Protein AF-0000000069417503 (afdb_homodimer)

Nearest PDB structures (foldseek):
  3hym-assembly10_L  TM=6.304E-01  e=9.498E-03  Homo sapiens
  6tka-assembly1_AAA  TM=6.123E-01  e=1.768E-02  Homo sapiens
  5lvv-assembly1_A  TM=6.422E-01  e=7.851E-02  Homo sapiens
  7dhg-assembly1_C  TM=3.874E-01  e=3.574E-02  Homo sapiens
  8dth-assembly1_A  TM=2.994E-01  e=4.218E-02  Arabidopsis thaliana

pLDDT: mean 95.34, std 7.38, range [33.03, 98.88]

Foldseek 3Di:
DPPPQFFQVNCVVLVHHFLDPFRLLSSLLSVLLVLVLLLFADVVQPGNVNSLVVSCVRPVLRLVSVLSVLLVCLLQPPFALQPPPVNLVVLVVSQVSCPDPSHDPLSNLSSVLSNCSSQLNNVVSLVSLLVSCVSVVLPVSSLVSNLSSCQLQLVLLSLQPSLVVSLVVLDPVRPPNLSSLLSNLQSCLLVVNLVSSLVSLVSSCVVQVLRVSSLVSNLSSCVQQQVLVVNLVVCVVRVVSHCNSLSCNLVSLLSNLVSCVLVVNNVVSVVSCVVRQQCVHNNPSNLLSQLLSVLSCVLVVHDDQVSLVSSLVRLVVVLQRLSALSSLLSSLSSCLSNVVVVSSVVSLCNNPVPPHDYHPLSVVCCVLQSVLSSVLSVCVSVVNLVSNLVSCVVCVVVLSSRGHGPSSSVSSVSSNLSSLLSHPDPVSLVVSLVSLVVSCVSHVNGSNSVVSNVSSVVVVVD/DPPPQFFQVNCVVLVHHFLDPFRLLSSLLSVLLVLVLLLFADVVQPGNVNSLVVSCVRPVLRLVSVLLVLLVCLLQPPFALQPPPVNLVVLVVSQVSCPDPSHDPLSNLSSVLSNCSSQLNNVVSLVSLLVSCVSVVLPVSSLVSNLSSCQLQLVLLSLQPSLVVSLVVLDPVRPPNLSSLLSNLQSCLLVVNLVSSLVSLVSSCVVQVLRVSSLQSNLSSCVQQQVLVVNLVVCVVCVVSHCNSLSCNLVSLLSNLVSCVLVVNNVVSVVSCVVRQQCVHNNPSNLLSQLLSVLSCVLVVHDDLPSLVSSLVRLVVVLQRLSALSSLLSSLSSCLSNVVVVSSVVSLCNNPVPPHDYHPLSVVCCVLQSVLSSVLSVCVSVVNLVSNLVSCVVCVVVLSSRGHGPSSSVSSVSSQLSSLLSHPDPVSLVVSLVSLVVSCVSHVNGSNSVVSNVSSVVVVVD

InterPro domains:
  IPR011990 Tetratricopeptide-like helical domain superfamily [G3DSA:1.25.40.10] (57-393)
  IPR011990 Tetratricopeptide-like helical domain superfamily [SSF48452] (108-277)
  IPR033891 Tetratricopeptide repeat protein 38 [PTHR16263] (4-457)
  IPR033891 Tetratricopeptide repeat protein 38 [cd05804] (58-417)

Organism: NCBI:txid2607531

Structure (mmCIF, N/CA/C/O backbone):
data_AF-0000000069417503-model_v1
#
loop_
_entity.id
_entity.type
_entity.pdbx_description
1 polymer 'Tetratricopeptide repeat protein 38'
#
loop_
_atom_site.group_PDB
_atom_site.id
_atom_site.type_symbol
_atom_site.label_atom_id
_atom_site.label_alt_id
_atom_site.label_comp_id
_atom_site.label_asym_id
_atom_site.label_entity_id
_atom_site.label_seq_id
_atom_site.pdbx_PDB_ins_code
_atom_site.Cartn_x
_atom_site.Cartn_y
_atom_site.Cartn_z
_atom_site.occupancy
_atom_site.B_iso_or_equiv
_atom_site.auth_seq_id
_atom_site.auth_comp_id
_atom_site.auth_asym_id
_atom_site.auth_atom_id
_atom_site.pdbx_PDB_model_num
ATOM 1 N N . MET A 1 1 ? 8.656 -19.812 -34.156 1 33.5 1 MET A N 1
ATOM 2 C CA . MET A 1 1 ? 10.102 -19.672 -33.969 1 33.5 1 MET A CA 1
ATOM 3 C C . MET A 1 1 ? 10.641 -20.812 -33.094 1 33.5 1 MET A C 1
ATOM 5 O O . MET A 1 1 ? 10.203 -21.016 -31.984 1 33.5 1 MET A O 1
ATOM 9 N N . TYR A 1 2 ? 10.891 -21.812 -33.75 1 40.75 2 TYR A N 1
ATOM 10 C CA . TYR A 1 2 ? 11.312 -23.094 -33.188 1 40.75 2 TYR A CA 1
ATOM 11 C C . TYR A 1 2 ? 12.453 -22.906 -32.188 1 40.75 2 TYR A C 1
ATOM 13 O O . TYR A 1 2 ? 13.547 -22.5 -32.562 1 40.75 2 TYR A O 1
ATOM 21 N N . TYR A 1 3 ? 12.242 -22.406 -31.047 1 52.81 3 TYR A N 1
ATOM 22 C CA . TYR A 1 3 ? 13.211 -22.25 -29.969 1 52.81 3 TYR A CA 1
ATOM 23 C C . TYR A 1 3 ? 13.969 -23.547 -29.719 1 52.81 3 TYR A C 1
ATOM 25 O O . TYR A 1 3 ? 13.375 -24.641 -29.75 1 52.81 3 TYR A O 1
ATOM 33 N N . GLN A 1 4 ? 15.094 -23.703 -30.328 1 80.81 4 GLN A N 1
ATOM 34 C CA . GLN A 1 4 ? 15.961 -24.766 -29.812 1 80.81 4 GLN A CA 1
ATOM 35 C C . GLN A 1 4 ? 15.992 -24.734 -28.281 1 80.81 4 GLN A C 1
ATOM 37 O O . GLN A 1 4 ? 16.406 -23.734 -27.688 1 80.81 4 GLN A O 1
ATOM 42 N N . TRP A 1 5 ? 15.227 -25.734 -27.672 1 93.69 5 TRP A N 1
ATOM 43 C CA . TRP A 1 5 ? 15.203 -25.844 -26.219 1 93.69 5 TRP A CA 1
ATOM 44 C C . TRP A 1 5 ? 16.609 -26.031 -25.656 1 93.69 5 TRP A C 1
ATOM 46 O O . TRP A 1 5 ? 17.422 -26.75 -26.234 1 93.69 5 TRP A O 1
ATOM 56 N N . ARG A 1 6 ? 16.859 -25.344 -24.578 1 94.38 6 ARG A N 1
ATOM 57 C CA . ARG A 1 6 ? 18.219 -25.203 -24.062 1 94.38 6 ARG A CA 1
ATOM 58 C C . ARG A 1 6 ? 18.703 -26.5 -23.438 1 94.38 6 ARG A C 1
ATOM 60 O O . ARG A 1 6 ? 18.047 -27.047 -22.531 1 94.38 6 ARG A O 1
ATOM 67 N N . ASP A 1 7 ? 19.781 -26.984 -23.969 1 96.44 7 ASP A N 1
ATOM 68 C CA . ASP A 1 7 ? 20.5 -28.062 -23.281 1 96.44 7 ASP A CA 1
ATOM 69 C C . ASP A 1 7 ? 21.438 -27.5 -22.219 1 96.44 7 ASP A C 1
ATOM 71 O O . ASP A 1 7 ? 21.391 -26.312 -21.906 1 96.44 7 ASP A O 1
ATOM 75 N N . LYS A 1 8 ? 22.25 -28.438 -21.625 1 96.75 8 LYS A N 1
ATOM 76 C CA . LYS A 1 8 ? 23.109 -28.016 -20.516 1 96.75 8 LYS A CA 1
ATOM 77 C C . LYS A 1 8 ? 24.031 -26.891 -20.922 1 96.75 8 LYS A C 1
ATOM 79 O O . LYS A 1 8 ? 24.141 -25.875 -20.234 1 96.75 8 LYS A O 1
ATOM 84 N N . GLN A 1 9 ? 24.703 -27.047 -22.031 1 96.12 9 GLN A N 1
ATOM 85 C CA . GLN A 1 9 ? 25.656 -26.047 -22.5 1 96.12 9 GLN A CA 1
ATOM 86 C C . GLN A 1 9 ? 24.953 -24.719 -22.828 1 96.12 9 GLN A C 1
ATOM 88 O O . GLN A 1 9 ? 25.5 -23.641 -22.562 1 96.12 9 GLN A O 1
ATOM 93 N N . ALA A 1 10 ? 23.828 -24.812 -23.422 1 95.19 10 ALA A N 1
ATOM 94 C CA . ALA A 1 10 ? 23.062 -23.609 -23.75 1 95.19 10 ALA A CA 1
ATOM 95 C C . ALA A 1 10 ? 22.672 -22.844 -22.484 1 95.19 10 ALA A C 1
ATOM 97 O O . ALA A 1 10 ? 22.734 -21.609 -22.453 1 95.19 10 ALA A O 1
ATOM 98 N N . TRP A 1 11 ? 22.281 -23.531 -21.422 1 95.62 11 TRP A N 1
ATOM 99 C CA . TRP A 1 11 ? 21.969 -22.891 -20.141 1 95.62 11 TRP A CA 1
ATOM 100 C C . TRP A 1 11 ? 23.203 -22.219 -19.562 1 95.62 11 TRP A C 1
ATOM 102 O O . TRP A 1 11 ? 23.125 -21.078 -19.078 1 95.62 11 TRP A O 1
ATOM 112 N N . LYS A 1 12 ? 24.25 -22.906 -19.625 1 94.88 12 LYS A N 1
ATOM 113 C CA . LYS A 1 12 ? 25.5 -22.344 -19.109 1 94.88 12 LYS A CA 1
ATOM 114 C C . LYS A 1 12 ? 25.859 -21.062 -19.844 1 94.88 12 LYS A C 1
ATOM 116 O O . LYS A 1 12 ? 26.266 -20.062 -19.234 1 94.88 12 LYS A O 1
ATOM 121 N N . THR A 1 13 ? 25.703 -21.047 -21.188 1 92 13 THR A N 1
ATOM 122 C CA . THR A 1 13 ? 25.969 -19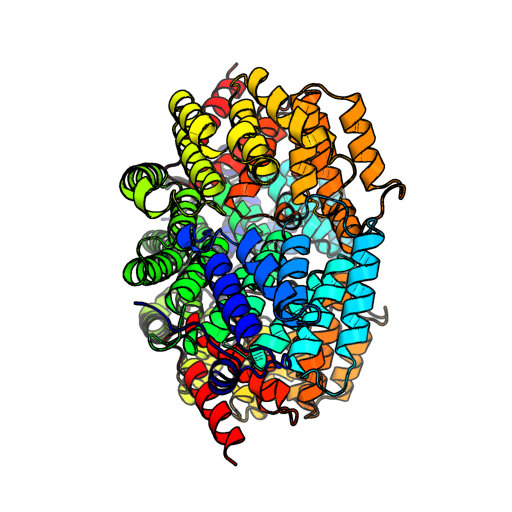.875 -22 1 92 13 THR A CA 1
ATOM 123 C C . THR A 1 13 ? 25.031 -18.734 -21.625 1 92 13 THR A C 1
ATOM 125 O O . THR A 1 13 ? 25.406 -17.562 -21.688 1 92 13 THR A O 1
ATOM 128 N N . PHE A 1 14 ? 23.875 -19.141 -21.234 1 91.06 14 PHE A N 1
ATOM 129 C CA . PHE A 1 14 ? 22.844 -18.188 -20.828 1 91.06 14 PHE A CA 1
ATOM 130 C C . PHE A 1 14 ? 23.141 -17.641 -19.438 1 91.06 14 PHE A C 1
ATOM 132 O O . PHE A 1 14 ? 22.5 -16.672 -19 1 91.06 14 PHE A O 1
ATOM 139 N N . GLY A 1 15 ? 24.141 -18.219 -18.734 1 90.19 15 GLY A N 1
ATOM 140 C CA . GLY A 1 15 ? 24.562 -17.719 -17.422 1 90.19 15 GLY A CA 1
ATOM 141 C C . GLY A 1 15 ? 24.031 -18.547 -16.281 1 90.19 15 GLY A C 1
ATOM 142 O O . GLY A 1 15 ? 24.156 -18.172 -15.109 1 90.19 15 GLY A O 1
ATOM 143 N N . ILE A 1 16 ? 23.391 -19.641 -16.594 1 94.38 16 ILE A N 1
ATOM 144 C CA . ILE A 1 16 ? 22.844 -20.531 -15.578 1 94.38 16 ILE A CA 1
ATOM 145 C C . ILE A 1 16 ? 23.516 -21.906 -15.68 1 94.38 16 ILE A C 1
ATOM 147 O O . ILE A 1 16 ? 23.375 -22.594 -16.688 1 94.38 16 ILE A O 1
ATOM 151 N N . ASP A 1 17 ? 24.203 -22.266 -14.625 1 94.12 17 ASP A N 1
ATOM 152 C CA . ASP A 1 17 ? 24.969 -23.5 -14.609 1 94.12 17 ASP A CA 1
ATOM 153 C C . ASP A 1 17 ? 24.188 -24.625 -13.914 1 94.12 17 ASP A C 1
ATOM 155 O O . ASP A 1 17 ? 24.188 -24.703 -12.688 1 94.12 17 ASP A O 1
ATOM 159 N N . ILE A 1 18 ? 23.625 -25.5 -14.711 1 97.12 18 ILE A N 1
ATOM 160 C CA . ILE A 1 18 ? 22.828 -26.609 -14.188 1 97.12 18 ILE A CA 1
ATOM 161 C C . ILE A 1 18 ? 23.703 -27.828 -13.984 1 97.12 18 ILE A C 1
ATOM 163 O O . ILE A 1 18 ? 24.531 -28.172 -14.844 1 97.12 18 ILE A O 1
ATOM 167 N N . SER A 1 19 ? 23.531 -28.469 -12.891 1 97 19 SER A N 1
ATOM 168 C CA . SER A 1 19 ? 24.453 -29.547 -12.5 1 97 19 SER A CA 1
ATOM 169 C C . SER A 1 19 ? 24.094 -30.859 -13.195 1 97 19 SER A C 1
ATOM 171 O O . SER A 1 19 ? 24.938 -31.75 -13.312 1 97 19 SER A O 1
ATOM 173 N N . SER A 1 20 ? 22.844 -31.047 -13.625 1 96.94 20 SER A N 1
ATOM 174 C CA . SER A 1 20 ? 22.438 -32.281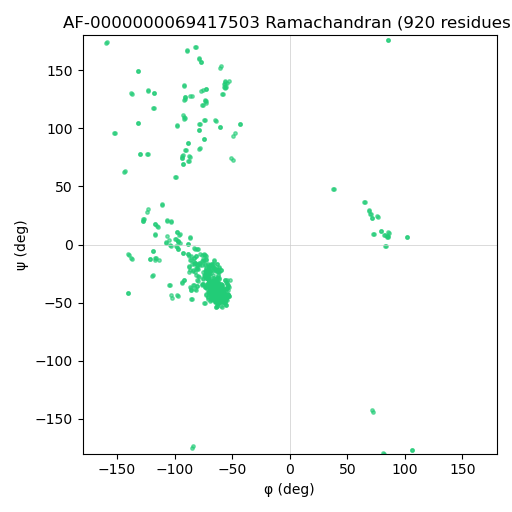 -14.258 1 96.94 20 SER A CA 1
ATOM 175 C C . SER A 1 20 ? 23.297 -32.625 -15.477 1 96.94 20 SER A C 1
ATOM 177 O O . SER A 1 20 ? 23.578 -31.734 -16.281 1 96.94 20 SER A O 1
ATOM 179 N N . PRO A 1 21 ? 23.734 -33.875 -15.625 1 96 21 PRO A N 1
ATOM 180 C CA . PRO A 1 21 ? 24.5 -34.25 -16.812 1 96 21 PRO A CA 1
ATOM 181 C C . PRO A 1 21 ? 23.609 -34.562 -18.016 1 96 21 PRO A C 1
ATOM 183 O O . PRO A 1 21 ? 24.109 -34.812 -19.109 1 96 21 PRO A O 1
ATOM 186 N N . SER A 1 22 ? 22.297 -34.531 -17.812 1 97.94 22 SER A N 1
ATOM 187 C CA . SER A 1 22 ? 21.359 -34.938 -18.859 1 97.94 22 SER A CA 1
ATOM 188 C C . SER A 1 22 ? 20.922 -33.75 -19.688 1 97.94 22 SER A C 1
ATOM 190 O O . SER A 1 22 ? 20.109 -32.938 -19.234 1 97.94 22 SER A O 1
ATOM 192 N N . ASP A 1 23 ? 21.344 -33.719 -20.938 1 97.56 23 ASP A N 1
ATOM 193 C CA . ASP A 1 23 ? 20.891 -32.656 -21.875 1 97.56 23 ASP A CA 1
ATOM 194 C C . ASP A 1 23 ? 19.375 -32.719 -22.047 1 97.56 23 ASP A C 1
ATOM 196 O O . ASP A 1 23 ? 18.734 -31.672 -22.125 1 97.56 23 ASP A O 1
ATOM 200 N N . GLU A 1 24 ? 18.875 -33.938 -22.094 1 97.69 24 GLU A N 1
ATOM 201 C CA . GLU A 1 24 ? 17.438 -34.094 -22.281 1 97.69 24 GLU A CA 1
ATOM 202 C C . GLU A 1 24 ? 16.656 -33.5 -21.109 1 97.69 24 GLU A C 1
ATOM 204 O O . GLU A 1 24 ? 15.656 -32.812 -21.312 1 97.69 24 GLU A O 1
ATOM 209 N N . ALA A 1 25 ? 17.094 -33.75 -19.891 1 98.25 25 ALA A N 1
ATOM 210 C CA . ALA A 1 25 ? 16.438 -33.188 -18.703 1 98.25 25 ALA A CA 1
ATOM 211 C C . ALA A 1 25 ? 16.469 -31.656 -18.75 1 98.25 25 ALA A C 1
ATOM 213 O O . ALA A 1 25 ? 15.477 -31 -18.422 1 98.25 25 ALA A O 1
ATOM 214 N N . CYS A 1 26 ? 17.609 -31.156 -19.203 1 98.12 26 CYS A N 1
ATOM 215 C CA . CYS A 1 26 ? 17.75 -29.703 -19.281 1 98.12 26 CYS A CA 1
ATOM 216 C C . CYS A 1 26 ? 16.781 -29.125 -20.312 1 98.12 26 CYS A C 1
ATOM 218 O O . CYS A 1 26 ? 16.172 -28.078 -20.062 1 98.12 26 CYS A O 1
ATOM 220 N N . LYS A 1 27 ? 16.672 -29.766 -21.438 1 97.56 27 LYS A N 1
ATOM 221 C CA . LYS A 1 27 ? 15.742 -29.297 -22.453 1 97.56 27 LYS A CA 1
ATOM 222 C C . LYS A 1 27 ? 14.305 -29.359 -21.953 1 97.56 27 LYS A C 1
ATOM 224 O O . LYS A 1 27 ? 13.523 -28.422 -22.188 1 97.56 27 LYS A O 1
ATOM 229 N N . LEU A 1 28 ? 13.961 -30.438 -21.297 1 98 28 LEU A N 1
ATOM 230 C CA . LEU A 1 28 ? 12.617 -30.594 -20.766 1 98 28 LEU A CA 1
ATOM 231 C C . LEU A 1 28 ? 12.336 -29.562 -19.672 1 98 28 LEU A C 1
ATOM 233 O O . LEU A 1 28 ? 11.203 -29.078 -19.547 1 98 28 LEU A O 1
ATOM 237 N N . PHE A 1 29 ? 13.352 -29.234 -18.922 1 98.06 29 PHE A N 1
ATOM 238 C CA . PHE A 1 29 ? 13.211 -28.172 -17.938 1 98.06 29 PHE A CA 1
ATOM 239 C C . PHE A 1 29 ? 12.875 -26.844 -18.625 1 98.06 29 PHE A C 1
ATOM 241 O O . PHE A 1 29 ? 11.977 -26.125 -18.188 1 98.06 29 PHE A O 1
ATOM 248 N N . ASP A 1 30 ? 13.578 -26.531 -19.641 1 97.62 30 ASP A N 1
ATOM 249 C CA . ASP A 1 30 ? 13.328 -25.312 -20.422 1 97.62 30 ASP A CA 1
ATOM 250 C C . ASP A 1 30 ? 11.898 -25.297 -20.953 1 97.62 30 ASP A C 1
ATOM 252 O O . ASP A 1 30 ? 11.219 -24.266 -20.891 1 97.62 30 ASP A O 1
ATOM 256 N N . ILE A 1 31 ? 11.445 -26.406 -21.438 1 97.19 31 ILE A N 1
ATOM 257 C CA . ILE A 1 31 ? 10.094 -26.562 -21.953 1 97.19 31 ILE A CA 1
ATOM 258 C C . ILE A 1 31 ? 9.086 -26.297 -20.844 1 97.19 31 ILE A C 1
ATOM 260 O O . ILE A 1 31 ? 8.102 -25.578 -21.031 1 97.19 31 ILE A O 1
ATOM 264 N N . ASN A 1 32 ? 9.32 -26.875 -19.703 1 98 32 ASN A N 1
ATOM 265 C CA . ASN A 1 32 ? 8.422 -26.719 -18.562 1 98 32 ASN A CA 1
ATOM 266 C C . ASN A 1 32 ? 8.336 -25.266 -18.109 1 98 32 ASN A C 1
ATOM 268 O O . ASN A 1 32 ? 7.246 -24.75 -17.875 1 98 32 ASN A O 1
ATOM 272 N N . VAL A 1 33 ? 9.461 -24.609 -18.031 1 97.44 33 VAL A N 1
ATOM 273 C CA . VAL A 1 33 ? 9.492 -23.219 -17.641 1 97.44 33 VAL A CA 1
ATOM 274 C C . VAL A 1 33 ? 8.727 -22.375 -18.656 1 97.44 33 VAL A C 1
ATOM 276 O O . VAL A 1 33 ? 7.961 -21.484 -18.281 1 97.44 33 VAL A O 1
ATOM 279 N N . ASN A 1 34 ? 8.898 -22.656 -19.875 1 96.5 34 ASN A N 1
ATOM 280 C CA . ASN A 1 34 ? 8.195 -21.938 -20.922 1 96.5 34 ASN A CA 1
ATOM 281 C C . ASN A 1 34 ? 6.68 -22.109 -20.812 1 96.5 34 ASN A C 1
ATOM 283 O O . ASN A 1 34 ? 5.926 -21.141 -20.922 1 96.5 34 ASN A O 1
ATOM 287 N N . GLN A 1 35 ? 6.25 -23.391 -20.609 1 97 35 GLN A N 1
ATOM 288 C CA . GLN A 1 35 ? 4.824 -23.641 -20.453 1 97 35 GLN A CA 1
ATOM 289 C C . GLN A 1 35 ? 4.258 -22.875 -19.266 1 97 35 GLN A C 1
ATOM 291 O O . GLN A 1 35 ? 3.164 -22.312 -19.344 1 97 35 GLN A O 1
ATOM 296 N N . LEU A 1 36 ? 5.008 -22.828 -18.203 1 96.94 36 LEU A N 1
ATOM 297 C CA . LEU A 1 36 ? 4.574 -22.125 -17 1 96.94 36 LEU A CA 1
ATOM 298 C C . LEU A 1 36 ? 4.43 -20.625 -17.281 1 96.94 36 LEU A C 1
ATOM 300 O O . LEU A 1 36 ? 3.416 -20.016 -16.922 1 96.94 36 LEU A O 1
ATOM 304 N N . VAL A 1 37 ? 5.426 -20.031 -17.891 1 96.44 37 VAL A N 1
ATOM 305 C CA . VAL A 1 37 ? 5.445 -18.594 -18.125 1 96.44 37 VAL A CA 1
ATOM 306 C C . VAL A 1 37 ? 4.324 -18.219 -19.094 1 96.44 37 VAL A C 1
ATOM 308 O O . VAL A 1 37 ? 3.734 -17.141 -18.984 1 96.44 37 VAL A O 1
ATOM 311 N N . ARG A 1 38 ? 3.945 -19.094 -19.953 1 96.19 38 ARG A N 1
ATOM 312 C CA . ARG A 1 38 ? 2.881 -18.875 -20.922 1 96.19 38 ARG A CA 1
ATOM 313 C C . ARG A 1 38 ? 1.513 -19.156 -20.312 1 96.19 38 ARG A C 1
ATOM 315 O O . ARG A 1 38 ? 0.484 -18.781 -20.875 1 96.19 38 ARG A O 1
ATOM 322 N N . PHE A 1 39 ? 1.505 -19.938 -19.281 1 96.62 39 PHE A N 1
ATOM 323 C CA . PHE A 1 39 ? 0.287 -20.438 -18.656 1 96.62 39 PHE A CA 1
ATOM 324 C C . PHE A 1 39 ? -0.471 -21.359 -19.594 1 96.62 39 PHE A C 1
ATOM 326 O O . PHE A 1 39 ? -1.702 -21.328 -19.656 1 96.62 39 PHE A O 1
ATOM 333 N N . CYS A 1 40 ? 0.313 -22.109 -20.344 1 95.75 40 CYS A N 1
ATOM 334 C CA . CYS A 1 40 ? -0.299 -22.953 -21.359 1 95.75 40 CYS A CA 1
ATOM 335 C C . CYS A 1 40 ? 0.346 -24.344 -21.375 1 95.75 40 CYS A C 1
ATOM 337 O O . CYS A 1 40 ? 1.569 -24.453 -21.453 1 95.75 40 CYS A O 1
ATOM 339 N N . ASN A 1 41 ? -0.525 -25.328 -21.328 1 95.38 41 ASN A N 1
ATOM 340 C CA . ASN A 1 41 ? -0.022 -26.656 -21.672 1 95.38 41 ASN A CA 1
ATOM 341 C C . ASN A 1 41 ? 0.229 -26.797 -23.172 1 95.38 41 ASN A C 1
ATOM 343 O O . ASN A 1 41 ? -0.644 -26.484 -23.984 1 95.38 41 ASN A O 1
ATOM 347 N N . ASP A 1 42 ? 1.435 -27.141 -23.516 1 94.56 42 ASP A N 1
ATOM 348 C CA . ASP A 1 42 ? 1.721 -27.453 -24.906 1 94.56 42 ASP A CA 1
ATOM 349 C C . ASP A 1 42 ? 1.142 -28.797 -25.312 1 94.56 42 ASP A C 1
ATOM 351 O O . ASP A 1 42 ? 1.696 -29.844 -24.969 1 94.56 42 ASP A O 1
ATOM 355 N N . GLU A 1 43 ? 0.15 -28.781 -26.062 1 93.06 43 GLU A N 1
ATOM 356 C CA . GLU A 1 43 ? -0.561 -30 -26.422 1 93.06 43 GLU A CA 1
ATOM 357 C C . GLU A 1 43 ? 0.337 -30.953 -27.203 1 93.06 43 GLU A C 1
ATOM 359 O O . GLU A 1 43 ? 0.279 -32.156 -27.016 1 93.06 43 GLU A O 1
ATOM 364 N N . ALA A 1 44 ? 1.1 -30.344 -28.062 1 93.69 44 ALA A N 1
ATOM 365 C CA . ALA A 1 44 ? 1.976 -31.156 -28.906 1 93.69 44 ALA A CA 1
ATOM 366 C C . ALA A 1 44 ? 2.992 -31.922 -28.062 1 93.69 44 ALA A C 1
ATOM 368 O O . ALA A 1 44 ? 3.471 -32.969 -28.469 1 93.69 44 ALA A O 1
ATOM 369 N N . LEU A 1 45 ? 3.27 -31.469 -26.859 1 95.44 45 LEU A N 1
ATOM 370 C CA . LEU A 1 45 ? 4.281 -32.094 -26 1 95.44 45 LEU A CA 1
ATOM 371 C C . LEU A 1 45 ? 3.627 -32.844 -24.844 1 95.44 45 LEU A C 1
ATOM 373 O O . LEU A 1 45 ? 4.32 -33.344 -23.969 1 95.44 45 LEU A O 1
ATOM 377 N N . GLY A 1 46 ? 2.277 -32.844 -24.812 1 95.56 46 GLY A N 1
ATOM 378 C CA . GLY A 1 46 ? 1.533 -33.562 -23.797 1 95.56 46 GLY A CA 1
ATOM 379 C C . GLY A 1 46 ? 1.344 -32.75 -22.516 1 95.56 46 GLY A C 1
ATOM 380 O O . GLY A 1 46 ? 0.932 -33.281 -21.5 1 95.56 46 GLY A O 1
ATOM 381 N N . GLY A 1 47 ? 1.721 -31.484 -22.516 1 96.44 47 GLY A N 1
ATOM 382 C CA . GLY A 1 47 ? 1.495 -30.609 -21.375 1 96.44 47 GLY A CA 1
ATOM 383 C C . GLY A 1 47 ? 2.525 -30.781 -20.281 1 96.44 47 GLY A C 1
ATOM 384 O O . GLY A 1 47 ? 3.451 -31.594 -20.406 1 96.44 47 GLY A O 1
ATOM 385 N N . LEU A 1 48 ? 2.383 -30.031 -19.219 1 96.06 48 LEU A N 1
ATOM 386 C CA . LEU A 1 48 ? 3.33 -29.969 -18.109 1 96.06 48 LEU A CA 1
ATOM 387 C C . LEU A 1 48 ? 3.471 -31.328 -17.422 1 96.06 48 LEU A C 1
ATOM 389 O O . LEU A 1 48 ? 4.566 -31.703 -17 1 96.06 48 LEU A O 1
ATOM 393 N N . THR A 1 49 ? 2.379 -32.031 -17.281 1 95.62 49 THR A N 1
ATOM 394 C CA . THR A 1 49 ? 2.408 -33.344 -16.594 1 95.62 49 THR A CA 1
ATOM 395 C C . THR A 1 49 ? 3.309 -34.312 -17.344 1 95.62 49 THR A C 1
ATOM 397 O O . THR A 1 49 ? 4.195 -34.938 -16.75 1 95.62 49 THR A O 1
ATOM 400 N N . THR A 1 50 ? 3.15 -34.375 -18.641 1 97.94 50 THR A N 1
ATOM 401 C CA . THR A 1 50 ? 3.916 -35.312 -19.469 1 97.94 50 THR A CA 1
ATOM 402 C C . THR A 1 50 ? 5.383 -34.875 -19.547 1 97.94 50 THR A C 1
ATOM 404 O O . THR A 1 50 ? 6.281 -35.719 -19.375 1 97.94 50 THR A O 1
ATOM 407 N N . THR A 1 51 ? 5.609 -33.656 -19.797 1 98.06 51 THR A N 1
ATOM 408 C CA . THR A 1 51 ? 6.98 -33.188 -19.938 1 98.06 51 THR A CA 1
ATOM 409 C C . THR A 1 51 ? 7.742 -33.281 -18.625 1 98.06 51 THR A C 1
ATOM 411 O O . THR A 1 51 ? 8.945 -33.562 -18.609 1 98.06 51 THR A O 1
ATOM 414 N N . THR A 1 52 ? 7.102 -33.125 -17.484 1 98.06 52 THR A N 1
ATOM 415 C CA . THR A 1 52 ? 7.73 -33.312 -16.172 1 98.06 52 THR A CA 1
ATOM 416 C C . THR A 1 52 ? 8.086 -34.781 -15.938 1 98.06 52 THR A C 1
ATOM 418 O O . THR A 1 52 ? 9.172 -35.094 -15.445 1 98.06 52 THR A O 1
ATOM 421 N N . THR A 1 53 ? 7.156 -35.625 -16.312 1 98.19 53 THR A N 1
ATOM 422 C CA . THR A 1 53 ? 7.426 -37.062 -16.188 1 98.19 53 THR A CA 1
ATOM 423 C C . THR A 1 53 ? 8.656 -37.469 -17 1 98.19 53 THR A C 1
ATOM 425 O O . THR A 1 53 ? 9.547 -38.125 -16.5 1 98.19 53 THR A O 1
ATOM 428 N N . LYS A 1 54 ? 8.695 -37 -18.219 1 98.44 54 LYS A N 1
ATOM 429 C CA . LYS A 1 54 ? 9.82 -37.281 -19.094 1 98.44 54 LYS A CA 1
ATOM 430 C C . LYS A 1 54 ? 11.117 -36.719 -18.547 1 98.44 54 LYS A C 1
ATOM 432 O O . LYS A 1 54 ? 12.188 -37.281 -18.719 1 98.44 54 LYS A O 1
ATOM 437 N N . MET A 1 55 ? 11.031 -35.531 -17.984 1 98.5 55 MET A N 1
ATOM 438 C CA . MET A 1 55 ? 12.188 -34.875 -17.375 1 98.5 55 MET A CA 1
ATOM 439 C C . MET A 1 55 ? 12.805 -35.75 -16.281 1 98.5 55 MET A C 1
ATOM 441 O O . MET A 1 55 ? 14.023 -35.938 -16.25 1 98.5 55 MET A O 1
ATOM 445 N N . PHE A 1 56 ? 11.984 -36.406 -15.445 1 98 56 PHE A N 1
ATOM 446 C CA . PHE A 1 56 ? 12.477 -37.219 -14.344 1 98 56 PHE A CA 1
ATOM 447 C C . PHE A 1 56 ? 12.93 -38.594 -14.852 1 98 56 PHE A C 1
ATOM 449 O O . PHE A 1 56 ? 13.789 -39.219 -14.242 1 98 56 PHE A O 1
ATOM 456 N N . GLU A 1 57 ? 12.344 -39.062 -15.969 1 98.44 57 GLU A N 1
ATOM 457 C CA . GLU A 1 57 ? 12.867 -40.281 -16.609 1 98.44 57 GLU A CA 1
ATOM 458 C C . GLU A 1 57 ? 14.297 -40.031 -17.109 1 98.44 57 GLU A C 1
ATOM 460 O O . GLU A 1 57 ? 15.133 -40.938 -17.031 1 98.44 57 GLU A O 1
ATOM 465 N N . ALA A 1 58 ? 14.523 -38.875 -17.609 1 98.44 58 ALA A N 1
ATOM 466 C CA . ALA A 1 58 ? 15.836 -38.5 -18.156 1 98.44 58 ALA A CA 1
ATOM 467 C C . ALA A 1 58 ? 16.859 -38.344 -17.031 1 98.44 58 ALA A C 1
ATOM 469 O O . ALA A 1 58 ? 18.031 -38.656 -17.188 1 98.44 58 ALA A O 1
ATOM 470 N N . ASP A 1 59 ? 16.438 -37.75 -15.914 1 98.12 59 ASP A N 1
ATOM 471 C CA . ASP A 1 59 ? 17.297 -37.562 -14.742 1 98.12 59 ASP A CA 1
ATOM 472 C C . ASP A 1 59 ? 16.453 -37.531 -13.461 1 98.12 59 ASP A C 1
ATOM 474 O O . ASP A 1 59 ? 16 -36.469 -13.047 1 98.12 59 ASP A O 1
ATOM 478 N N . PRO A 1 60 ? 16.297 -38.594 -12.766 1 97.06 60 PRO A N 1
ATOM 479 C CA . PRO A 1 60 ? 15.461 -38.688 -11.57 1 97.06 60 PRO A CA 1
ATOM 480 C C . PRO A 1 60 ? 15.938 -37.75 -10.453 1 97.06 60 PRO A C 1
ATOM 482 O O . PRO A 1 60 ? 15.141 -37.344 -9.602 1 97.06 60 PRO A O 1
ATOM 485 N N . ASP A 1 61 ? 17.219 -37.375 -10.469 1 96.38 61 ASP A N 1
ATOM 486 C CA . ASP A 1 61 ? 17.781 -36.562 -9.398 1 96.38 61 ASP A CA 1
ATOM 487 C C . ASP A 1 61 ? 18.016 -35.125 -9.867 1 96.38 61 ASP A C 1
ATOM 489 O O . ASP A 1 61 ? 18.844 -34.406 -9.312 1 96.38 61 ASP A O 1
ATOM 493 N N . PHE A 1 62 ? 17.297 -34.781 -10.93 1 97.75 62 PHE A N 1
ATOM 494 C CA . PHE A 1 62 ? 17.422 -33.438 -11.477 1 97.75 62 PHE A CA 1
ATOM 495 C C . PHE A 1 62 ? 16.953 -32.406 -10.477 1 97.75 62 PHE A C 1
ATOM 497 O O . PHE A 1 62 ? 15.742 -32.156 -10.328 1 97.75 62 PHE A O 1
ATOM 504 N N . ILE A 1 63 ? 17.828 -31.656 -9.852 1 97.94 63 ILE A N 1
ATOM 505 C CA . ILE A 1 63 ? 17.547 -30.734 -8.758 1 97.94 63 ILE A CA 1
ATOM 506 C C . ILE A 1 63 ? 16.516 -29.688 -9.195 1 97.94 63 ILE A C 1
ATOM 508 O O . ILE A 1 63 ? 15.492 -29.5 -8.539 1 97.94 63 ILE A O 1
ATOM 512 N N . MET A 1 64 ? 16.719 -29.094 -10.312 1 98.31 64 MET A N 1
ATOM 513 C CA . MET A 1 64 ? 15.844 -28 -10.742 1 98.31 64 MET A CA 1
ATOM 514 C C . MET A 1 64 ? 14.492 -28.531 -11.195 1 98.31 64 MET A C 1
ATOM 516 O O . MET A 1 64 ? 13.508 -27.797 -11.234 1 98.31 64 MET A O 1
ATOM 520 N N . GLY A 1 65 ? 14.508 -29.812 -11.656 1 98.31 65 GLY A N 1
ATOM 521 C CA . GLY A 1 65 ? 13.219 -30.438 -11.891 1 98.31 65 GLY A CA 1
ATOM 522 C C . GLY A 1 65 ? 12.367 -30.531 -10.641 1 98.31 65 GLY A C 1
ATOM 523 O O . GLY A 1 65 ? 11.172 -30.219 -10.664 1 98.31 65 GLY A O 1
ATOM 524 N N . HIS A 1 66 ? 12.984 -30.938 -9.539 1 98.25 66 HIS A N 1
ATOM 525 C CA . HIS A 1 66 ? 12.297 -31.031 -8.266 1 98.25 66 HIS A CA 1
ATOM 526 C C . HIS A 1 66 ? 11.883 -29.641 -7.762 1 98.25 66 HIS A C 1
ATOM 528 O O . HIS A 1 66 ? 10.797 -29.484 -7.207 1 98.25 66 HIS A O 1
ATOM 534 N N . VAL A 1 67 ? 12.766 -28.703 -7.938 1 98.62 67 VAL A N 1
ATOM 535 C CA . VAL A 1 67 ? 12.469 -27.312 -7.562 1 98.62 67 VAL A CA 1
ATOM 536 C C . VAL A 1 67 ? 11.227 -26.844 -8.312 1 98.62 67 VAL A C 1
ATOM 538 O O . VAL A 1 67 ? 10.312 -26.266 -7.707 1 98.62 67 VAL A O 1
ATOM 541 N N . PHE A 1 68 ? 11.188 -27.078 -9.57 1 98.31 68 PHE A N 1
ATOM 542 C CA . PHE A 1 68 ? 10.062 -26.688 -10.406 1 98.31 68 PHE A CA 1
ATOM 543 C C . PHE A 1 68 ? 8.773 -27.328 -9.922 1 98.31 68 PHE A C 1
ATOM 545 O O . PHE A 1 68 ? 7.781 -26.641 -9.672 1 98.31 68 PHE A O 1
ATOM 552 N N . GLN A 1 69 ? 8.797 -28.594 -9.789 1 97.62 69 GLN A N 1
ATOM 553 C CA . GLN A 1 69 ? 7.613 -29.344 -9.406 1 97.62 69 GLN A CA 1
ATOM 554 C C . GLN A 1 69 ? 7.121 -28.938 -8.023 1 97.62 69 GLN A C 1
ATOM 556 O O . GLN A 1 69 ? 5.926 -28.719 -7.824 1 97.62 69 GLN A O 1
ATOM 561 N N . LYS A 1 70 ? 7.988 -28.906 -7.047 1 97.94 70 LYS A N 1
ATOM 562 C CA . LYS A 1 70 ? 7.609 -28.578 -5.672 1 97.94 70 LYS A CA 1
ATOM 563 C C . LYS A 1 70 ? 7.246 -27.109 -5.527 1 97.94 70 LYS A C 1
ATOM 565 O O . LYS A 1 70 ? 6.387 -26.75 -4.723 1 97.94 70 LYS A O 1
ATOM 570 N N . GLY A 1 71 ? 7.941 -26.219 -6.316 1 97.5 71 GLY A N 1
ATOM 571 C CA . GLY A 1 71 ? 7.547 -24.828 -6.344 1 97.5 71 GLY A CA 1
ATOM 572 C C . GLY A 1 71 ? 6.105 -24.625 -6.773 1 97.5 71 GLY A C 1
ATOM 573 O O . GLY A 1 71 ? 5.367 -23.859 -6.148 1 97.5 71 GLY A O 1
ATOM 574 N N . LEU A 1 72 ? 5.676 -25.328 -7.781 1 95.75 72 LEU A N 1
ATOM 575 C CA . LEU A 1 72 ? 4.301 -25.25 -8.258 1 95.75 72 LEU A CA 1
ATOM 576 C C . LEU A 1 72 ? 3.328 -25.797 -7.219 1 95.75 72 LEU A C 1
ATOM 578 O O . LEU A 1 72 ? 2.248 -25.234 -7.016 1 95.75 72 LEU A O 1
ATOM 582 N N . ALA A 1 73 ? 3.732 -26.859 -6.594 1 95.12 73 ALA A N 1
ATOM 583 C CA . ALA A 1 73 ? 2.883 -27.453 -5.562 1 95.12 73 ALA A CA 1
ATOM 584 C C . ALA A 1 73 ? 2.654 -26.469 -4.414 1 95.12 73 ALA A C 1
ATOM 586 O O . ALA A 1 73 ? 1.536 -26.344 -3.906 1 95.12 73 ALA A O 1
ATOM 587 N N . ILE A 1 74 ? 3.676 -25.797 -4.047 1 95.75 74 ILE A N 1
ATOM 588 C CA . ILE A 1 74 ? 3.631 -24.859 -2.93 1 95.75 74 ILE A CA 1
ATOM 589 C C . ILE A 1 74 ? 2.738 -23.672 -3.287 1 95.75 74 ILE A C 1
ATOM 591 O O . ILE A 1 74 ? 1.985 -23.188 -2.443 1 95.75 74 ILE A O 1
ATOM 595 N N . LEU A 1 75 ? 2.762 -23.25 -4.551 1 90.88 75 LEU A N 1
ATOM 596 C CA . LEU A 1 75 ? 2.072 -22.031 -4.934 1 90.88 75 LEU A CA 1
ATOM 597 C C . LEU A 1 75 ? 0.699 -22.344 -5.52 1 90.88 75 LEU A C 1
ATOM 599 O O . LEU A 1 75 ? -0.021 -21.422 -5.938 1 90.88 75 LEU A O 1
ATOM 603 N N . SER A 1 76 ? 0.293 -23.531 -5.566 1 86.88 76 SER A N 1
ATOM 604 C CA . SER A 1 76 ? -1.063 -23.969 -5.879 1 86.88 76 SER A CA 1
ATOM 605 C C . SER A 1 76 ? -1.449 -25.188 -5.059 1 86.88 76 SER A C 1
ATOM 607 O O . SER A 1 76 ? -1.767 -26.25 -5.613 1 86.88 76 SER A O 1
ATOM 609 N N . PRO A 1 77 ? -1.467 -24.969 -3.826 1 79.81 77 PRO A N 1
ATOM 610 C CA . PRO A 1 77 ? -1.686 -26.141 -2.982 1 79.81 77 PRO A CA 1
ATOM 611 C C . PRO A 1 77 ? -3.123 -26.656 -3.041 1 79.81 77 PRO A C 1
ATOM 613 O O . PRO A 1 77 ? -4.066 -25.859 -2.984 1 79.81 77 PRO A O 1
ATOM 616 N N . ASN A 1 78 ? -3.197 -27.922 -3.193 1 85 78 ASN A N 1
ATOM 617 C CA . ASN A 1 78 ? -4.504 -28.562 -3.168 1 85 78 ASN A CA 1
ATOM 618 C C . ASN A 1 78 ? -4.645 -29.5 -1.973 1 85 78 ASN A C 1
ATOM 620 O O . ASN A 1 78 ? -5.477 -30.406 -1.983 1 85 78 ASN A O 1
ATOM 624 N N . GLN A 1 79 ? -3.727 -29.297 -1.043 1 90.19 79 GLN A N 1
ATOM 625 C CA . GLN A 1 79 ? -3.689 -30.047 0.211 1 90.19 79 GLN A CA 1
ATOM 626 C C . GLN A 1 79 ? -2.885 -29.297 1.271 1 90.19 79 GLN A C 1
ATOM 628 O O . GLN A 1 79 ? -2.273 -28.266 0.983 1 90.19 79 GLN A O 1
ATOM 633 N N . ASN A 1 80 ? -2.922 -29.844 2.445 1 94 80 ASN A N 1
ATOM 634 C CA . ASN A 1 80 ? -2.064 -29.328 3.508 1 94 80 ASN A CA 1
ATOM 635 C C . ASN A 1 80 ? -0.63 -29.828 3.363 1 94 80 ASN A C 1
ATOM 637 O O . ASN A 1 80 ? -0.304 -30.938 3.805 1 94 80 ASN A O 1
ATOM 641 N N . LEU A 1 81 ? 0.18 -29.062 2.828 1 95.19 81 LEU A N 1
ATOM 642 C CA . LEU A 1 81 ? 1.551 -29.484 2.541 1 95.19 81 LEU A CA 1
ATOM 643 C C . LEU A 1 81 ? 2.357 -29.609 3.828 1 95.19 81 LEU A C 1
ATOM 645 O O . LEU A 1 81 ? 3.316 -30.391 3.889 1 95.19 81 LEU A O 1
ATOM 649 N N . LEU A 1 82 ? 2.035 -28.844 4.84 1 95.25 82 LEU A N 1
ATOM 650 C CA . LEU A 1 82 ? 2.752 -28.891 6.109 1 95.25 82 LEU A CA 1
ATOM 651 C C . LEU A 1 82 ? 2.535 -30.234 6.805 1 95.25 82 LEU A C 1
ATOM 653 O O . LEU A 1 82 ? 3.459 -30.781 7.418 1 95.25 82 LEU A O 1
ATOM 657 N N . GLY A 1 83 ? 1.36 -30.734 6.691 1 94.19 83 GLY A N 1
ATOM 658 C CA . GLY A 1 83 ? 1.031 -32 7.344 1 94.19 83 GLY A CA 1
ATOM 659 C C . GLY A 1 83 ? 1.238 -33.219 6.449 1 94.19 83 GLY A C 1
ATOM 660 O O . GLY A 1 83 ? 1.106 -34.344 6.898 1 94.19 83 GLY A O 1
ATOM 661 N N . ASN A 1 84 ? 1.523 -33.031 5.238 1 96.19 84 ASN A N 1
ATOM 662 C CA . ASN A 1 84 ? 1.771 -34.125 4.305 1 96.19 84 ASN A CA 1
ATOM 663 C C . ASN A 1 84 ? 3.168 -34.688 4.484 1 96.19 84 ASN A C 1
ATOM 665 O O . ASN A 1 84 ? 4.141 -34.156 3.947 1 96.19 84 ASN A O 1
ATOM 669 N N . THR A 1 85 ? 3.277 -35.781 5.094 1 96.56 85 THR A N 1
ATOM 670 C CA . THR A 1 85 ? 4.547 -36.406 5.477 1 96.56 85 THR A CA 1
ATOM 671 C C . THR A 1 85 ? 5.363 -36.781 4.242 1 96.56 85 THR A C 1
ATOM 673 O O . THR A 1 85 ? 6.582 -36.625 4.227 1 96.56 85 THR A O 1
ATOM 676 N N . SER A 1 86 ? 4.668 -37.281 3.246 1 97.31 86 SER A N 1
ATOM 677 C CA . SER A 1 86 ? 5.367 -37.656 2.025 1 97.31 86 SER A CA 1
ATOM 678 C C . SER A 1 86 ? 6.02 -36.438 1.362 1 97.31 86 SER A C 1
ATOM 680 O O . SER A 1 86 ? 7.188 -36.5 0.973 1 97.31 86 SER A O 1
ATOM 682 N N . PHE A 1 87 ? 5.293 -35.406 1.263 1 97.25 87 PHE A N 1
ATOM 683 C CA . PHE A 1 87 ? 5.82 -34.188 0.672 1 97.25 87 PHE A CA 1
ATOM 684 C C . PHE A 1 87 ? 7 -33.656 1.477 1 97.25 87 PHE A C 1
ATOM 686 O O . PHE A 1 87 ? 8.031 -33.281 0.908 1 97.25 87 PHE A O 1
ATOM 693 N N . GLN A 1 88 ? 6.875 -33.656 2.807 1 97.81 88 GLN A N 1
ATOM 694 C CA . GLN A 1 88 ? 7.934 -33.156 3.682 1 97.81 88 GLN A CA 1
ATOM 695 C C . GLN A 1 88 ? 9.195 -34 3.553 1 97.81 88 GLN A C 1
ATOM 697 O O . GLN A 1 88 ? 10.305 -33.469 3.543 1 97.81 88 GLN A O 1
ATOM 702 N N . GLU A 1 89 ? 8.992 -35.25 3.43 1 98.25 89 GLU A N 1
ATOM 703 C CA . GLU A 1 89 ? 10.133 -36.156 3.262 1 98.25 89 GLU A CA 1
ATOM 704 C C . GLU A 1 89 ? 10.828 -35.938 1.926 1 98.25 89 GLU A C 1
ATOM 706 O O . GLU A 1 89 ? 12.055 -35.969 1.844 1 98.25 89 GLU A O 1
ATOM 711 N N . GLU A 1 90 ? 10.031 -35.719 0.918 1 97.94 90 GLU A N 1
ATOM 712 C CA . GLU A 1 90 ? 10.602 -35.438 -0.395 1 97.94 90 GLU A CA 1
ATOM 713 C C . GLU A 1 90 ? 11.438 -34.156 -0.368 1 97.94 90 GLU A C 1
ATOM 715 O O . GLU A 1 90 ? 12.484 -34.094 -1.014 1 97.94 90 GLU A O 1
ATOM 720 N N . VAL A 1 91 ? 11 -33.156 0.292 1 98.5 91 VAL A N 1
ATOM 721 C CA . VAL A 1 91 ? 11.727 -31.891 0.403 1 98.5 91 VAL A CA 1
ATOM 722 C C . VAL A 1 91 ? 13.023 -32.125 1.178 1 98.5 91 VAL A C 1
ATOM 724 O O . VAL A 1 91 ? 14.07 -31.578 0.812 1 98.5 91 VAL A O 1
ATOM 727 N N . LYS A 1 92 ? 12.961 -32.906 2.25 1 98.19 92 LYS A N 1
ATOM 728 C CA . LYS A 1 92 ? 14.156 -33.25 3.012 1 98.19 92 LYS A CA 1
ATOM 729 C C . LYS A 1 92 ? 15.188 -33.938 2.135 1 98.19 92 LYS A C 1
ATOM 731 O O . LYS A 1 92 ? 16.391 -33.656 2.215 1 98.19 92 LYS A O 1
ATOM 736 N N . GLN A 1 93 ? 14.695 -34.844 1.361 1 98.12 93 GLN A N 1
ATOM 737 C CA . GLN A 1 93 ? 15.57 -35.594 0.452 1 98.12 93 GLN A CA 1
ATOM 738 C C . GLN A 1 93 ? 16.203 -34.625 -0.571 1 98.12 93 GLN A C 1
ATOM 740 O O . GLN A 1 93 ? 17.391 -34.781 -0.895 1 98.12 93 GLN A O 1
ATOM 745 N N . LEU A 1 94 ? 15.391 -33.781 -1.095 1 98.31 94 LEU A N 1
ATOM 746 C CA . LEU A 1 94 ? 15.898 -32.781 -2.033 1 98.31 94 LEU A CA 1
ATOM 747 C C . LEU A 1 94 ? 16.984 -31.938 -1.389 1 98.31 94 LEU A C 1
ATOM 749 O O . LEU A 1 94 ? 18 -31.641 -2.021 1 98.31 94 LEU A O 1
ATOM 753 N N . LYS A 1 95 ? 16.797 -31.516 -0.136 1 98.31 95 LYS A N 1
ATOM 754 C CA . LYS A 1 95 ? 17.797 -30.734 0.601 1 98.31 95 LYS A CA 1
ATOM 755 C C . LYS A 1 95 ? 19.094 -31.516 0.772 1 98.31 95 LYS A C 1
ATOM 757 O O . LYS A 1 95 ? 20.188 -30.953 0.627 1 98.31 95 LYS A O 1
ATOM 762 N N . GLU A 1 96 ? 18.984 -32.781 1.034 1 97.75 96 GLU A N 1
ATOM 763 C CA . GLU A 1 96 ? 20.156 -33.625 1.162 1 97.75 96 GLU A CA 1
ATOM 764 C C . GLU A 1 96 ? 20.891 -33.75 -0.168 1 97.75 96 GLU A C 1
ATOM 766 O O . GLU A 1 96 ? 22.125 -33.656 -0.211 1 97.75 96 GLU A O 1
ATOM 771 N N . LEU A 1 97 ? 20.125 -33.938 -1.186 1 96.69 97 LEU A N 1
ATOM 772 C CA . LEU A 1 97 ? 20.703 -34 -2.523 1 96.69 97 LEU A CA 1
ATOM 773 C C . LEU A 1 97 ? 21.438 -32.719 -2.879 1 96.69 97 LEU A C 1
ATOM 775 O O . LEU A 1 97 ? 22.469 -32.781 -3.57 1 96.69 97 LEU A O 1
ATOM 779 N N . SER A 1 98 ? 20.969 -31.625 -2.428 1 97.06 98 SER A N 1
ATOM 780 C CA . SER A 1 98 ? 21.516 -30.328 -2.789 1 97.06 98 SER A CA 1
ATOM 781 C C . SER A 1 98 ? 22.859 -30.078 -2.109 1 97.06 98 SER A C 1
ATOM 783 O O . SER A 1 98 ? 23.562 -29.125 -2.455 1 97.06 98 SER A O 1
ATOM 785 N N . LYS A 1 99 ? 23.281 -30.906 -1.189 1 96.5 99 LYS A N 1
ATOM 786 C CA . LYS A 1 99 ? 24.547 -30.766 -0.475 1 96.5 99 LYS A CA 1
ATOM 787 C C . LYS A 1 99 ? 25.688 -31.406 -1.244 1 96.5 99 LYS A C 1
ATOM 789 O O . LYS A 1 99 ? 26.859 -31.234 -0.895 1 96.5 99 LYS A O 1
ATOM 794 N N . ALA A 1 100 ? 25.328 -32.094 -2.23 1 94.44 100 ALA A N 1
ATOM 795 C CA . ALA A 1 100 ? 26.359 -32.75 -3.027 1 94.44 100 ALA A CA 1
ATOM 796 C C . ALA A 1 100 ? 27.312 -31.734 -3.646 1 94.44 100 ALA A C 1
ATOM 798 O O . ALA A 1 100 ? 26.891 -30.625 -3.994 1 94.44 100 ALA A O 1
ATOM 799 N N . ALA A 1 101 ? 28.531 -32.094 -3.904 1 90.81 101 ALA A N 1
ATOM 800 C CA . ALA A 1 101 ? 29.578 -31.219 -4.387 1 90.81 101 ALA A CA 1
ATOM 801 C C . ALA A 1 101 ? 29.312 -30.766 -5.82 1 90.81 101 ALA A C 1
ATOM 803 O O . ALA A 1 101 ? 29.766 -29.703 -6.242 1 90.81 101 ALA A O 1
ATOM 804 N N . THR A 1 102 ? 28.562 -31.484 -6.527 1 92.94 102 THR A N 1
ATOM 805 C CA . THR A 1 102 ? 28.312 -31.172 -7.93 1 92.94 102 THR A CA 1
ATOM 806 C C . THR A 1 102 ? 27.219 -30.125 -8.062 1 92.94 102 THR A C 1
ATOM 808 O O . THR A 1 102 ? 27.047 -29.516 -9.125 1 92.94 102 THR A O 1
ATOM 811 N N . VAL A 1 103 ? 26.469 -29.891 -7.012 1 96.56 103 VAL A N 1
ATOM 812 C CA . VAL A 1 103 ? 25.344 -28.969 -7.055 1 96.56 103 VAL A CA 1
ATOM 813 C C . VAL A 1 103 ? 25.859 -27.531 -7.012 1 96.56 103 VAL A C 1
ATOM 815 O O . VAL A 1 103 ? 26.75 -27.203 -6.223 1 96.56 103 VAL A O 1
ATOM 818 N N . THR A 1 104 ? 25.375 -26.703 -7.879 1 97.12 104 THR A N 1
ATOM 819 C CA . THR A 1 104 ? 25.828 -25.312 -7.961 1 97.12 104 THR A CA 1
ATOM 820 C C . THR A 1 104 ? 25.203 -24.484 -6.844 1 97.12 104 THR A C 1
ATOM 822 O O . THR A 1 104 ? 24.141 -24.812 -6.332 1 97.12 104 THR A O 1
ATOM 825 N N . PRO A 1 105 ? 25.828 -23.344 -6.469 1 96.25 105 PRO A N 1
ATOM 826 C CA . PRO A 1 105 ? 25.25 -22.469 -5.465 1 96.25 105 PRO A CA 1
ATOM 827 C C . PRO A 1 105 ? 23.875 -21.953 -5.863 1 96.25 105 PRO A C 1
ATOM 829 O O . PRO A 1 105 ? 22.984 -21.797 -5.008 1 96.25 105 PRO A O 1
ATOM 832 N N . TRP A 1 106 ? 23.703 -21.688 -7.094 1 97.62 106 TRP A N 1
ATOM 833 C CA . TRP A 1 106 ? 22.406 -21.25 -7.625 1 97.62 106 TRP A CA 1
ATOM 834 C C . TRP A 1 106 ? 21.328 -22.281 -7.363 1 97.62 106 TRP A C 1
ATOM 836 O O . TRP A 1 106 ? 20.25 -21.953 -6.855 1 97.62 106 TRP A O 1
ATOM 846 N N . GLU A 1 107 ? 21.594 -23.531 -7.648 1 98.56 107 GLU A N 1
ATOM 847 C CA . GLU A 1 107 ? 20.656 -24.609 -7.402 1 98.56 107 GLU A CA 1
ATOM 848 C C . GLU A 1 107 ? 20.359 -24.75 -5.91 1 98.56 107 GLU A C 1
ATOM 850 O O . GLU A 1 107 ? 19.203 -24.953 -5.516 1 98.56 107 GLU A O 1
ATOM 855 N N . ALA A 1 108 ? 21.375 -24.672 -5.152 1 98.38 108 ALA A N 1
ATOM 856 C CA . ALA A 1 108 ? 21.234 -24.812 -3.709 1 98.38 108 ALA A CA 1
ATOM 857 C C . ALA A 1 108 ? 20.312 -23.75 -3.137 1 98.38 108 ALA A C 1
ATOM 859 O O . ALA A 1 108 ? 19.516 -24.016 -2.24 1 98.38 108 ALA A O 1
ATOM 860 N N . LEU A 1 109 ? 20.391 -22.531 -3.609 1 98.38 109 LEU A N 1
ATOM 861 C CA . LEU A 1 109 ? 19.516 -21.453 -3.166 1 98.38 109 LEU A CA 1
ATOM 862 C C . LEU A 1 109 ? 18.062 -21.734 -3.514 1 98.38 109 LEU A C 1
ATOM 864 O O . LEU A 1 109 ? 17.172 -21.484 -2.709 1 98.38 109 LEU A O 1
ATOM 868 N N . HIS A 1 110 ? 17.844 -22.234 -4.707 1 98.75 110 HIS A N 1
ATOM 869 C CA . HIS A 1 110 ? 16.484 -22.625 -5.078 1 98.75 110 HIS A CA 1
ATOM 870 C C . HIS A 1 110 ? 15.922 -23.656 -4.121 1 98.75 110 HIS A C 1
ATOM 872 O O . HIS A 1 110 ? 14.75 -23.594 -3.736 1 98.75 110 HIS A O 1
ATOM 878 N N . VAL A 1 111 ? 16.75 -24.641 -3.814 1 98.81 111 VAL A N 1
ATOM 879 C CA . VAL A 1 111 ? 16.312 -25.688 -2.889 1 98.81 111 VAL A CA 1
ATOM 880 C C . VAL A 1 111 ? 16 -25.062 -1.53 1 98.81 111 VAL A C 1
ATOM 882 O O . VAL A 1 111 ? 15.008 -25.422 -0.893 1 98.81 111 VAL A O 1
ATOM 885 N N . ASP A 1 112 ? 16.797 -24.094 -1.066 1 98.81 112 ASP A N 1
ATOM 886 C CA . ASP A 1 112 ? 16.547 -23.391 0.188 1 98.81 112 ASP A CA 1
ATOM 887 C C . ASP A 1 112 ? 15.188 -22.688 0.152 1 98.81 112 ASP A C 1
ATOM 889 O O . ASP A 1 112 ? 14.453 -22.703 1.141 1 98.81 112 ASP A O 1
ATOM 893 N N . ALA A 1 113 ? 14.875 -22.031 -0.974 1 98.75 113 ALA A N 1
ATOM 894 C CA . ALA A 1 113 ? 13.594 -21.359 -1.119 1 98.75 113 ALA A CA 1
ATOM 895 C C . ALA A 1 113 ? 12.43 -22.344 -1.023 1 98.75 113 ALA A C 1
ATOM 897 O O . ALA A 1 113 ? 11.422 -22.062 -0.368 1 98.75 113 ALA A O 1
ATOM 898 N N . ILE A 1 114 ? 12.602 -23.516 -1.66 1 98.69 114 ILE A N 1
ATOM 899 C CA . ILE A 1 114 ? 11.57 -24.531 -1.628 1 98.69 114 ILE A CA 1
ATOM 900 C C . ILE A 1 114 ? 11.375 -25.031 -0.197 1 98.69 114 ILE A C 1
ATOM 902 O O . ILE A 1 114 ? 10.25 -25.25 0.247 1 98.69 114 ILE A O 1
ATOM 906 N N . GLU A 1 115 ? 12.484 -25.203 0.47 1 98.62 115 GLU A N 1
ATOM 907 C CA . GLU A 1 115 ? 12.406 -25.641 1.863 1 98.62 115 GLU A CA 1
ATOM 908 C C . GLU A 1 115 ? 11.625 -24.641 2.707 1 98.62 115 GLU A C 1
ATOM 910 O O . GLU A 1 115 ? 10.789 -25.031 3.523 1 98.62 115 GLU A O 1
ATOM 915 N N . CYS A 1 116 ? 11.852 -23.344 2.502 1 98.12 116 CYS A N 1
ATOM 916 C CA . CYS A 1 116 ? 11.094 -22.312 3.188 1 98.12 116 CYS A CA 1
ATOM 917 C C . CYS A 1 116 ? 9.602 -22.422 2.867 1 98.12 116 CYS A C 1
ATOM 919 O O . CYS A 1 116 ? 8.773 -22.453 3.773 1 98.12 116 CYS A O 1
ATOM 921 N N . GLY A 1 117 ? 9.305 -22.547 1.598 1 97.56 117 GLY A N 1
ATOM 922 C CA . GLY A 1 117 ? 7.922 -22.641 1.162 1 97.56 117 GLY A CA 1
ATOM 923 C C . GLY A 1 117 ? 7.199 -23.859 1.71 1 97.56 117 GLY A C 1
ATOM 924 O O . GLY A 1 117 ? 6.016 -23.781 2.049 1 97.56 117 GLY A O 1
ATOM 925 N N . ALA A 1 118 ? 7.93 -24.938 1.766 1 97.44 118 ALA A N 1
ATOM 926 C CA . ALA A 1 118 ? 7.348 -26.188 2.254 1 97.44 118 ALA A CA 1
ATOM 927 C C . ALA A 1 118 ? 6.941 -26.062 3.719 1 97.44 118 ALA A C 1
ATOM 929 O O . ALA A 1 118 ? 6.031 -26.766 4.176 1 97.44 118 ALA A O 1
ATOM 930 N N . LYS A 1 119 ? 7.543 -25.141 4.418 1 95.62 119 LYS A N 1
ATOM 931 C CA . LYS A 1 119 ? 7.238 -24.891 5.824 1 95.62 119 LYS A CA 1
ATOM 932 C C . LYS A 1 119 ? 6.23 -23.766 5.984 1 95.62 119 LYS A C 1
ATOM 934 O O . LYS A 1 119 ? 5.945 -23.328 7.105 1 95.62 119 LYS A O 1
ATOM 939 N N . GLY A 1 120 ? 5.781 -23.234 4.883 1 95.25 120 GLY A N 1
ATOM 940 C CA . GLY A 1 120 ? 4.824 -22.141 4.922 1 95.25 120 GLY A CA 1
ATOM 941 C C . GLY A 1 120 ? 5.477 -20.781 5.066 1 95.25 120 GLY A C 1
ATOM 942 O O . GLY A 1 120 ? 4.793 -19.781 5.258 1 95.25 120 GLY A O 1
ATOM 943 N N . ASP A 1 121 ? 6.762 -20.75 4.996 1 96.62 121 ASP A N 1
ATOM 944 C CA . ASP A 1 121 ? 7.504 -19.5 5.098 1 96.62 121 ASP A CA 1
ATOM 945 C C . ASP A 1 121 ? 7.762 -18.906 3.719 1 96.62 121 ASP A C 1
ATOM 947 O O . ASP A 1 121 ? 8.906 -18.859 3.26 1 96.62 121 ASP A O 1
ATOM 951 N N . LEU A 1 122 ? 6.742 -18.297 3.125 1 96.69 122 LEU A N 1
ATOM 952 C CA . LEU A 1 122 ? 6.875 -17.703 1.798 1 96.69 122 LEU A CA 1
ATOM 953 C C . LEU A 1 122 ? 7.691 -16.422 1.854 1 96.69 122 LEU A C 1
ATOM 955 O O . LEU A 1 122 ? 8.328 -16.047 0.871 1 96.69 122 LEU A O 1
ATOM 959 N N . LEU A 1 123 ? 7.68 -15.719 2.996 1 96.06 123 LEU A N 1
ATOM 960 C CA . LEU A 1 123 ? 8.516 -14.531 3.135 1 96.06 123 LEU A CA 1
ATOM 961 C C . LEU A 1 123 ? 9.992 -14.891 2.988 1 96.06 123 LEU A C 1
ATOM 963 O O . LEU A 1 123 ? 10.734 -14.219 2.268 1 96.06 123 LEU A O 1
ATOM 967 N N . GLY A 1 124 ? 10.344 -15.969 3.697 1 97.44 124 GLY A N 1
ATOM 968 C CA . GLY A 1 124 ? 11.711 -16.438 3.564 1 97.44 124 GLY A CA 1
ATOM 969 C C . GLY A 1 124 ? 12.062 -16.859 2.15 1 97.44 124 GLY A C 1
ATOM 970 O O . GLY A 1 124 ? 13.148 -16.562 1.662 1 97.44 124 GLY A O 1
ATOM 971 N N . ALA A 1 125 ? 11.141 -17.562 1.48 1 98.38 125 ALA A N 1
ATOM 972 C CA . ALA A 1 125 ? 11.359 -17.969 0.098 1 98.38 125 ALA A CA 1
ATOM 973 C C . ALA A 1 125 ? 11.57 -16.766 -0.811 1 98.38 125 ALA A C 1
ATOM 975 O O . ALA A 1 125 ? 12.477 -16.766 -1.65 1 98.38 125 ALA A O 1
ATOM 976 N N . CYS A 1 126 ? 10.781 -15.727 -0.626 1 97.88 126 CYS A N 1
ATOM 977 C CA . CYS A 1 126 ? 10.875 -14.523 -1.442 1 97.88 126 CYS A CA 1
ATOM 978 C C . CYS A 1 126 ? 12.227 -13.836 -1.26 1 97.88 126 CYS A C 1
ATOM 980 O O . CYS A 1 126 ? 12.797 -13.328 -2.221 1 97.88 126 CYS A O 1
ATOM 982 N N . LYS A 1 127 ? 12.695 -13.82 -0.043 1 97.38 127 LYS A N 1
ATOM 983 C CA . LYS A 1 127 ? 14.016 -13.25 0.211 1 97.38 127 LYS A CA 1
ATOM 984 C C . LYS A 1 127 ? 15.094 -13.984 -0.579 1 97.38 127 LYS A C 1
ATOM 986 O O . LYS A 1 127 ? 15.977 -13.352 -1.167 1 97.38 127 LYS A O 1
ATOM 991 N N . ILE A 1 128 ? 15.008 -15.273 -0.598 1 98.5 128 ILE A N 1
ATOM 992 C CA . ILE A 1 128 ? 16 -16.078 -1.294 1 98.5 128 ILE A CA 1
ATOM 993 C C . ILE A 1 128 ? 15.875 -15.875 -2.801 1 98.5 128 ILE A C 1
ATOM 995 O O . ILE A 1 128 ? 16.875 -15.734 -3.504 1 98.5 128 ILE A O 1
ATOM 999 N N . TRP A 1 129 ? 14.664 -15.836 -3.305 1 98.62 129 TRP A N 1
ATOM 1000 C CA . TRP A 1 129 ? 14.469 -15.609 -4.734 1 98.62 129 TRP A CA 1
ATOM 1001 C C . TRP A 1 129 ? 14.992 -14.234 -5.137 1 98.62 129 TRP A C 1
ATOM 1003 O O . TRP A 1 129 ? 15.508 -14.055 -6.246 1 98.62 129 TRP A O 1
ATOM 1013 N N . GLN A 1 130 ? 14.859 -13.258 -4.254 1 97.94 130 GLN A N 1
ATOM 1014 C CA . GLN A 1 130 ? 15.477 -11.969 -4.531 1 97.94 130 GLN A CA 1
ATOM 1015 C C . GLN A 1 130 ? 16.984 -12.094 -4.641 1 97.94 130 GLN A C 1
ATOM 1017 O O . GLN A 1 130 ? 17.609 -11.539 -5.555 1 97.94 130 GLN A O 1
ATOM 1022 N N . ASP A 1 131 ? 17.562 -12.82 -3.715 1 98.06 131 ASP A N 1
ATOM 1023 C CA . ASP A 1 131 ? 19 -13.031 -3.766 1 98.06 131 ASP A CA 1
ATOM 1024 C C . ASP A 1 131 ? 19.422 -13.703 -5.078 1 98.06 131 ASP A C 1
ATOM 1026 O O . ASP A 1 131 ? 20.438 -13.352 -5.664 1 98.06 131 ASP A O 1
ATOM 1030 N N . ILE A 1 132 ? 18.625 -14.633 -5.488 1 98.56 132 ILE A N 1
ATOM 1031 C CA . ILE A 1 132 ? 18.891 -15.32 -6.75 1 98.56 132 ILE A CA 1
ATOM 1032 C C . ILE A 1 132 ? 18.828 -14.312 -7.902 1 98.56 132 ILE A C 1
ATOM 1034 O O . ILE A 1 132 ? 19.734 -14.281 -8.75 1 98.56 132 ILE A O 1
ATOM 1038 N N . LEU A 1 133 ? 17.859 -13.461 -7.914 1 98.56 133 LEU A N 1
ATOM 1039 C CA . LEU A 1 133 ? 17.641 -12.531 -9.016 1 98.56 133 LEU A CA 1
ATOM 1040 C C . LEU A 1 133 ? 18.719 -11.445 -9.039 1 98.56 133 LEU A C 1
ATOM 1042 O O . LEU A 1 133 ? 19.062 -10.93 -10.102 1 98.56 133 LEU A O 1
ATOM 1046 N N . VAL A 1 134 ? 19.219 -11.141 -7.855 1 98.12 134 VAL A N 1
ATOM 1047 C CA . VAL A 1 134 ? 20.328 -10.195 -7.777 1 98.12 134 VAL A CA 1
ATOM 1048 C C . VAL A 1 134 ? 21.531 -10.766 -8.508 1 98.12 134 VAL A C 1
ATOM 1050 O O . VAL A 1 134 ? 22.219 -10.047 -9.25 1 98.12 134 VAL A O 1
ATOM 1053 N N . GLU A 1 135 ? 21.781 -12.062 -8.359 1 97.5 135 GLU A N 1
ATOM 1054 C CA . GLU A 1 135 ? 22.938 -12.727 -8.953 1 97.5 135 GLU A CA 1
ATOM 1055 C C . GLU A 1 135 ? 22.641 -13.164 -10.383 1 97.5 135 GLU A C 1
ATOM 1057 O O . GLU A 1 135 ? 23.531 -13.172 -11.234 1 97.5 135 GLU A O 1
ATOM 1062 N N . THR A 1 136 ? 21.406 -13.609 -10.625 1 97.62 136 THR A N 1
ATOM 1063 C CA . THR A 1 136 ? 20.984 -14.172 -11.898 1 97.62 136 THR A CA 1
ATOM 1064 C C . THR A 1 136 ? 19.688 -13.516 -12.375 1 97.62 136 THR A C 1
ATOM 1066 O O . THR A 1 136 ? 18.625 -14.141 -12.359 1 97.62 136 THR A O 1
ATOM 1069 N N . PRO A 1 137 ? 19.781 -12.305 -12.914 1 97.5 137 PRO A N 1
ATOM 1070 C CA . PRO A 1 137 ? 18.594 -11.531 -13.273 1 97.5 137 PRO A CA 1
ATOM 1071 C C . PRO A 1 137 ? 17.75 -12.203 -14.352 1 97.5 137 PRO A C 1
ATOM 1073 O O . PRO A 1 137 ? 16.562 -11.867 -14.516 1 97.5 137 PRO A O 1
ATOM 1076 N N . LEU A 1 138 ? 18.297 -13.172 -15.078 1 97.31 138 LEU A N 1
ATOM 1077 C CA . LEU A 1 138 ? 17.578 -13.805 -16.172 1 97.31 138 LEU A CA 1
ATOM 1078 C C . LEU A 1 138 ? 16.906 -15.102 -15.719 1 97.31 138 LEU A C 1
ATOM 1080 O O . LEU A 1 138 ? 16.438 -15.883 -16.531 1 97.31 138 LEU A O 1
ATOM 1084 N N . ASP A 1 139 ? 16.906 -15.383 -14.43 1 97.88 139 ASP A N 1
ATOM 1085 C CA . ASP A 1 139 ? 16.203 -16.531 -13.875 1 97.88 139 ASP A CA 1
ATOM 1086 C C . ASP A 1 139 ? 14.695 -16.312 -13.844 1 97.88 139 ASP A C 1
ATOM 1088 O O . ASP A 1 139 ? 14.148 -15.883 -12.828 1 97.88 139 ASP A O 1
ATOM 1092 N N . ILE A 1 140 ? 14.031 -16.688 -14.867 1 97.75 140 ILE A N 1
ATOM 1093 C CA . ILE A 1 140 ? 12.609 -16.375 -15.023 1 97.75 140 ILE A CA 1
ATOM 1094 C C . ILE A 1 140 ? 11.789 -17.234 -14.062 1 97.75 140 ILE A C 1
ATOM 1096 O O . ILE A 1 140 ? 10.695 -16.844 -13.648 1 97.75 140 ILE A O 1
ATOM 1100 N N . LEU A 1 141 ? 12.289 -18.438 -13.695 1 98.25 141 LEU A N 1
ATOM 1101 C CA . LEU A 1 141 ? 11.57 -19.266 -12.727 1 98.25 141 LEU A CA 1
ATOM 1102 C C . LEU A 1 141 ? 11.508 -18.578 -11.367 1 98.25 141 LEU A C 1
ATOM 1104 O O . LEU A 1 141 ? 10.438 -18.484 -10.766 1 98.25 141 LEU A O 1
ATOM 1108 N N . ALA A 1 142 ? 12.688 -18.078 -10.875 1 98.56 142 ALA A N 1
ATOM 1109 C CA . ALA A 1 142 ? 12.711 -17.344 -9.617 1 98.56 142 ALA A CA 1
ATOM 1110 C C . ALA A 1 142 ? 11.781 -16.125 -9.664 1 98.56 142 ALA A C 1
ATOM 1112 O O . ALA A 1 142 ? 11.07 -15.844 -8.703 1 98.56 142 ALA A O 1
ATOM 1113 N N . LEU A 1 143 ? 11.789 -15.438 -10.789 1 98.56 143 LEU A N 1
ATOM 1114 C CA . LEU A 1 143 ? 10.953 -14.258 -10.969 1 98.56 143 LEU A CA 1
ATOM 1115 C C . LEU A 1 143 ? 9.477 -14.617 -10.867 1 98.56 143 LEU A C 1
ATOM 1117 O O . LEU A 1 143 ? 8.719 -13.969 -10.141 1 98.56 143 LEU A O 1
ATOM 1121 N N . LYS A 1 144 ? 9.086 -15.664 -11.523 1 98.06 144 LYS A N 1
ATOM 1122 C CA . LYS A 1 144 ? 7.691 -16.094 -11.555 1 98.06 144 LYS A CA 1
ATOM 1123 C C . LYS A 1 144 ? 7.238 -16.594 -10.188 1 98.06 144 LYS A C 1
ATOM 1125 O O . LYS A 1 144 ? 6.16 -16.234 -9.711 1 98.06 144 LYS A O 1
ATOM 1130 N N . LEU A 1 145 ? 8.047 -17.438 -9.562 1 98.06 145 LEU A N 1
ATOM 1131 C CA . LEU A 1 145 ? 7.699 -17.969 -8.25 1 98.06 145 LEU A CA 1
ATOM 1132 C C . LEU A 1 145 ? 7.605 -16.859 -7.215 1 98.06 145 LEU A C 1
ATOM 1134 O O . LEU A 1 145 ? 6.703 -16.859 -6.375 1 98.06 145 LEU A O 1
ATOM 1138 N N . SER A 1 146 ? 8.516 -15.914 -7.32 1 98.12 146 SER A N 1
ATOM 1139 C CA . SER A 1 146 ? 8.508 -14.773 -6.414 1 98.12 146 SER A CA 1
ATOM 1140 C C . SER A 1 146 ? 7.227 -13.961 -6.566 1 98.12 146 SER A C 1
ATOM 1142 O O . SER A 1 146 ? 6.602 -13.586 -5.57 1 98.12 146 SER A O 1
ATOM 1144 N N . GLN A 1 147 ? 6.828 -13.664 -7.77 1 97.62 147 GLN A N 1
ATOM 1145 C CA . GLN A 1 147 ? 5.621 -12.875 -7.984 1 97.62 147 GLN A CA 1
ATOM 1146 C C . GLN A 1 147 ? 4.383 -13.609 -7.484 1 97.62 147 GLN A C 1
ATOM 1148 O O . GLN A 1 147 ? 3.516 -13.016 -6.844 1 97.62 147 GLN A O 1
ATOM 1153 N N . PHE A 1 148 ? 4.312 -14.953 -7.664 1 96.69 148 PHE A N 1
ATOM 1154 C CA . PHE A 1 148 ? 3.188 -15.734 -7.168 1 96.69 148 PHE A CA 1
ATOM 1155 C C . PHE A 1 148 ? 3.143 -15.711 -5.645 1 96.69 148 PHE A C 1
ATOM 1157 O O . PHE A 1 148 ? 2.074 -15.547 -5.055 1 96.69 148 PHE A O 1
ATOM 1164 N N . ALA A 1 149 ? 4.312 -15.883 -5.102 1 97.44 149 ALA A N 1
ATOM 1165 C CA . ALA A 1 149 ? 4.375 -15.883 -3.643 1 97.44 149 ALA A CA 1
ATOM 1166 C C . ALA A 1 149 ? 3.895 -14.547 -3.078 1 97.44 149 ALA A C 1
ATOM 1168 O O . ALA A 1 149 ? 3.121 -14.516 -2.117 1 97.44 149 ALA A O 1
ATOM 1169 N N . ASN A 1 150 ? 4.332 -13.477 -3.686 1 97.44 150 ASN A N 1
ATOM 1170 C CA . ASN A 1 150 ? 3.932 -12.156 -3.215 1 97.44 150 ASN A CA 1
ATOM 1171 C C . ASN A 1 150 ? 2.436 -11.922 -3.404 1 97.44 150 ASN A C 1
ATOM 1173 O O . ASN A 1 150 ? 1.809 -11.219 -2.607 1 97.44 150 ASN A O 1
ATOM 1177 N N . TYR A 1 151 ? 1.846 -12.492 -4.438 1 97 151 TYR A N 1
ATOM 1178 C CA . TYR A 1 151 ? 0.401 -12.469 -4.637 1 97 151 TYR A CA 1
ATOM 1179 C C . TYR A 1 151 ? -0.323 -13.117 -3.465 1 97 151 TYR A C 1
ATOM 1181 O O . TYR A 1 151 ? -1.271 -12.547 -2.918 1 97 151 TYR A O 1
ATOM 1189 N N . TYR A 1 152 ? 0.162 -14.219 -2.998 1 94.88 152 TYR A N 1
ATOM 1190 C CA . TYR A 1 152 ? -0.478 -14.945 -1.909 1 94.88 152 TYR A CA 1
ATOM 1191 C C . TYR A 1 152 ? -0.265 -14.234 -0.578 1 94.88 152 TYR A C 1
ATOM 1193 O O . TYR A 1 152 ? -1.098 -14.336 0.327 1 94.88 152 TYR A O 1
ATOM 1201 N N . LEU A 1 153 ? 0.822 -13.5 -0.537 1 95.25 153 LEU A N 1
ATOM 1202 C CA . LEU A 1 153 ? 1.158 -12.797 0.695 1 95.25 153 LEU A CA 1
ATOM 1203 C C . LEU A 1 153 ? 0.459 -11.438 0.756 1 95.25 153 LEU A C 1
ATOM 1205 O O . LEU A 1 153 ? 0.423 -10.805 1.811 1 95.25 153 LEU A O 1
ATOM 1209 N N . GLY A 1 154 ? -0.067 -11.023 -0.322 1 94.81 154 GLY A N 1
ATOM 1210 C CA . GLY A 1 154 ? -0.675 -9.703 -0.39 1 94.81 154 GLY A CA 1
ATOM 1211 C C . GLY A 1 154 ? 0.34 -8.578 -0.362 1 94.81 154 GLY A C 1
ATOM 1212 O O . GLY A 1 154 ? 0.043 -7.48 0.114 1 94.81 154 GLY A O 1
ATOM 1213 N N . LYS A 1 155 ? 1.559 -8.836 -0.74 1 95.88 155 LYS A N 1
ATOM 1214 C CA . LYS A 1 155 ? 2.615 -7.832 -0.755 1 95.88 155 LYS A CA 1
ATOM 1215 C C . LYS A 1 155 ? 2.641 -7.082 -2.084 1 95.88 155 LYS A C 1
ATOM 1217 O O . LYS A 1 155 ? 3.488 -7.352 -2.938 1 95.88 155 LYS A O 1
ATOM 1222 N N . THR A 1 156 ? 1.866 -6.055 -2.17 1 94.81 156 THR A N 1
ATOM 1223 C CA . THR A 1 156 ? 1.55 -5.375 -3.422 1 94.81 156 THR A CA 1
ATOM 1224 C C . THR A 1 156 ? 2.793 -4.715 -4.008 1 94.81 156 THR A C 1
ATOM 1226 O O . THR A 1 156 ? 3.127 -4.934 -5.176 1 94.81 156 THR A O 1
ATOM 1229 N N . PRO A 1 157 ? 3.631 -3.969 -3.219 1 94.88 157 PRO A N 1
ATOM 1230 C CA . PRO A 1 157 ? 4.832 -3.371 -3.809 1 94.88 157 PRO A CA 1
ATOM 1231 C C . PRO A 1 157 ? 5.801 -4.418 -4.359 1 94.88 157 PRO A C 1
ATOM 1233 O O . PRO A 1 157 ? 6.457 -4.18 -5.375 1 94.88 157 PRO A O 1
ATOM 1236 N N . GLN A 1 158 ? 5.777 -5.57 -3.744 1 96.94 158 GLN A N 1
ATOM 1237 C CA . GLN A 1 158 ? 6.723 -6.621 -4.102 1 96.94 158 GLN A CA 1
ATOM 1238 C C . GLN A 1 158 ? 6.262 -7.375 -5.344 1 96.94 158 GLN A C 1
ATOM 1240 O O . GLN A 1 158 ? 7.027 -8.148 -5.926 1 96.94 158 GLN A O 1
ATOM 1245 N N . LEU A 1 159 ? 5.023 -7.117 -5.766 1 97.75 159 LEU A N 1
ATOM 1246 C CA . LEU A 1 159 ? 4.59 -7.648 -7.051 1 97.75 159 LEU A CA 1
ATOM 1247 C C . LEU A 1 159 ? 5.301 -6.938 -8.195 1 97.75 159 LEU A C 1
ATOM 1249 O O . LEU A 1 159 ? 5.395 -7.477 -9.305 1 97.75 159 LEU A O 1
ATOM 1253 N N . LEU A 1 160 ? 5.777 -5.785 -7.883 1 97.81 160 LEU A N 1
ATOM 1254 C CA . LEU A 1 160 ? 6.383 -4.922 -8.891 1 97.81 160 LEU A CA 1
ATOM 1255 C C . LEU A 1 160 ? 7.902 -4.934 -8.773 1 97.81 160 LEU A C 1
ATOM 1257 O O . LEU A 1 160 ? 8.609 -5 -9.781 1 97.81 160 LEU A O 1
ATOM 1261 N N . HIS A 1 161 ? 8.422 -5.031 -7.625 1 96.88 161 HIS A N 1
ATOM 1262 C CA . HIS A 1 161 ? 9.82 -4.766 -7.281 1 96.88 161 HIS A CA 1
ATOM 1263 C C . HIS A 1 161 ? 10.758 -5.738 -7.98 1 96.88 161 HIS A C 1
ATOM 1265 O O . HIS A 1 161 ? 11.656 -5.32 -8.711 1 96.88 161 HIS A O 1
ATOM 1271 N N . PRO A 1 162 ? 10.562 -7.047 -7.863 1 98.19 162 PRO A N 1
ATOM 1272 C CA . PRO A 1 162 ? 11.508 -7.945 -8.531 1 98.19 162 PRO A CA 1
ATOM 1273 C C . PRO A 1 162 ? 11.492 -7.801 -10.047 1 98.19 162 PRO A C 1
ATOM 1275 O O . PRO A 1 162 ? 12.547 -7.844 -10.688 1 98.19 162 PRO A O 1
ATOM 1278 N N . VAL A 1 163 ? 10.359 -7.574 -10.609 1 98.62 163 VAL A N 1
ATOM 1279 C CA . VAL A 1 163 ? 10.234 -7.492 -12.062 1 98.62 163 VAL A CA 1
ATOM 1280 C C . VAL A 1 163 ? 10.891 -6.207 -12.57 1 98.62 163 VAL A C 1
ATOM 1282 O O . VAL A 1 163 ? 11.664 -6.234 -13.523 1 98.62 163 VAL A O 1
ATOM 1285 N N . GLY A 1 164 ? 10.594 -5.102 -11.875 1 98.12 164 GLY A N 1
ATOM 1286 C CA . GLY A 1 164 ? 11.203 -3.836 -12.258 1 98.12 164 GLY A CA 1
ATOM 1287 C C . GLY A 1 164 ? 12.719 -3.842 -12.133 1 98.12 164 GLY A C 1
ATOM 1288 O O . GLY A 1 164 ? 13.406 -3.154 -12.891 1 98.12 164 GLY A O 1
ATOM 1289 N N . SER A 1 165 ? 13.234 -4.656 -11.266 1 98.44 165 SER A N 1
ATOM 1290 C CA . SER A 1 165 ? 14.664 -4.676 -10.961 1 98.44 165 SER A CA 1
ATOM 1291 C C . SER A 1 165 ? 15.445 -5.473 -12.008 1 98.44 165 SER A C 1
ATOM 1293 O O . SER A 1 165 ? 16.656 -5.305 -12.141 1 98.44 165 SER A O 1
ATOM 1295 N N . VAL A 1 166 ? 14.727 -6.352 -12.758 1 98.5 166 VAL A N 1
ATOM 1296 C CA . VAL A 1 166 ? 15.484 -7.195 -13.68 1 98.5 166 VAL A CA 1
ATOM 1297 C C . VAL A 1 166 ? 15.039 -6.926 -15.117 1 98.5 166 VAL A C 1
ATOM 1299 O O . VAL A 1 166 ? 15.641 -7.438 -16.062 1 98.5 166 VAL A O 1
ATOM 1302 N N . LEU A 1 167 ? 14.023 -6.109 -15.336 1 98.25 167 LEU A N 1
ATOM 1303 C CA . LEU A 1 167 ? 13.398 -5.898 -16.641 1 98.25 167 LEU A CA 1
ATOM 1304 C C . LEU A 1 167 ? 14.438 -5.496 -17.688 1 98.25 167 LEU A C 1
ATOM 1306 O O . LEU A 1 167 ? 14.391 -5.957 -18.828 1 98.25 167 LEU A O 1
ATOM 1310 N N . CYS A 1 168 ? 15.414 -4.707 -17.312 1 96.81 168 CYS A N 1
ATOM 1311 C CA . CYS A 1 168 ? 16.391 -4.148 -18.25 1 96.81 168 CYS A CA 1
ATOM 1312 C C . CYS A 1 168 ? 17.266 -5.246 -18.844 1 96.81 168 CYS A C 1
ATOM 1314 O O . CYS A 1 168 ? 17.859 -5.062 -19.906 1 96.81 168 CYS A O 1
ATOM 1316 N N . HIS A 1 169 ? 17.359 -6.406 -18.25 1 97.44 169 HIS A N 1
ATOM 1317 C CA . HIS A 1 169 ? 18.172 -7.52 -18.734 1 97.44 169 HIS A CA 1
ATOM 1318 C C . HIS A 1 169 ? 17.406 -8.336 -19.781 1 97.44 169 HIS A C 1
ATOM 1320 O O . HIS A 1 169 ? 18 -9.141 -20.5 1 97.44 169 HIS A O 1
ATOM 1326 N N . TRP A 1 170 ? 16.188 -8.156 -19.812 1 97.25 170 TRP A N 1
ATOM 1327 C CA . TRP A 1 170 ? 15.336 -8.945 -20.703 1 97.25 170 TRP A CA 1
ATOM 1328 C C . TRP A 1 170 ? 15.102 -8.227 -22.031 1 97.25 170 TRP A C 1
ATOM 1330 O O . TRP A 1 170 ? 13.984 -7.789 -22.312 1 97.25 170 TRP A O 1
ATOM 1340 N N . THR A 1 171 ? 16.125 -8.242 -22.844 1 96.44 171 THR A N 1
ATOM 1341 C CA . THR A 1 171 ? 16.125 -7.617 -24.156 1 96.44 171 THR A CA 1
ATOM 1342 C C . THR A 1 171 ? 15.453 -8.523 -25.188 1 96.44 171 THR A C 1
ATOM 1344 O O . THR A 1 171 ? 15.203 -9.703 -24.922 1 96.44 171 THR A O 1
ATOM 1347 N N . PRO A 1 172 ? 15.188 -8.047 -26.391 1 95.5 172 PRO A N 1
ATOM 1348 C CA . PRO A 1 172 ? 14.5 -8.836 -27.422 1 95.5 172 PRO A CA 1
ATOM 1349 C C . PRO A 1 172 ? 15.273 -10.094 -27.812 1 95.5 172 PRO A C 1
ATOM 1351 O O . PRO A 1 172 ? 14.688 -11.047 -28.328 1 95.5 172 PRO A O 1
ATOM 1354 N N . SER A 1 173 ? 16.547 -10.141 -27.547 1 94 173 SER A N 1
ATOM 1355 C CA . SER A 1 173 ? 17.344 -11.305 -27.906 1 94 173 SER A CA 1
ATOM 1356 C C . SER A 1 173 ? 17.219 -12.398 -26.844 1 94 173 SER A C 1
ATOM 1358 O O . SER A 1 173 ? 17.625 -13.539 -27.078 1 94 173 SER A O 1
ATOM 1360 N N . VAL A 1 174 ? 16.656 -12.094 -25.719 1 94.75 174 VAL A N 1
ATOM 1361 C CA . VAL A 1 174 ? 16.516 -13.062 -24.641 1 94.75 174 VAL A CA 1
ATOM 1362 C C . VAL A 1 174 ? 15.18 -13.781 -24.766 1 94.75 174 VAL A C 1
ATOM 1364 O O . VAL A 1 174 ? 14.125 -13.148 -24.797 1 94.75 174 VAL A O 1
ATOM 1367 N N . PRO A 1 175 ? 15.211 -15.125 -24.828 1 92.56 175 PRO A N 1
ATOM 1368 C CA . PRO A 1 175 ? 13.953 -15.875 -24.906 1 92.56 175 PRO A CA 1
ATOM 1369 C C . PRO A 1 175 ? 12.992 -15.539 -23.766 1 92.56 175 PRO A C 1
ATOM 1371 O O . PRO A 1 175 ? 13.414 -15.375 -22.625 1 92.56 175 PRO A O 1
ATOM 1374 N N . ASN A 1 176 ? 11.711 -15.344 -24.062 1 94.06 176 ASN A N 1
ATOM 1375 C CA . ASN A 1 176 ? 10.625 -15.109 -23.109 1 94.06 176 ASN A CA 1
ATOM 1376 C C . ASN A 1 176 ? 10.602 -13.664 -22.625 1 94.06 176 ASN A C 1
ATOM 1378 O O . ASN A 1 176 ? 9.867 -13.328 -21.703 1 94.06 176 ASN A O 1
ATOM 1382 N N . HIS A 1 177 ? 11.367 -12.781 -23.266 1 96.25 177 HIS A N 1
ATOM 1383 C CA . HIS A 1 177 ? 11.43 -11.398 -22.828 1 96.25 177 HIS A CA 1
ATOM 1384 C C . HIS A 1 177 ? 10.047 -10.75 -22.859 1 96.25 177 HIS A C 1
ATOM 1386 O O . HIS A 1 177 ? 9.719 -9.922 -22 1 96.25 177 HIS A O 1
ATOM 1392 N N . GLY A 1 178 ? 9.188 -11.109 -23.812 1 97.25 178 GLY A N 1
ATOM 1393 C CA . GLY A 1 178 ? 7.84 -10.562 -23.891 1 97.25 178 GLY A CA 1
ATOM 1394 C C . GLY A 1 178 ? 7.004 -10.852 -22.656 1 97.25 178 GLY A C 1
ATOM 1395 O O . GLY A 1 178 ? 6.25 -9.992 -22.203 1 97.25 178 GLY A O 1
ATOM 1396 N N . TYR A 1 179 ? 7.184 -11.992 -22.062 1 97.94 179 TYR A N 1
ATOM 1397 C CA . TYR A 1 179 ? 6.383 -12.414 -20.922 1 97.94 179 TYR A CA 1
ATOM 1398 C C . TYR A 1 179 ? 6.801 -11.664 -19.656 1 97.94 179 TYR A C 1
ATOM 1400 O O . TYR A 1 179 ? 6.031 -11.57 -18.703 1 97.94 179 TYR A O 1
ATOM 1408 N N . VAL A 1 180 ? 8.023 -11.156 -19.609 1 98.5 180 VAL A N 1
ATOM 1409 C CA . VAL A 1 180 ? 8.445 -10.352 -18.469 1 98.5 180 VAL A CA 1
ATOM 1410 C C . VAL A 1 180 ? 7.723 -9.008 -18.484 1 98.5 180 VAL A C 1
ATOM 1412 O O . VAL A 1 180 ? 7.398 -8.453 -17.422 1 98.5 180 VAL A O 1
ATOM 1415 N N . HIS A 1 181 ? 7.348 -8.539 -19.688 1 98.56 181 HIS A N 1
ATOM 1416 C CA . HIS A 1 181 ? 6.551 -7.328 -19.797 1 98.56 181 HIS A CA 1
ATOM 1417 C C . HIS A 1 181 ? 5.156 -7.527 -19.219 1 98.56 181 HIS A C 1
ATOM 1419 O O . HIS A 1 181 ? 4.598 -6.617 -18.609 1 98.56 181 HIS A O 1
ATOM 1425 N N . SER A 1 182 ? 4.602 -8.656 -19.438 1 98.62 182 SER A N 1
ATOM 1426 C CA . SER A 1 182 ? 3.283 -8.906 -18.859 1 98.62 182 SER A CA 1
ATOM 1427 C C . SER A 1 182 ? 3.35 -9.031 -17.344 1 98.62 182 SER A C 1
ATOM 1429 O O . SER A 1 182 ? 2.42 -8.633 -16.641 1 98.62 182 SER A O 1
ATOM 1431 N N . MET A 1 183 ? 4.484 -9.625 -16.812 1 98.69 183 MET A N 1
ATOM 1432 C CA . MET A 1 183 ? 4.691 -9.633 -15.375 1 98.69 183 MET A CA 1
ATOM 1433 C C . MET A 1 183 ? 4.789 -8.219 -14.82 1 98.69 183 MET A C 1
ATOM 1435 O O . MET A 1 183 ? 4.227 -7.914 -13.773 1 98.69 183 MET A O 1
ATOM 1439 N N . MET A 1 184 ? 5.477 -7.344 -15.523 1 98.75 184 MET A N 1
ATOM 1440 C CA . MET A 1 184 ? 5.574 -5.934 -15.156 1 98.75 184 MET A CA 1
ATOM 1441 C C . MET A 1 184 ? 4.199 -5.27 -15.164 1 98.75 184 MET A C 1
ATOM 1443 O O . MET A 1 184 ? 3.865 -4.52 -14.242 1 98.75 184 MET A O 1
ATOM 1447 N N . ALA A 1 185 ? 3.412 -5.57 -16.172 1 98.81 185 ALA A N 1
ATOM 1448 C CA . ALA A 1 185 ? 2.074 -4.996 -16.297 1 98.81 185 ALA A CA 1
ATOM 1449 C C . ALA A 1 185 ? 1.221 -5.312 -15.078 1 98.81 185 ALA A C 1
ATOM 1451 O O . ALA A 1 185 ? 0.567 -4.426 -14.523 1 98.81 185 ALA A O 1
ATOM 1452 N N . PHE A 1 186 ? 1.25 -6.559 -14.656 1 98.81 186 PHE A N 1
ATOM 1453 C CA . PHE A 1 186 ? 0.451 -6.961 -13.508 1 98.81 186 PHE A CA 1
ATOM 1454 C C . PHE A 1 186 ? 0.928 -6.254 -12.242 1 98.81 186 PHE A C 1
ATOM 1456 O O . PHE A 1 186 ? 0.116 -5.773 -11.445 1 98.81 186 PHE A O 1
ATOM 1463 N N . GLY A 1 187 ? 2.271 -6.219 -12.047 1 98.44 187 GLY A N 1
ATOM 1464 C CA . GLY A 1 187 ? 2.812 -5.492 -10.906 1 98.44 187 GLY A CA 1
ATOM 1465 C C . GLY A 1 187 ? 2.389 -4.035 -10.875 1 98.44 187 GLY A C 1
ATOM 1466 O O . GLY A 1 187 ? 1.989 -3.525 -9.82 1 98.44 187 GLY A O 1
ATOM 1467 N N . LEU A 1 188 ? 2.457 -3.385 -12.023 1 98.19 188 LEU A N 1
ATOM 1468 C CA . LEU A 1 188 ? 2.088 -1.979 -12.141 1 98.19 188 LEU A CA 1
ATOM 1469 C C . LEU A 1 188 ? 0.607 -1.779 -11.836 1 98.19 188 LEU A C 1
ATOM 1471 O O . LEU A 1 188 ? 0.242 -0.89 -11.062 1 98.19 188 LEU A O 1
ATOM 1475 N N . GLU A 1 189 ? -0.183 -2.625 -12.398 1 98.25 189 GLU A N 1
ATOM 1476 C CA . GLU A 1 189 ? -1.628 -2.518 -12.219 1 98.25 189 GLU A CA 1
ATOM 1477 C C . GLU A 1 189 ? -2.008 -2.666 -10.742 1 98.25 189 GLU A C 1
ATOM 1479 O O . GLU A 1 189 ? -2.812 -1.891 -10.227 1 98.25 189 GLU A O 1
ATOM 1484 N N . GLU A 1 190 ? -1.429 -3.65 -10.031 1 98.19 190 GLU A N 1
ATOM 1485 C CA . GLU A 1 190 ? -1.734 -3.883 -8.617 1 98.19 190 GLU A CA 1
ATOM 1486 C C . GLU A 1 190 ? -1.277 -2.713 -7.754 1 98.19 190 GLU A C 1
ATOM 1488 O O . GLU A 1 190 ? -1.76 -2.537 -6.637 1 98.19 190 GLU A O 1
ATOM 1493 N N . ASN A 1 191 ? -0.338 -1.889 -8.289 1 97.12 191 ASN A N 1
ATOM 1494 C CA . ASN A 1 191 ? 0.153 -0.708 -7.586 1 97.12 191 ASN A CA 1
ATOM 1495 C C . ASN A 1 191 ? -0.457 0.573 -8.148 1 97.12 191 ASN A C 1
ATOM 1497 O O . ASN A 1 191 ? 0.137 1.646 -8.039 1 97.12 191 ASN A O 1
ATOM 1501 N N . ASN A 1 192 ? -1.544 0.471 -8.828 1 96.56 192 ASN A N 1
ATOM 1502 C CA . ASN A 1 192 ? -2.404 1.562 -9.273 1 96.56 192 ASN A CA 1
ATOM 1503 C C . ASN A 1 192 ? -1.766 2.35 -10.414 1 96.56 192 ASN A C 1
ATOM 1505 O O . ASN A 1 192 ? -2.234 3.434 -10.766 1 96.56 192 ASN A O 1
ATOM 1509 N N . MET A 1 193 ? -0.696 1.893 -10.961 1 96.31 193 MET A N 1
ATOM 1510 C CA . MET A 1 193 ? -0.072 2.551 -12.102 1 96.31 193 MET A CA 1
ATOM 1511 C C . MET A 1 193 ? -0.658 2.037 -13.414 1 96.31 193 MET A C 1
ATOM 1513 O O . MET A 1 193 ? 0.03 1.365 -14.18 1 96.31 193 MET A O 1
ATOM 1517 N N . TYR A 1 194 ? -1.839 2.385 -13.711 1 96.69 194 TYR A N 1
ATOM 1518 C CA . TYR A 1 194 ? -2.689 1.756 -14.719 1 96.69 194 TYR A CA 1
ATOM 1519 C C . TYR A 1 194 ? -2.213 2.092 -16.125 1 96.69 194 TYR A C 1
ATOM 1521 O O . TYR A 1 194 ? -2.152 1.215 -16.984 1 96.69 194 TYR A O 1
ATOM 1529 N N . GLU A 1 195 ? -1.857 3.322 -16.344 1 95.12 195 GLU A N 1
ATOM 1530 C CA . GLU A 1 195 ? -1.405 3.709 -17.688 1 95.12 195 GLU A CA 1
ATOM 1531 C C . GLU A 1 195 ? -0.14 2.951 -18.078 1 95.12 195 GLU A C 1
ATOM 1533 O O . GLU A 1 195 ? -0.044 2.43 -19.188 1 95.12 195 GLU A O 1
ATOM 1538 N N . GLU A 1 196 ? 0.783 2.908 -17.188 1 96.44 196 GLU A N 1
ATOM 1539 C CA . GLU A 1 196 ? 2.025 2.184 -17.438 1 96.44 196 GLU A CA 1
ATOM 1540 C C . GLU A 1 196 ? 1.771 0.687 -17.578 1 96.44 196 GLU A C 1
ATOM 1542 O O . GLU A 1 196 ? 2.439 0.011 -18.375 1 96.44 196 GLU A O 1
ATOM 1547 N N . ALA A 1 197 ? 0.842 0.162 -16.812 1 98.19 197 ALA A N 1
ATOM 1548 C CA . ALA A 1 197 ? 0.49 -1.253 -16.891 1 98.19 197 ALA A CA 1
ATOM 1549 C C . ALA A 1 197 ? -0.012 -1.62 -18.281 1 98.19 197 ALA A C 1
ATOM 1551 O O . ALA A 1 197 ? 0.396 -2.637 -18.844 1 98.19 197 ALA A O 1
ATOM 1552 N N . VAL A 1 198 ? -0.876 -0.76 -18.828 1 98.25 198 VAL A N 1
ATOM 1553 C CA . VAL A 1 198 ? -1.425 -1.02 -20.156 1 98.25 198 VAL A CA 1
ATOM 1554 C C . VAL A 1 198 ? -0.308 -0.966 -21.203 1 98.25 198 VAL A C 1
ATOM 1556 O O . VAL A 1 198 ? -0.255 -1.801 -22.109 1 98.25 198 VAL A O 1
ATOM 1559 N N . LYS A 1 199 ? 0.608 -0.028 -21.062 1 97.88 199 LYS A N 1
ATOM 1560 C CA . LYS A 1 199 ? 1.732 0.072 -22 1 97.88 199 LYS A CA 1
ATOM 1561 C C . LYS A 1 199 ? 2.574 -1.201 -21.984 1 97.88 199 LYS A C 1
ATOM 1563 O O . LYS A 1 199 ? 2.939 -1.725 -23.031 1 97.88 199 LYS A O 1
ATOM 1568 N N . GLU A 1 200 ? 2.873 -1.694 -20.797 1 98.44 200 GLU A N 1
ATOM 1569 C CA . GLU A 1 200 ? 3.658 -2.918 -20.672 1 98.44 200 GLU A CA 1
ATOM 1570 C C . GLU A 1 200 ? 2.896 -4.125 -21.219 1 98.44 200 GLU A C 1
ATOM 1572 O O . GLU A 1 200 ? 3.484 -5 -21.844 1 98.44 200 GLU A O 1
ATOM 1577 N N . ALA A 1 201 ? 1.608 -4.211 -20.922 1 98.75 201 ALA A N 1
ATOM 1578 C CA . ALA A 1 201 ? 0.793 -5.301 -21.453 1 98.75 201 ALA A CA 1
ATOM 1579 C C . ALA A 1 201 ? 0.764 -5.273 -22.984 1 98.75 201 ALA A C 1
ATOM 1581 O O . ALA A 1 201 ? 0.883 -6.312 -23.625 1 98.75 201 ALA A O 1
ATOM 1582 N N . ASP A 1 202 ? 0.624 -4.078 -23.547 1 98.69 202 ASP A N 1
ATOM 1583 C CA . ASP A 1 202 ? 0.599 -3.934 -25 1 98.69 202 ASP A CA 1
ATOM 1584 C C . ASP A 1 202 ? 1.931 -4.355 -25.609 1 98.69 202 ASP A C 1
ATOM 1586 O O . ASP A 1 202 ? 1.959 -4.957 -26.688 1 98.69 202 ASP A O 1
ATOM 1590 N N . GLN A 1 203 ? 3.014 -4.008 -24.969 1 98.19 203 GLN A N 1
ATOM 1591 C CA . GLN A 1 203 ? 4.324 -4.449 -25.438 1 98.19 203 GLN A CA 1
ATOM 1592 C C . GLN A 1 203 ? 4.41 -5.973 -25.469 1 98.19 203 GLN A C 1
ATOM 1594 O O . GLN A 1 203 ? 4.906 -6.555 -26.422 1 98.19 203 GLN A O 1
ATOM 1599 N N . SER A 1 204 ? 3.975 -6.605 -24.422 1 98.5 204 SER A N 1
ATOM 1600 C CA . SER A 1 204 ? 3.961 -8.062 -24.359 1 98.5 204 SER A CA 1
ATOM 1601 C C . SER A 1 204 ? 3.119 -8.648 -25.484 1 98.5 204 SER A C 1
ATOM 1603 O O . SER A 1 204 ? 3.561 -9.562 -26.188 1 98.5 204 SER A O 1
ATOM 1605 N N . LEU A 1 205 ? 1.939 -8.102 -25.734 1 98.38 205 LEU A N 1
ATOM 1606 C CA . LEU A 1 205 ? 0.992 -8.625 -26.719 1 98.38 205 LEU A CA 1
ATOM 1607 C C . LEU A 1 205 ? 1.493 -8.375 -28.141 1 98.38 205 LEU A C 1
ATOM 1609 O O . LEU A 1 205 ? 1.176 -9.141 -29.062 1 98.38 205 LEU A O 1
ATOM 1613 N N . ALA A 1 206 ? 2.254 -7.312 -28.281 1 98.19 206 ALA A N 1
ATOM 1614 C CA . ALA A 1 206 ? 2.865 -7.055 -29.594 1 98.19 206 ALA A CA 1
ATOM 1615 C C . ALA A 1 206 ? 3.881 -8.141 -29.938 1 98.19 206 ALA A C 1
ATOM 1617 O O . ALA A 1 206 ? 4.066 -8.469 -31.109 1 98.19 206 ALA A O 1
ATOM 1618 N N . ILE A 1 207 ? 4.52 -8.688 -28.938 1 97.44 207 ILE A N 1
ATOM 1619 C CA . ILE A 1 207 ? 5.512 -9.742 -29.125 1 97.44 207 ILE A CA 1
ATOM 1620 C C . ILE A 1 207 ? 4.816 -11.102 -29.188 1 97.44 207 ILE A C 1
ATOM 1622 O O . ILE A 1 207 ? 5.133 -11.922 -30.062 1 97.44 207 ILE A O 1
ATOM 1626 N N . ASN A 1 208 ? 3.92 -11.344 -28.281 1 95.69 208 ASN A N 1
ATOM 1627 C CA . ASN A 1 208 ? 3.137 -12.57 -28.203 1 95.69 208 ASN A CA 1
ATOM 1628 C C . ASN A 1 208 ? 1.649 -12.273 -28.016 1 95.69 208 ASN A C 1
ATOM 1630 O O . ASN A 1 208 ? 1.169 -12.156 -26.891 1 95.69 208 ASN A O 1
ATOM 1634 N N . LYS A 1 209 ? 0.917 -12.422 -29.016 1 95.69 209 LYS A N 1
ATOM 1635 C CA . LYS A 1 209 ? -0.495 -12.055 -29.031 1 95.69 209 LYS A CA 1
ATOM 1636 C C . LYS A 1 209 ? -1.305 -12.93 -28.078 1 95.69 209 LYS A C 1
ATOM 1638 O O . LYS A 1 209 ? -2.346 -12.508 -27.578 1 95.69 209 LYS A O 1
ATOM 1643 N N . ILE A 1 210 ? -0.837 -14.047 -27.75 1 95.69 210 ILE A N 1
ATOM 1644 C CA . ILE A 1 210 ? -1.622 -15 -26.969 1 95.69 210 ILE A CA 1
ATOM 1645 C C . ILE A 1 210 ? -1.221 -14.93 -25.5 1 95.69 210 ILE A C 1
ATOM 1647 O O . ILE A 1 210 ? -1.603 -15.789 -24.703 1 95.69 210 ILE A O 1
ATOM 1651 N N . ASP A 1 211 ? -0.34 -13.984 -25.156 1 97.81 211 ASP A N 1
ATOM 1652 C CA . ASP A 1 211 ? 0.068 -13.852 -23.766 1 97.81 211 ASP A CA 1
ATOM 1653 C C . ASP A 1 211 ? -1.131 -13.547 -22.875 1 97.81 211 ASP A C 1
ATOM 1655 O O . ASP A 1 211 ? -1.529 -12.383 -22.734 1 97.81 211 ASP A O 1
ATOM 1659 N N . ILE A 1 212 ? -1.625 -14.531 -22.203 1 98.5 212 ILE A N 1
ATOM 1660 C CA . ILE A 1 212 ? -2.852 -14.438 -21.422 1 98.5 212 ILE A CA 1
ATOM 1661 C C . ILE A 1 212 ? -2.613 -13.562 -20.188 1 98.5 212 ILE A C 1
ATOM 1663 O O . ILE A 1 212 ? -3.529 -12.883 -19.719 1 98.5 212 ILE A O 1
ATOM 1667 N N . TRP A 1 213 ? -1.399 -13.547 -19.641 1 98.62 213 TRP A N 1
ATOM 1668 C CA . TRP A 1 213 ? -1.104 -12.75 -18.453 1 98.62 213 TRP A CA 1
ATOM 1669 C C . TRP A 1 213 ? -1.185 -11.258 -18.766 1 98.62 213 TRP A C 1
ATOM 1671 O O . TRP A 1 213 ? -1.597 -10.461 -17.922 1 98.62 213 TRP A O 1
ATOM 1681 N N . ALA A 1 214 ? -0.798 -10.875 -19.984 1 98.62 214 ALA A N 1
ATOM 1682 C CA . ALA A 1 214 ? -0.945 -9.5 -20.422 1 98.62 214 ALA A CA 1
ATOM 1683 C C . ALA A 1 214 ? -2.418 -9.117 -20.562 1 98.62 214 ALA A C 1
ATOM 1685 O O . ALA A 1 214 ? -2.844 -8.062 -20.094 1 98.62 214 ALA A O 1
ATOM 1686 N N . SER A 1 215 ? -3.191 -9.984 -21.203 1 98.62 215 SER A N 1
ATOM 1687 C CA . SER A 1 215 ? -4.629 -9.758 -21.328 1 98.62 215 SER A CA 1
ATOM 1688 C C . SER A 1 215 ? -5.289 -9.656 -19.953 1 98.62 215 SER A C 1
ATOM 1690 O O . SER A 1 215 ? -6.137 -8.789 -19.734 1 98.62 215 SER A O 1
ATOM 1692 N N . HIS A 1 216 ? -4.883 -10.555 -19.125 1 98.62 216 HIS A N 1
ATOM 1693 C CA . HIS A 1 216 ? -5.359 -10.555 -17.734 1 98.62 216 HIS A CA 1
ATOM 1694 C C . HIS A 1 216 ? -5.055 -9.234 -17.047 1 98.62 216 HIS A C 1
ATOM 1696 O O . HIS A 1 216 ? -5.93 -8.648 -16.406 1 98.62 216 HIS A O 1
ATOM 1702 N N . ALA A 1 217 ? -3.84 -8.703 -17.156 1 98.62 217 ALA A N 1
ATOM 1703 C CA . ALA A 1 217 ? -3.439 -7.441 -16.531 1 98.62 217 ALA A CA 1
ATOM 1704 C C . ALA A 1 217 ? -4.273 -6.277 -17.062 1 98.62 217 ALA A C 1
ATOM 1706 O O . ALA A 1 217 ? -4.691 -5.41 -16.297 1 98.62 217 ALA A O 1
ATOM 1707 N N . LYS A 1 218 ? -4.535 -6.262 -18.359 1 98.44 218 LYS A N 1
ATOM 1708 C CA . LYS A 1 218 ? -5.402 -5.234 -18.922 1 98.44 218 LYS A CA 1
ATOM 1709 C C . LYS A 1 218 ? -6.809 -5.316 -18.344 1 98.44 218 LYS A C 1
ATOM 1711 O O . LYS A 1 218 ? -7.418 -4.293 -18.031 1 98.44 218 LYS A O 1
ATOM 1716 N N . GLY A 1 219 ? -7.309 -6.52 -18.25 1 98.19 219 GLY A N 1
ATOM 1717 C CA . GLY A 1 219 ? -8.602 -6.707 -17.609 1 98.19 219 GLY A CA 1
ATOM 1718 C C . GLY A 1 219 ? -8.664 -6.113 -16.219 1 98.19 219 GLY A C 1
ATOM 1719 O O . GLY A 1 219 ? -9.648 -5.457 -15.859 1 98.19 219 GLY A O 1
ATOM 1720 N N . HIS A 1 220 ? -7.605 -6.312 -15.422 1 98.38 220 HIS A N 1
ATOM 1721 C CA . HIS A 1 220 ? -7.523 -5.738 -14.078 1 98.38 220 HIS A CA 1
ATOM 1722 C C . HIS A 1 220 ? -7.602 -4.215 -14.133 1 98.38 220 HIS A C 1
ATOM 1724 O O . HIS A 1 220 ? -8.297 -3.6 -13.32 1 98.38 220 HIS A O 1
ATOM 1730 N N . VAL A 1 221 ? -6.828 -3.609 -15.062 1 97.69 221 VAL A N 1
ATOM 1731 C CA . VAL A 1 221 ? -6.793 -2.156 -15.18 1 97.69 221 VAL A CA 1
ATOM 1732 C C . VAL A 1 221 ? -8.211 -1.62 -15.391 1 97.69 221 VAL A C 1
ATOM 1734 O O . VAL A 1 221 ? -8.641 -0.71 -14.68 1 97.69 221 VAL A O 1
ATOM 1737 N N . TRP A 1 222 ? -8.938 -2.191 -16.297 1 97.06 222 TRP A N 1
ATOM 1738 C CA . TRP A 1 222 ? -10.273 -1.705 -16.625 1 97.06 222 TRP A CA 1
ATOM 1739 C C . TRP A 1 222 ? -11.242 -1.947 -15.461 1 97.06 222 TRP A C 1
ATOM 1741 O O . TRP A 1 222 ? -12.133 -1.134 -15.203 1 97.06 222 TRP A O 1
ATOM 1751 N N . GLU A 1 223 ? -11.055 -3.02 -14.797 1 95.81 223 GLU A N 1
ATOM 1752 C CA . GLU A 1 223 ? -11.867 -3.295 -13.617 1 95.81 223 GLU A CA 1
ATOM 1753 C C . GLU A 1 223 ? -11.656 -2.238 -12.531 1 95.81 223 GLU A C 1
ATOM 1755 O O . GLU A 1 223 ? -12.617 -1.707 -11.977 1 95.81 223 GLU A O 1
ATOM 1760 N N . MET A 1 224 ? -10.398 -1.903 -12.242 1 95.25 224 MET A N 1
ATOM 1761 C CA . MET A 1 224 ? -10.07 -0.982 -11.156 1 95.25 224 MET A CA 1
ATOM 1762 C C . MET A 1 224 ? -10.484 0.442 -11.508 1 95.25 224 MET A C 1
ATOM 1764 O O . MET A 1 224 ? -10.844 1.224 -10.625 1 95.25 224 MET A O 1
ATOM 1768 N N . GLN A 1 225 ? -10.578 0.721 -12.766 1 93.56 225 GLN A N 1
ATOM 1769 C CA . GLN A 1 225 ? -10.922 2.074 -13.188 1 93.56 225 GLN A CA 1
ATOM 1770 C C . GLN A 1 225 ? -12.414 2.195 -13.492 1 93.56 225 GLN A C 1
ATOM 1772 O O . GLN A 1 225 ? -12.891 3.268 -13.867 1 93.56 225 GLN A O 1
ATOM 1777 N N . GLY A 1 226 ? -13.133 1.097 -13.406 1 93.62 226 GLY A N 1
ATOM 1778 C CA . GLY A 1 226 ? -14.562 1.105 -13.68 1 93.62 226 GLY A CA 1
ATOM 1779 C C . GLY A 1 226 ? -14.891 1.169 -15.156 1 93.62 226 GLY A C 1
ATOM 1780 O O . GLY A 1 226 ? -15.93 1.7 -15.547 1 93.62 226 GLY A O 1
ATOM 1781 N N . GLU A 1 227 ? -14.008 0.751 -15.977 1 94.38 227 GLU A N 1
ATOM 1782 C CA . GLU A 1 227 ? -14.211 0.743 -17.422 1 94.38 227 GLU A CA 1
ATOM 1783 C C . GLU A 1 227 ? -14.625 -0.641 -17.906 1 94.38 227 GLU A C 1
ATOM 1785 O O . GLU A 1 227 ? -13.992 -1.198 -18.812 1 94.38 227 GLU A O 1
ATOM 1790 N N . PHE A 1 228 ? -15.672 -1.182 -17.438 1 94.56 228 PHE A N 1
ATOM 1791 C CA . PHE A 1 228 ? -16.109 -2.562 -17.609 1 94.56 228 PHE A CA 1
ATOM 1792 C C . PHE A 1 228 ? -16.531 -2.811 -19.062 1 94.56 228 PHE A C 1
ATOM 1794 O O . PHE A 1 228 ? -16.328 -3.9 -19.594 1 94.56 228 PHE A O 1
ATOM 1801 N N . GLU A 1 229 ? -17.109 -1.771 -19.75 1 95.44 229 GLU A N 1
ATOM 1802 C CA . GLU A 1 229 ? -17.531 -1.945 -21.125 1 95.44 229 GLU A CA 1
ATOM 1803 C C . GLU A 1 229 ? -16.328 -2.213 -22.047 1 95.44 229 GLU A C 1
ATOM 1805 O O . GLU A 1 229 ? -16.406 -3.051 -22.938 1 95.44 229 GLU A O 1
ATOM 1810 N N . LYS A 1 230 ? -15.258 -1.482 -21.766 1 95.5 230 LYS A N 1
ATOM 1811 C CA . LYS A 1 230 ? -14.023 -1.726 -22.5 1 95.5 230 LYS A CA 1
ATOM 1812 C C . LYS A 1 230 ? -13.523 -3.152 -22.281 1 95.5 230 LYS A C 1
ATOM 1814 O O . LYS A 1 230 ? -13.062 -3.801 -23.219 1 95.5 230 LYS A O 1
ATOM 1819 N N . GLY A 1 231 ? -13.625 -3.621 -21.016 1 96.56 231 GLY A N 1
ATOM 1820 C CA . GLY A 1 231 ? -13.203 -4.973 -20.688 1 96.56 231 GLY A CA 1
ATOM 1821 C C . GLY A 1 231 ? -14.039 -6.039 -21.375 1 96.56 231 GLY A C 1
ATOM 1822 O O . GLY A 1 231 ? -13.492 -7 -21.922 1 96.56 231 GLY A O 1
ATOM 1823 N N . ILE A 1 232 ? -15.328 -5.863 -21.375 1 97.5 232 ILE A N 1
ATOM 1824 C CA . ILE A 1 232 ? -16.234 -6.809 -22 1 97.5 232 ILE A CA 1
ATOM 1825 C C . ILE A 1 232 ? -15.945 -6.883 -23.5 1 97.5 232 ILE A C 1
ATOM 1827 O O . ILE A 1 232 ? -15.805 -7.973 -24.062 1 97.5 232 ILE A O 1
ATOM 1831 N N . ASP A 1 233 ? -15.812 -5.719 -24.141 1 97.81 233 ASP A N 1
ATOM 1832 C CA . ASP A 1 233 ? -15.523 -5.66 -25.562 1 97.81 233 ASP A CA 1
ATOM 1833 C C . ASP A 1 233 ? -14.195 -6.352 -25.875 1 97.81 233 ASP A C 1
ATOM 1835 O O . ASP A 1 233 ? -14.109 -7.121 -26.844 1 97.81 233 ASP A O 1
ATOM 1839 N N . TYR A 1 234 ? -13.227 -6.125 -25.109 1 98 234 TYR A N 1
ATOM 1840 C CA . TYR A 1 234 ? -11.898 -6.688 -25.312 1 98 234 TYR A CA 1
ATOM 1841 C C . TYR A 1 234 ? -11.922 -8.203 -25.203 1 98 234 TYR A C 1
ATOM 1843 O O . TYR A 1 234 ? -11.398 -8.906 -26.078 1 98 234 TYR A O 1
ATOM 1851 N N . PHE A 1 235 ? -12.469 -8.734 -24.109 1 97.69 235 PHE A N 1
ATOM 1852 C CA . PHE A 1 235 ? -12.461 -10.18 -23.891 1 97.69 235 PHE A CA 1
ATOM 1853 C C . PHE A 1 235 ? -13.305 -10.891 -24.938 1 97.69 235 PHE A C 1
ATOM 1855 O O . PHE A 1 235 ? -12.977 -12 -25.359 1 97.69 235 PHE A O 1
ATOM 1862 N N . ASP A 1 236 ? -14.367 -10.203 -25.328 1 97.12 236 ASP A N 1
ATOM 1863 C CA . ASP A 1 236 ? -15.195 -10.758 -26.391 1 97.12 236 ASP A CA 1
ATOM 1864 C C . ASP A 1 236 ? -14.414 -10.875 -27.703 1 97.12 236 ASP A C 1
ATOM 1866 O O . ASP A 1 236 ? -14.469 -11.906 -28.375 1 97.12 236 ASP A O 1
ATOM 1870 N N . LYS A 1 237 ? -13.648 -9.922 -28.047 1 97.69 237 LYS A N 1
ATOM 1871 C CA . LYS A 1 237 ? -12.938 -9.852 -29.312 1 97.69 237 LYS A CA 1
ATOM 1872 C C . LYS A 1 237 ? -11.672 -10.711 -29.297 1 97.69 237 LYS A C 1
ATOM 1874 O O . LYS A 1 237 ? -11.172 -11.117 -30.344 1 97.69 237 LYS A O 1
ATOM 1879 N N . THR A 1 238 ? -11.18 -11.008 -28.094 1 97.69 238 THR A N 1
ATOM 1880 C CA . THR A 1 238 ? -9.859 -11.609 -28.031 1 97.69 238 THR A CA 1
ATOM 1881 C C . THR A 1 238 ? -9.93 -13.008 -27.422 1 97.69 238 THR A C 1
ATOM 1883 O O . THR A 1 238 ? -8.898 -13.617 -27.125 1 97.69 238 THR A O 1
ATOM 1886 N N . GLU A 1 239 ? -11.102 -13.578 -27.203 1 97.38 239 GLU A N 1
ATOM 1887 C CA . GLU A 1 239 ? -11.25 -14.859 -26.516 1 97.38 239 GLU A CA 1
ATOM 1888 C C . GLU A 1 239 ? -10.398 -15.938 -27.156 1 97.38 239 GLU A C 1
ATOM 1890 O O . GLU A 1 239 ? -9.789 -16.75 -26.469 1 97.38 239 GLU A O 1
ATOM 1895 N N . LYS A 1 240 ? -10.234 -15.938 -28.453 1 96.38 240 LYS A N 1
ATOM 1896 C CA . LYS A 1 240 ? -9.492 -16.969 -29.172 1 96.38 240 LYS A CA 1
ATOM 1897 C C . LYS A 1 240 ? -7.988 -16.828 -28.938 1 96.38 240 LYS A C 1
ATOM 1899 O O . LYS A 1 240 ? -7.234 -17.781 -29.156 1 96.38 240 LYS A O 1
ATOM 1904 N N . ASP A 1 241 ? -7.613 -15.695 -28.547 1 96.31 241 ASP A N 1
ATOM 1905 C CA . ASP A 1 241 ? -6.191 -15.438 -28.359 1 96.31 241 ASP A CA 1
ATOM 1906 C C . ASP A 1 241 ? -5.707 -16.016 -27.031 1 96.31 241 ASP A C 1
ATOM 1908 O O . ASP A 1 241 ? -4.547 -16.422 -26.906 1 96.31 241 ASP A O 1
ATOM 1912 N N . TRP A 1 242 ? -6.559 -16.047 -26.031 1 95.88 242 TRP A N 1
ATOM 1913 C CA . TRP A 1 242 ? -6.039 -16.391 -24.719 1 95.88 242 TRP A CA 1
ATOM 1914 C C . TRP A 1 242 ? -6.742 -17.625 -24.156 1 95.88 242 TRP A C 1
ATOM 1916 O O . TRP A 1 242 ? -6.266 -18.234 -23.203 1 95.88 242 TRP A O 1
ATOM 1926 N N . SER A 1 243 ? -7.867 -18.109 -24.719 1 94.88 243 SER A N 1
ATOM 1927 C CA . SER A 1 243 ? -8.688 -19.156 -24.125 1 94.88 243 SER A CA 1
ATOM 1928 C C . SER A 1 243 ? -7.98 -20.516 -24.172 1 94.88 243 SER A C 1
ATOM 1930 O O . SER A 1 243 ? -8.336 -21.422 -23.422 1 94.88 243 SER A O 1
ATOM 1932 N N . SER A 1 244 ? -6.969 -20.609 -25.016 1 92.44 244 SER A N 1
ATOM 1933 C CA . SER A 1 244 ? -6.219 -21.859 -25.109 1 92.44 244 SER A CA 1
ATOM 1934 C C . SER A 1 244 ? -5.199 -21.984 -23.969 1 92.44 244 SER A C 1
ATOM 1936 O O . SER A 1 244 ? -4.648 -23.062 -23.75 1 92.44 244 SER A O 1
ATOM 1938 N N . CYS A 1 245 ? -4.875 -20.922 -23.328 1 95.38 245 CYS A N 1
ATOM 1939 C CA . CYS A 1 245 ? -3.973 -20.953 -22.188 1 95.38 245 CYS A CA 1
ATOM 1940 C C . CYS A 1 245 ? -4.691 -21.438 -20.922 1 95.38 245 CYS A C 1
ATOM 1942 O O . CYS A 1 245 ? -5.023 -20.641 -20.047 1 95.38 245 CYS A O 1
ATOM 1944 N N . ASP A 1 246 ? -4.781 -22.719 -20.797 1 92.88 246 ASP A N 1
ATOM 1945 C CA . ASP A 1 246 ? -5.727 -23.391 -19.922 1 92.88 246 ASP A CA 1
ATOM 1946 C C . ASP A 1 246 ? -5.32 -23.25 -18.453 1 92.88 246 ASP A C 1
ATOM 1948 O O . ASP A 1 246 ? -6.137 -23.469 -17.562 1 92.88 246 ASP A O 1
ATOM 1952 N N . MET A 1 247 ? -4.082 -22.906 -18.172 1 93.31 247 MET A N 1
ATOM 1953 C CA . MET A 1 247 ? -3.643 -22.781 -16.797 1 93.31 247 MET A CA 1
ATOM 1954 C C . MET A 1 247 ? -4.195 -21.516 -16.156 1 93.31 247 MET A C 1
ATOM 1956 O O . MET A 1 247 ? -4.16 -21.359 -14.93 1 93.31 247 MET A O 1
ATOM 1960 N N . LEU A 1 248 ? -4.762 -20.562 -17 1 95.75 248 LEU A N 1
ATOM 1961 C CA . LEU A 1 248 ? -5.215 -19.297 -16.438 1 95.75 248 LEU A CA 1
ATOM 1962 C C . LEU A 1 248 ? -6.535 -18.859 -17.078 1 95.75 248 LEU A C 1
ATOM 1964 O O . LEU A 1 248 ? -7.188 -17.938 -16.594 1 95.75 248 LEU A O 1
ATOM 1968 N N . ALA A 1 249 ? -7.008 -19.516 -18.094 1 96.5 249 ALA A N 1
ATOM 1969 C CA . ALA A 1 249 ? -8.188 -19.109 -18.859 1 96.5 249 ALA A CA 1
ATOM 1970 C C . ALA A 1 249 ? -9.406 -19 -17.938 1 96.5 249 ALA A C 1
ATOM 1972 O O . ALA A 1 249 ? -10.18 -18.031 -18.047 1 96.5 249 ALA A O 1
ATOM 1973 N N . TYR A 1 250 ? -9.633 -19.922 -17.047 1 96.06 250 TYR A N 1
ATOM 1974 C CA . TYR A 1 250 ? -10.773 -19.891 -16.141 1 96.06 250 TYR A CA 1
ATOM 1975 C C . TYR A 1 250 ? -10.805 -18.578 -15.359 1 96.06 250 TYR A C 1
ATOM 1977 O O . TYR A 1 250 ? -11.883 -18.031 -15.102 1 96.06 250 TYR A O 1
ATOM 1985 N N . HIS A 1 251 ? -9.664 -18.078 -14.945 1 97.19 251 HIS A N 1
ATOM 1986 C CA . HIS A 1 251 ? -9.578 -16.859 -14.156 1 97.19 251 HIS A CA 1
ATOM 1987 C C . HIS A 1 251 ? -9.875 -15.625 -15.016 1 97.19 251 HIS A C 1
ATOM 1989 O O . HIS A 1 251 ? -10.461 -14.656 -14.531 1 97.19 251 HIS A O 1
ATOM 1995 N N . VAL A 1 252 ? -9.438 -15.648 -16.281 1 97.88 252 VAL A N 1
ATOM 1996 C CA . VAL A 1 252 ? -9.789 -14.562 -17.188 1 97.88 252 VAL A CA 1
ATOM 1997 C C . VAL A 1 252 ? -11.297 -14.57 -17.453 1 97.88 252 VAL A C 1
ATOM 1999 O O . VAL A 1 252 ? -11.93 -13.516 -17.484 1 97.88 252 VAL A O 1
ATOM 2002 N N . TYR A 1 253 ? -11.875 -15.766 -17.625 1 97.81 253 TYR A N 1
ATOM 2003 C CA . TYR A 1 253 ? -13.328 -15.883 -17.703 1 97.81 253 TYR A CA 1
ATOM 2004 C C . TYR A 1 253 ? -13.984 -15.297 -16.453 1 97.81 253 TYR A C 1
ATOM 2006 O O . TYR A 1 253 ? -15.047 -14.672 -16.547 1 97.81 253 TYR A O 1
ATOM 2014 N N . TRP A 1 254 ? -13.359 -15.492 -15.305 1 98.19 254 TRP A N 1
ATOM 2015 C CA . TRP A 1 254 ? -13.898 -14.938 -14.07 1 98.19 254 TRP A CA 1
ATOM 2016 C C . TRP A 1 254 ? -13.977 -13.414 -14.148 1 98.19 254 TRP A C 1
ATOM 2018 O O . TRP A 1 254 ? -15.016 -12.82 -13.852 1 98.19 254 TRP A O 1
ATOM 2028 N N . HIS A 1 255 ? -12.906 -12.734 -14.562 1 98.25 255 HIS A N 1
ATOM 2029 C CA . HIS A 1 255 ? -12.93 -11.289 -14.727 1 98.25 255 HIS A CA 1
ATOM 2030 C C . HIS A 1 255 ? -14.031 -10.859 -15.688 1 98.25 255 HIS A C 1
ATOM 2032 O O . HIS A 1 255 ? -14.758 -9.898 -15.414 1 98.25 255 HIS A O 1
ATOM 2038 N N . TRP A 1 256 ? -14.109 -11.594 -16.766 1 98.44 256 TRP A N 1
ATOM 2039 C CA . TRP A 1 256 ? -15.117 -11.312 -17.781 1 98.44 256 TRP A CA 1
ATOM 2040 C C . TRP A 1 256 ? -16.531 -11.43 -17.203 1 98.44 256 TRP A C 1
ATOM 2042 O O . TRP A 1 256 ? -17.359 -10.555 -17.422 1 98.44 256 TRP A O 1
ATOM 2052 N N . ALA A 1 257 ? -16.781 -12.469 -16.484 1 98.25 257 ALA A N 1
ATOM 2053 C CA . ALA A 1 257 ? -18.078 -12.68 -15.859 1 98.25 257 ALA A CA 1
ATOM 2054 C C . ALA A 1 257 ? -18.375 -11.586 -14.844 1 98.25 257 ALA A C 1
ATOM 2056 O O . ALA A 1 257 ? -19.516 -11.109 -14.758 1 98.25 257 ALA A O 1
ATOM 2057 N N . VAL A 1 258 ? -17.406 -11.164 -14.031 1 98 258 VAL A N 1
ATOM 2058 C CA . VAL A 1 258 ? -17.562 -10.133 -13.008 1 98 258 VAL A CA 1
ATOM 2059 C C . VAL A 1 258 ? -17.938 -8.812 -13.656 1 98 258 VAL A C 1
ATOM 2061 O O . VAL A 1 258 ? -18.734 -8.039 -13.102 1 98 258 VAL A O 1
ATOM 2064 N N . TYR A 1 259 ? -17.406 -8.523 -14.906 1 98.06 259 TYR A N 1
ATOM 2065 C CA . TYR A 1 259 ? -17.797 -7.328 -15.641 1 98.06 259 TYR A CA 1
ATOM 2066 C C . TYR A 1 259 ? -19.297 -7.32 -15.898 1 98.06 259 TYR A C 1
ATOM 2068 O O . TYR A 1 259 ? -19.938 -6.27 -15.828 1 98.06 259 TYR A O 1
ATOM 2076 N N . HIS A 1 260 ? -19.812 -8.445 -16.203 1 98.12 260 HIS A N 1
ATOM 2077 C CA . HIS A 1 260 ? -21.234 -8.523 -16.484 1 98.12 260 HIS A CA 1
ATOM 2078 C C . HIS A 1 260 ? -22.062 -8.352 -15.211 1 98.12 260 HIS A C 1
ATOM 2080 O O . HIS A 1 260 ? -23.156 -7.801 -15.25 1 98.12 260 HIS A O 1
ATOM 2086 N N . ILE A 1 261 ? -21.562 -8.828 -14.07 1 97.94 261 ILE A N 1
ATOM 2087 C CA . ILE A 1 261 ? -22.203 -8.516 -12.805 1 97.94 261 ILE A CA 1
ATOM 2088 C C . ILE A 1 261 ? -22.25 -7.004 -12.602 1 97.94 261 ILE A C 1
ATOM 2090 O O . ILE A 1 261 ? -23.266 -6.445 -12.203 1 97.94 261 ILE A O 1
ATOM 2094 N N . GLU A 1 262 ? -21.047 -6.344 -12.852 1 96.81 262 GLU A N 1
ATOM 2095 C CA . GLU A 1 262 ? -20.969 -4.891 -12.727 1 96.81 262 GLU A CA 1
ATOM 2096 C C . GLU A 1 262 ? -22.031 -4.199 -13.57 1 96.81 262 GLU A C 1
ATOM 2098 O O . GLU A 1 262 ? -22.625 -3.215 -13.133 1 96.81 262 GLU A O 1
ATOM 2103 N N . LYS A 1 263 ? -22.328 -4.781 -14.664 1 96.06 263 LYS A N 1
ATOM 2104 C CA . LYS A 1 263 ? -23.297 -4.211 -15.609 1 96.06 263 LYS A CA 1
ATOM 2105 C C . LYS A 1 263 ? -24.719 -4.543 -15.203 1 96.06 263 LYS A C 1
ATOM 2107 O O . LYS A 1 263 ? -25.672 -3.951 -15.727 1 96.06 263 LYS A O 1
ATOM 2112 N N . GLY A 1 264 ? -24.938 -5.484 -14.344 1 96.5 264 GLY A N 1
ATOM 2113 C CA . GLY A 1 264 ? -26.266 -5.949 -13.969 1 96.5 264 GLY A CA 1
ATOM 2114 C C . GLY A 1 264 ? -26.844 -6.965 -14.938 1 96.5 264 GLY A C 1
ATOM 2115 O O . GLY A 1 264 ? -28.047 -7.23 -14.93 1 96.5 264 GLY A O 1
ATOM 2116 N N . ASP A 1 265 ? -26 -7.375 -15.828 1 97.94 265 ASP A N 1
ATOM 2117 C CA . ASP A 1 265 ? -26.391 -8.43 -16.75 1 97.94 265 ASP A CA 1
ATOM 2118 C C . ASP A 1 265 ? -26.031 -9.805 -16.203 1 97.94 265 ASP A C 1
ATOM 2120 O O . ASP A 1 265 ? -25.078 -10.445 -16.672 1 97.94 265 ASP A O 1
ATOM 2124 N N . TYR A 1 266 ? -26.828 -10.352 -15.344 1 98.06 266 TYR A N 1
ATOM 2125 C CA . TYR A 1 266 ? -26.531 -11.555 -14.578 1 98.06 266 TYR A CA 1
ATOM 2126 C C . TYR A 1 266 ? -26.641 -12.805 -15.445 1 98.06 266 TYR A C 1
ATOM 2128 O O . TYR A 1 266 ? -25.922 -13.781 -15.227 1 98.06 266 TYR A O 1
ATOM 2136 N N . ALA A 1 267 ? -27.484 -12.742 -16.453 1 97.81 267 ALA A N 1
ATOM 2137 C CA . ALA A 1 267 ? -27.609 -13.875 -17.359 1 97.81 267 ALA A CA 1
ATOM 2138 C C . ALA A 1 267 ? -26.312 -14.109 -18.125 1 97.81 267 ALA A C 1
ATOM 2140 O O . ALA A 1 267 ? -25.812 -15.242 -18.188 1 97.81 267 ALA A O 1
ATOM 2141 N N . SER A 1 268 ? -25.781 -13.016 -18.703 1 98.19 268 SER A N 1
ATOM 2142 C CA . SER A 1 268 ? -24.516 -13.125 -19.406 1 98.19 268 SER A CA 1
ATOM 2143 C C . SER A 1 268 ? -23.391 -13.547 -18.469 1 98.19 268 SER A C 1
ATOM 2145 O O . SER A 1 268 ? -22.516 -14.32 -18.844 1 98.19 268 SER A O 1
ATOM 2147 N N . ALA A 1 269 ? -23.406 -13.031 -17.234 1 98.38 269 ALA A N 1
ATOM 2148 C CA . ALA A 1 269 ? -22.422 -13.422 -16.234 1 98.38 269 ALA A CA 1
ATOM 2149 C C . ALA A 1 269 ? -22.453 -14.93 -16 1 98.38 269 ALA A C 1
ATOM 2151 O O . ALA A 1 269 ? -21.406 -15.594 -16.016 1 98.38 269 ALA A O 1
ATOM 2152 N N . MET A 1 270 ? -23.641 -15.484 -15.852 1 97.88 270 MET A N 1
ATOM 2153 C CA . MET A 1 270 ? -23.812 -16.906 -15.57 1 97.88 270 MET A CA 1
ATOM 2154 C C . MET A 1 270 ? -23.406 -17.75 -16.766 1 97.88 270 MET A C 1
ATOM 2156 O O . MET A 1 270 ? -22.875 -18.844 -16.609 1 97.88 270 MET A O 1
ATOM 2160 N N . GLU A 1 271 ? -23.656 -17.219 -17.938 1 98 271 GLU A N 1
ATOM 2161 C CA . GLU A 1 271 ? -23.25 -17.938 -19.141 1 98 271 GLU A CA 1
ATOM 2162 C C . GLU A 1 271 ? -21.734 -18.094 -19.203 1 98 271 GLU A C 1
ATOM 2164 O O . GLU A 1 271 ? -21.234 -19.188 -19.484 1 98 271 GLU A O 1
ATOM 2169 N N . ILE A 1 272 ? -21.047 -17.062 -18.906 1 97.69 272 ILE A N 1
ATOM 2170 C CA . ILE A 1 272 ? -19.594 -17.094 -18.922 1 97.69 272 ILE A CA 1
ATOM 2171 C C . ILE A 1 272 ? -19.094 -18 -17.797 1 97.69 272 ILE A C 1
ATOM 2173 O O . ILE A 1 272 ? -18.125 -18.734 -17.969 1 97.69 272 ILE A O 1
ATOM 2177 N N . TYR A 1 273 ? -19.719 -17.922 -16.625 1 97.19 273 TYR A N 1
ATOM 2178 C CA . TYR A 1 273 ? -19.391 -18.781 -15.5 1 97.19 273 TYR A CA 1
ATOM 2179 C C . TYR A 1 273 ? -19.469 -20.25 -15.898 1 97.19 273 TYR A C 1
ATOM 2181 O O . TYR A 1 273 ? -18.531 -21.016 -15.656 1 97.19 273 TYR A O 1
ATOM 2189 N N . LYS A 1 274 ? -20.516 -20.641 -16.547 1 96.19 274 LYS A N 1
ATOM 2190 C CA . LYS A 1 274 ? -20.734 -22.031 -16.953 1 96.19 274 LYS A CA 1
ATOM 2191 C C . LYS A 1 274 ? -19.719 -22.469 -18 1 96.19 274 LYS A C 1
ATOM 2193 O O . LYS A 1 274 ? -19.328 -23.625 -18.062 1 96.19 274 LYS A O 1
ATOM 2198 N N . ARG A 1 275 ? -19.266 -21.516 -18.688 1 94.12 275 ARG A N 1
ATOM 2199 C CA . ARG A 1 275 ? -18.375 -21.797 -19.812 1 94.12 275 ARG A CA 1
ATOM 2200 C C . ARG A 1 275 ? -16.938 -22.031 -19.312 1 94.12 275 ARG A C 1
ATOM 2202 O O . ARG A 1 275 ? -16.234 -22.875 -19.859 1 94.12 275 ARG A O 1
ATOM 2209 N N . GLY A 1 276 ? -16.578 -21.281 -18.266 1 94.25 276 GLY A N 1
ATOM 2210 C CA . GLY A 1 276 ? -15.133 -21.297 -18.047 1 94.25 276 GLY A CA 1
ATOM 2211 C C . GLY A 1 276 ? -14.75 -21.438 -16.594 1 94.25 276 GLY A C 1
ATOM 2212 O O . GLY A 1 276 ? -13.602 -21.719 -16.266 1 94.25 276 GLY A O 1
ATOM 2213 N N . ILE A 1 277 ? -15.578 -21.312 -15.625 1 94 277 ILE A N 1
ATOM 2214 C CA . ILE A 1 277 ? -15.219 -21.188 -14.219 1 94 277 ILE A CA 1
ATOM 2215 C C . ILE A 1 277 ? -15.828 -22.344 -13.422 1 94 277 ILE A C 1
ATOM 2217 O O . ILE A 1 277 ? -15.234 -22.828 -12.453 1 94 277 ILE A O 1
ATOM 2221 N N . HIS A 1 278 ? -16.938 -22.875 -13.914 1 91.94 278 HIS A N 1
ATOM 2222 C CA . HIS A 1 278 ? -17.703 -23.891 -13.188 1 91.94 278 HIS A CA 1
ATOM 2223 C C . HIS A 1 278 ? -16.812 -25.047 -12.773 1 91.94 278 HIS A C 1
ATOM 2225 O O . HIS A 1 278 ? -15.945 -25.484 -13.539 1 91.94 278 HIS A O 1
ATOM 2231 N N . PRO A 1 279 ? -17.062 -25.531 -11.555 1 89.31 279 PRO A N 1
ATOM 2232 C CA . PRO A 1 279 ? -16.203 -26.594 -11.047 1 89.31 279 PRO A CA 1
ATOM 2233 C C . PRO A 1 279 ? -16.125 -27.797 -11.992 1 89.31 279 PRO A C 1
ATOM 2235 O O . PRO A 1 279 ? -15.078 -28.438 -12.078 1 89.31 279 PRO A O 1
ATOM 2238 N N . ASP A 1 280 ? -17.141 -28.031 -12.695 1 87.69 280 ASP A N 1
ATOM 2239 C CA . ASP A 1 280 ? -17.125 -29.141 -13.648 1 87.69 280 ASP A CA 1
ATOM 2240 C C . ASP A 1 280 ? -16.141 -28.875 -14.789 1 87.69 280 ASP A C 1
ATOM 2242 O O . ASP A 1 280 ? -15.734 -29.797 -15.492 1 87.69 280 ASP A O 1
ATOM 2246 N N . VAL A 1 281 ? -15.758 -27.656 -14.945 1 79.25 281 VAL A N 1
ATOM 2247 C CA . VAL A 1 281 ? -14.875 -27.25 -16.047 1 79.25 281 VAL A CA 1
ATOM 2248 C C . VAL A 1 281 ? -13.453 -27.078 -15.516 1 79.25 281 VAL A C 1
ATOM 2250 O O . VAL A 1 281 ? -12.508 -27.656 -16.062 1 79.25 281 VAL A O 1
ATOM 2253 N N . ALA A 1 282 ? -13.281 -26.438 -14.453 1 83 282 ALA A N 1
ATOM 2254 C CA . ALA A 1 282 ? -11.953 -25.984 -14.047 1 83 282 ALA A CA 1
ATOM 2255 C C . ALA A 1 282 ? -11.5 -26.703 -12.781 1 83 282 ALA A C 1
ATOM 2257 O O . ALA A 1 282 ? -10.32 -26.625 -12.406 1 83 282 ALA A O 1
ATOM 2258 N N . GLY A 1 283 ? -12.43 -27.359 -12.133 1 82.44 283 GLY A N 1
ATOM 2259 C CA . GLY A 1 283 ? -12.047 -28.141 -10.969 1 82.44 283 GLY A CA 1
ATOM 2260 C C . GLY A 1 283 ? -11.695 -27.297 -9.766 1 82.44 283 GLY A C 1
ATOM 2261 O O . GLY A 1 283 ? -12.305 -26.25 -9.539 1 82.44 283 GLY A O 1
ATOM 2262 N N . PHE A 1 284 ? -10.711 -27.703 -8.945 1 78.56 284 PHE A N 1
ATOM 2263 C CA . PHE A 1 284 ? -10.344 -27.141 -7.652 1 78.56 284 PHE A CA 1
ATOM 2264 C C . PHE A 1 284 ? -9.734 -25.75 -7.816 1 78.56 284 PHE A C 1
ATOM 2266 O O . PHE A 1 284 ? -9.969 -24.859 -6.992 1 78.56 284 PHE A O 1
ATOM 2273 N N . ILE A 1 285 ? -9.062 -25.609 -8.867 1 77.31 285 ILE A N 1
ATOM 2274 C CA . ILE A 1 285 ? -8.289 -24.391 -9.039 1 77.31 285 ILE A CA 1
ATOM 2275 C C . ILE A 1 285 ? -9.234 -23.203 -9.164 1 77.31 285 ILE A C 1
ATOM 2277 O O . ILE A 1 285 ? -8.836 -22.062 -8.914 1 77.31 285 ILE A O 1
ATOM 2281 N N . ALA A 1 286 ? -10.508 -23.562 -9.383 1 85.12 286 ALA A N 1
ATOM 2282 C CA . ALA A 1 286 ? -11.43 -22.453 -9.641 1 85.12 286 ALA A CA 1
ATOM 2283 C C . ALA A 1 286 ? -12.336 -22.203 -8.438 1 85.12 286 ALA A C 1
ATOM 2285 O O . ALA A 1 286 ? -13.289 -21.422 -8.523 1 85.12 286 ALA A O 1
ATOM 2286 N N . ILE A 1 287 ? -12.086 -22.875 -7.324 1 91.06 287 ILE A N 1
ATOM 2287 C CA . ILE A 1 287 ? -12.953 -22.719 -6.16 1 91.06 287 ILE A CA 1
ATOM 2288 C C . ILE A 1 287 ? -13.039 -21.234 -5.766 1 91.06 287 ILE A C 1
ATOM 2290 O O . ILE A 1 287 ? -14.125 -20.703 -5.594 1 91.06 287 ILE A O 1
ATOM 2294 N N . LYS A 1 288 ? -11.898 -20.641 -5.617 1 94.56 288 LYS A N 1
ATOM 2295 C CA . LYS A 1 288 ? -11.898 -19.25 -5.18 1 94.56 288 LYS A CA 1
ATOM 2296 C C . LYS A 1 288 ? -12.648 -18.359 -6.168 1 94.56 288 LYS A C 1
ATOM 2298 O O . LYS A 1 288 ? -13.422 -17.484 -5.762 1 94.56 288 LYS A O 1
ATOM 2303 N N . ASP A 1 289 ? -12.43 -18.594 -7.48 1 97 289 ASP A N 1
ATOM 2304 C CA . ASP A 1 289 ? -13.102 -17.797 -8.508 1 97 289 ASP A CA 1
ATOM 2305 C C . ASP A 1 289 ? -14.609 -18.062 -8.508 1 97 289 ASP A C 1
ATOM 2307 O O . ASP A 1 289 ? -15.406 -17.141 -8.578 1 97 289 ASP A O 1
ATOM 2311 N N . SER A 1 290 ? -14.984 -19.344 -8.391 1 97.62 290 SER A N 1
ATOM 2312 C CA . SER A 1 290 ? -16.391 -19.719 -8.359 1 97.62 290 SER A CA 1
ATOM 2313 C C . SER A 1 290 ? -17.094 -19.141 -7.133 1 97.62 290 SER A C 1
ATOM 2315 O O . SER A 1 290 ? -18.172 -18.547 -7.246 1 97.62 290 SER A O 1
ATOM 2317 N N . ALA A 1 291 ? -16.453 -19.328 -6 1 97.88 291 ALA A N 1
ATOM 2318 C CA . ALA A 1 291 ? -17.047 -18.828 -4.758 1 97.88 291 ALA A CA 1
ATOM 2319 C C . ALA A 1 291 ? -17.203 -17.312 -4.785 1 97.88 291 ALA A C 1
ATOM 2321 O O . ALA A 1 291 ? -18.25 -16.781 -4.426 1 97.88 291 ALA A O 1
ATOM 2322 N N . SER A 1 292 ? -16.156 -16.641 -5.199 1 98.06 292 SER A N 1
ATOM 2323 C CA . SER A 1 292 ? -16.188 -15.18 -5.27 1 98.06 292 SER A CA 1
ATOM 2324 C C . SER A 1 292 ? -17.266 -14.703 -6.238 1 98.06 292 SER A C 1
ATOM 2326 O O . SER A 1 292 ? -17.984 -13.742 -5.945 1 98.06 292 SER A O 1
ATOM 2328 N N . PHE A 1 293 ? -17.375 -15.375 -7.406 1 98.31 293 PHE A N 1
ATOM 2329 C CA . PHE A 1 293 ? -18.359 -15.023 -8.422 1 98.31 293 PHE A CA 1
ATOM 2330 C C . PHE A 1 293 ? -19.766 -15.18 -7.887 1 98.31 293 PHE A C 1
ATOM 2332 O O . PHE A 1 293 ? -20.578 -14.25 -7.949 1 98.31 293 PHE A O 1
ATOM 2339 N N . LEU A 1 294 ? -20.047 -16.312 -7.312 1 98.56 294 LEU A N 1
ATOM 2340 C CA . LEU A 1 294 ? -21.391 -16.609 -6.805 1 98.56 294 LEU A CA 1
ATOM 2341 C C . LEU A 1 294 ? -21.719 -15.734 -5.609 1 98.56 294 LEU A C 1
ATOM 2343 O O . LEU A 1 294 ? -22.875 -15.305 -5.453 1 98.56 294 LEU A O 1
ATOM 2347 N N . TYR A 1 295 ? -20.75 -15.492 -4.781 1 98.62 295 TYR A N 1
ATOM 2348 C CA . TYR A 1 295 ? -20.969 -14.648 -3.619 1 98.62 295 TYR A CA 1
ATOM 2349 C C . TYR A 1 295 ? -21.359 -13.234 -4.043 1 98.62 295 TYR A C 1
ATOM 2351 O O . TYR A 1 295 ? -22.266 -12.633 -3.457 1 98.62 295 TYR A O 1
ATOM 2359 N N . ARG A 1 296 ? -20.719 -12.672 -5.062 1 98.56 296 ARG A N 1
ATOM 2360 C CA . ARG A 1 296 ? -21.047 -11.359 -5.598 1 98.56 296 ARG A CA 1
ATOM 2361 C C . ARG A 1 296 ? -22.5 -11.328 -6.094 1 98.56 296 ARG A C 1
ATOM 2363 O O . ARG A 1 296 ? -23.203 -10.344 -5.867 1 98.56 296 ARG A O 1
ATOM 2370 N N . LEU A 1 297 ? -22.844 -12.406 -6.797 1 98.44 297 LEU A N 1
ATOM 2371 C CA . LEU A 1 297 ? -24.234 -12.492 -7.238 1 98.44 297 LEU A CA 1
ATOM 2372 C C . LEU A 1 297 ? -25.188 -12.492 -6.047 1 98.44 297 LEU A C 1
ATOM 2374 O O . LEU A 1 297 ? -26.234 -11.836 -6.078 1 98.44 297 LEU A O 1
ATOM 2378 N N . GLY A 1 298 ? -24.797 -13.234 -5.027 1 97.62 298 GLY A N 1
ATOM 2379 C CA . GLY A 1 298 ? -25.594 -13.234 -3.814 1 97.62 298 GLY A CA 1
ATOM 2380 C C . GLY A 1 298 ? -25.75 -11.867 -3.189 1 97.62 298 GLY A C 1
ATOM 2381 O O . GLY A 1 298 ? -26.812 -11.516 -2.686 1 97.62 298 GLY A O 1
ATOM 2382 N N . LEU A 1 299 ? -24.734 -11.062 -3.193 1 97.56 299 LEU A N 1
ATOM 2383 C CA . LEU A 1 299 ? -24.766 -9.719 -2.629 1 97.56 299 LEU A CA 1
ATOM 2384 C C . LEU A 1 299 ? -25.688 -8.812 -3.443 1 97.56 299 LEU A C 1
ATOM 2386 O O . LEU A 1 299 ? -26.125 -7.766 -2.957 1 97.56 299 LEU A O 1
ATOM 2390 N N . GLU A 1 300 ? -25.984 -9.25 -4.672 1 96.31 300 GLU A N 1
ATOM 2391 C CA . GLU A 1 300 ? -26.953 -8.555 -5.523 1 96.31 300 GLU A CA 1
ATOM 2392 C C . GLU A 1 300 ? -28.312 -9.227 -5.457 1 96.31 300 GLU A C 1
ATOM 2394 O O . GLU A 1 300 ? -29.172 -8.969 -6.301 1 96.31 300 GLU A O 1
ATOM 2399 N N . ASP A 1 301 ? -28.5 -10.133 -4.535 1 95.12 301 ASP A N 1
ATOM 2400 C CA . ASP A 1 301 ? -29.766 -10.805 -4.234 1 95.12 301 ASP A CA 1
ATOM 2401 C C . ASP A 1 301 ? -30.156 -11.766 -5.352 1 95.12 301 ASP A C 1
ATOM 2403 O O . ASP A 1 301 ? -31.344 -11.93 -5.652 1 95.12 301 ASP A O 1
ATOM 2407 N N . ILE A 1 302 ? -29.172 -12.258 -6.07 1 97.12 302 ILE A N 1
ATOM 2408 C CA . ILE A 1 302 ? -29.406 -13.297 -7.066 1 97.12 302 ILE A CA 1
ATOM 2409 C C . ILE A 1 302 ? -29.234 -14.672 -6.426 1 97.12 302 ILE A C 1
ATOM 2411 O O . ILE A 1 302 ? -28.219 -14.961 -5.805 1 97.12 302 ILE A O 1
ATOM 2415 N N . ASP A 1 303 ? -30.203 -15.516 -6.566 1 95.5 303 ASP A N 1
ATOM 2416 C CA . ASP A 1 303 ? -30.172 -16.859 -5.977 1 95.5 303 ASP A CA 1
ATOM 2417 C C . ASP A 1 303 ? -29.266 -17.781 -6.766 1 95.5 303 ASP A C 1
ATOM 2419 O O . ASP A 1 303 ? -29.484 -18.016 -7.957 1 95.5 303 ASP A O 1
ATOM 2423 N N . CYS A 1 304 ? -28.266 -18.281 -6.105 1 96.06 304 CYS A N 1
ATOM 2424 C CA . CYS A 1 304 ? -27.312 -19.188 -6.727 1 96.06 304 CYS A CA 1
ATOM 2425 C C . CYS A 1 304 ? -27.234 -20.516 -5.965 1 96.06 304 CYS A C 1
ATOM 2427 O O . CYS A 1 304 ? -26.188 -21.141 -5.906 1 96.06 304 CYS A O 1
ATOM 2429 N N . SER A 1 305 ? -28.266 -20.953 -5.348 1 94.25 305 SER A N 1
ATOM 2430 C CA . SER A 1 305 ? -28.281 -22.125 -4.48 1 94.25 305 SER A CA 1
ATOM 2431 C C . SER A 1 305 ? -27.875 -23.375 -5.234 1 94.25 305 SER A C 1
ATOM 2433 O O . SER A 1 305 ? -27.156 -24.234 -4.688 1 94.25 305 SER A O 1
ATOM 2435 N N . LYS A 1 306 ? -28.266 -23.516 -6.488 1 93.38 306 LYS A N 1
ATOM 2436 C CA . LYS A 1 306 ? -27.922 -24.688 -7.289 1 93.38 306 LYS A CA 1
ATOM 2437 C C . LYS A 1 306 ? -26.422 -24.719 -7.598 1 93.38 306 LYS A C 1
ATOM 2439 O O . LYS A 1 306 ? -25.797 -25.781 -7.523 1 93.38 306 LYS A O 1
ATOM 2444 N N . GLU A 1 307 ? -25.891 -23.656 -7.945 1 95.88 307 GLU A N 1
ATOM 2445 C CA . GLU A 1 307 ? -24.469 -23.562 -8.305 1 95.88 307 GLU A CA 1
ATOM 2446 C C . GLU A 1 307 ? -23.578 -23.812 -7.098 1 95.88 307 GLU A C 1
ATOM 2448 O O . GLU A 1 307 ? -22.484 -24.375 -7.227 1 95.88 307 GLU A O 1
ATOM 2453 N N . TRP A 1 308 ? -24.016 -23.422 -5.859 1 96.5 308 TRP A N 1
ATOM 2454 C CA . TRP A 1 308 ? -23.219 -23.562 -4.648 1 96.5 308 TRP A CA 1
ATOM 2455 C C . TRP A 1 308 ? -23 -25.047 -4.32 1 96.5 308 TRP A C 1
ATOM 2457 O O . TRP A 1 308 ? -21.969 -25.406 -3.74 1 96.5 308 TRP A O 1
ATOM 2467 N N . LYS A 1 309 ? -23.938 -25.844 -4.676 1 94.25 309 LYS A N 1
ATOM 2468 C CA . LYS A 1 309 ? -23.797 -27.281 -4.41 1 94.25 309 LYS A CA 1
ATOM 2469 C C . LYS A 1 309 ? -22.578 -27.844 -5.121 1 94.25 309 LYS A C 1
ATOM 2471 O O . LYS A 1 309 ? -21.828 -28.641 -4.535 1 94.25 309 LYS A O 1
ATOM 2476 N N . ALA A 1 310 ? -22.438 -27.453 -6.352 1 94 310 ALA A N 1
ATOM 2477 C CA . ALA A 1 310 ? -21.297 -27.938 -7.121 1 94 310 ALA A CA 1
ATOM 2478 C C . ALA A 1 310 ? -19.984 -27.453 -6.504 1 94 310 ALA A C 1
ATOM 2480 O O . ALA A 1 310 ? -19.016 -28.203 -6.449 1 94 310 ALA A O 1
ATOM 2481 N N . VAL A 1 311 ? -19.938 -26.219 -6.043 1 96.25 311 VAL A N 1
ATOM 2482 C CA . VAL A 1 311 ? -18.734 -25.672 -5.422 1 96.25 311 VAL A CA 1
ATOM 2483 C C . VAL A 1 311 ? -18.453 -26.406 -4.117 1 96.25 311 VAL A C 1
ATOM 2485 O O . VAL A 1 311 ? -17.297 -26.75 -3.838 1 96.25 311 VAL A O 1
ATOM 2488 N N . PHE A 1 312 ? -19.453 -26.656 -3.357 1 95.06 312 PHE A N 1
ATOM 2489 C CA . PHE A 1 312 ? -19.328 -27.359 -2.088 1 95.06 312 PHE A CA 1
ATOM 2490 C C . PHE A 1 312 ? -18.75 -28.75 -2.305 1 95.06 312 PHE A C 1
ATOM 2492 O O . PHE A 1 312 ? -17.891 -29.203 -1.543 1 95.06 312 PHE A O 1
ATOM 2499 N N . ASP A 1 313 ? -19.172 -29.406 -3.314 1 94.31 313 ASP A N 1
ATOM 2500 C CA . ASP A 1 313 ? -18.719 -30.766 -3.594 1 94.31 313 ASP A CA 1
ATOM 2501 C C . ASP A 1 313 ? -17.203 -30.812 -3.799 1 94.31 313 ASP A C 1
ATOM 2503 O O . ASP A 1 313 ? -16.531 -31.766 -3.379 1 94.31 313 ASP A O 1
ATOM 2507 N N . VAL A 1 314 ? -16.719 -29.797 -4.391 1 94 314 VAL A N 1
ATOM 2508 C CA . VAL A 1 314 ? -15.273 -29.719 -4.602 1 94 314 VAL A CA 1
ATOM 2509 C C . VAL A 1 314 ? -14.586 -29.359 -3.291 1 94 314 VAL A C 1
ATOM 2511 O O . VAL A 1 314 ? -13.492 -29.859 -3 1 94 314 VAL A O 1
ATOM 2514 N N . CYS A 1 315 ? -15.172 -28.531 -2.379 1 93.62 315 CYS A N 1
ATOM 2515 C CA . CYS A 1 315 ? -14.594 -28.016 -1.145 1 93.62 315 CYS A CA 1
ATOM 2516 C C . CYS A 1 315 ? -14.484 -29.109 -0.089 1 93.62 315 CYS A C 1
ATOM 2518 O O . CYS A 1 315 ? -13.648 -29.031 0.813 1 93.62 315 CYS A O 1
ATOM 2520 N N . ARG A 1 316 ? -15.227 -30.156 -0.202 1 91.5 316 ARG A N 1
ATOM 2521 C CA . ARG A 1 316 ? -15.352 -31.188 0.833 1 91.5 316 ARG A CA 1
ATOM 2522 C C . ARG A 1 316 ? -13.992 -31.797 1.158 1 91.5 316 ARG A C 1
ATOM 2524 O O . ARG A 1 316 ? -13.703 -32.094 2.32 1 91.5 316 ARG A O 1
ATOM 2531 N N . SER A 1 317 ? -13.227 -31.969 0.197 1 91.44 317 SER A N 1
ATOM 2532 C CA . SER A 1 317 ? -11.938 -32.625 0.391 1 91.44 317 SER A CA 1
ATOM 2533 C C . SER A 1 317 ? -10.859 -31.625 0.802 1 91.44 317 SER A C 1
ATOM 2535 O O . SER A 1 317 ? -9.695 -32 0.957 1 91.44 317 SER A O 1
ATOM 2537 N N . HIS A 1 318 ? -11.234 -30.375 1.046 1 92.81 318 HIS A N 1
ATOM 2538 C CA . HIS A 1 318 ? -10.227 -29.344 1.279 1 92.81 318 HIS A CA 1
ATOM 2539 C C . HIS A 1 318 ? -10.492 -28.594 2.58 1 92.81 318 HIS A C 1
ATOM 2541 O O . HIS A 1 318 ? -9.984 -27.5 2.787 1 92.81 318 HIS A O 1
ATOM 2547 N N . THR A 1 319 ? -11.211 -29.156 3.49 1 92.69 319 THR A N 1
ATOM 2548 C CA . THR A 1 319 ? -11.625 -28.5 4.719 1 92.69 319 THR A CA 1
ATOM 2549 C C . THR A 1 319 ? -10.5 -28.5 5.746 1 92.69 319 THR A C 1
ATOM 2551 O O . THR A 1 319 ? -10.586 -27.844 6.781 1 92.69 319 THR A O 1
ATOM 2554 N N . GLU A 1 320 ? -9.359 -29.156 5.406 1 92.75 320 GLU A N 1
ATOM 2555 C CA . GLU A 1 320 ? -8.242 -29.188 6.348 1 92.75 320 GLU A CA 1
ATOM 2556 C C . GLU A 1 320 ? -6.953 -28.719 5.688 1 92.75 320 GLU A C 1
ATOM 2558 O O . GLU A 1 320 ? -5.855 -29.016 6.172 1 92.75 320 GLU A O 1
ATOM 2563 N N . ASP A 1 321 ? -7.043 -28.031 4.648 1 92.56 321 ASP A N 1
ATOM 2564 C CA . ASP A 1 321 ? -5.855 -27.594 3.926 1 92.56 321 ASP A CA 1
ATOM 2565 C C . ASP A 1 321 ? -5.148 -26.453 4.676 1 92.56 321 ASP A C 1
ATOM 2567 O O . ASP A 1 321 ? -3.957 -26.562 4.977 1 92.56 321 ASP A O 1
ATOM 2571 N N . HIS A 1 322 ? -5.77 -25.422 5.078 1 94.19 322 HIS A N 1
ATOM 2572 C CA . HIS A 1 322 ? -5.34 -24.281 5.879 1 94.19 322 HIS A CA 1
ATOM 2573 C C . HIS A 1 322 ? -3.916 -23.859 5.52 1 94.19 322 HIS A C 1
ATOM 2575 O O . HIS A 1 322 ? -3.074 -23.688 6.406 1 94.19 322 HIS A O 1
ATOM 2581 N N . PHE A 1 323 ? -3.643 -23.734 4.227 1 92.12 323 PHE A N 1
ATOM 2582 C CA . PHE A 1 323 ? -2.318 -23.297 3.791 1 92.12 323 PHE A CA 1
ATOM 2583 C C . PHE A 1 323 ? -2.305 -21.812 3.49 1 92.12 323 PHE A C 1
ATOM 2585 O O . PHE A 1 323 ? -1.389 -21.094 3.906 1 92.12 323 PHE A O 1
ATOM 2592 N N . PHE A 1 324 ? -3.328 -21.312 2.818 1 93.12 324 PHE A N 1
ATOM 2593 C CA . PHE A 1 324 ? -3.488 -19.891 2.543 1 93.12 324 PHE A CA 1
ATOM 2594 C C . PHE A 1 324 ? -4.82 -19.375 3.078 1 93.12 324 PHE A C 1
ATOM 2596 O O . PHE A 1 324 ? -5.867 -19.969 2.822 1 93.12 324 PHE A O 1
ATOM 2603 N N . MET A 1 325 ? -4.762 -18.219 3.795 1 95.31 325 MET A N 1
ATOM 2604 C CA . MET A 1 325 ? -5.969 -17.609 4.348 1 95.31 325 MET A CA 1
ATOM 2605 C C . MET A 1 325 ? -6.949 -17.25 3.238 1 95.31 325 MET A C 1
ATOM 2607 O O . MET A 1 325 ? -8.156 -17.406 3.396 1 95.31 325 MET A O 1
ATOM 2611 N N . PHE A 1 326 ? -6.418 -16.781 2.152 1 95.5 326 PHE A N 1
ATOM 2612 C CA . PHE A 1 326 ? -7.23 -16.344 1.022 1 95.5 326 PHE A CA 1
ATOM 2613 C C . PHE A 1 326 ? -8.117 -17.484 0.531 1 95.5 326 PHE A C 1
ATOM 2615 O O . PHE A 1 326 ? -9.305 -17.281 0.275 1 95.5 326 PHE A O 1
ATOM 2622 N N . GLN A 1 327 ? -7.574 -18.641 0.371 1 95 327 GLN A N 1
ATOM 2623 C CA . GLN A 1 327 ? -8.32 -19.828 -0.052 1 95 327 GLN A CA 1
ATOM 2624 C C . GLN A 1 327 ? -9.359 -20.219 0.989 1 95 327 GLN A C 1
ATOM 2626 O O . GLN A 1 327 ? -10.492 -20.562 0.642 1 95 327 GLN A O 1
ATOM 2631 N N . ASP A 1 328 ? -8.977 -20.156 2.234 1 96.25 328 ASP A N 1
ATOM 2632 C CA . ASP A 1 328 ? -9.875 -20.547 3.316 1 96.25 328 ASP A CA 1
ATOM 2633 C C . ASP A 1 328 ? -11.109 -19.656 3.369 1 96.25 328 ASP A C 1
ATOM 2635 O O . ASP A 1 328 ? -12.211 -20.125 3.645 1 96.25 328 ASP A O 1
ATOM 2639 N N . ILE A 1 329 ? -10.922 -18.422 3.141 1 97.38 329 ILE A N 1
ATOM 2640 C CA . ILE A 1 329 ? -12.039 -17.469 3.135 1 97.38 329 ILE A CA 1
ATOM 2641 C C . ILE A 1 329 ? -13.062 -17.891 2.078 1 97.38 329 ILE A C 1
ATOM 2643 O O . ILE A 1 329 ? -14.266 -17.906 2.344 1 97.38 329 ILE A O 1
ATOM 2647 N N . HIS A 1 330 ? -12.625 -18.297 0.928 1 97.25 330 HIS A N 1
ATOM 2648 C CA . HIS A 1 330 ? -13.516 -18.656 -0.164 1 97.25 330 HIS A CA 1
ATOM 2649 C C . HIS A 1 330 ? -14.156 -20.031 0.077 1 97.25 330 HIS A C 1
ATOM 2651 O O . HIS A 1 330 ? -15.312 -20.25 -0.296 1 97.25 330 HIS A O 1
ATOM 2657 N N . ILE A 1 331 ? -13.406 -20.906 0.69 1 97.06 331 ILE A N 1
ATOM 2658 C CA . ILE A 1 331 ? -14 -22.188 1.073 1 97.06 331 ILE A CA 1
ATOM 2659 C C . ILE A 1 331 ? -15.117 -21.953 2.088 1 97.06 331 ILE A C 1
ATOM 2661 O O . ILE A 1 331 ? -16.203 -22.531 1.975 1 97.06 331 ILE A O 1
ATOM 2665 N N . LEU A 1 332 ? -14.852 -21.094 3.055 1 97.94 332 LEU A N 1
ATOM 2666 C CA . LEU A 1 332 ? -15.875 -20.797 4.051 1 97.94 332 LEU A CA 1
ATOM 2667 C C . LEU A 1 332 ? -17.109 -20.156 3.396 1 97.94 332 LEU A C 1
ATOM 2669 O O . LEU A 1 332 ? -18.234 -20.484 3.754 1 97.94 332 LEU A O 1
ATOM 2673 N N . MET A 1 333 ? -16.922 -19.25 2.408 1 97.81 333 MET A N 1
ATOM 2674 C CA . MET A 1 333 ? -18.031 -18.703 1.637 1 97.81 333 MET A CA 1
ATOM 2675 C C . MET A 1 333 ? -18.891 -19.812 1.054 1 97.81 333 MET A C 1
ATOM 2677 O O . MET A 1 333 ? -20.125 -19.766 1.121 1 97.81 333 MET A O 1
ATOM 2681 N N . ALA A 1 334 ? -18.188 -20.797 0.514 1 97.38 334 ALA A N 1
ATOM 2682 C CA . ALA A 1 334 ? -18.891 -21.891 -0.146 1 97.38 334 ALA A CA 1
ATOM 2683 C C . ALA A 1 334 ? -19.656 -22.734 0.864 1 97.38 334 ALA A C 1
ATOM 2685 O O . ALA A 1 334 ? -20.828 -23.062 0.641 1 97.38 334 ALA A O 1
ATOM 2686 N N . LEU A 1 335 ? -19.031 -23.062 2.006 1 97.81 335 LEU A N 1
ATOM 2687 C CA . LEU A 1 335 ? -19.656 -23.891 3.025 1 97.81 335 LEU A CA 1
ATOM 2688 C C . LEU A 1 335 ? -20.906 -23.219 3.588 1 97.81 335 LEU A C 1
ATOM 2690 O O . LEU A 1 335 ? -21.953 -23.844 3.697 1 97.81 335 LEU A O 1
ATOM 2694 N N . LEU A 1 336 ? -20.766 -21.953 3.928 1 97.94 336 LEU A N 1
ATOM 2695 C CA . LEU A 1 336 ? -21.875 -21.203 4.5 1 97.94 336 LEU A CA 1
ATOM 2696 C C . LEU A 1 336 ? -23 -21.031 3.484 1 97.94 336 LEU A C 1
ATOM 2698 O O . LEU A 1 336 ? -24.172 -21.219 3.818 1 97.94 336 LEU A O 1
ATOM 2702 N N . SER A 1 337 ? -22.641 -20.734 2.209 1 97.69 337 SER A N 1
ATOM 2703 C CA . SER A 1 337 ? -23.641 -20.469 1.178 1 97.69 337 SER A CA 1
ATOM 2704 C C . SER A 1 337 ? -24.359 -21.734 0.758 1 97.69 337 SER A C 1
ATOM 2706 O O . SER A 1 337 ? -25.5 -21.688 0.284 1 97.69 337 SER A O 1
ATOM 2708 N N . ALA A 1 338 ? -23.766 -22.859 0.957 1 96.88 338 ALA A N 1
ATOM 2709 C CA . ALA A 1 338 ? -24.391 -24.156 0.682 1 96.88 338 ALA A CA 1
ATOM 2710 C C . ALA A 1 338 ? -25.172 -24.656 1.894 1 96.88 338 ALA A C 1
ATOM 2712 O O . ALA A 1 338 ? -25.656 -25.797 1.898 1 96.88 338 ALA A O 1
ATOM 2713 N N . ASP A 1 339 ? -25.203 -23.938 2.947 1 96.75 339 ASP A N 1
ATOM 2714 C CA . ASP A 1 339 ? -25.938 -24.219 4.176 1 96.75 339 ASP A CA 1
ATOM 2715 C C . ASP A 1 339 ? -25.344 -25.422 4.906 1 96.75 339 ASP A C 1
ATOM 2717 O O . ASP A 1 339 ? -26.062 -26.219 5.5 1 96.75 339 ASP A O 1
ATOM 2721 N N . GLU A 1 340 ? -24.094 -25.594 4.738 1 96.75 340 GLU A N 1
ATOM 2722 C CA . GLU A 1 340 ? -23.375 -26.625 5.477 1 96.75 340 GLU A CA 1
ATOM 2723 C C . GLU A 1 340 ? -22.766 -26.078 6.762 1 96.75 340 GLU A C 1
ATOM 2725 O O . GLU A 1 340 ? -21.547 -26.047 6.922 1 96.75 340 GLU A O 1
ATOM 2730 N N . MET A 1 341 ? -23.562 -25.75 7.672 1 96.62 341 MET A N 1
ATOM 2731 C CA . MET A 1 341 ? -23.203 -24.969 8.852 1 96.62 341 MET A CA 1
ATOM 2732 C C . MET A 1 341 ? -22.312 -25.781 9.781 1 96.62 341 MET A C 1
ATOM 2734 O O . MET A 1 341 ? -21.359 -25.234 10.352 1 96.62 341 MET A O 1
ATOM 2738 N N . LYS A 1 342 ? -22.594 -26.969 9.953 1 96.81 342 LYS A N 1
ATOM 2739 C CA . LYS A 1 342 ? -21.781 -27.812 10.836 1 96.81 342 LYS A CA 1
ATOM 2740 C C . LYS A 1 342 ? -20.359 -27.938 10.312 1 96.81 342 LYS A C 1
ATOM 2742 O O . LYS A 1 342 ? -19.391 -27.797 11.078 1 96.81 342 LYS A O 1
ATOM 2747 N N . ILE A 1 343 ? -20.266 -28.203 9.031 1 96.94 343 ILE A N 1
ATOM 2748 C CA . ILE A 1 343 ? -18.953 -28.328 8.406 1 96.94 343 ILE A CA 1
ATOM 2749 C C . ILE A 1 343 ? -18.203 -27 8.492 1 96.94 343 ILE A C 1
ATOM 2751 O O . ILE A 1 343 ? -17 -26.969 8.734 1 96.94 343 ILE A O 1
ATOM 2755 N N . ALA A 1 344 ? -18.922 -25.906 8.289 1 97.38 344 ALA A N 1
ATOM 2756 C CA . ALA A 1 344 ? -18.328 -24.562 8.375 1 97.38 344 ALA A CA 1
ATOM 2757 C C . ALA A 1 344 ? -17.766 -24.312 9.773 1 97.38 344 ALA A C 1
ATOM 2759 O O . ALA A 1 344 ? -16.672 -23.75 9.914 1 97.38 344 ALA A O 1
ATOM 2760 N N . GLN A 1 345 ? -18.469 -24.703 10.758 1 96.38 345 GLN A N 1
ATOM 2761 C CA . GLN A 1 345 ? -18.031 -24.547 12.141 1 96.38 345 GLN A CA 1
ATOM 2762 C C . GLN A 1 345 ? -16.766 -25.359 12.414 1 96.38 345 GLN A C 1
ATOM 2764 O O . GLN A 1 345 ? -15.82 -24.875 13.031 1 96.38 345 GLN A O 1
ATOM 2769 N N . GLU A 1 346 ? -16.828 -26.562 12 1 96 346 GLU A N 1
ATOM 2770 C CA . GLU A 1 346 ? -15.656 -27.422 12.156 1 96 346 GLU A CA 1
ATOM 2771 C C . GLU A 1 346 ? -14.461 -26.859 11.398 1 96 346 GLU A C 1
ATOM 2773 O O . GLU A 1 346 ? -13.328 -26.906 11.891 1 96 346 GLU A O 1
ATOM 2778 N N . PHE A 1 347 ? -14.711 -26.391 10.227 1 96.62 347 PHE A N 1
ATOM 2779 C CA . PHE A 1 347 ? -13.688 -25.781 9.375 1 96.62 347 PHE A CA 1
ATOM 2780 C C . PHE A 1 347 ? -13.008 -24.625 10.078 1 96.62 347 PHE A C 1
ATOM 2782 O O . PHE A 1 347 ? -11.781 -24.562 10.164 1 96.62 347 PHE A O 1
ATOM 2789 N N . THR A 1 348 ? -13.766 -23.656 10.641 1 95.81 348 THR A N 1
ATOM 2790 C CA . THR A 1 348 ? -13.227 -22.484 11.32 1 95.81 348 THR A CA 1
ATOM 2791 C C . THR A 1 348 ? -12.492 -22.891 12.594 1 95.81 348 THR A C 1
ATOM 2793 O O . THR A 1 348 ? -11.438 -22.328 12.914 1 95.81 348 THR A O 1
ATOM 2796 N N . HIS A 1 349 ? -12.992 -23.859 13.266 1 94.25 349 HIS A N 1
ATOM 2797 C CA . HIS A 1 349 ? -12.352 -24.344 14.484 1 94.25 349 HIS A CA 1
ATOM 2798 C C . HIS A 1 349 ? -11 -24.984 14.18 1 94.25 349 HIS A C 1
ATOM 2800 O O . HIS A 1 349 ? -10.047 -24.797 14.938 1 94.25 349 HIS A O 1
ATOM 2806 N N . SER A 1 350 ? -10.93 -25.641 13.086 1 94.81 350 SER A N 1
ATOM 2807 C CA . SER A 1 350 ? -9.711 -26.359 12.727 1 94.81 350 SER A CA 1
ATOM 2808 C C . SER A 1 350 ? -8.586 -25.391 12.367 1 94.81 350 SER A C 1
ATOM 2810 O O . SER A 1 350 ? -7.41 -25.766 12.391 1 94.81 350 SER A O 1
ATOM 2812 N N . MET A 1 351 ? -8.922 -24.141 12.062 1 93.5 351 MET A N 1
ATOM 2813 C CA . MET A 1 351 ? -7.902 -23.141 11.758 1 93.5 351 MET A CA 1
ATOM 2814 C C . MET A 1 351 ? -7.062 -22.812 12.984 1 93.5 351 MET A C 1
ATOM 2816 O O . MET A 1 351 ? -5.887 -22.469 12.867 1 93.5 351 MET A O 1
ATOM 2820 N N . THR A 1 352 ? -7.68 -22.891 14.18 1 86.88 352 THR A N 1
ATOM 2821 C CA . THR A 1 352 ? -7.031 -22.359 15.375 1 86.88 352 THR A CA 1
ATOM 2822 C C . THR A 1 352 ? -6.773 -23.484 16.375 1 86.88 352 THR A C 1
ATOM 2824 O O . THR A 1 352 ? -6.047 -23.281 17.359 1 86.88 352 THR A O 1
ATOM 2827 N N . SER A 1 353 ? -7.297 -24.594 16.266 1 86.88 353 SER A N 1
ATOM 2828 C CA . SER A 1 353 ? -7.301 -25.625 17.297 1 86.88 353 SER A CA 1
ATOM 2829 C C . SER A 1 353 ? -5.949 -26.328 17.391 1 86.88 353 SER A C 1
ATOM 2831 O O . SER A 1 353 ? -5.652 -26.984 18.391 1 86.88 353 SER A O 1
ATOM 2833 N N . GLY A 1 354 ? -5.137 -26.203 16.391 1 85.44 354 GLY A N 1
ATOM 2834 C CA . GLY A 1 354 ? -3.889 -26.953 16.359 1 85.44 354 GLY A CA 1
ATOM 2835 C C . GLY A 1 354 ? -4.055 -28.375 15.859 1 85.44 354 GLY A C 1
ATOM 2836 O O . GLY A 1 354 ? -3.068 -29.094 15.68 1 85.44 354 GLY A O 1
ATOM 2837 N N . SER A 1 355 ? -5.25 -28.781 15.539 1 89.06 355 SER A N 1
ATOM 2838 C CA . SER A 1 355 ? -5.516 -30.125 15.055 1 89.06 355 SER A CA 1
ATOM 2839 C C . SER A 1 355 ? -4.953 -30.328 13.648 1 89.06 355 SER A C 1
ATOM 2841 O O . SER A 1 355 ? -4.707 -31.469 13.234 1 89.06 355 SER A O 1
ATOM 2843 N N . VAL A 1 356 ? -4.812 -29.344 12.938 1 92.62 356 VAL A N 1
ATOM 2844 C CA . VAL A 1 356 ? -4.238 -29.328 11.594 1 92.62 356 VAL A CA 1
ATOM 2845 C C . VAL A 1 356 ? -2.979 -28.469 11.578 1 92.62 356 VAL A C 1
ATOM 2847 O O . VAL A 1 356 ? -2.957 -27.375 12.148 1 92.62 356 VAL A O 1
ATOM 2850 N N . PRO A 1 357 ? -1.908 -29.031 11.016 1 93.38 357 PRO A N 1
ATOM 2851 C CA . PRO A 1 357 ? -0.69 -28.219 10.961 1 93.38 357 PRO A CA 1
ATOM 2852 C C . PRO A 1 357 ? -0.888 -26.906 10.195 1 93.38 357 PRO A C 1
ATOM 2854 O O . PRO A 1 357 ? -1.44 -26.922 9.086 1 93.38 357 PRO A O 1
ATOM 2857 N N . THR A 1 358 ? -0.506 -25.781 10.773 1 93.94 358 THR A N 1
ATOM 2858 C CA . THR A 1 358 ? -0.547 -24.469 10.156 1 93.94 358 THR A CA 1
ATOM 2859 C C . THR A 1 358 ? 0.782 -23.734 10.344 1 93.94 358 THR A C 1
ATOM 2861 O O . THR A 1 358 ? 1.526 -24.031 11.281 1 93.94 358 THR A O 1
ATOM 2864 N N . SER A 1 359 ? 1.113 -22.922 9.414 1 94.19 359 SER A N 1
ATOM 2865 C CA . SER A 1 359 ? 2.357 -22.172 9.516 1 94.19 359 SER A CA 1
ATOM 2866 C C . SER A 1 359 ? 2.209 -20.984 10.461 1 94.19 359 SER A C 1
ATOM 2868 O O . SER A 1 359 ? 1.093 -20.547 10.758 1 94.19 359 SER A O 1
ATOM 2870 N N . LYS A 1 360 ? 3.414 -20.5 10.938 1 93.62 360 LYS A N 1
ATOM 2871 C CA . LYS A 1 360 ? 3.424 -19.312 11.797 1 93.62 360 LYS A CA 1
ATOM 2872 C C . LYS A 1 360 ? 2.805 -18.109 11.078 1 93.62 360 LYS A C 1
ATOM 2874 O O . LYS A 1 360 ? 2.078 -17.328 11.688 1 93.62 360 LYS A O 1
ATOM 2879 N N . TYR A 1 361 ? 3.07 -17.969 9.836 1 93.12 361 TYR A N 1
ATOM 2880 C CA . TYR A 1 361 ? 2.545 -16.859 9.062 1 93.12 361 TYR A CA 1
ATOM 2881 C C . TYR A 1 361 ? 1.03 -16.953 8.922 1 93.12 361 TYR A C 1
ATOM 2883 O O . TYR A 1 361 ? 0.324 -15.953 9.07 1 93.12 361 TYR A O 1
ATOM 2891 N N . PHE A 1 362 ? 0.528 -18.109 8.641 1 94.88 362 PHE A N 1
ATOM 2892 C CA . PHE A 1 362 ? -0.911 -18.312 8.547 1 94.88 362 PHE A CA 1
ATOM 2893 C C . PHE A 1 362 ? -1.604 -17.891 9.836 1 94.88 362 PHE A C 1
ATOM 2895 O O . PHE A 1 362 ? -2.607 -17.172 9.805 1 94.88 362 PHE A O 1
ATOM 2902 N N . LEU A 1 363 ? -1.069 -18.281 10.945 1 96.38 363 LEU A N 1
ATOM 2903 C CA . LEU A 1 363 ? -1.659 -17.984 12.242 1 96.38 363 LEU A CA 1
ATOM 2904 C C . LEU A 1 363 ? -1.607 -16.484 12.523 1 96.38 363 LEU A C 1
ATOM 2906 O O . LEU A 1 363 ? -2.533 -15.922 13.117 1 96.38 363 LEU A O 1
ATOM 2910 N N . LYS A 1 364 ? -0.537 -15.867 12.102 1 95.31 364 LYS A N 1
ATOM 2911 C CA . LYS A 1 364 ? -0.429 -14.414 12.25 1 95.31 364 LYS A CA 1
ATOM 2912 C C . LYS A 1 364 ? -1.536 -13.703 11.484 1 95.31 364 LYS A C 1
ATOM 2914 O O . LYS A 1 364 ? -2.201 -12.812 12.023 1 95.31 364 LYS A O 1
ATOM 2919 N N . ILE A 1 365 ? -1.812 -14.047 10.234 1 96.56 365 ILE A N 1
ATOM 2920 C CA . ILE A 1 365 ? -2.83 -13.422 9.391 1 96.56 365 ILE A CA 1
ATOM 2921 C C . ILE A 1 365 ? -4.219 -13.734 9.953 1 96.56 365 ILE A C 1
ATOM 2923 O O . ILE A 1 365 ? -5.102 -12.875 9.945 1 96.56 365 ILE A O 1
ATOM 2927 N N . LEU A 1 366 ? -4.359 -14.961 10.398 1 96.88 366 LEU A N 1
ATOM 2928 C CA . LEU A 1 366 ? -5.621 -15.336 11.023 1 96.88 366 LEU A CA 1
ATOM 2929 C C . LEU A 1 366 ? -5.93 -14.43 12.211 1 96.88 366 LEU A C 1
ATOM 2931 O O . LEU A 1 366 ? -7.047 -13.914 12.328 1 96.88 366 LEU A O 1
ATOM 2935 N N . GLU A 1 367 ? -4.984 -14.211 12.984 1 96 367 GLU A N 1
ATOM 2936 C CA . GLU A 1 367 ? -5.172 -13.422 14.188 1 96 367 GLU A CA 1
ATOM 2937 C C . GLU A 1 367 ? -5.422 -11.953 13.852 1 96 367 GLU A C 1
ATOM 2939 O O . GLU A 1 367 ? -6.293 -11.312 14.453 1 96 367 GLU A O 1
ATOM 2944 N N . GLU A 1 368 ? -4.758 -11.469 12.906 1 94.94 368 GLU A N 1
ATOM 2945 C CA . GLU A 1 368 ? -4.789 -10.031 12.617 1 94.94 368 GLU A CA 1
ATOM 2946 C C . GLU A 1 368 ? -5.996 -9.672 11.758 1 94.94 368 GLU A C 1
ATOM 2948 O O . GLU A 1 368 ? -6.566 -8.586 11.906 1 94.94 368 GLU A O 1
ATOM 2953 N N . VAL A 1 369 ? -6.387 -10.562 10.852 1 97.5 369 VAL A N 1
ATOM 2954 C CA . VAL A 1 369 ? -7.379 -10.164 9.852 1 97.5 369 VAL A CA 1
ATOM 2955 C C . VAL A 1 369 ? -8.352 -11.312 9.609 1 97.5 369 VAL A C 1
ATOM 2957 O O . VAL A 1 369 ? -9.57 -11.109 9.562 1 97.5 369 VAL A O 1
ATOM 2960 N N . GLY A 1 370 ? -7.855 -12.578 9.516 1 97.38 370 GLY A N 1
ATOM 2961 C CA . GLY A 1 370 ? -8.609 -13.727 9.055 1 97.38 370 GLY A CA 1
ATOM 2962 C C . GLY A 1 370 ? -9.773 -14.078 9.953 1 97.38 370 GLY A C 1
ATOM 2963 O O . GLY A 1 370 ? -10.859 -14.414 9.477 1 97.38 370 GLY A O 1
ATOM 2964 N N . LYS A 1 371 ? -9.539 -13.977 11.234 1 97.31 371 LYS A N 1
ATOM 2965 C CA . LYS A 1 371 ? -10.586 -14.32 12.188 1 97.31 371 LYS A CA 1
ATOM 2966 C C . LYS A 1 371 ? -11.797 -13.406 12.023 1 97.31 371 LYS A C 1
ATOM 2968 O O . LYS A 1 371 ? -12.938 -13.883 11.969 1 97.31 371 LYS A O 1
ATOM 2973 N N . ALA A 1 372 ? -11.562 -12.109 11.938 1 98.31 372 ALA A N 1
ATOM 2974 C CA . ALA A 1 372 ? -12.641 -11.141 11.766 1 98.31 372 ALA A CA 1
ATOM 2975 C C . ALA A 1 372 ? -13.391 -11.375 10.461 1 98.31 372 ALA A C 1
ATOM 2977 O O . ALA A 1 372 ? -14.617 -11.281 10.414 1 98.31 372 ALA A O 1
ATOM 2978 N N . VAL A 1 373 ? -12.688 -11.688 9.414 1 98.62 373 VAL A N 1
ATOM 2979 C CA . VAL A 1 373 ? -13.312 -11.938 8.117 1 98.62 373 VAL A CA 1
ATOM 2980 C C . VAL A 1 373 ? -14.203 -13.172 8.211 1 98.62 373 VAL A C 1
ATOM 2982 O O . VAL A 1 373 ? -15.352 -13.156 7.75 1 98.62 373 VAL A O 1
ATOM 2985 N N . CYS A 1 374 ? -13.68 -14.258 8.805 1 98.31 374 CYS A N 1
ATOM 2986 C CA . CYS A 1 374 ? -14.453 -15.484 8.945 1 98.31 374 CYS A CA 1
ATOM 2987 C C . CYS A 1 374 ? -15.703 -15.25 9.789 1 98.31 374 CYS A C 1
ATOM 2989 O O . CYS A 1 374 ? -16.797 -15.672 9.414 1 98.31 374 CYS A O 1
ATOM 2991 N N . GLU A 1 375 ? -15.516 -14.547 10.859 1 98.38 375 GLU A N 1
ATOM 2992 C CA . GLU A 1 375 ? -16.656 -14.234 11.719 1 98.38 375 GLU A CA 1
ATOM 2993 C C . GLU A 1 375 ? -17.672 -13.359 10.992 1 98.38 375 GLU A C 1
ATOM 2995 O O . GLU A 1 375 ? -18.875 -13.5 11.195 1 98.38 375 GLU A O 1
ATOM 3000 N N . ALA A 1 376 ? -17.188 -12.445 10.195 1 98.81 376 ALA A N 1
ATOM 3001 C CA . ALA A 1 376 ? -18.078 -11.586 9.414 1 98.81 376 ALA A CA 1
ATOM 3002 C C . ALA A 1 376 ? -18.906 -12.398 8.422 1 98.81 376 ALA A C 1
ATOM 3004 O O . ALA A 1 376 ? -20.094 -12.141 8.227 1 98.81 376 ALA A O 1
ATOM 3005 N N . LEU A 1 377 ? -18.297 -13.375 7.797 1 98.75 377 LEU A N 1
ATOM 3006 C CA . LEU A 1 377 ? -19 -14.242 6.859 1 98.75 377 LEU A CA 1
ATOM 3007 C C . LEU A 1 377 ? -20.109 -15.016 7.566 1 98.75 377 LEU A C 1
ATOM 3009 O O . LEU A 1 377 ? -21.219 -15.133 7.043 1 98.75 377 LEU A O 1
ATOM 3013 N N . VAL A 1 378 ? -19.812 -15.5 8.703 1 98.56 378 VAL A N 1
ATOM 3014 C CA . VAL A 1 378 ? -20.797 -16.219 9.492 1 98.56 378 VAL A CA 1
ATOM 3015 C C . VAL A 1 378 ? -21.922 -15.273 9.891 1 98.56 378 VAL A C 1
ATOM 3017 O O . VAL A 1 378 ? -23.109 -15.609 9.75 1 98.56 378 VAL A O 1
ATOM 3020 N N . ALA A 1 379 ? -21.562 -14.102 10.406 1 98.75 379 ALA A N 1
ATOM 3021 C CA . ALA A 1 379 ? -22.547 -13.109 10.82 1 98.75 379 ALA A CA 1
ATOM 3022 C C . ALA A 1 379 ? -23.469 -12.742 9.656 1 98.75 379 ALA A C 1
ATOM 3024 O O . ALA A 1 379 ? -24.688 -12.602 9.844 1 98.75 379 ALA A O 1
ATOM 3025 N N . TYR A 1 380 ? -22.938 -12.586 8.531 1 98.69 380 TYR A N 1
ATOM 3026 C CA . TYR A 1 380 ? -23.75 -12.25 7.371 1 98.69 380 TYR A CA 1
ATOM 3027 C C . TYR A 1 380 ? -24.75 -13.359 7.059 1 98.69 380 TYR A C 1
ATOM 3029 O O . TYR A 1 380 ? -25.922 -13.094 6.777 1 98.69 380 TYR A O 1
ATOM 3037 N N . LYS A 1 381 ? -24.234 -14.602 7.051 1 98 381 LYS A N 1
ATOM 3038 C CA . LYS A 1 381 ? -25.094 -15.758 6.824 1 98 381 LYS A CA 1
ATOM 3039 C C . LYS A 1 381 ? -26.25 -15.789 7.824 1 98 381 LYS A C 1
ATOM 3041 O O . LYS A 1 381 ? -27.375 -16.156 7.477 1 98 381 LYS A O 1
ATOM 3046 N N . GLU A 1 382 ? -26.016 -15.312 8.984 1 97.81 382 GLU A N 1
ATOM 3047 C CA . GLU A 1 382 ? -26.984 -15.336 10.062 1 97.81 382 GLU A CA 1
ATOM 3048 C C . GLU A 1 382 ? -27.875 -14.086 10.031 1 97.81 382 GLU A C 1
ATOM 3050 O O . GLU A 1 382 ? -28.781 -13.953 10.844 1 97.81 382 GLU A O 1
ATOM 3055 N N . GLY A 1 383 ? -27.578 -13.141 9.227 1 97.94 383 GLY A N 1
ATOM 3056 C CA . GLY A 1 383 ? -28.359 -11.93 9.094 1 97.94 383 GLY A CA 1
ATOM 3057 C C . GLY A 1 383 ? -27.984 -10.859 10.102 1 97.94 383 GLY A C 1
ATOM 3058 O O . GLY A 1 383 ? -28.75 -9.906 10.312 1 97.94 383 GLY A O 1
ATOM 3059 N N . ASP A 1 384 ? -26.891 -11.086 10.789 1 98.69 384 ASP A N 1
ATOM 3060 C CA . ASP A 1 384 ? -26.406 -10.086 11.734 1 98.69 384 ASP A CA 1
ATOM 3061 C C . ASP A 1 384 ? -25.5 -9.07 11.039 1 98.69 384 ASP A C 1
ATOM 3063 O O . ASP A 1 384 ? -24.281 -9.039 11.289 1 98.69 384 ASP A O 1
ATOM 3067 N N . TYR A 1 385 ? -26.062 -8.195 10.328 1 98.75 385 TYR A N 1
ATOM 3068 C CA . TYR A 1 385 ? -25.344 -7.277 9.461 1 98.75 385 TYR A CA 1
ATOM 3069 C C . TYR A 1 385 ? -24.562 -6.254 10.273 1 98.75 385 TYR A C 1
ATOM 3071 O O . TYR A 1 385 ? -23.469 -5.828 9.875 1 98.75 385 TYR A O 1
ATOM 3079 N N . ALA A 1 386 ? -25.094 -5.785 11.406 1 98.81 386 ALA A N 1
ATOM 3080 C CA . ALA A 1 386 ? -24.375 -4.848 12.266 1 98.81 386 ALA A CA 1
ATOM 3081 C C . ALA A 1 386 ? -23.047 -5.438 12.719 1 98.81 386 ALA A C 1
ATOM 3083 O O . ALA A 1 386 ? -22.016 -4.746 12.734 1 98.81 386 ALA A O 1
ATOM 3084 N N . GLU A 1 387 ? -23.094 -6.707 13.055 1 98.81 387 GLU A N 1
ATOM 3085 C CA . GLU A 1 387 ? -21.875 -7.383 13.5 1 98.81 387 GLU A CA 1
ATOM 3086 C C . GLU A 1 387 ? -20.844 -7.461 12.367 1 98.81 387 GLU A C 1
ATOM 3088 O O . GLU A 1 387 ? -19.641 -7.344 12.609 1 98.81 387 GLU A O 1
ATOM 3093 N N . VAL A 1 388 ? -21.297 -7.691 11.133 1 98.88 388 VAL A N 1
ATOM 3094 C CA . VAL A 1 388 ? -20.391 -7.711 9.984 1 98.88 388 VAL A CA 1
ATOM 3095 C C . VAL A 1 388 ? -19.609 -6.402 9.922 1 98.88 388 VAL A C 1
ATOM 3097 O O . VAL A 1 388 ? -18.375 -6.41 9.789 1 98.88 388 VAL A O 1
ATOM 3100 N N . VAL A 1 389 ? -20.312 -5.254 10.062 1 98.81 389 VAL A N 1
ATOM 3101 C CA . VAL A 1 389 ? -19.688 -3.939 9.984 1 98.81 389 VAL A CA 1
ATOM 3102 C C . VAL A 1 389 ? -18.688 -3.762 11.125 1 98.81 389 VAL A C 1
ATOM 3104 O O . VAL A 1 389 ? -17.562 -3.318 10.914 1 98.81 389 VAL A O 1
ATOM 3107 N N . GLU A 1 390 ? -19.109 -4.18 12.328 1 98.5 390 GLU A N 1
ATOM 3108 C CA . GLU A 1 390 ? -18.25 -4.02 13.508 1 98.5 390 GLU A CA 1
ATOM 3109 C C . GLU A 1 390 ? -16.969 -4.824 13.367 1 98.5 390 GLU A C 1
ATOM 3111 O O . GLU A 1 390 ? -15.922 -4.426 13.891 1 98.5 390 GLU A O 1
ATOM 3116 N N . LEU A 1 391 ? -17.031 -5.898 12.641 1 98.69 391 LEU A N 1
ATOM 3117 C CA . LEU A 1 391 ? -15.891 -6.789 12.477 1 98.69 391 LEU A CA 1
ATOM 3118 C C . LEU A 1 391 ? -14.992 -6.312 11.344 1 98.69 391 LEU A C 1
ATOM 3120 O O . LEU A 1 391 ? -13.766 -6.332 11.469 1 98.69 391 LEU A O 1
ATOM 3124 N N . LEU A 1 392 ? -15.562 -5.828 10.25 1 98.62 392 LEU A N 1
ATOM 3125 C CA . LEU A 1 392 ? -14.781 -5.578 9.039 1 98.62 392 LEU A CA 1
ATOM 3126 C C . LEU A 1 392 ? -14.297 -4.133 9 1 98.62 392 LEU A C 1
ATOM 3128 O O . LEU A 1 392 ? -13.219 -3.85 8.477 1 98.62 392 LEU A O 1
ATOM 3132 N N . MET A 1 393 ? -15.055 -3.189 9.531 1 97.69 393 MET A N 1
ATOM 3133 C CA . MET A 1 393 ? -14.719 -1.769 9.453 1 97.69 393 MET A CA 1
ATOM 3134 C C . MET A 1 393 ? -13.352 -1.492 10.062 1 97.69 393 MET A C 1
ATOM 3136 O O . MET A 1 393 ? -12.523 -0.82 9.445 1 97.69 393 MET A O 1
ATOM 3140 N N . PRO A 1 394 ? -12.984 -2.098 11.211 1 95.88 394 PRO A N 1
ATOM 3141 C CA . PRO A 1 394 ? -11.695 -1.79 11.836 1 95.88 394 PRO A CA 1
ATOM 3142 C C . PRO A 1 394 ? -10.516 -2.33 11.039 1 95.88 394 PRO A C 1
ATOM 3144 O O . PRO A 1 394 ? -9.383 -1.871 11.219 1 95.88 394 PRO A O 1
ATOM 3147 N N . ILE A 1 395 ? -10.773 -3.299 10.156 1 96.56 395 ILE A N 1
ATOM 3148 C CA . ILE A 1 395 ? -9.648 -3.928 9.469 1 96.56 395 ILE A CA 1
ATOM 3149 C C . ILE A 1 395 ? -9.75 -3.672 7.969 1 96.56 395 ILE A C 1
ATOM 3151 O O . ILE A 1 395 ? -9.117 -4.367 7.172 1 96.56 395 ILE A O 1
ATOM 3155 N N . GLN A 1 396 ? -10.523 -2.725 7.594 1 95.5 396 GLN A N 1
ATOM 3156 C CA . GLN A 1 396 ? -10.82 -2.484 6.184 1 95.5 396 GLN A CA 1
ATOM 3157 C C . GLN A 1 396 ? -9.539 -2.27 5.383 1 95.5 396 GLN A C 1
ATOM 3159 O O . GLN A 1 396 ? -9.438 -2.709 4.234 1 95.5 396 GLN A O 1
ATOM 3164 N N . PHE A 1 397 ? -8.5 -1.733 5.953 1 93.94 397 PHE A N 1
ATOM 3165 C CA . PHE A 1 397 ? -7.273 -1.414 5.23 1 93.94 397 PHE A CA 1
ATOM 3166 C C . PHE A 1 397 ? -6.23 -2.51 5.418 1 93.94 397 PHE A C 1
ATOM 3168 O O . PHE A 1 397 ? -5.156 -2.461 4.82 1 93.94 397 PHE A O 1
ATOM 3175 N N . GLN A 1 398 ? -6.559 -3.494 6.199 1 95.31 398 GLN A N 1
ATOM 3176 C CA . GLN A 1 398 ? -5.668 -4.629 6.418 1 95.31 398 GLN A CA 1
ATOM 3177 C C . GLN A 1 398 ? -6.125 -5.848 5.625 1 95.31 398 GLN A C 1
ATOM 3179 O O . GLN A 1 398 ? -5.438 -6.871 5.602 1 95.31 398 GLN A O 1
ATOM 3184 N N . LEU A 1 399 ? -7.227 -5.703 4.906 1 96.81 399 LEU A N 1
ATOM 3185 C CA . LEU A 1 399 ? -7.789 -6.832 4.176 1 96.81 399 LEU A CA 1
ATOM 3186 C C . LEU A 1 399 ? -6.809 -7.344 3.127 1 96.81 399 LEU A C 1
ATOM 3188 O O . LEU A 1 399 ? -6.848 -8.523 2.756 1 96.81 399 LEU A O 1
ATOM 3192 N N . ARG A 1 400 ? -5.902 -6.535 2.703 1 95.25 400 ARG A N 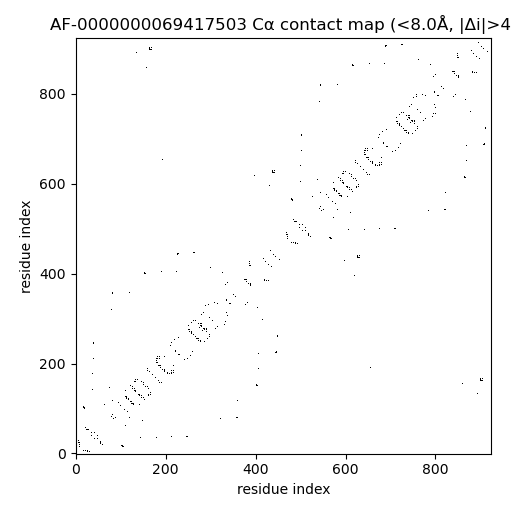1
ATOM 3193 C CA . ARG A 1 400 ? -4.938 -6.93 1.683 1 95.25 400 ARG A CA 1
ATOM 3194 C C . ARG A 1 400 ? -4.047 -8.062 2.182 1 95.25 400 ARG A C 1
ATOM 3196 O O . ARG A 1 400 ? -3.562 -8.875 1.389 1 95.25 400 ARG A O 1
ATOM 3203 N N . GLU A 1 401 ? -3.941 -8.219 3.484 1 95.88 401 GLU A N 1
ATOM 3204 C CA . GLU A 1 401 ? -3.01 -9.172 4.074 1 95.88 401 GLU A CA 1
ATOM 3205 C C . GLU A 1 401 ? -3.492 -10.609 3.879 1 95.88 401 GLU A C 1
ATOM 3207 O O . GLU A 1 401 ? -2.723 -11.555 4.055 1 95.88 401 GLU A O 1
ATOM 3212 N N . VAL A 1 402 ? -4.73 -10.75 3.469 1 96.81 402 VAL A N 1
ATOM 3213 C CA . VAL A 1 402 ? -5.238 -12.109 3.297 1 96.81 402 VAL A CA 1
ATOM 3214 C C . VAL A 1 402 ? -4.73 -12.688 1.98 1 96.81 402 VAL A C 1
ATOM 3216 O O . VAL A 1 402 ? -4.84 -13.891 1.742 1 96.81 402 VAL A O 1
ATOM 3219 N N . GLY A 1 403 ? -4.238 -11.828 1.113 1 96.06 403 GLY A N 1
ATOM 3220 C CA . GLY A 1 403 ? -3.744 -12.266 -0.183 1 96.06 403 GLY A CA 1
ATOM 3221 C C . GLY A 1 403 ? -4.676 -11.914 -1.326 1 96.06 403 GLY A C 1
ATOM 3222 O O . GLY A 1 403 ? -5.648 -11.18 -1.14 1 96.06 403 GLY A O 1
ATOM 3223 N N . GLY A 1 404 ? -4.277 -12.375 -2.545 1 95.75 404 GLY A N 1
ATOM 3224 C CA . GLY A 1 404 ? -5.094 -12.109 -3.717 1 95.75 404 GLY A CA 1
ATOM 3225 C C . GLY A 1 404 ? -4.809 -10.758 -4.348 1 95.75 404 GLY A C 1
ATOM 3226 O O . GLY A 1 404 ? -4 -9.984 -3.832 1 95.75 404 GLY A O 1
ATOM 3227 N N . SER A 1 405 ? -5.473 -10.508 -5.473 1 97.19 405 SER A N 1
ATOM 3228 C CA . SER A 1 405 ? -5.355 -9.227 -6.168 1 97.19 405 SER A CA 1
ATOM 3229 C C . SER A 1 405 ? -6.387 -8.227 -5.656 1 97.19 405 SER A C 1
ATOM 3231 O O . SER A 1 405 ? -7.289 -8.586 -4.898 1 97.19 405 SER A O 1
ATOM 3233 N N . ASN A 1 406 ? -6.227 -6.973 -5.992 1 96.56 406 ASN A N 1
ATOM 3234 C CA . ASN A 1 406 ? -7.199 -5.938 -5.66 1 96.56 406 ASN A CA 1
ATOM 3235 C C . ASN A 1 406 ? -8.602 -6.312 -6.129 1 96.56 406 ASN A C 1
ATOM 3237 O O . ASN A 1 406 ? -9.57 -6.164 -5.387 1 96.56 406 ASN A O 1
ATOM 3241 N N . ALA A 1 407 ? -8.688 -6.832 -7.324 1 97.06 407 ALA A N 1
ATOM 3242 C CA . ALA A 1 407 ? -9.977 -7.203 -7.898 1 97.06 407 ALA A CA 1
ATOM 3243 C C . ALA A 1 407 ? -10.633 -8.328 -7.102 1 97.06 407 ALA A C 1
ATOM 3245 O O . ALA A 1 407 ? -11.836 -8.305 -6.84 1 97.06 407 ALA A O 1
ATOM 3246 N N . GLN A 1 408 ? -9.844 -9.297 -6.762 1 97.44 408 GLN A N 1
ATOM 3247 C CA . GLN A 1 408 ? -10.367 -10.453 -6.051 1 97.44 408 GLN A CA 1
ATOM 3248 C C . GLN A 1 408 ? -10.867 -10.07 -4.656 1 97.44 408 GLN A C 1
ATOM 3250 O O . GLN A 1 408 ? -11.922 -10.523 -4.219 1 97.44 408 GLN A O 1
ATOM 3255 N N . ARG A 1 409 ? -10.203 -9.195 -3.947 1 97.12 409 ARG A N 1
ATOM 3256 C CA . ARG A 1 409 ? -10.531 -8.836 -2.572 1 97.12 409 ARG A CA 1
ATOM 3257 C C . ARG A 1 409 ? -11.758 -7.922 -2.523 1 97.12 409 ARG A C 1
ATOM 3259 O O . ARG A 1 409 ? -12.344 -7.719 -1.46 1 97.12 409 ARG A O 1
ATOM 3266 N N . ASP A 1 410 ? -12.148 -7.367 -3.684 1 97.5 410 ASP A N 1
ATOM 3267 C CA . ASP A 1 410 ? -13.258 -6.426 -3.707 1 97.5 410 ASP A CA 1
ATOM 3268 C C . ASP A 1 410 ? -14.539 -7.074 -3.191 1 97.5 410 ASP A C 1
ATOM 3270 O O . ASP A 1 410 ? -15.461 -6.383 -2.75 1 97.5 410 ASP A O 1
ATOM 3274 N N . VAL A 1 411 ? -14.648 -8.398 -3.221 1 98.25 411 VAL A N 1
ATOM 3275 C CA . VAL A 1 411 ? -15.828 -9.094 -2.719 1 98.25 411 VAL A CA 1
ATOM 3276 C C . VAL A 1 411 ? -15.992 -8.82 -1.227 1 98.25 411 VAL A C 1
ATOM 3278 O O . VAL A 1 411 ? -17.109 -8.719 -0.729 1 98.25 411 VAL A O 1
ATOM 3281 N N . LEU A 1 412 ? -14.906 -8.664 -0.511 1 98.56 412 LEU A N 1
ATOM 3282 C CA . LEU A 1 412 ? -14.969 -8.359 0.916 1 98.56 412 LEU A CA 1
ATOM 3283 C C . LEU A 1 412 ? -15.398 -6.914 1.147 1 98.56 412 LEU A C 1
ATOM 3285 O O . LEU A 1 412 ? -16.125 -6.625 2.104 1 98.56 412 LEU A O 1
ATOM 3289 N N . ASN A 1 413 ? -14.953 -6.02 0.277 1 97.94 413 ASN A N 1
ATOM 3290 C CA . ASN A 1 413 ? -15.438 -4.645 0.338 1 97.94 413 ASN A CA 1
ATOM 3291 C C . ASN A 1 413 ? -16.938 -4.57 0.078 1 97.94 413 ASN A C 1
ATOM 3293 O O . ASN A 1 413 ? -17.656 -3.84 0.763 1 97.94 413 ASN A O 1
ATOM 3297 N N . LEU A 1 414 ? -17.359 -5.289 -0.89 1 98.44 414 LEU A N 1
ATOM 3298 C CA . LEU A 1 414 ? -18.781 -5.336 -1.209 1 98.44 414 LEU A CA 1
ATOM 3299 C C . LEU A 1 414 ? -19.578 -5.906 -0.045 1 98.44 414 LEU A C 1
ATOM 3301 O O . LEU A 1 414 ? -20.672 -5.426 0.258 1 98.44 414 LEU A O 1
ATOM 3305 N N . LEU A 1 415 ? -19 -6.93 0.574 1 98.81 415 LEU A N 1
ATOM 3306 C CA . LEU A 1 415 ? -19.641 -7.5 1.754 1 98.81 415 LEU A CA 1
ATOM 3307 C C . LEU A 1 415 ? -19.844 -6.441 2.832 1 98.81 415 LEU A C 1
ATOM 3309 O O . LEU A 1 415 ? -20.922 -6.332 3.406 1 98.81 415 LEU A O 1
ATOM 3313 N N . LEU A 1 416 ? -18.828 -5.672 3.1 1 98.81 416 LEU A N 1
ATOM 3314 C CA . LEU A 1 416 ? -18.891 -4.605 4.094 1 98.81 416 LEU A CA 1
ATOM 3315 C C . LEU A 1 416 ? -19.953 -3.574 3.709 1 98.81 416 LEU A C 1
ATOM 3317 O O . LEU A 1 416 ? -20.766 -3.184 4.539 1 98.81 416 LEU A O 1
ATOM 3321 N N . ILE A 1 417 ? -19.984 -3.152 2.457 1 98.75 417 ILE A N 1
ATOM 3322 C CA . ILE A 1 417 ? -20.906 -2.131 1.976 1 98.75 417 ILE A CA 1
ATOM 3323 C C . ILE A 1 417 ? -22.344 -2.631 2.102 1 98.75 417 ILE A C 1
ATOM 3325 O O . ILE A 1 417 ? -23.188 -1.943 2.666 1 98.75 417 ILE A O 1
ATOM 3329 N N . VAL A 1 418 ? -22.547 -3.82 1.612 1 98.69 418 VAL A N 1
ATOM 3330 C CA . VAL A 1 418 ? -23.906 -4.367 1.609 1 98.69 418 VAL A CA 1
ATOM 3331 C C . VAL A 1 418 ? -24.375 -4.598 3.045 1 98.69 418 VAL A C 1
ATOM 3333 O O . VAL A 1 418 ? -25.516 -4.281 3.389 1 98.69 418 VAL A O 1
ATOM 3336 N N . ALA A 1 419 ? -23.469 -5.129 3.869 1 98.81 419 ALA A N 1
ATOM 3337 C CA . ALA A 1 419 ? -23.828 -5.316 5.273 1 98.81 419 ALA A CA 1
ATOM 3338 C C . ALA A 1 419 ? -24.141 -3.98 5.941 1 98.81 419 ALA A C 1
ATOM 3340 O O . ALA A 1 419 ? -25.078 -3.889 6.738 1 98.81 419 ALA A O 1
ATOM 3341 N N . ALA A 1 420 ? -23.359 -2.98 5.641 1 98.81 420 ALA A N 1
ATOM 3342 C CA . ALA A 1 420 ? -23.609 -1.653 6.203 1 98.81 420 ALA A CA 1
ATOM 3343 C C . ALA A 1 420 ? -24.953 -1.103 5.758 1 98.81 420 ALA A C 1
ATOM 3345 O O . ALA A 1 420 ? -25.672 -0.495 6.551 1 98.81 420 ALA A O 1
ATOM 3346 N N . MET A 1 421 ? -25.344 -1.301 4.559 1 98.44 421 MET A N 1
ATOM 3347 C CA . MET A 1 421 ? -26.641 -0.863 4.031 1 98.44 421 MET A CA 1
ATOM 3348 C C . MET A 1 421 ? -27.781 -1.579 4.738 1 98.44 421 MET A C 1
ATOM 3350 O O . MET A 1 421 ? -28.828 -0.975 5.012 1 98.44 421 MET A O 1
ATOM 3354 N N . LYS A 1 422 ? -27.562 -2.834 5.055 1 98 422 LYS A N 1
ATOM 3355 C CA . LYS A 1 422 ? -28.625 -3.666 5.621 1 98 422 LYS A CA 1
ATOM 3356 C C . LYS A 1 422 ? -28.672 -3.541 7.141 1 98 422 LYS A C 1
ATOM 3358 O O . LYS A 1 422 ? -29.656 -3.93 7.77 1 98 422 LYS A O 1
ATOM 3363 N N . SER A 1 423 ? -27.594 -3.066 7.719 1 98.44 423 SER A N 1
ATOM 3364 C CA . SER A 1 423 ? -27.531 -2.928 9.172 1 98.44 423 SER A CA 1
ATOM 3365 C C . SER A 1 423 ? -28.672 -2.078 9.695 1 98.44 423 SER A C 1
ATOM 3367 O O . SER A 1 423 ? -29.047 -1.081 9.078 1 98.44 423 SER A O 1
ATOM 3369 N N . PRO A 1 424 ? -29.281 -2.461 10.852 1 97.69 424 PRO A N 1
ATOM 3370 C CA . PRO A 1 424 ? -30.359 -1.655 11.43 1 97.69 424 PRO A CA 1
ATOM 3371 C C . PRO A 1 424 ? -29.859 -0.371 12.086 1 97.69 424 PRO A C 1
ATOM 3373 O O . PRO A 1 424 ? -30.656 0.487 12.469 1 97.69 424 PRO A O 1
ATOM 3376 N N . ARG A 1 425 ? -28.578 -0.228 12.203 1 97.56 425 ARG A N 1
ATOM 3377 C CA . ARG A 1 425 ? -28.016 0.963 12.828 1 97.56 425 ARG A CA 1
ATOM 3378 C C . ARG A 1 425 ? -27.844 2.086 11.805 1 97.56 425 ARG A C 1
ATOM 3380 O O . ARG A 1 425 ? -27.188 1.913 10.789 1 97.56 425 ARG A O 1
ATOM 3387 N N . GLU A 1 426 ? -28.328 3.197 12.086 1 97.25 426 GLU A N 1
ATOM 3388 C CA . GLU A 1 426 ? -28.312 4.344 11.18 1 97.25 426 GLU A CA 1
ATOM 3389 C C . GLU A 1 426 ? -26.875 4.738 10.828 1 97.25 426 GLU A C 1
ATOM 3391 O O . GLU A 1 426 ? -26.594 5.055 9.672 1 97.25 426 GLU A O 1
ATOM 3396 N N . HIS A 1 427 ? -26 4.699 11.781 1 97.44 427 HIS A N 1
ATOM 3397 C CA . HIS A 1 427 ? -24.594 5.043 11.539 1 97.44 427 HIS A CA 1
ATOM 3398 C C . HIS A 1 427 ? -23.984 4.141 10.477 1 97.44 427 HIS A C 1
ATOM 3400 O O . HIS A 1 427 ? -23.188 4.594 9.656 1 97.44 427 HIS A O 1
ATOM 3406 N N . HIS A 1 428 ? -24.344 2.871 10.57 1 98.31 428 HIS A N 1
ATOM 3407 C CA . HIS A 1 428 ? -23.844 1.935 9.57 1 98.31 428 HIS A CA 1
ATOM 3408 C C . HIS A 1 428 ? -24.344 2.291 8.18 1 98.31 428 HIS A C 1
ATOM 3410 O O . HIS A 1 428 ? -23.594 2.195 7.199 1 98.31 428 HIS A O 1
ATOM 3416 N N . GLN A 1 429 ? -25.562 2.695 8.109 1 98.19 429 GLN A N 1
ATOM 3417 C CA . GLN A 1 429 ? -26.156 3.057 6.824 1 98.19 429 GLN A CA 1
ATOM 3418 C C . GLN A 1 429 ? -25.469 4.293 6.242 1 98.19 429 GLN A C 1
ATOM 3420 O O . GLN A 1 429 ? -25.203 4.348 5.039 1 98.19 429 GLN A O 1
ATOM 3425 N N . LYS A 1 430 ? -25.188 5.25 7.074 1 98 430 LYS A N 1
ATOM 3426 C CA . LYS A 1 430 ? -24.438 6.418 6.633 1 98 430 LYS A CA 1
ATOM 3427 C C . LYS A 1 430 ? -23.016 6.031 6.219 1 98 430 LYS A C 1
ATOM 3429 O O . LYS A 1 430 ? -22.469 6.582 5.262 1 98 430 LYS A O 1
ATOM 3434 N N . PHE A 1 431 ? -22.469 5.094 6.984 1 98.38 431 PHE A N 1
ATOM 3435 C CA . PHE A 1 431 ? -21.141 4.59 6.648 1 98.38 431 PHE A CA 1
ATOM 3436 C C . PHE A 1 431 ? -21.141 3.922 5.281 1 98.38 431 PHE A C 1
ATOM 3438 O O . PHE A 1 431 ? -20.188 4.059 4.516 1 98.38 431 PHE A O 1
ATOM 3445 N N . ALA A 1 432 ? -22.172 3.168 4.93 1 98.5 432 ALA A N 1
ATOM 3446 C CA . ALA A 1 432 ? -22.297 2.576 3.598 1 98.5 432 ALA A CA 1
ATOM 3447 C C . ALA A 1 432 ? -22.203 3.645 2.512 1 98.5 432 ALA A C 1
ATOM 3449 O O . ALA A 1 432 ? -21.5 3.469 1.518 1 98.5 432 ALA A O 1
ATOM 3450 N N . ARG A 1 433 ? -22.891 4.762 2.721 1 98 433 ARG A N 1
ATOM 3451 C CA . ARG A 1 433 ? -22.859 5.859 1.76 1 98 433 ARG A CA 1
ATOM 3452 C C . ARG A 1 433 ? -21.453 6.461 1.676 1 98 433 ARG A C 1
ATOM 3454 O O . ARG A 1 433 ? -20.984 6.797 0.588 1 98 433 ARG A O 1
ATOM 3461 N N . TYR A 1 434 ? -20.875 6.578 2.852 1 98.25 434 TYR A N 1
ATOM 3462 C CA . TYR A 1 434 ? -19.484 7.035 2.951 1 98.25 434 TYR A CA 1
ATOM 3463 C C . TYR A 1 434 ? -18.562 6.184 2.086 1 98.25 434 TYR A C 1
ATOM 3465 O O . TYR A 1 434 ? -17.781 6.711 1.302 1 98.25 434 TYR A O 1
ATOM 3473 N N . LEU A 1 435 ? -18.719 4.867 2.127 1 98.31 435 LEU A N 1
ATOM 3474 C CA . LEU A 1 435 ? -17.906 3.93 1.354 1 98.31 435 LEU A CA 1
ATOM 3475 C C . LEU A 1 435 ? -18.25 4.008 -0.129 1 98.31 435 LEU A C 1
ATOM 3477 O O . LEU A 1 435 ? -17.375 3.959 -0.983 1 98.31 435 LEU A O 1
ATOM 3481 N N . LEU A 1 436 ? -19.5 4.121 -0.422 1 98.38 436 LEU A N 1
ATOM 3482 C CA . LEU A 1 436 ? -19.953 4.16 -1.806 1 98.38 436 LEU A CA 1
ATOM 3483 C C . LEU A 1 436 ? -19.484 5.43 -2.502 1 98.38 436 LEU A C 1
ATOM 3485 O O . LEU A 1 436 ? -19.156 5.41 -3.693 1 98.38 436 LEU A O 1
ATOM 3489 N N . ASN A 1 437 ? -19.469 6.512 -1.758 1 97.81 437 ASN A N 1
ATOM 3490 C CA . ASN A 1 437 ? -18.953 7.758 -2.318 1 97.81 437 ASN A CA 1
ATOM 3491 C C . ASN A 1 437 ? -17.5 7.617 -2.746 1 97.81 437 ASN A C 1
ATOM 3493 O O . ASN A 1 437 ? -17.125 8.086 -3.82 1 97.81 437 ASN A O 1
ATOM 3497 N N . GLU A 1 438 ? -16.734 7.031 -1.898 1 97 438 GLU A N 1
ATOM 3498 C CA . GLU A 1 438 ? -15.344 6.801 -2.262 1 97 438 GLU A CA 1
ATOM 3499 C C . GLU A 1 438 ? -15.242 5.922 -3.506 1 97 438 GLU A C 1
ATOM 3501 O O . GLU A 1 438 ? -14.445 6.207 -4.406 1 97 438 GLU A O 1
ATOM 3506 N N . ARG A 1 439 ? -15.984 4.82 -3.432 1 96.88 439 ARG A N 1
ATOM 3507 C CA . ARG A 1 439 ? -15.984 3.895 -4.562 1 96.88 439 ARG A CA 1
ATOM 3508 C C . ARG A 1 439 ? -16.344 4.613 -5.859 1 96.88 439 ARG A C 1
ATOM 3510 O O . ARG A 1 439 ? -15.695 4.395 -6.891 1 96.88 439 ARG A O 1
ATOM 3517 N N . LYS A 1 440 ? -17.312 5.469 -5.816 1 96.69 440 LYS A N 1
ATOM 3518 C CA . LYS A 1 440 ? -17.75 6.242 -6.973 1 96.69 440 LYS A CA 1
ATOM 3519 C C . LYS A 1 440 ? -16.656 7.203 -7.438 1 96.69 440 LYS A C 1
ATOM 3521 O O . LYS A 1 440 ? -16.469 7.395 -8.641 1 96.69 440 LYS A O 1
ATOM 3526 N N . ALA A 1 441 ? -15.977 7.746 -6.527 1 94.88 441 ALA A N 1
ATOM 3527 C CA . ALA A 1 441 ? -14.906 8.68 -6.855 1 94.88 441 ALA A CA 1
ATOM 3528 C C . ALA A 1 441 ? -13.766 7.98 -7.586 1 94.88 441 ALA A C 1
ATOM 3530 O O . ALA A 1 441 ? -13.125 8.57 -8.461 1 94.88 441 ALA A O 1
ATOM 3531 N N . MET A 1 442 ? -13.516 6.699 -7.281 1 92.5 442 MET A N 1
ATOM 3532 C CA . MET A 1 442 ? -12.398 5.949 -7.848 1 92.5 442 MET A CA 1
ATOM 3533 C C . MET A 1 442 ? -12.82 5.215 -9.117 1 92.5 442 MET A C 1
ATOM 3535 O O . MET A 1 442 ? -11.984 4.918 -9.969 1 92.5 442 MET A O 1
ATOM 3539 N N . ARG A 1 443 ? -14.102 4.84 -9.133 1 93.19 443 ARG A N 1
ATOM 3540 C CA . ARG A 1 443 ? -14.695 4.133 -10.266 1 93.19 443 ARG A CA 1
ATOM 3541 C C . ARG A 1 443 ? -15.898 4.887 -10.812 1 93.19 443 ARG A C 1
ATOM 3543 O O . ARG A 1 443 ? -17.047 4.438 -10.656 1 93.19 443 ARG A O 1
ATOM 3550 N N . LYS A 1 444 ? -15.672 5.887 -11.531 1 89.38 444 LYS A N 1
ATOM 3551 C CA . LYS A 1 444 ? -16.703 6.855 -11.898 1 89.38 444 LYS A CA 1
ATOM 3552 C C . LYS A 1 444 ? -17.797 6.211 -12.75 1 89.38 444 LYS A C 1
ATOM 3554 O O . LYS A 1 444 ? -18.969 6.555 -12.617 1 89.38 444 LYS A O 1
ATOM 3559 N N . ASN A 1 445 ? -17.438 5.207 -13.508 1 91.69 445 ASN A N 1
ATOM 3560 C CA . ASN A 1 445 ? -18.391 4.629 -14.453 1 91.69 445 ASN A CA 1
ATOM 3561 C C . ASN A 1 445 ? -18.812 3.225 -14.031 1 91.69 445 ASN A C 1
ATOM 3563 O O . ASN A 1 445 ? -19.094 2.373 -14.875 1 91.69 445 ASN A O 1
ATOM 3567 N N . SER A 1 446 ? -18.922 2.967 -12.773 1 94.25 446 SER A N 1
ATOM 3568 C CA . SER A 1 446 ? -19.312 1.651 -12.273 1 94.25 446 SER A CA 1
ATOM 3569 C C . SER A 1 446 ? -20.828 1.561 -12.086 1 94.25 446 SER A C 1
ATOM 3571 O O . SER A 1 446 ? -21.375 2.139 -11.141 1 94.25 446 SER A O 1
ATOM 3573 N N . PRO A 1 447 ? -21.531 0.829 -12.922 1 95.81 447 PRO A N 1
ATOM 3574 C CA . PRO A 1 447 ? -22.984 0.662 -12.758 1 95.81 447 PRO A CA 1
ATOM 3575 C C . PRO A 1 447 ? -23.344 -0.011 -11.438 1 95.81 447 PRO A C 1
ATOM 3577 O O . PRO A 1 447 ? -24.391 0.283 -10.859 1 95.81 447 PRO A O 1
ATOM 3580 N N . LEU A 1 448 ? -22.547 -0.905 -10.984 1 96.81 448 LEU A N 1
ATOM 3581 C CA . LEU A 1 448 ? -22.797 -1.569 -9.711 1 96.81 448 LEU A CA 1
ATOM 3582 C C . LEU A 1 448 ? -22.812 -0.561 -8.57 1 96.81 448 LEU A C 1
ATOM 3584 O O . LEU A 1 448 ? -23.688 -0.599 -7.711 1 96.81 448 LEU A O 1
ATOM 3588 N N . THR A 1 449 ? -21.812 0.333 -8.516 1 96.81 449 THR A N 1
ATOM 3589 C CA . THR A 1 449 ? -21.766 1.371 -7.488 1 96.81 449 THR A CA 1
ATOM 3590 C C . THR A 1 449 ? -23.016 2.252 -7.559 1 96.81 449 THR A C 1
ATOM 3592 O O . THR A 1 449 ? -23.609 2.588 -6.527 1 96.81 449 THR A O 1
ATOM 3595 N N . ASP A 1 450 ? -23.453 2.553 -8.797 1 96.31 450 ASP A N 1
ATOM 3596 C CA . ASP A 1 450 ? -24.656 3.357 -8.977 1 96.31 450 ASP A CA 1
ATOM 3597 C C . ASP A 1 450 ? -25.891 2.645 -8.414 1 96.31 450 ASP A C 1
ATOM 3599 O O . ASP A 1 450 ? -26.719 3.26 -7.742 1 96.31 450 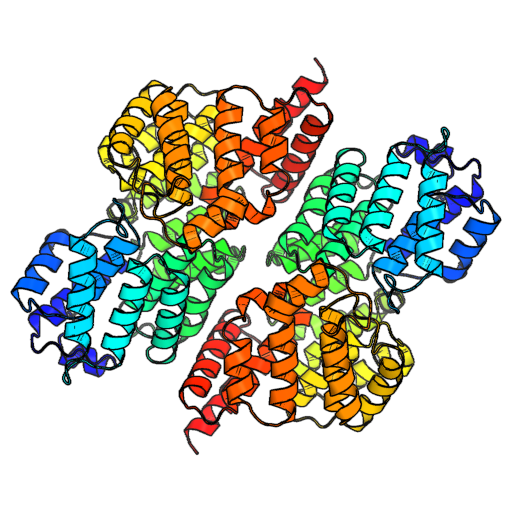ASP A O 1
ATOM 3603 N N . ARG A 1 451 ? -25.984 1.384 -8.703 1 96.56 451 ARG A N 1
ATOM 3604 C CA . ARG A 1 451 ? -27.109 0.609 -8.195 1 96.56 451 ARG A CA 1
ATOM 3605 C C . ARG A 1 451 ? -27.094 0.569 -6.672 1 96.56 451 ARG A C 1
ATOM 3607 O O . ARG A 1 451 ? -28.156 0.693 -6.035 1 96.56 451 ARG A O 1
ATOM 3614 N N . LEU A 1 452 ? -25.922 0.428 -6.078 1 97 452 LEU A N 1
ATOM 3615 C CA . LEU A 1 452 ? -25.828 0.365 -4.625 1 97 452 LEU A CA 1
ATOM 3616 C C . LEU A 1 452 ? -26.156 1.715 -3.998 1 97 452 LEU A C 1
ATOM 3618 O O . LEU A 1 452 ? -26.781 1.774 -2.941 1 97 452 LEU A O 1
ATOM 3622 N N . ILE A 1 453 ? -25.703 2.791 -4.656 1 96.62 453 ILE A N 1
ATOM 3623 C CA . ILE A 1 453 ? -26.031 4.129 -4.18 1 96.62 453 ILE A CA 1
ATOM 3624 C C . ILE A 1 453 ? -27.547 4.324 -4.195 1 96.62 453 ILE A C 1
ATOM 3626 O O . ILE A 1 453 ? -28.125 4.824 -3.227 1 96.62 453 ILE A O 1
ATOM 3630 N N . LEU A 1 454 ? -28.203 3.869 -5.254 1 95.31 454 LEU A N 1
ATOM 3631 C CA . LEU A 1 454 ? -29.656 3.984 -5.371 1 95.31 454 LEU A CA 1
ATOM 3632 C C . LEU A 1 454 ? -30.359 3.16 -4.293 1 95.31 454 LEU A C 1
ATOM 3634 O O . LEU A 1 454 ? -31.312 3.625 -3.676 1 95.31 454 LEU A O 1
ATOM 3638 N N . ARG A 1 455 ? -29.875 1.992 -4.09 1 93.31 455 ARG A N 1
ATOM 3639 C CA . ARG A 1 455 ? -30.453 1.104 -3.088 1 93.31 455 ARG A CA 1
ATOM 3640 C C . ARG A 1 455 ? -30.281 1.674 -1.684 1 93.31 455 ARG A C 1
ATOM 3642 O O . ARG A 1 455 ? -31.141 1.477 -0.818 1 93.31 455 ARG A O 1
ATOM 3649 N N . SER A 1 456 ? -29.172 2.307 -1.453 1 90.5 456 SER A N 1
ATOM 3650 C CA . SER A 1 456 ? -28.875 2.861 -0.137 1 90.5 456 SER A CA 1
ATOM 3651 C C . SER A 1 456 ? -29.719 4.094 0.149 1 90.5 456 SER A C 1
ATOM 3653 O O . SER A 1 456 ? -29.938 4.449 1.31 1 90.5 456 SER A O 1
ATOM 3655 N N . SER A 1 457 ? -30.188 4.77 -0.829 1 84.12 457 SER A N 1
ATOM 3656 C CA . SER A 1 457 ? -31 5.969 -0.682 1 84.12 457 SER A CA 1
ATOM 3657 C C . SER A 1 457 ? -32.469 5.613 -0.434 1 84.12 457 SER A C 1
ATOM 3659 O O . SER A 1 457 ? -33.188 6.359 0.233 1 84.12 457 SER A O 1
ATOM 3661 N N . VAL A 1 458 ? -33.031 4.613 -1.052 1 63.44 458 VAL A N 1
ATOM 3662 C CA . VAL A 1 458 ? -34.438 4.223 -0.916 1 63.44 458 VAL A CA 1
ATOM 3663 C C . VAL A 1 458 ? -34.688 3.73 0.506 1 63.44 458 VAL A C 1
ATOM 3665 O O . VAL A 1 458 ? -35.75 4.016 1.083 1 63.44 458 VAL A O 1
ATOM 3668 N N . LYS A 1 459 ? -33.844 3.178 1.125 1 55.28 459 LYS A N 1
ATOM 3669 C CA . LYS A 1 459 ? -34.062 2.656 2.469 1 55.28 459 LYS A CA 1
ATOM 3670 C C . LYS A 1 459 ? -34.219 3.791 3.48 1 55.28 459 LYS A C 1
ATOM 3672 O O . LYS A 1 459 ? -34.906 3.635 4.5 1 55.28 459 LYS A O 1
ATOM 3677 N N . THR A 1 460 ? -33.562 4.895 3.33 1 47.47 460 THR A N 1
ATOM 3678 C CA . THR A 1 460 ? -33.656 5.977 4.297 1 47.47 460 THR A CA 1
ATOM 3679 C C . THR A 1 460 ? -35.031 6.633 4.211 1 47.47 460 THR A C 1
ATOM 3681 O O . THR A 1 460 ? -35.469 7.332 5.133 1 47.47 460 THR A O 1
ATOM 3684 N N . THR A 1 461 ? -35.781 6.535 2.98 1 40.78 461 THR A N 1
ATOM 3685 C CA . THR A 1 461 ? -37.094 7.152 2.859 1 40.78 461 THR A CA 1
ATOM 3686 C C . THR A 1 461 ? -38.188 6.207 3.354 1 40.78 461 THR A C 1
ATOM 3688 O O . THR A 1 461 ? -39.312 6.641 3.645 1 40.78 461 THR A O 1
ATOM 3691 N N . ASN A 1 462 ? -38 4.957 3.41 1 33.03 462 ASN A N 1
ATOM 3692 C CA . ASN A 1 462 ? -39.125 4.152 3.904 1 33.03 462 ASN A CA 1
ATOM 3693 C C . ASN A 1 462 ? -39 3.881 5.402 1 33.03 462 ASN A C 1
ATOM 3695 O O . ASN A 1 462 ? -37.938 3.518 5.883 1 33.03 462 ASN A O 1
ATOM 3699 N N . MET B 1 1 ? -13.875 37.562 -2.654 1 33.53 1 MET B N 1
ATOM 3700 C CA . MET B 1 1 ? -15.234 37.219 -2.275 1 33.53 1 MET B CA 1
ATOM 3701 C C . MET B 1 1 ? -15.375 37.156 -0.758 1 33.53 1 MET B C 1
ATOM 3703 O O . MET B 1 1 ? -14.695 36.375 -0.102 1 33.53 1 MET B O 1
ATOM 3707 N N . TYR B 1 2 ? -15.578 38.219 -0.236 1 40.72 2 TYR B N 1
ATOM 3708 C CA . TYR B 1 2 ? -15.625 38.469 1.198 1 40.72 2 TYR B CA 1
ATOM 3709 C C . TYR B 1 2 ? -16.547 37.5 1.903 1 40.72 2 TYR B C 1
ATOM 3711 O O . TYR B 1 2 ? -17.75 37.469 1.632 1 40.72 2 TYR B O 1
ATOM 3719 N N . TYR B 1 3 ? -16.188 36.312 2.088 1 52.62 3 TYR B N 1
ATOM 3720 C CA . TYR B 1 3 ? -16.906 35.281 2.834 1 52.62 3 TYR B CA 1
ATOM 3721 C C . TYR B 1 3 ? -17.375 35.812 4.184 1 52.62 3 TYR B C 1
ATOM 3723 O O . TYR B 1 3 ? -16.656 36.531 4.859 1 52.62 3 TYR B O 1
ATOM 3731 N N . GLN B 1 4 ? -18.562 36.25 4.254 1 80.38 4 GLN B N 1
ATOM 3732 C CA . GLN B 1 4 ? -19.109 36.406 5.602 1 80.38 4 GLN B CA 1
ATOM 3733 C C . GLN B 1 4 ? -18.766 35.219 6.477 1 80.38 4 GLN B C 1
ATOM 3735 O O . GLN B 1 4 ? -19.141 34.094 6.16 1 80.38 4 GLN B O 1
ATOM 3740 N N . TRP B 1 5 ? -17.734 35.438 7.418 1 93.5 5 TRP B N 1
ATOM 3741 C CA . TRP B 1 5 ? -17.344 34.375 8.344 1 93.5 5 TRP B CA 1
ATOM 3742 C C . TRP B 1 5 ? -18.531 33.875 9.156 1 93.5 5 TRP B C 1
ATOM 3744 O O . TRP B 1 5 ? -19.375 34.688 9.578 1 93.5 5 TRP B O 1
ATOM 3754 N N . ARG B 1 6 ? -18.578 32.594 9.305 1 94.38 6 ARG B N 1
ATOM 3755 C CA . ARG B 1 6 ? -19.781 31.953 9.836 1 94.38 6 ARG B CA 1
ATOM 3756 C C . ARG B 1 6 ? -19.922 32.219 11.336 1 94.38 6 ARG B C 1
ATOM 3758 O O . ARG B 1 6 ? -19 31.938 12.109 1 94.38 6 ARG B O 1
ATOM 3765 N N . ASP B 1 7 ? -21.031 32.781 11.688 1 96.38 7 ASP B N 1
ATOM 3766 C CA . ASP B 1 7 ? -21.422 32.844 13.094 1 96.38 7 ASP B CA 1
ATOM 3767 C C . ASP B 1 7 ? -22.125 31.562 13.516 1 96.38 7 ASP B C 1
ATOM 3769 O O . ASP B 1 7 ? -22.141 30.578 12.766 1 96.38 7 ASP B O 1
ATOM 3773 N N . LYS B 1 8 ? -22.625 31.578 14.789 1 96.69 8 LYS B N 1
ATOM 3774 C CA . LYS B 1 8 ? -23.219 30.359 15.336 1 96.69 8 LYS B CA 1
ATOM 3775 C C . LYS B 1 8 ? -24.344 29.859 14.453 1 96.69 8 LYS B C 1
ATOM 3777 O O . LYS B 1 8 ? -24.391 28.672 14.109 1 96.69 8 LYS B O 1
ATOM 3782 N N . GLN B 1 9 ? -25.25 30.734 14.094 1 96 9 GLN B N 1
ATOM 3783 C CA . GLN B 1 9 ? -26.406 30.359 13.289 1 96 9 GLN B CA 1
ATOM 3784 C C . GLN B 1 9 ? -25.984 29.875 11.906 1 96 9 GLN B C 1
ATOM 3786 O O . GLN B 1 9 ? -26.562 28.938 11.367 1 96 9 GLN B O 1
ATOM 3791 N N . ALA B 1 10 ? -25.047 30.516 11.328 1 95.06 10 ALA B N 1
ATOM 3792 C CA . ALA B 1 10 ? -24.547 30.109 10.023 1 95.06 10 ALA B CA 1
ATOM 3793 C C . ALA B 1 10 ? -23.953 28.703 10.07 1 95.06 10 ALA B C 1
ATOM 3795 O O . ALA B 1 10 ? -24.141 27.906 9.156 1 95.06 10 ALA B O 1
ATOM 3796 N N . TRP B 1 11 ? -23.203 28.359 11.133 1 95.5 11 TRP B N 1
ATOM 3797 C CA . TRP B 1 11 ? -22.672 27.016 11.305 1 95.5 11 TRP B CA 1
ATOM 3798 C C . TRP B 1 11 ? -23.781 25.984 11.422 1 95.5 11 TRP B C 1
ATOM 3800 O O . TRP B 1 11 ? -23.719 24.922 10.82 1 95.5 11 TRP B O 1
ATOM 3810 N N . LYS B 1 12 ? -24.719 26.344 12.195 1 94.69 12 LYS B N 1
ATOM 3811 C CA . LYS B 1 12 ? -25.844 25.438 12.367 1 94.69 12 LYS B CA 1
ATOM 3812 C C . LYS B 1 12 ? -26.547 25.172 11.039 1 94.69 12 LYS B C 1
ATOM 3814 O O . LYS B 1 12 ? -26.906 24.031 10.734 1 94.69 12 LYS B O 1
ATOM 3819 N N . THR B 1 13 ? -26.734 26.219 10.219 1 91.75 13 THR B N 1
ATOM 3820 C CA . THR B 1 13 ? -27.328 26.094 8.898 1 91.75 13 THR B CA 1
ATOM 3821 C C . THR B 1 13 ? -26.484 25.203 7.992 1 91.75 13 THR B C 1
ATOM 3823 O O . THR B 1 13 ? -27 24.484 7.148 1 91.75 13 THR B O 1
ATOM 3826 N N . PHE B 1 14 ? -25.234 25.281 8.25 1 90.81 14 PHE B N 1
ATOM 3827 C CA . PHE B 1 14 ? -24.266 24.5 7.492 1 90.81 14 PHE B CA 1
ATOM 3828 C C . PHE B 1 14 ? -24.25 23.047 7.953 1 90.81 14 PHE B C 1
ATOM 3830 O O . PHE B 1 14 ? -23.656 22.188 7.305 1 90.81 14 PHE B O 1
ATOM 3837 N N . GLY B 1 15 ? -24.969 22.734 9.055 1 89.81 15 GLY B N 1
ATOM 3838 C CA . GLY B 1 15 ? -25.109 21.375 9.539 1 89.81 15 GLY B CA 1
ATOM 3839 C C . GLY B 1 15 ? -24.203 21.078 10.727 1 89.81 15 GLY B C 1
ATOM 3840 O O . GLY B 1 15 ? -24.078 19.922 11.133 1 89.81 15 GLY B O 1
ATOM 3841 N N . ILE B 1 16 ? -23.547 22.078 11.227 1 94.12 16 ILE B N 1
ATOM 3842 C CA . ILE B 1 16 ? -22.656 21.906 12.367 1 94.12 16 ILE B CA 1
ATOM 3843 C C . ILE B 1 16 ? -23.156 22.766 13.531 1 94.12 16 ILE B C 1
ATOM 3845 O O . ILE B 1 16 ? -23.188 24 13.445 1 94.12 16 ILE B O 1
ATOM 3849 N N . ASP B 1 17 ? -23.516 22.094 14.594 1 93.75 17 ASP B N 1
ATOM 3850 C CA . ASP B 1 17 ? -24.094 22.766 15.758 1 93.75 17 ASP B CA 1
ATOM 3851 C C . ASP B 1 17 ? -23.031 23.016 16.828 1 93.75 17 ASP B C 1
ATOM 3853 O O . ASP B 1 17 ? -22.688 22.109 17.594 1 93.75 17 ASP B O 1
ATOM 3857 N N . ILE B 1 18 ? -22.578 24.234 16.906 1 97 18 ILE B N 1
ATOM 3858 C CA . ILE B 1 18 ? -21.531 24.625 17.859 1 97 18 ILE B CA 1
ATOM 3859 C C . ILE B 1 18 ? -22.188 25.109 19.156 1 97 18 ILE B C 1
ATOM 3861 O O . ILE B 1 18 ? -23.156 25.875 19.125 1 97 18 ILE B O 1
ATOM 3865 N N . SER B 1 19 ? -21.656 24.703 20.234 1 96.94 19 SER B N 1
ATOM 3866 C CA . SER B 1 19 ? -22.281 24.953 21.531 1 96.94 19 SER B CA 1
ATOM 3867 C C . SER B 1 19 ? -21.969 26.359 22.047 1 96.94 19 SER B C 1
ATOM 3869 O O . SER B 1 19 ? -22.688 26.891 22.875 1 96.94 19 SER B O 1
ATOM 3871 N N . SER B 1 20 ? -20.844 26.953 21.625 1 96.81 20 SER B N 1
ATOM 3872 C CA . SER B 1 20 ? -20.453 28.266 22.125 1 96.81 20 SER B CA 1
ATOM 3873 C C . SER B 1 20 ? -21.547 29.297 21.875 1 96.81 20 SER B C 1
ATOM 3875 O O . SER B 1 20 ? -22.141 29.344 20.797 1 96.81 20 SER B O 1
ATOM 3877 N N . PRO B 1 21 ? -21.859 30.141 22.859 1 95.88 21 PRO B N 1
ATOM 3878 C CA . PRO B 1 21 ? -22.859 31.203 22.656 1 95.88 21 PRO B CA 1
ATOM 3879 C C . PRO B 1 21 ? -22.266 32.438 21.984 1 95.88 21 PRO B C 1
ATOM 3881 O O . PRO B 1 21 ? -22.984 33.406 21.672 1 95.88 21 PRO B O 1
ATOM 3884 N N . SER B 1 22 ? -20.953 32.438 21.734 1 97.88 22 SER B N 1
ATOM 3885 C CA . SER B 1 22 ? -20.266 33.594 21.203 1 97.88 22 SER B CA 1
ATOM 3886 C C . SER B 1 22 ? -20.203 33.562 19.688 1 97.88 22 SER B C 1
ATOM 3888 O O . SER B 1 22 ? -19.422 32.812 19.125 1 97.88 22 SER B O 1
ATOM 3890 N N . ASP B 1 23 ? -20.938 34.438 19.031 1 97.5 23 ASP B N 1
ATOM 3891 C CA . ASP B 1 23 ? -20.859 34.562 17.578 1 97.5 23 ASP B CA 1
ATOM 3892 C C . ASP B 1 23 ? -19.438 34.938 17.125 1 97.5 23 ASP B C 1
ATOM 3894 O O . ASP B 1 23 ? -18.969 34.406 16.109 1 97.5 23 ASP B O 1
ATOM 3898 N N . GLU B 1 24 ? -18.828 35.781 17.906 1 97.69 24 GLU B N 1
ATOM 3899 C CA . GLU B 1 24 ? -17.469 36.219 17.578 1 97.69 24 GLU B CA 1
ATOM 3900 C C . GLU B 1 24 ? -16.5 35.031 17.609 1 97.69 24 GLU B C 1
ATOM 3902 O O . GLU B 1 24 ? -15.68 34.875 16.703 1 97.69 24 GLU B O 1
ATOM 3907 N N . ALA B 1 25 ? -16.578 34.188 18.609 1 98.25 25 ALA B N 1
ATOM 3908 C CA . ALA B 1 25 ? -15.727 33 18.688 1 98.25 25 ALA B CA 1
ATOM 3909 C C . ALA B 1 25 ? -15.961 32.062 17.5 1 98.25 25 ALA B C 1
ATOM 3911 O O . ALA B 1 25 ? -15 31.531 16.938 1 98.25 25 ALA B O 1
ATOM 3912 N N . CYS B 1 26 ? -17.219 31.984 17.141 1 98.12 26 CYS B N 1
ATOM 3913 C CA . CYS B 1 26 ? -17.562 31.109 16.016 1 98.12 26 CYS B CA 1
ATOM 3914 C C . CYS B 1 26 ? -16.969 31.656 14.719 1 98.12 26 CYS B C 1
ATOM 3916 O O . CYS B 1 26 ? -16.453 30.891 13.898 1 98.12 26 CYS B O 1
ATOM 3918 N N . LYS B 1 27 ? -17.062 32.938 14.523 1 97.5 27 LYS B N 1
ATOM 3919 C CA . LYS B 1 27 ? -16.484 33.562 13.328 1 97.5 27 LYS B CA 1
ATOM 3920 C C . LYS B 1 27 ? -14.969 33.375 13.305 1 97.5 27 LYS B C 1
ATOM 3922 O O . LYS B 1 27 ? -14.398 33.062 12.258 1 97.5 27 LYS B O 1
ATOM 3927 N N . LEU B 1 28 ? -14.344 33.594 14.438 1 98 28 LEU B N 1
ATOM 3928 C CA . LEU B 1 28 ? -12.891 33.438 14.531 1 98 28 LEU B CA 1
ATOM 3929 C C . LEU B 1 28 ? -12.477 32 14.297 1 98 28 LEU B C 1
ATOM 3931 O O . LEU B 1 28 ? -11.422 31.734 13.711 1 98 28 LEU B O 1
ATOM 3935 N N . PHE B 1 29 ? -13.305 31.078 14.742 1 98.06 29 PHE B N 1
ATOM 3936 C CA . PHE B 1 29 ? -13.055 29.672 14.453 1 98.06 29 PHE B CA 1
ATOM 3937 C C . PHE B 1 29 ? -13.07 29.422 12.945 1 98.06 29 PHE B C 1
ATOM 3939 O O . PHE B 1 29 ? -12.188 28.75 12.414 1 98.06 29 PHE B O 1
ATOM 3946 N N . ASP B 1 30 ? -14.047 29.922 12.289 1 97.56 30 ASP B N 1
ATOM 3947 C CA . ASP B 1 30 ? -14.148 29.797 10.836 1 97.56 30 ASP B CA 1
ATOM 3948 C C . ASP B 1 30 ? -12.906 30.375 10.148 1 97.56 30 ASP B C 1
ATOM 3950 O O . ASP B 1 30 ? -12.375 29.766 9.219 1 97.56 30 ASP B O 1
ATOM 3954 N N . ILE B 1 31 ? -12.469 31.5 10.617 1 97.12 31 ILE B N 1
ATOM 3955 C CA . ILE B 1 31 ? -11.273 32.156 10.086 1 97.12 31 ILE B CA 1
ATOM 3956 C C . ILE B 1 31 ? -10.062 31.25 10.281 1 97.12 31 ILE B C 1
ATOM 3958 O O . ILE B 1 31 ? -9.258 31.078 9.359 1 97.12 31 ILE B O 1
ATOM 3962 N N . ASN B 1 32 ? -9.93 30.703 11.461 1 97.94 32 ASN B N 1
ATOM 3963 C CA . ASN B 1 32 ? -8.797 29.844 11.766 1 97.94 32 ASN B CA 1
ATOM 3964 C C . ASN B 1 32 ? -8.789 28.594 10.883 1 97.94 32 ASN B C 1
ATOM 3966 O O . ASN B 1 32 ? -7.742 28.219 10.352 1 97.94 32 ASN B O 1
ATOM 3970 N N . VAL B 1 33 ? -9.914 27.984 10.719 1 97.38 33 VAL B N 1
ATOM 3971 C CA . VAL B 1 33 ? -10.023 26.797 9.867 1 97.38 33 VAL B CA 1
ATOM 3972 C C . VAL B 1 33 ? -9.648 27.156 8.43 1 97.38 33 VAL B C 1
ATOM 3974 O O . VAL B 1 33 ? -8.93 26.406 7.766 1 97.38 33 VAL B O 1
ATOM 3977 N N . ASN B 1 34 ? -10.094 28.25 7.988 1 96.5 34 ASN B N 1
ATOM 3978 C CA . ASN B 1 34 ? -9.766 28.703 6.641 1 96.5 34 ASN B CA 1
ATOM 3979 C C . ASN B 1 34 ? -8.266 28.906 6.465 1 96.5 34 ASN B C 1
ATOM 3981 O O . ASN B 1 34 ? -7.691 28.484 5.457 1 96.5 34 ASN B O 1
ATOM 3985 N N . GLN B 1 35 ? -7.637 29.609 7.449 1 97 35 GLN B N 1
ATOM 3986 C CA . GLN B 1 35 ? -6.195 29.828 7.383 1 97 35 GLN B CA 1
ATOM 3987 C C . GLN B 1 35 ? -5.449 28.484 7.34 1 97 35 GLN B C 1
ATOM 3989 O O . GLN B 1 35 ? -4.488 28.344 6.582 1 97 35 GLN B O 1
ATOM 3994 N N . LEU B 1 36 ? -5.91 27.547 8.117 1 96.94 36 LEU B N 1
ATOM 3995 C CA . LEU B 1 36 ? -5.281 26.234 8.156 1 96.94 36 LEU B CA 1
ATOM 3996 C C . LEU B 1 36 ? -5.398 25.531 6.801 1 96.94 36 LEU B C 1
ATOM 3998 O O . LEU B 1 36 ? -4.41 25.016 6.285 1 96.94 36 LEU B O 1
ATOM 4002 N N . VAL B 1 37 ? -6.574 25.516 6.23 1 96.44 37 VAL B N 1
ATOM 4003 C CA . VAL B 1 37 ? -6.832 24.797 4.984 1 96.44 37 VAL B CA 1
ATOM 4004 C C . VAL B 1 37 ? -6.047 25.453 3.846 1 96.44 37 VAL B C 1
ATOM 4006 O O . VAL B 1 37 ? -5.582 24.766 2.932 1 96.44 37 VAL B O 1
ATOM 4009 N N . ARG B 1 38 ? -5.797 26.719 3.932 1 96.12 38 ARG B N 1
ATOM 4010 C CA . ARG B 1 38 ? -5.047 27.469 2.926 1 96.12 38 ARG B CA 1
ATOM 4011 C C . ARG B 1 38 ? -3.545 27.344 3.16 1 96.12 38 ARG B C 1
ATOM 4013 O O . ARG B 1 38 ? -2.746 27.656 2.277 1 96.12 38 ARG B O 1
ATOM 4020 N N . PHE B 1 39 ? -3.182 27.016 4.359 1 96.69 39 PHE B N 1
ATOM 4021 C CA . PHE B 1 39 ? -1.792 26.984 4.801 1 96.69 39 PHE B CA 1
ATOM 4022 C C . PHE B 1 39 ? -1.192 28.391 4.773 1 96.69 39 PHE B C 1
ATOM 4024 O O . PHE B 1 39 ? -0.028 28.562 4.41 1 96.69 39 PHE B O 1
ATOM 4031 N N . CYS B 1 40 ? -2.037 29.344 5.121 1 95.75 40 CYS B N 1
ATOM 4032 C CA . CYS B 1 40 ? -1.604 30.734 5.035 1 95.75 40 CYS B CA 1
ATOM 4033 C C . CYS B 1 40 ? -2.059 31.516 6.254 1 95.75 40 CYS B C 1
ATOM 4035 O O . CYS B 1 40 ? -3.242 31.516 6.598 1 95.75 40 CYS B O 1
ATOM 4037 N N . ASN B 1 41 ? -1.097 32.219 6.812 1 95.38 41 ASN B N 1
ATOM 4038 C CA . ASN B 1 41 ? -1.503 33.25 7.77 1 95.38 41 ASN B CA 1
ATOM 4039 C C . ASN B 1 41 ? -2.104 34.438 7.066 1 95.38 41 ASN B C 1
ATOM 4041 O O . ASN B 1 41 ? -1.504 35 6.137 1 95.38 41 ASN B O 1
ATOM 4045 N N . ASP B 1 42 ? -3.301 34.781 7.438 1 94.5 42 ASP B N 1
ATOM 4046 C CA . ASP B 1 42 ? -3.891 36.031 6.934 1 94.5 42 ASP B CA 1
ATOM 4047 C C . ASP B 1 42 ? -3.268 37.25 7.602 1 94.5 42 ASP B C 1
ATOM 4049 O O . ASP B 1 42 ? -3.582 37.562 8.75 1 94.5 42 ASP B O 1
ATOM 4053 N N . GLU B 1 43 ? -2.5 37.938 6.902 1 93 43 GLU B N 1
ATOM 4054 C CA . GLU B 1 43 ? -1.758 39.062 7.461 1 93 43 GLU B CA 1
ATOM 4055 C C . GLU B 1 43 ? -2.701 40.156 7.961 1 93 43 GLU B C 1
ATOM 4057 O O . GLU B 1 43 ? -2.449 40.781 8.992 1 93 43 GLU B O 1
ATOM 4062 N N . ALA B 1 44 ? -3.729 40.344 7.188 1 93.62 44 ALA B N 1
ATOM 4063 C CA . ALA B 1 44 ? -4.684 41.375 7.543 1 93.62 44 ALA B CA 1
ATOM 4064 C C . ALA B 1 44 ? -5.352 41.094 8.883 1 93.62 44 ALA B C 1
ATOM 4066 O O . ALA B 1 44 ? -5.785 42 9.586 1 93.62 44 ALA B O 1
ATOM 4067 N N . LEU B 1 45 ? -5.371 39.844 9.305 1 95.38 45 LEU B N 1
ATOM 4068 C CA . LEU B 1 45 ? -6.047 39.438 10.531 1 95.38 45 LEU B CA 1
ATOM 4069 C C . LEU B 1 45 ? -5.035 39.094 11.617 1 95.38 45 LEU B C 1
ATOM 4071 O O . LEU B 1 45 ? -5.414 38.656 12.703 1 95.38 45 LEU B O 1
ATOM 4075 N N . GLY B 1 46 ? -3.732 39.25 11.305 1 95.5 46 GLY B N 1
ATOM 4076 C CA . GLY B 1 46 ? -2.672 39 12.266 1 95.5 46 GLY B CA 1
ATOM 4077 C C . GLY B 1 46 ? -2.262 37.531 12.336 1 95.5 46 GLY B C 1
ATOM 4078 O O . GLY B 1 46 ? -1.536 37.156 13.25 1 95.5 46 GLY B O 1
ATOM 4079 N N . GLY B 1 47 ? -2.781 36.688 11.469 1 96.38 47 GLY B N 1
ATOM 4080 C CA . GLY B 1 47 ? -2.381 35.312 11.398 1 96.38 47 GLY B CA 1
ATOM 4081 C C . GLY B 1 47 ? -3.068 34.438 12.43 1 96.38 47 GLY B C 1
ATOM 4082 O O . GLY B 1 47 ? -3.887 34.906 13.219 1 96.38 47 GLY B O 1
ATOM 4083 N N . LEU B 1 48 ? -2.756 33.188 12.43 1 96 48 LEU B N 1
ATOM 4084 C CA . LEU B 1 48 ? -3.395 32.156 13.25 1 96 48 LEU B CA 1
ATOM 4085 C C . LEU B 1 48 ? -3.193 32.438 14.734 1 96 48 LEU B C 1
ATOM 4087 O O . LEU B 1 48 ? -4.094 32.219 15.547 1 96 48 LEU B O 1
ATOM 4091 N N . THR B 1 49 ? -2.023 32.906 15.117 1 95.56 49 THR B N 1
ATOM 4092 C CA . THR B 1 49 ? -1.724 33.188 16.516 1 95.56 49 THR B CA 1
ATOM 4093 C C . THR B 1 49 ? -2.656 34.25 17.062 1 95.56 49 THR B C 1
ATOM 4095 O O . THR B 1 49 ? -3.283 34.062 18.109 1 95.56 49 THR B O 1
ATOM 4098 N N . THR B 1 50 ? -2.818 35.344 16.312 1 97.88 50 THR B N 1
ATOM 4099 C CA . THR B 1 50 ? -3.645 36.469 16.734 1 97.88 50 THR B CA 1
ATOM 4100 C C . THR B 1 50 ? -5.121 36.062 16.734 1 97.88 50 THR B C 1
ATOM 4102 O O . THR B 1 50 ? -5.84 36.344 17.703 1 97.88 50 THR B O 1
ATOM 4105 N N . THR B 1 51 ? -5.555 35.469 15.703 1 98.06 51 THR B N 1
ATOM 4106 C CA . THR B 1 51 ? -6.969 35.125 15.594 1 98.06 51 THR B CA 1
ATOM 4107 C C . THR B 1 51 ? -7.352 34.094 16.641 1 98.06 51 THR B C 1
ATOM 4109 O O . THR B 1 51 ? -8.477 34.094 17.156 1 98.06 51 THR B O 1
ATOM 4112 N N . THR B 1 52 ? -6.473 33.156 17.016 1 98 52 THR B N 1
ATOM 4113 C CA . THR B 1 52 ? -6.723 32.188 18.078 1 98 52 THR B CA 1
ATOM 4114 C C . THR B 1 52 ? -6.828 32.875 19.438 1 98 52 THR B C 1
ATOM 4116 O O . THR B 1 52 ? -7.707 32.562 20.234 1 98 52 THR B O 1
ATOM 4119 N N . THR B 1 53 ? -5.922 33.812 19.656 1 98.19 53 THR B N 1
ATOM 4120 C CA . THR B 1 53 ? -5.973 34.562 20.891 1 98.19 53 THR B CA 1
ATOM 4121 C C . THR B 1 53 ? -7.309 35.312 21.031 1 98.19 53 THR B C 1
ATOM 4123 O O . THR B 1 53 ? -7.957 35.219 22.078 1 98.19 53 THR B O 1
ATOM 4126 N N . LYS B 1 54 ? -7.711 35.969 19.984 1 98.38 54 LYS B N 1
ATOM 4127 C CA . LYS B 1 54 ? -8.977 36.688 19.984 1 98.38 54 LYS B CA 1
ATOM 4128 C C . LYS B 1 54 ? -10.156 35.719 20.172 1 98.38 54 LYS B C 1
ATOM 4130 O O . LYS B 1 54 ? -11.156 36.094 20.797 1 98.38 54 LYS B O 1
ATOM 4135 N N . MET B 1 55 ? -10.07 34.562 19.578 1 98.5 55 MET B N 1
ATOM 4136 C CA . MET B 1 55 ? -11.109 33.562 19.719 1 98.5 55 MET B CA 1
ATOM 4137 C C . MET B 1 55 ? -11.32 33.188 21.172 1 98.5 55 MET B C 1
ATOM 4139 O O . MET B 1 55 ? -12.453 33.125 21.656 1 98.5 55 MET B O 1
ATOM 4143 N N . PHE B 1 56 ? -10.242 33.031 21.953 1 97.94 56 PHE B N 1
ATOM 4144 C CA . PHE B 1 56 ? -10.328 32.625 23.359 1 97.94 56 PHE B CA 1
ATOM 4145 C C . PHE B 1 56 ? -10.727 33.812 24.234 1 97.94 56 PHE B C 1
ATOM 4147 O O . PHE B 1 56 ? -11.328 33.625 25.297 1 97.94 56 PHE B O 1
ATOM 4154 N N . GLU B 1 57 ? -10.391 35.062 23.812 1 98.44 57 GLU B N 1
ATOM 4155 C CA . GLU B 1 57 ? -10.906 36.219 24.5 1 98.44 57 GLU B CA 1
ATOM 4156 C C . GLU B 1 57 ? -12.43 36.312 24.391 1 98.44 57 GLU B C 1
ATOM 4158 O O . GLU B 1 57 ? -13.102 36.719 25.344 1 98.44 57 GLU B O 1
ATOM 4163 N N . ALA B 1 58 ? -12.922 35.938 23.25 1 98.44 58 ALA B N 1
ATOM 4164 C CA . ALA B 1 58 ? -14.359 35.969 23 1 98.44 58 ALA B CA 1
ATOM 4165 C C . ALA B 1 58 ? -15.078 34.875 23.766 1 98.44 58 ALA B C 1
ATOM 4167 O O . ALA B 1 58 ? -16.219 35.031 24.203 1 98.44 58 ALA B O 1
ATOM 4168 N N . ASP B 1 59 ? -14.469 33.688 23.859 1 98.12 59 ASP B N 1
ATOM 4169 C CA . ASP B 1 59 ? -15.008 32.562 24.625 1 98.12 59 ASP B CA 1
ATOM 4170 C C . ASP B 1 59 ? -13.898 31.641 25.125 1 98.12 59 ASP B C 1
ATOM 4172 O O . ASP B 1 59 ? -13.477 30.719 24.422 1 98.12 59 ASP B O 1
ATOM 4176 N N . PRO B 1 60 ? -13.438 31.797 26.328 1 97 60 PRO B N 1
ATOM 4177 C CA . PRO B 1 60 ? -12.312 31.031 26.859 1 97 60 PRO B CA 1
ATOM 4178 C C . PRO B 1 60 ? -12.602 29.531 26.922 1 97 60 PRO B C 1
ATOM 4180 O O . PRO B 1 60 ? -11.68 28.719 26.906 1 97 60 PRO B O 1
ATOM 4183 N N . ASP B 1 61 ? -13.875 29.156 26.938 1 96.31 61 ASP B N 1
ATOM 4184 C CA . ASP B 1 61 ? -14.25 27.75 27.078 1 96.31 61 ASP B CA 1
ATOM 4185 C C . ASP B 1 61 ? -14.766 27.188 25.766 1 96.31 61 ASP B C 1
ATOM 4187 O O . ASP B 1 61 ? -15.508 26.203 25.75 1 96.31 61 ASP B O 1
ATOM 4191 N N . PHE B 1 62 ? -14.398 27.875 24.688 1 97.75 62 PHE B N 1
ATOM 4192 C CA . PHE B 1 62 ? -14.836 27.438 23.375 1 97.75 62 PHE B CA 1
ATOM 4193 C C . PHE B 1 62 ? -14.25 26.078 23.031 1 97.75 62 PHE B C 1
ATOM 4195 O O . PHE B 1 62 ? -13.078 25.969 22.641 1 97.75 62 PHE B O 1
ATOM 4202 N N . ILE B 1 63 ? -15.023 25.016 23.031 1 97.88 63 ILE B N 1
ATOM 4203 C CA . ILE B 1 63 ? -14.586 23.641 22.891 1 97.88 63 ILE B CA 1
ATOM 4204 C C . ILE B 1 63 ? -13.836 23.469 21.578 1 97.88 63 ILE B C 1
ATOM 4206 O O . ILE B 1 63 ? -12.711 22.953 21.547 1 97.88 63 ILE B O 1
ATOM 4210 N N . MET B 1 64 ? -14.391 23.922 20.5 1 98.25 64 MET B N 1
ATOM 4211 C CA . MET B 1 64 ? -13.797 23.688 19.188 1 98.25 64 MET B CA 1
ATOM 4212 C C . MET B 1 64 ? -12.547 24.531 19 1 98.25 64 MET B C 1
ATOM 4214 O O . MET B 1 64 ? -11.695 24.219 18.156 1 98.25 64 MET B O 1
ATOM 4218 N N . GLY B 1 65 ? -12.516 25.688 19.719 1 98.25 65 GLY B N 1
ATOM 4219 C CA . GLY B 1 65 ? -11.258 26.422 19.75 1 98.25 65 GLY B CA 1
ATOM 4220 C C . GLY B 1 65 ? -10.117 25.625 20.344 1 98.25 65 GLY B C 1
ATOM 4221 O O . GLY B 1 65 ? -9.016 25.594 19.781 1 98.25 65 GLY B O 1
ATOM 4222 N N . HIS B 1 66 ? -10.391 24.938 21.438 1 98.19 66 HIS B N 1
ATOM 4223 C CA . HIS B 1 66 ? -9.391 24.094 22.078 1 98.19 66 HIS B CA 1
ATOM 4224 C C . HIS B 1 66 ? -9.047 22.891 21.203 1 98.19 66 HIS B C 1
ATOM 4226 O O . HIS B 1 66 ? -7.879 22.5 21.125 1 98.19 66 HIS B O 1
ATOM 4232 N N . VAL B 1 67 ? -10.055 22.312 20.594 1 98.56 67 VAL B N 1
ATOM 4233 C CA . VAL B 1 67 ? -9.836 21.203 19.672 1 98.56 67 VAL B CA 1
ATOM 4234 C C . VAL B 1 67 ? -8.891 21.641 18.547 1 98.56 67 VAL B C 1
ATOM 4236 O O . VAL B 1 67 ? -7.941 20.922 18.219 1 98.56 67 VAL B O 1
ATOM 4239 N N . PHE B 1 68 ? -9.148 22.781 17.984 1 98.31 68 PHE B N 1
ATOM 4240 C CA . PHE B 1 68 ? -8.328 23.312 16.906 1 98.31 68 PHE B CA 1
ATOM 4241 C C . PHE B 1 68 ? -6.887 23.5 17.359 1 98.31 68 PHE B C 1
ATOM 4243 O O . PHE B 1 68 ? -5.961 23 16.719 1 98.31 68 PHE B O 1
ATOM 4250 N N . GLN B 1 69 ? -6.719 24.172 18.422 1 97.56 69 GLN B N 1
ATOM 4251 C CA . GLN B 1 69 ? -5.391 24.5 18.938 1 97.56 69 GLN B CA 1
ATOM 4252 C C . GLN B 1 69 ? -4.621 23.234 19.297 1 97.56 69 GLN B C 1
ATOM 4254 O O . GLN B 1 69 ? -3.451 23.094 18.938 1 97.56 69 GLN B O 1
ATOM 4259 N N . LYS B 1 70 ? -5.211 22.359 20.047 1 97.88 70 LYS B N 1
ATOM 4260 C CA . LYS B 1 70 ? -4.543 21.141 20.516 1 97.88 70 LYS B CA 1
ATOM 4261 C C . LYS B 1 70 ? -4.34 20.156 19.375 1 97.88 70 LYS B C 1
ATOM 4263 O O . LYS B 1 70 ? -3.352 19.422 19.344 1 97.88 70 LYS B O 1
ATOM 4268 N N . GLY B 1 71 ? -5.312 20.125 18.406 1 97.44 71 GLY B N 1
ATOM 4269 C CA . GLY B 1 71 ? -5.109 19.312 17.203 1 97.44 71 GLY B CA 1
ATOM 4270 C C . GLY B 1 71 ? -3.861 19.703 16.438 1 97.44 71 GLY B C 1
ATOM 4271 O O . GLY B 1 71 ? -3.088 18.828 16.031 1 97.44 71 GLY B O 1
ATOM 4272 N N . LEU B 1 72 ? -3.617 20.984 16.297 1 95.69 72 LEU B N 1
ATOM 4273 C CA . LEU B 1 72 ? -2.428 21.469 15.602 1 95.69 72 LEU B CA 1
ATOM 4274 C C . LEU B 1 72 ? -1.165 21.125 16.375 1 95.69 72 LEU B C 1
ATOM 4276 O O . LEU B 1 72 ? -0.146 20.75 15.797 1 95.69 72 LEU B O 1
ATOM 4280 N N . ALA B 1 73 ? -1.264 21.25 17.688 1 94.94 73 ALA B N 1
ATOM 4281 C CA . ALA B 1 73 ? -0.116 20.938 18.516 1 94.94 73 ALA B CA 1
ATOM 4282 C C . ALA B 1 73 ? 0.272 19.469 18.375 1 94.94 73 ALA B C 1
ATOM 4284 O O . ALA B 1 73 ? 1.457 19.125 18.297 1 94.94 73 ALA B O 1
ATOM 4285 N N . ILE B 1 74 ? -0.696 18.625 18.328 1 95.69 74 ILE B N 1
ATOM 4286 C CA . ILE B 1 74 ? -0.486 17.188 18.234 1 95.69 74 ILE B CA 1
ATOM 4287 C C . ILE B 1 74 ? 0.135 16.844 16.891 1 95.69 74 ILE B C 1
ATOM 4289 O O . ILE B 1 74 ? 1.011 15.969 16.812 1 95.69 74 ILE B O 1
ATOM 4293 N N . LEU B 1 75 ? -0.255 17.547 15.844 1 90.75 75 LEU B N 1
ATOM 4294 C CA . LEU B 1 75 ? 0.16 17.156 14.5 1 90.75 75 LEU B CA 1
ATOM 4295 C C . LEU B 1 75 ? 1.371 17.969 14.047 1 90.75 75 LEU B C 1
ATOM 4297 O O . LEU B 1 75 ? 1.849 17.812 12.922 1 90.75 75 LEU B O 1
ATOM 4301 N N . SER B 1 76 ? 1.886 18.812 14.844 1 86.69 76 SER B N 1
ATOM 4302 C CA . SER B 1 76 ? 3.166 19.484 14.664 1 86.69 76 SER B CA 1
ATOM 4303 C C . SER B 1 76 ? 3.896 19.656 15.992 1 86.69 76 SER B C 1
ATOM 4305 O O . SER B 1 76 ? 4.199 20.781 16.391 1 86.69 76 SER B O 1
ATOM 4307 N N . PRO B 1 77 ? 4.195 18.562 16.531 1 79.75 77 PRO B N 1
ATOM 4308 C CA . PRO B 1 77 ? 4.762 18.672 17.875 1 79.75 77 PRO B CA 1
ATOM 4309 C C . PRO B 1 77 ? 6.195 19.219 17.859 1 79.75 77 PRO B C 1
ATOM 4311 O O . PRO B 1 77 ? 7.012 18.781 17.047 1 79.75 77 PRO B O 1
ATOM 4314 N N . ASN B 1 78 ? 6.387 20.125 18.719 1 85.06 78 ASN B N 1
ATOM 4315 C CA . ASN B 1 78 ? 7.73 20.672 18.906 1 85.06 78 ASN B CA 1
ATOM 4316 C C . ASN B 1 78 ? 8.281 20.344 20.297 1 85.06 78 ASN B C 1
ATOM 4318 O O . ASN B 1 78 ? 9.195 21 20.781 1 85.06 78 ASN B O 1
ATOM 4322 N N . GLN B 1 79 ? 7.602 19.391 20.922 1 90.19 79 GLN B N 1
ATOM 4323 C CA . GLN B 1 79 ? 7.973 18.875 22.234 1 90.19 79 GLN B CA 1
ATOM 4324 C C . GLN B 1 79 ? 7.375 17.5 22.469 1 90.19 79 GLN B C 1
ATOM 4326 O O . GLN B 1 79 ? 6.59 17 21.656 1 90.19 79 GLN B O 1
ATOM 4331 N N . ASN B 1 80 ? 7.773 16.938 23.578 1 93.94 80 ASN B N 1
ATOM 4332 C CA . ASN B 1 80 ? 7.152 15.695 24.016 1 93.94 80 ASN B CA 1
ATOM 4333 C C . ASN B 1 80 ? 5.801 15.938 24.672 1 93.94 80 ASN B C 1
ATOM 4335 O O . ASN B 1 80 ? 5.73 16.25 25.859 1 93.94 80 ASN B O 1
ATOM 4339 N N . LEU B 1 81 ? 4.797 15.766 23.969 1 95.12 81 LEU B N 1
ATOM 4340 C CA . LEU B 1 81 ? 3.459 16.078 24.469 1 95.12 81 LEU B CA 1
ATOM 4341 C C . LEU B 1 81 ? 3.025 15.062 25.531 1 95.12 81 LEU B C 1
ATOM 4343 O O . LEU B 1 81 ? 2.215 15.383 26.391 1 95.12 81 LEU B O 1
ATOM 4347 N N . LEU B 1 82 ? 3.502 13.859 25.438 1 95.12 82 LEU B N 1
ATOM 4348 C CA . LEU B 1 82 ? 3.141 12.82 26.406 1 95.12 82 LEU B CA 1
ATOM 4349 C C . LEU B 1 82 ? 3.691 13.148 27.781 1 95.12 82 LEU B C 1
ATOM 4351 O O . LEU B 1 82 ? 3.029 12.891 28.797 1 95.12 82 LEU B O 1
ATOM 4355 N N . GLY B 1 83 ? 4.848 13.695 27.812 1 94.12 83 GLY B N 1
ATOM 4356 C CA . GLY B 1 83 ? 5.484 14.016 29.078 1 94.12 83 GLY B CA 1
ATOM 4357 C C . GLY B 1 83 ? 5.211 15.43 29.547 1 94.12 83 GLY B C 1
ATOM 4358 O O . GLY B 1 83 ? 5.582 15.812 30.656 1 94.12 83 GLY B O 1
ATOM 4359 N N . ASN B 1 84 ? 4.605 16.219 28.766 1 96.12 84 ASN B N 1
ATOM 4360 C CA . ASN B 1 84 ? 4.27 17.594 29.125 1 96.12 84 ASN B CA 1
ATOM 4361 C C . ASN B 1 84 ? 3.047 17.641 30.047 1 96.12 84 ASN B C 1
ATOM 4363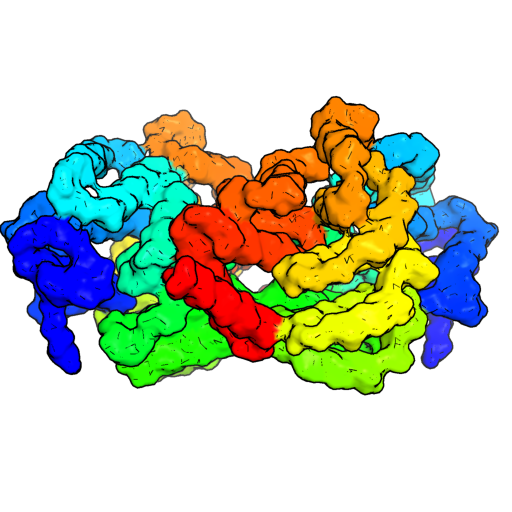 O O . ASN B 1 84 ? 1.911 17.609 29.562 1 96.12 84 ASN B O 1
ATOM 4367 N N . THR B 1 85 ? 3.225 17.844 31.266 1 96.5 85 THR B N 1
ATOM 4368 C CA . THR B 1 85 ? 2.178 17.766 32.281 1 96.5 85 THR B CA 1
ATOM 4369 C C . THR B 1 85 ? 1.131 18.844 32.062 1 96.5 85 THR B C 1
ATOM 4371 O O . THR B 1 85 ? -0.065 18.609 32.25 1 96.5 85 THR B O 1
ATOM 4374 N N . SER B 1 86 ? 1.608 20.016 31.688 1 97.31 86 SER B N 1
ATOM 4375 C CA . SER B 1 86 ? 0.674 21.109 31.453 1 97.31 86 SER B CA 1
ATOM 4376 C C . SER B 1 86 ? -0.267 20.781 30.297 1 97.31 86 SER B C 1
ATOM 4378 O O . SER B 1 86 ? -1.48 20.984 30.406 1 97.31 86 SER B O 1
ATOM 4380 N N . PHE B 1 87 ? 0.276 20.328 29.266 1 97.19 87 PHE B N 1
ATOM 4381 C CA . PHE B 1 87 ? -0.525 19.953 28.109 1 97.19 87 PHE B CA 1
ATOM 4382 C C . PHE B 1 87 ? -1.521 18.859 28.453 1 97.19 87 PHE B C 1
ATOM 4384 O O . PHE B 1 87 ? -2.697 18.938 28.094 1 97.19 87 PHE B O 1
ATOM 4391 N N . GLN B 1 88 ? -1.074 17.828 29.188 1 97.75 88 GLN B N 1
ATOM 4392 C CA . GLN B 1 88 ? -1.93 16.719 29.578 1 97.75 88 GLN B CA 1
ATOM 4393 C C . GLN B 1 88 ? -3.072 17.188 30.484 1 97.75 88 GLN B C 1
ATOM 4395 O O . GLN B 1 88 ? -4.207 16.734 30.344 1 97.75 88 GLN B O 1
ATOM 4400 N N . GLU B 1 89 ? -2.754 18.094 31.328 1 98.25 89 GLU B N 1
ATOM 4401 C CA . GLU B 1 89 ? -3.779 18.641 32.219 1 98.25 89 GLU B CA 1
ATOM 4402 C C . GLU B 1 89 ? -4.812 19.438 31.422 1 98.25 89 GLU B C 1
ATOM 4404 O O . GLU B 1 89 ? -6.008 19.391 31.719 1 98.25 89 GLU B O 1
ATOM 4409 N N . GLU B 1 90 ? -4.332 20.203 30.5 1 97.88 90 GLU B N 1
ATOM 4410 C CA . GLU B 1 90 ? -5.242 20.969 29.656 1 97.88 90 GLU B CA 1
ATOM 4411 C C . GLU B 1 90 ? -6.191 20.047 28.891 1 97.88 90 GLU B C 1
ATOM 4413 O O . GLU B 1 90 ? -7.371 20.375 28.719 1 97.88 90 GLU B O 1
ATOM 4418 N N . VAL B 1 91 ? -5.73 18.969 28.375 1 98.44 91 VAL B N 1
ATOM 4419 C CA . VAL B 1 91 ? -6.555 18 27.656 1 98.44 91 VAL B CA 1
ATOM 4420 C C . VAL B 1 91 ? -7.578 17.375 28.594 1 98.44 91 VAL B C 1
ATOM 4422 O O . VAL B 1 91 ? -8.742 17.203 28.234 1 98.44 91 VAL B O 1
ATOM 4425 N N . LYS B 1 92 ? -7.152 17.047 29.812 1 98.19 92 LYS B N 1
ATOM 4426 C CA . LYS B 1 92 ? -8.07 16.516 30.828 1 98.19 92 LYS B CA 1
ATOM 4427 C C . LYS B 1 92 ? -9.188 17.516 31.125 1 98.19 92 LYS B C 1
ATOM 4429 O O . LYS B 1 92 ? -10.352 17.125 31.25 1 98.19 92 LYS B O 1
ATOM 4434 N N . GLN B 1 93 ? -8.805 18.734 31.25 1 98.06 93 GLN B N 1
ATOM 4435 C CA . GLN B 1 93 ? -9.789 19.781 31.5 1 98.06 93 GLN B CA 1
ATOM 4436 C C . GLN B 1 93 ? -10.766 19.906 30.328 1 98.06 93 GLN B C 1
ATOM 4438 O O . GLN B 1 93 ? -11.969 20.094 30.547 1 98.06 93 GLN B O 1
ATOM 4443 N N . LEU B 1 94 ? -10.227 19.891 29.156 1 98.31 94 LEU B N 1
ATOM 4444 C CA . LEU B 1 94 ? -11.07 19.938 27.984 1 98.31 94 LEU B CA 1
ATOM 4445 C C . LEU B 1 94 ? -12.062 18.766 27.969 1 98.31 94 LEU B C 1
ATOM 4447 O O . LEU B 1 94 ? -13.234 18.953 27.625 1 98.31 94 LEU B O 1
ATOM 4451 N N . LYS B 1 95 ? -11.617 17.562 28.312 1 98.25 95 LYS B N 1
ATOM 4452 C CA . LYS B 1 95 ? -12.477 16.375 28.391 1 98.25 95 LYS B CA 1
ATOM 4453 C C . LYS B 1 95 ? -13.586 16.578 29.422 1 98.25 95 LYS B C 1
ATOM 4455 O O . LYS B 1 95 ? -14.734 16.203 29.188 1 98.25 95 LYS B O 1
ATOM 4460 N N . GLU B 1 96 ? -13.258 17.156 30.531 1 97.75 96 GLU B N 1
ATOM 4461 C CA . GLU B 1 96 ? -14.258 17.438 31.547 1 97.75 96 GLU B CA 1
ATOM 4462 C C . GLU B 1 96 ? -15.289 18.453 31.062 1 97.75 96 GLU B C 1
ATOM 4464 O O . GLU B 1 96 ? -16.484 18.297 31.281 1 97.75 96 GLU B O 1
ATOM 4469 N N . LEU B 1 97 ? -14.773 19.469 30.422 1 96.62 97 LEU B N 1
ATOM 4470 C CA . LEU B 1 97 ? -15.648 20.484 29.844 1 96.62 97 LEU B CA 1
ATOM 4471 C C . LEU B 1 97 ? -16.609 19.875 28.844 1 96.62 97 LEU B C 1
ATOM 4473 O O . LEU B 1 97 ? -17.766 20.297 28.719 1 96.62 97 LEU B O 1
ATOM 4477 N N . SER B 1 98 ? -16.188 18.891 28.125 1 97 98 SER B N 1
ATOM 4478 C CA . SER B 1 98 ? -16.953 18.281 27.047 1 97 98 SER B CA 1
ATOM 4479 C C . SER B 1 98 ? -18.109 17.438 27.594 1 97 98 SER B C 1
ATOM 4481 O O . SER B 1 98 ? -19 17.047 26.828 1 97 98 SER B O 1
ATOM 4483 N N . LYS B 1 99 ? -18.172 17.203 28.875 1 96.44 99 LYS B N 1
ATOM 4484 C CA . LYS B 1 99 ? -19.234 16.391 29.484 1 96.44 99 LYS B CA 1
ATOM 4485 C C . LYS B 1 99 ? -20.453 17.25 29.828 1 96.44 99 LYS B C 1
ATOM 4487 O O . LYS B 1 99 ? -21.5 16.719 30.188 1 96.44 99 LYS B O 1
ATOM 4492 N N . ALA B 1 100 ? -20.266 18.5 29.719 1 94.25 100 ALA B N 1
ATOM 4493 C CA . ALA B 1 100 ? -21.375 19.391 30.016 1 94.25 100 ALA B CA 1
ATOM 4494 C C . ALA B 1 100 ? -22.562 19.109 29.094 1 94.25 100 ALA B C 1
ATOM 4496 O O . ALA B 1 100 ? -22.391 18.75 27.938 1 94.25 100 ALA B O 1
ATOM 4497 N N . ALA B 1 101 ? -23.766 19.406 29.531 1 90.5 101 ALA B N 1
ATOM 4498 C CA . ALA B 1 101 ? -25 19.094 28.828 1 90.5 101 ALA B CA 1
ATOM 4499 C C . ALA B 1 101 ? -25.141 19.953 27.578 1 90.5 101 ALA B C 1
ATOM 4501 O O . ALA B 1 101 ? -25.828 19.562 26.625 1 90.5 101 ALA B O 1
ATOM 4502 N N . THR B 1 102 ? -24.531 21.047 27.531 1 92.75 102 THR B N 1
ATOM 4503 C CA . THR B 1 102 ? -24.656 21.969 26.422 1 92.75 102 THR B CA 1
ATOM 4504 C C . THR B 1 102 ? -23.781 21.547 25.25 1 92.75 102 THR B C 1
ATOM 4506 O O . THR B 1 102 ? -23.953 22.016 24.125 1 92.75 102 THR B O 1
ATOM 4509 N N . VAL B 1 103 ? -22.812 20.688 25.5 1 96.44 103 VAL B N 1
ATOM 4510 C CA . VAL B 1 103 ? -21.875 20.281 24.469 1 96.44 103 VAL B CA 1
ATOM 4511 C C . VAL B 1 103 ? -22.531 19.297 23.516 1 96.44 103 VAL B C 1
ATOM 4513 O O . VAL B 1 103 ? -23.219 18.375 23.953 1 96.44 103 VAL B O 1
ATOM 4516 N N . THR B 1 104 ? -22.391 19.5 22.25 1 97 104 THR B N 1
ATOM 4517 C CA . THR B 1 104 ? -23.016 18.641 21.25 1 97 104 THR B CA 1
ATOM 4518 C C . THR B 1 104 ? -22.25 17.344 21.109 1 97 104 THR B C 1
ATOM 4520 O O . THR B 1 104 ? -21.047 17.281 21.391 1 97 104 THR B O 1
ATOM 4523 N N . PRO B 1 105 ? -22.891 16.266 20.609 1 96.19 105 PRO B N 1
ATOM 4524 C CA . PRO B 1 105 ? -22.188 15.008 20.359 1 96.19 105 PRO B CA 1
ATOM 4525 C C . PRO B 1 105 ? -21.031 15.164 19.391 1 96.19 105 PRO B C 1
ATOM 4527 O O . PRO B 1 105 ? -19.984 14.516 19.547 1 96.19 105 PRO B O 1
ATOM 4530 N N . TRP B 1 106 ? -21.203 15.977 18.422 1 97.56 106 TRP B N 1
ATOM 4531 C CA . TRP B 1 106 ? -20.156 16.266 17.453 1 97.56 106 TRP B CA 1
ATOM 4532 C C . TRP B 1 106 ? -18.922 16.844 18.125 1 97.56 106 TRP B C 1
ATOM 4534 O O . TRP B 1 106 ? -17.797 16.375 17.891 1 97.56 106 TRP B O 1
ATOM 4544 N N . GLU B 1 107 ? -19.094 17.797 18.984 1 98.56 107 GLU B N 1
ATOM 4545 C CA . GLU B 1 107 ? -17.984 18.391 19.719 1 98.56 107 GLU B CA 1
ATOM 4546 C C . GLU B 1 107 ? -17.312 17.375 20.625 1 98.56 107 GLU B C 1
ATOM 4548 O O . GLU B 1 107 ? -16.078 17.344 20.719 1 98.56 107 GLU B O 1
ATOM 4553 N N . ALA B 1 108 ? -18.109 16.609 21.266 1 98.38 108 ALA B N 1
ATOM 4554 C CA . ALA B 1 108 ? -17.594 15.609 22.188 1 98.38 108 ALA B CA 1
ATOM 4555 C C . ALA B 1 108 ? -16.688 14.609 21.469 1 98.38 108 ALA B C 1
ATOM 4557 O O . ALA B 1 108 ? -15.664 14.188 22 1 98.38 108 ALA B O 1
ATOM 4558 N N . LEU B 1 109 ? -17.047 14.203 20.266 1 98.38 109 LEU B N 1
ATOM 4559 C CA . LEU B 1 109 ? -16.234 13.289 19.469 1 98.38 109 LEU B CA 1
ATOM 4560 C C . LEU B 1 109 ? -14.883 13.922 19.125 1 98.38 109 LEU B C 1
ATOM 4562 O O . LEU B 1 109 ? -13.852 13.25 19.156 1 98.38 109 LEU B O 1
ATOM 4566 N N . HIS B 1 110 ? -14.906 15.18 18.766 1 98.75 110 HIS B N 1
ATOM 4567 C CA . HIS B 1 110 ? -13.656 15.875 18.5 1 98.75 110 HIS B CA 1
ATOM 4568 C C . HIS B 1 110 ? -12.742 15.852 19.719 1 98.75 110 HIS B C 1
ATOM 4570 O O . HIS B 1 110 ? -11.531 15.656 19.594 1 98.75 110 HIS B O 1
ATOM 4576 N N . VAL B 1 111 ? -13.344 16.125 20.859 1 98.81 111 VAL B N 1
ATOM 4577 C CA . VAL B 1 111 ? -12.562 16.109 22.094 1 98.81 111 VAL B CA 1
ATOM 4578 C C . VAL B 1 111 ? -11.984 14.719 22.328 1 98.81 111 VAL B C 1
ATOM 4580 O O . VAL B 1 111 ? -10.828 14.578 22.734 1 98.81 111 VAL B O 1
ATOM 4583 N N . ASP B 1 112 ? -12.758 13.656 22.047 1 98.81 112 ASP B N 1
ATOM 4584 C CA . ASP B 1 112 ? -12.281 12.289 22.172 1 98.81 112 ASP B CA 1
ATOM 4585 C C . ASP B 1 112 ? -11.07 12.039 21.266 1 98.81 112 ASP B C 1
ATOM 4587 O O . ASP B 1 112 ? -10.117 11.375 21.656 1 98.81 112 ASP B O 1
ATOM 4591 N N . ALA B 1 113 ? -11.141 12.539 20.031 1 98.75 113 ALA B N 1
ATOM 4592 C CA . ALA B 1 113 ? -10.031 12.383 19.094 1 98.75 113 ALA B CA 1
ATOM 4593 C C . ALA B 1 113 ? -8.766 13.062 19.625 1 98.75 113 ALA B C 1
ATOM 4595 O O . ALA B 1 113 ? -7.672 12.508 19.531 1 98.75 113 ALA B O 1
ATOM 4596 N N . ILE B 1 114 ? -8.953 14.273 20.203 1 98.69 114 ILE B N 1
ATOM 4597 C CA . ILE B 1 114 ? -7.828 15.016 20.75 1 98.69 114 ILE B CA 1
ATOM 4598 C C . ILE B 1 114 ? -7.223 14.242 21.922 1 98.69 114 ILE B C 1
ATOM 4600 O O . ILE B 1 114 ? -6 14.172 22.062 1 98.69 114 ILE B O 1
ATOM 4604 N N . GLU B 1 115 ? -8.094 13.688 22.719 1 98.62 115 GLU B N 1
ATOM 4605 C CA . GLU B 1 115 ? -7.613 12.891 23.844 1 98.62 115 GLU B CA 1
ATOM 4606 C C . GLU B 1 115 ? -6.77 11.711 23.359 1 98.62 115 GLU B C 1
ATOM 4608 O O . GLU B 1 115 ? -5.715 11.43 23.938 1 98.62 115 GLU B O 1
ATOM 4613 N N . CYS B 1 116 ? -7.199 11.039 22.312 1 98.06 116 CYS B N 1
ATOM 4614 C CA . CYS B 1 116 ? -6.422 9.961 21.719 1 98.06 116 CYS B CA 1
ATOM 4615 C C . CYS B 1 116 ? -5.062 10.461 21.234 1 98.06 116 CYS B C 1
ATOM 4617 O O . CYS B 1 116 ? -4.031 9.883 21.578 1 98.06 116 CYS B O 1
ATOM 4619 N N . GLY B 1 117 ? -5.09 11.562 20.531 1 97.56 117 GLY B N 1
ATOM 4620 C CA . GLY B 1 117 ? -3.859 12.125 20 1 97.56 117 GLY B CA 1
ATOM 4621 C C . GLY B 1 117 ? -2.877 12.547 21.078 1 97.56 117 GLY B C 1
ATOM 4622 O O . GLY B 1 117 ? -1.665 12.383 20.906 1 97.56 117 GLY B O 1
ATOM 4623 N N . ALA B 1 118 ? -3.422 13.094 22.125 1 97.38 118 ALA B N 1
ATOM 4624 C CA . ALA B 1 118 ? -2.586 13.562 23.234 1 97.38 118 ALA B CA 1
ATOM 4625 C C . ALA B 1 118 ? -1.841 12.398 23.875 1 97.38 118 ALA B C 1
ATOM 4627 O O . ALA B 1 118 ? -0.768 12.594 24.453 1 97.38 118 ALA B O 1
ATOM 4628 N N . LYS B 1 119 ? -2.35 11.203 23.719 1 95.56 119 LYS B N 1
ATOM 4629 C CA . LYS B 1 119 ? -1.733 10 24.281 1 95.56 119 LYS B CA 1
ATOM 4630 C C . LYS B 1 119 ? -0.87 9.297 23.234 1 95.56 119 LYS B C 1
ATOM 4632 O O . LYS B 1 119 ? -0.372 8.195 23.484 1 95.56 119 LYS B O 1
ATOM 4637 N N . GLY B 1 120 ? -0.775 9.883 22.078 1 95.25 120 GLY B N 1
ATOM 4638 C CA . GLY B 1 120 ? 0.016 9.289 21.016 1 95.25 120 GLY B CA 1
ATOM 4639 C C . GLY B 1 120 ? -0.744 8.242 20.219 1 95.25 120 GLY B C 1
ATOM 4640 O O . GLY B 1 120 ? -0.163 7.551 19.375 1 95.25 120 GLY B O 1
ATOM 4641 N N . ASP B 1 121 ? -2.002 8.125 20.469 1 96.62 121 ASP B N 1
ATOM 4642 C CA . ASP B 1 121 ? -2.846 7.172 19.75 1 96.62 121 ASP B CA 1
ATOM 4643 C C . ASP B 1 121 ? -3.514 7.832 18.547 1 96.62 121 ASP B C 1
ATOM 4645 O O . ASP B 1 121 ? -4.73 8.023 18.531 1 96.62 121 ASP B O 1
ATOM 4649 N N . LEU B 1 122 ? -2.762 8.039 17.484 1 96.69 122 LEU B N 1
ATOM 4650 C CA . LEU B 1 122 ? -3.295 8.688 16.297 1 96.69 122 LEU B CA 1
ATOM 4651 C C . LEU B 1 122 ? -4.223 7.738 15.539 1 96.69 122 LEU B C 1
ATOM 4653 O O . LEU B 1 122 ? -5.133 8.188 14.836 1 96.69 122 LEU B O 1
ATOM 4657 N N . LEU B 1 123 ? -4.012 6.422 15.656 1 96.12 123 LEU B N 1
ATOM 4658 C CA . LEU B 1 123 ? -4.926 5.477 15.031 1 96.12 123 LEU B CA 1
ATOM 4659 C C . LEU B 1 123 ? -6.336 5.629 15.594 1 96.12 123 LEU B C 1
ATOM 4661 O O . LEU B 1 123 ? -7.309 5.676 14.836 1 96.12 123 LEU B O 1
ATOM 4665 N N . GLY B 1 124 ? -6.359 5.707 16.922 1 97.44 124 GLY B N 1
ATOM 4666 C CA . GLY B 1 124 ? -7.645 5.938 17.562 1 97.44 124 GLY B CA 1
ATOM 4667 C C . GLY B 1 124 ? -8.289 7.25 17.156 1 97.44 124 GLY B C 1
ATOM 4668 O O . GLY B 1 124 ? -9.492 7.312 16.906 1 97.44 124 GLY B O 1
ATOM 4669 N N . ALA B 1 125 ? -7.484 8.312 17.062 1 98.38 125 ALA B N 1
ATOM 4670 C CA . ALA B 1 125 ? -7.992 9.609 16.625 1 98.38 125 ALA B CA 1
ATOM 4671 C C . ALA B 1 125 ? -8.57 9.531 15.219 1 98.38 125 ALA B C 1
ATOM 4673 O O . ALA B 1 125 ? -9.648 10.07 14.953 1 98.38 125 ALA B O 1
ATOM 4674 N N . CYS B 1 126 ? -7.906 8.836 14.328 1 97.88 126 CYS B N 1
ATOM 4675 C CA . CYS B 1 126 ? -8.344 8.711 12.938 1 97.88 126 CYS B CA 1
ATOM 4676 C C . CYS B 1 126 ? -9.68 7.977 12.859 1 97.88 126 CYS B C 1
ATOM 4678 O O . CYS B 1 126 ? -10.539 8.328 12.055 1 97.88 126 CYS B O 1
ATOM 4680 N N . LYS B 1 127 ? -9.828 6.965 13.672 1 97.44 127 LYS B N 1
ATOM 4681 C CA . LYS B 1 127 ? -11.102 6.25 13.711 1 97.44 127 LYS B CA 1
ATOM 4682 C C . LYS B 1 127 ? -12.242 7.184 14.094 1 97.44 127 LYS B C 1
ATOM 4684 O O . LYS B 1 127 ? -13.32 7.137 13.484 1 97.44 127 LYS B O 1
ATOM 4689 N N . ILE B 1 128 ? -12.008 8.016 15.062 1 98.5 128 ILE B N 1
ATOM 4690 C CA . ILE B 1 128 ? -13.039 8.938 15.531 1 98.5 128 ILE B CA 1
ATOM 4691 C C . ILE B 1 128 ? -13.32 9.984 14.461 1 98.5 128 ILE B C 1
ATOM 4693 O O . ILE B 1 128 ? -14.477 10.32 14.195 1 98.5 128 ILE B O 1
ATOM 4697 N N . TRP B 1 129 ? -12.289 10.5 13.828 1 98.62 129 TRP B N 1
ATOM 4698 C CA . TRP B 1 129 ? -12.492 11.484 12.773 1 98.62 129 TRP B CA 1
ATOM 4699 C C . TRP B 1 129 ? -13.266 10.875 11.609 1 98.62 129 TRP B C 1
ATOM 4701 O O . TRP B 1 129 ? -14.062 11.555 10.961 1 98.62 129 TRP B O 1
ATOM 4711 N N . GLN B 1 130 ? -13.039 9.594 11.336 1 98 130 GLN B N 1
ATOM 4712 C CA . GLN B 1 130 ? -13.859 8.93 10.336 1 98 130 GLN B CA 1
ATOM 4713 C C . GLN B 1 130 ? -15.328 8.906 10.758 1 98 130 GLN B C 1
ATOM 4715 O O . GLN B 1 130 ? -16.219 9.188 9.945 1 98 130 GLN B O 1
ATOM 4720 N N . ASP B 1 131 ? -15.547 8.57 12 1 98.06 131 ASP B N 1
ATOM 4721 C CA . ASP B 1 131 ? -16.922 8.57 12.5 1 98.06 131 ASP B CA 1
ATOM 4722 C C . ASP B 1 131 ? -17.562 9.945 12.352 1 98.06 131 ASP B C 1
ATOM 4724 O O . ASP B 1 131 ? -18.734 10.047 12 1 98.06 131 ASP B O 1
ATOM 4728 N N . ILE B 1 132 ? -16.797 10.945 12.641 1 98.5 132 ILE B N 1
ATOM 4729 C CA . ILE B 1 132 ? -17.281 12.312 12.492 1 98.5 132 ILE B CA 1
ATOM 4730 C C . ILE B 1 132 ? -17.641 12.578 11.031 1 98.5 132 ILE B C 1
ATOM 4732 O O . ILE B 1 132 ? -18.719 13.102 10.734 1 98.5 132 ILE B O 1
ATOM 4736 N N . LEU B 1 133 ? -16.812 12.18 10.117 1 98.5 133 LEU B N 1
ATOM 4737 C CA . LEU B 1 133 ? -16.984 12.477 8.703 1 98.5 133 LEU B CA 1
ATOM 4738 C C . LEU B 1 133 ? -18.156 11.688 8.125 1 98.5 133 LEU B C 1
ATOM 4740 O O . LEU B 1 133 ? -18.828 12.148 7.195 1 98.5 133 LEU B O 1
ATOM 4744 N N . VAL B 1 134 ? -18.391 10.516 8.703 1 98.12 134 VAL B N 1
ATOM 4745 C CA . VAL B 1 134 ? -19.547 9.734 8.305 1 98.12 134 VAL B CA 1
ATOM 4746 C C . VAL B 1 134 ? -20.828 10.5 8.625 1 98.12 134 VAL B C 1
ATOM 4748 O O . VAL B 1 134 ? -21.75 10.539 7.809 1 98.12 134 VAL B O 1
ATOM 4751 N N . GLU B 1 135 ? -20.859 11.172 9.773 1 97.44 135 GLU B N 1
ATOM 4752 C CA . GLU B 1 135 ? -22.047 11.898 10.227 1 97.44 135 GLU B CA 1
ATOM 4753 C C . GLU B 1 135 ? -22.062 13.312 9.656 1 97.44 135 GLU B C 1
ATOM 4755 O O . GLU B 1 135 ? -23.141 13.859 9.391 1 97.44 135 GLU B O 1
ATOM 4760 N N . THR B 1 136 ? -20.891 13.922 9.555 1 97.56 136 THR B N 1
ATOM 4761 C CA . THR B 1 136 ? -20.734 15.312 9.133 1 97.56 136 THR B CA 1
ATOM 4762 C C . THR B 1 136 ? -19.688 15.43 8.023 1 97.56 136 THR B C 1
ATOM 4764 O O . THR B 1 136 ? -18.594 15.938 8.25 1 97.56 136 THR B O 1
ATOM 4767 N N . PRO B 1 137 ? -20.062 15.086 6.797 1 97.44 137 PRO B N 1
ATOM 4768 C CA . PRO B 1 137 ? -19.109 15.016 5.691 1 97.44 137 PRO B CA 1
ATOM 4769 C C . PRO B 1 137 ? -18.484 16.375 5.367 1 97.44 137 PRO B C 1
ATOM 4771 O O . PRO B 1 137 ? -17.438 16.438 4.715 1 97.44 137 PRO B O 1
ATOM 4774 N N . LEU B 1 138 ? -19.078 17.469 5.828 1 97.25 138 LEU B N 1
ATOM 4775 C CA . LEU B 1 138 ? -18.594 18.812 5.5 1 97.25 138 LEU B CA 1
ATOM 4776 C C . LEU B 1 138 ? -17.672 19.344 6.602 1 97.25 138 LEU B C 1
ATOM 4778 O O . LEU B 1 138 ? -17.328 20.531 6.609 1 97.25 138 LEU B O 1
ATOM 4782 N N . ASP B 1 139 ? -17.297 18.531 7.559 1 97.81 139 ASP B N 1
ATOM 4783 C CA . ASP B 1 139 ? -16.344 18.906 8.602 1 97.81 139 ASP B CA 1
ATOM 4784 C C . ASP B 1 139 ? -14.922 18.938 8.055 1 97.81 139 ASP B C 1
ATOM 4786 O O . ASP B 1 139 ? -14.188 17.953 8.188 1 97.81 139 ASP B O 1
ATOM 4790 N N . ILE B 1 140 ? -14.492 20.031 7.586 1 97.62 140 ILE B N 1
ATOM 4791 C CA . ILE B 1 140 ? -13.211 20.141 6.902 1 97.62 140 ILE B CA 1
ATOM 4792 C C . ILE B 1 140 ? -12.078 20.031 7.914 1 97.62 140 ILE B C 1
ATOM 4794 O O . ILE B 1 140 ? -10.969 19.609 7.574 1 97.62 140 ILE B O 1
ATOM 4798 N N . LEU B 1 141 ? -12.312 20.438 9.188 1 98.19 141 LEU B N 1
ATOM 4799 C CA . LEU B 1 141 ? -11.273 20.297 10.203 1 98.19 141 LEU B CA 1
ATOM 4800 C C . LEU B 1 141 ? -10.961 18.828 10.461 1 98.19 141 LEU B C 1
ATOM 4802 O O . LEU B 1 141 ? -9.789 18.438 10.477 1 98.19 141 LEU B O 1
ATOM 4806 N N . ALA B 1 142 ? -12.031 17.984 10.656 1 98.56 142 ALA B N 1
ATOM 4807 C CA . ALA B 1 142 ? -11.82 16.547 10.828 1 98.56 142 ALA B CA 1
ATOM 4808 C C . ALA B 1 142 ? -11.094 15.953 9.633 1 98.56 142 ALA B C 1
ATOM 4810 O O . ALA B 1 142 ? -10.203 15.117 9.797 1 98.56 142 ALA B O 1
ATOM 4811 N N . LEU B 1 143 ? -11.469 16.375 8.438 1 98.56 143 LEU B N 1
ATOM 4812 C CA . LEU B 1 143 ? -10.852 15.891 7.211 1 98.56 143 LEU B CA 1
ATOM 4813 C C . LEU B 1 143 ? -9.367 16.219 7.176 1 98.56 143 LEU B C 1
ATOM 4815 O O . LEU B 1 143 ? -8.539 15.344 6.906 1 98.56 143 LEU B O 1
ATOM 4819 N N . LYS B 1 144 ? -9.039 17.422 7.508 1 98.06 144 LYS B N 1
ATOM 4820 C CA . LYS B 1 144 ? -7.652 17.891 7.469 1 98.06 144 LYS B CA 1
ATOM 4821 C C . LYS B 1 144 ? -6.809 17.203 8.539 1 98.06 144 LYS B C 1
ATOM 4823 O O . LYS B 1 144 ? -5.699 16.75 8.266 1 98.06 144 LYS B O 1
ATOM 4828 N N . LEU B 1 145 ? -7.32 17.156 9.766 1 98 145 LEU B N 1
ATOM 4829 C CA . LEU B 1 145 ? -6.586 16.516 10.852 1 98 145 LEU B CA 1
ATOM 4830 C C . LEU B 1 145 ? -6.371 15.031 10.57 1 98 145 LEU B C 1
ATOM 4832 O O . LEU B 1 145 ? -5.293 14.492 10.836 1 98 145 LEU B O 1
ATOM 4836 N N . SER B 1 146 ? -7.395 14.414 10.008 1 98.12 146 SER B N 1
ATOM 4837 C CA . SER B 1 146 ? -7.293 13 9.648 1 98.12 146 SER B CA 1
ATOM 4838 C C . SER B 1 146 ? -6.203 12.773 8.609 1 98.12 146 SER B C 1
ATOM 4840 O O . SER B 1 146 ? -5.398 11.844 8.734 1 98.12 146 SER B O 1
ATOM 4842 N N . GLN B 1 147 ? -6.152 13.562 7.586 1 97.56 147 GLN B N 1
ATOM 4843 C CA . GLN B 1 147 ? -5.148 13.391 6.543 1 97.56 147 GLN B CA 1
ATOM 4844 C C . GLN B 1 147 ? -3.742 13.609 7.094 1 97.56 147 GLN B C 1
ATOM 4846 O O . GLN B 1 147 ? -2.822 12.852 6.789 1 97.56 147 GLN B O 1
ATOM 4851 N N . PHE B 1 148 ? -3.559 14.602 8.008 1 96.62 148 PHE B N 1
ATOM 4852 C CA . PHE B 1 148 ? -2.258 14.844 8.617 1 96.62 148 PHE B CA 1
ATOM 4853 C C . PHE B 1 148 ? -1.835 13.656 9.477 1 96.62 148 PHE B C 1
ATOM 4855 O O . PHE B 1 148 ? -0.681 13.227 9.422 1 96.62 148 PHE B O 1
ATOM 4862 N N . ALA B 1 149 ? -2.799 13.188 10.219 1 97.44 149 ALA B N 1
ATOM 4863 C CA . ALA B 1 149 ? -2.494 12.055 11.078 1 97.44 149 ALA B CA 1
ATOM 4864 C C . ALA B 1 149 ? -2.055 10.844 10.258 1 97.44 149 ALA B C 1
ATOM 4866 O O . ALA B 1 149 ? -1.075 10.18 10.594 1 97.44 149 ALA B O 1
ATOM 4867 N N . ASN B 1 150 ? -2.756 10.594 9.18 1 97.44 150 ASN B N 1
ATOM 4868 C CA . ASN B 1 150 ? -2.416 9.453 8.336 1 97.44 150 ASN B CA 1
ATOM 4869 C C . ASN B 1 150 ? -1.055 9.641 7.672 1 97.44 150 ASN B C 1
ATOM 4871 O O . ASN B 1 150 ? -0.333 8.664 7.445 1 97.44 150 ASN B O 1
ATOM 4875 N N . TYR B 1 151 ? -0.684 10.875 7.359 1 97 151 TYR B N 1
ATOM 4876 C CA . TYR B 1 151 ? 0.65 11.188 6.859 1 97 151 TYR B CA 1
ATOM 4877 C C . TYR B 1 151 ? 1.72 10.781 7.863 1 97 151 TYR B C 1
ATOM 4879 O O . TYR B 1 151 ? 2.697 10.117 7.504 1 97 151 TYR B O 1
ATOM 4887 N N . TYR B 1 152 ? 1.508 11.039 9.117 1 94.81 152 TYR B N 1
ATOM 4888 C CA . TYR B 1 152 ? 2.486 10.734 10.156 1 94.81 152 TYR B CA 1
ATOM 4889 C C . TYR B 1 152 ? 2.527 9.234 10.438 1 94.81 152 TYR B C 1
ATOM 4891 O O . TYR B 1 152 ? 3.564 8.695 10.836 1 94.81 152 TYR B O 1
ATOM 4899 N N . LEU B 1 153 ? 1.403 8.609 10.164 1 95.31 153 LEU B N 1
ATOM 4900 C CA . LEU B 1 153 ? 1.304 7.176 10.422 1 95.31 153 LEU B CA 1
ATOM 4901 C C . LEU B 1 153 ? 1.826 6.371 9.234 1 95.31 153 LEU B C 1
ATOM 4903 O O . LEU B 1 153 ? 2.049 5.164 9.344 1 95.31 153 LEU B O 1
ATOM 4907 N N . GLY B 1 154 ? 2.008 7.004 8.148 1 94.88 154 GLY B N 1
ATOM 4908 C CA . GLY B 1 154 ? 2.41 6.305 6.934 1 94.88 154 GLY B CA 1
ATOM 4909 C C . GLY B 1 154 ? 1.303 5.457 6.34 1 94.88 154 GLY B C 1
ATOM 4910 O O . GLY B 1 154 ? 1.571 4.434 5.703 1 94.88 154 GLY B O 1
ATOM 4911 N N . LYS B 1 155 ? 0.073 5.762 6.629 1 95.94 155 LYS B N 1
ATOM 4912 C CA . LYS B 1 155 ? -1.069 5.016 6.105 1 95.94 155 LYS B CA 1
ATOM 4913 C C . LYS B 1 155 ? -1.522 5.574 4.762 1 95.94 155 LYS B C 1
ATOM 4915 O O . LYS B 1 155 ? -2.514 6.305 4.688 1 95.94 155 LYS B O 1
ATOM 4920 N N . THR B 1 156 ? -0.925 5.098 3.73 1 94.88 156 THR B N 1
ATOM 4921 C CA . THR B 1 156 ? -1.02 5.68 2.396 1 94.88 156 THR B CA 1
ATOM 4922 C C . THR B 1 156 ? -2.443 5.566 1.857 1 94.88 156 THR B C 1
ATOM 4924 O O . THR B 1 156 ? -3.029 6.562 1.429 1 94.88 156 THR B O 1
ATOM 4927 N N . PRO B 1 157 ? -3.143 4.387 1.939 1 95 157 PRO B N 1
ATOM 4928 C CA . PRO B 1 157 ? -4.516 4.324 1.438 1 95 157 PRO B CA 1
ATOM 4929 C C . PRO B 1 157 ? -5.457 5.277 2.17 1 95 157 PRO B C 1
ATOM 4931 O O . PRO B 1 157 ? -6.375 5.832 1.562 1 95 157 PRO B O 1
ATOM 4934 N N . GLN B 1 158 ? -5.133 5.527 3.41 1 96.94 158 GLN B N 1
ATOM 4935 C CA . GLN B 1 158 ? -6.004 6.344 4.25 1 96.94 158 GLN B CA 1
ATOM 4936 C C . GLN B 1 158 ? -5.781 7.832 3.994 1 96.94 158 GLN B C 1
ATOM 4938 O O . GLN B 1 158 ? -6.562 8.672 4.449 1 96.94 158 GLN B O 1
ATOM 4943 N N . LEU B 1 159 ? -4.73 8.148 3.248 1 97.81 159 LEU B N 1
ATOM 4944 C CA . LEU B 1 159 ? -4.574 9.531 2.797 1 97.81 159 LEU B CA 1
ATOM 4945 C C . LEU B 1 159 ? -5.629 9.883 1.759 1 97.81 159 LEU B C 1
ATOM 4947 O O . LEU B 1 159 ? -5.93 11.062 1.548 1 97.81 159 LEU B O 1
ATOM 4951 N N . LEU B 1 160 ? -6.156 8.867 1.168 1 97.88 160 LEU B N 1
ATOM 4952 C CA . LEU B 1 160 ? -7.098 9.031 0.065 1 97.88 160 LEU B CA 1
ATOM 4953 C C . LEU B 1 160 ? -8.523 8.758 0.523 1 97.88 160 LEU B C 1
ATOM 4955 O O . LEU B 1 160 ? -9.453 9.484 0.157 1 97.88 160 LEU B O 1
ATOM 4959 N N . HIS B 1 161 ? -8.727 7.867 1.4 1 96.94 161 HIS B N 1
ATOM 4960 C CA . HIS B 1 161 ? -10.008 7.262 1.742 1 96.94 161 HIS B CA 1
ATOM 4961 C C . HIS B 1 161 ? -10.969 8.297 2.324 1 96.94 161 HIS B C 1
ATOM 4963 O O . HIS B 1 161 ? -12.0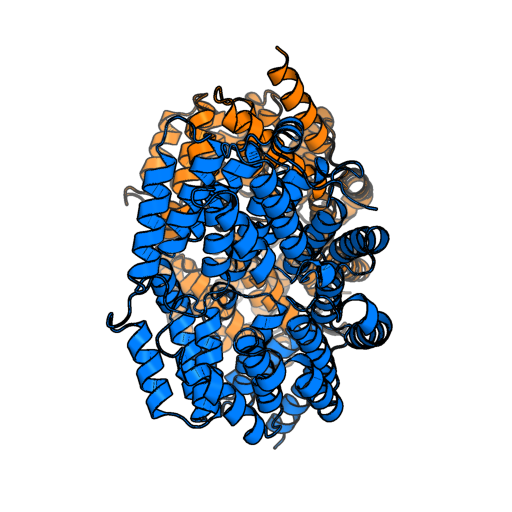7 8.484 1.807 1 96.94 161 HIS B O 1
ATOM 4969 N N . PRO B 1 162 ? -10.594 9.047 3.352 1 98.19 162 PRO B N 1
ATOM 4970 C CA . PRO B 1 162 ? -11.555 10.008 3.896 1 98.19 162 PRO B CA 1
ATOM 4971 C C . PRO B 1 162 ? -11.945 11.094 2.891 1 98.19 162 PRO B C 1
ATOM 4973 O O . PRO B 1 162 ? -13.109 11.477 2.812 1 98.19 162 PRO B O 1
ATOM 4976 N N . VAL B 1 163 ? -11.023 11.531 2.104 1 98.62 163 VAL B N 1
ATOM 4977 C CA . VAL B 1 163 ? -11.281 12.617 1.163 1 98.62 163 VAL B CA 1
ATOM 4978 C C . VAL B 1 163 ? -12.195 12.125 0.042 1 98.62 163 VAL B C 1
ATOM 4980 O O . VAL B 1 163 ? -13.172 12.781 -0.305 1 98.62 163 VAL B O 1
ATOM 4983 N N . GLY B 1 164 ? -11.867 10.93 -0.479 1 98.12 164 GLY B N 1
ATOM 4984 C CA . GLY B 1 164 ? -12.703 10.359 -1.525 1 98.12 164 GLY B CA 1
ATOM 4985 C C . GLY B 1 164 ? -14.125 10.086 -1.071 1 98.12 164 GLY B C 1
ATOM 4986 O O . GLY B 1 164 ? -15.062 10.148 -1.869 1 98.12 164 GLY B O 1
ATOM 4987 N N . SER B 1 165 ? -14.305 9.859 0.195 1 98.44 165 SER B N 1
ATOM 4988 C CA . SER B 1 165 ? -15.594 9.461 0.748 1 98.44 165 SER B CA 1
ATOM 4989 C C . SER B 1 165 ? -16.5 10.664 0.949 1 98.44 165 SER B C 1
ATOM 4991 O O . SER B 1 165 ? -17.719 10.523 1.05 1 98.44 165 SER B O 1
ATOM 4993 N N . VAL B 1 166 ? -15.898 11.883 1.013 1 98.5 166 VAL B N 1
ATOM 4994 C CA . VAL B 1 166 ? -16.75 13.031 1.32 1 98.5 166 VAL B CA 1
ATOM 4995 C C . VAL B 1 166 ? -16.719 14.023 0.162 1 98.5 166 VAL B C 1
ATOM 4997 O O . VAL B 1 166 ? -17.469 15 0.156 1 98.5 166 VAL B O 1
ATOM 5000 N N . LEU B 1 167 ? -15.898 13.812 -0.855 1 98.25 167 LEU B N 1
ATOM 5001 C CA . LEU B 1 167 ? -15.656 14.766 -1.936 1 98.25 167 LEU B CA 1
ATOM 5002 C C . LEU B 1 167 ? -16.969 15.188 -2.592 1 98.25 167 LEU B C 1
ATOM 5004 O O . LEU B 1 167 ? -17.156 16.359 -2.912 1 98.25 167 LEU B O 1
ATOM 5008 N N . CYS B 1 168 ? -17.906 14.297 -2.744 1 96.81 168 CYS B N 1
ATOM 5009 C CA . CYS B 1 168 ? -19.141 14.547 -3.475 1 96.81 168 CYS B CA 1
ATOM 5010 C C . CYS B 1 168 ? -20 15.594 -2.758 1 96.81 168 CYS B C 1
ATOM 5012 O O . CYS B 1 168 ? -20.859 16.219 -3.371 1 96.81 168 CYS B O 1
ATOM 5014 N N . HIS B 1 169 ? -19.812 15.844 -1.487 1 97.38 169 HIS B N 1
ATOM 5015 C CA . HIS B 1 169 ? -20.562 16.812 -0.708 1 97.38 169 HIS B CA 1
ATOM 5016 C C . HIS B 1 169 ? -20 18.219 -0.87 1 97.38 169 HIS B C 1
ATOM 5018 O O . HIS B 1 169 ? -20.656 19.203 -0.524 1 97.38 169 HIS B O 1
ATOM 5024 N N . TRP B 1 170 ? -18.859 18.297 -1.338 1 97.25 170 TRP B N 1
ATOM 5025 C CA . TRP B 1 170 ? -18.156 19.562 -1.46 1 97.25 170 TRP B CA 1
ATOM 5026 C C . TRP B 1 170 ? -18.359 20.172 -2.848 1 97.25 170 TRP B C 1
ATOM 5028 O O . TRP B 1 170 ? -17.422 20.266 -3.633 1 97.25 170 TRP B O 1
ATOM 5038 N N . THR B 1 171 ? -19.547 20.688 -3.049 1 96.44 171 THR B N 1
ATOM 5039 C CA . THR B 1 171 ? -19.953 21.312 -4.301 1 96.44 171 THR B CA 1
ATOM 5040 C C . THR B 1 171 ? -19.469 22.75 -4.375 1 96.44 171 THR B C 1
ATOM 5042 O O . THR B 1 171 ? -19.016 23.312 -3.371 1 96.44 171 THR B O 1
ATOM 5045 N N . PRO B 1 172 ? -19.562 23.422 -5.52 1 95.5 172 PRO B N 1
ATOM 5046 C CA . PRO B 1 172 ? -19.062 24.781 -5.676 1 95.5 172 PRO B CA 1
ATOM 5047 C C . PRO B 1 172 ? -19.75 25.781 -4.738 1 95.5 172 PRO B C 1
ATOM 5049 O O . PRO B 1 172 ? -19.219 26.844 -4.465 1 95.5 172 PRO B O 1
ATOM 5052 N N . SER B 1 173 ? -20.891 25.453 -4.234 1 93.94 173 SER B N 1
ATOM 5053 C CA . SER B 1 173 ? -21.609 26.359 -3.334 1 93.94 173 SER B CA 1
ATOM 5054 C C . SER B 1 173 ? -21.094 26.234 -1.907 1 93.94 173 SER B C 1
ATOM 5056 O O . SER B 1 173 ? -21.406 27.078 -1.057 1 93.94 173 SER B O 1
ATOM 5058 N N . VAL B 1 174 ? -20.312 25.25 -1.63 1 94.62 174 VAL B N 1
ATOM 5059 C CA . VAL B 1 174 ? -19.781 25.031 -0.289 1 94.62 174 VAL B CA 1
ATOM 5060 C C . VAL B 1 174 ? -18.438 25.75 -0.141 1 94.62 174 VAL B C 1
ATOM 5062 O O . VAL B 1 174 ? -17.516 25.5 -0.918 1 94.62 174 VAL B O 1
ATOM 5065 N N . PRO B 1 175 ? -18.328 26.609 0.872 1 92.38 175 PRO B N 1
ATOM 5066 C CA . PRO B 1 175 ? -17.047 27.297 1.087 1 92.38 175 PRO B CA 1
ATOM 5067 C C . PRO B 1 175 ? -15.875 26.328 1.248 1 92.38 175 PRO B C 1
ATOM 5069 O O . PRO B 1 175 ? -16.016 25.281 1.899 1 92.38 175 PRO B O 1
ATOM 5072 N N . ASN B 1 176 ? -14.75 26.594 0.606 1 94.06 176 ASN B N 1
ATOM 5073 C CA . ASN B 1 176 ? -13.492 25.859 0.707 1 94.06 176 ASN B CA 1
ATOM 5074 C C . ASN B 1 176 ? -13.531 24.578 -0.132 1 94.06 176 ASN B C 1
ATOM 5076 O O . ASN B 1 176 ? -12.633 23.734 -0.033 1 94.06 176 ASN B O 1
ATOM 5080 N N . HIS B 1 177 ? -14.531 24.422 -0.995 1 96.25 177 HIS B N 1
ATOM 5081 C CA . HIS B 1 177 ? -14.641 23.203 -1.788 1 96.25 177 HIS B CA 1
ATOM 5082 C C . HIS B 1 177 ? -13.406 23 -2.654 1 96.25 177 HIS B C 1
ATOM 5084 O O . HIS B 1 177 ? -12.977 21.859 -2.867 1 96.25 177 HIS B O 1
ATOM 5090 N N . GLY B 1 178 ? -12.781 24.062 -3.145 1 97.25 178 GLY B N 1
ATOM 5091 C CA . GLY B 1 178 ? -11.578 23.953 -3.953 1 97.25 178 GLY B CA 1
ATOM 5092 C C . GLY B 1 178 ? -10.43 23.281 -3.223 1 97.25 178 GLY B C 1
ATOM 5093 O O . GLY B 1 178 ? -9.695 22.484 -3.807 1 97.25 178 GLY B O 1
ATOM 5094 N N . TYR B 1 179 ? -10.312 23.531 -1.951 1 97.94 179 TYR B N 1
ATOM 5095 C CA . TYR B 1 179 ? -9.203 23 -1.164 1 97.94 179 TYR B CA 1
ATOM 5096 C C . TYR B 1 179 ? -9.375 21.516 -0.898 1 97.94 179 TYR B C 1
ATOM 5098 O O . TYR B 1 179 ? -8.406 20.812 -0.609 1 97.94 179 TYR B O 1
ATOM 5106 N N . VAL B 1 180 ? -10.594 21 -0.951 1 98.5 180 VAL B N 1
ATOM 5107 C CA . VAL B 1 180 ? -10.812 19.562 -0.803 1 98.5 180 VAL B CA 1
ATOM 5108 C C . VAL B 1 180 ? -10.289 18.828 -2.033 1 98.5 180 VAL B C 1
ATOM 5110 O O . VAL B 1 180 ? -9.773 17.719 -1.925 1 98.5 180 VAL B O 1
ATOM 5113 N N . HIS B 1 181 ? -10.297 19.516 -3.188 1 98.62 181 HIS B N 1
ATOM 5114 C CA . HIS B 1 181 ? -9.703 18.953 -4.395 1 98.62 181 HIS B CA 1
ATOM 5115 C C . HIS B 1 181 ? -8.195 18.797 -4.25 1 98.62 181 HIS B C 1
ATOM 5117 O O . HIS B 1 181 ? -7.617 17.828 -4.738 1 98.62 181 HIS B O 1
ATOM 5123 N N . SER B 1 182 ? -7.582 19.734 -3.641 1 98.62 182 SER B N 1
ATOM 5124 C CA . SER B 1 182 ? -6.141 19.609 -3.449 1 98.62 182 SER B CA 1
ATOM 5125 C C . SER B 1 182 ? -5.805 18.5 -2.453 1 98.62 182 SER B C 1
ATOM 5127 O O . SER B 1 182 ? -4.785 17.828 -2.588 1 98.62 182 SER B O 1
ATOM 5129 N N . MET B 1 183 ? -6.688 18.328 -1.403 1 98.69 183 MET B N 1
ATOM 5130 C CA . MET B 1 183 ? -6.52 17.188 -0.501 1 98.69 183 MET B CA 1
ATOM 5131 C C . MET B 1 183 ? -6.648 15.875 -1.255 1 98.69 183 MET B C 1
ATOM 5133 O O . MET B 1 183 ? -5.883 14.938 -1.018 1 98.69 183 MET B O 1
ATOM 5137 N N . MET B 1 184 ? -7.594 15.781 -2.166 1 98.75 184 MET B N 1
ATOM 5138 C CA . MET B 1 184 ? -7.766 14.602 -3.014 1 98.75 184 MET B CA 1
ATOM 5139 C C . MET B 1 184 ? -6.531 14.367 -3.875 1 98.75 184 MET B C 1
ATOM 5141 O O . MET B 1 184 ? -6.07 13.234 -4.008 1 98.75 184 MET B O 1
ATOM 5145 N N . ALA B 1 185 ? -5.996 15.438 -4.434 1 98.81 185 ALA B N 1
ATOM 5146 C CA . ALA B 1 185 ? -4.816 15.344 -5.289 1 98.81 185 ALA B CA 1
ATOM 5147 C C . ALA B 1 185 ? -3.648 14.695 -4.547 1 98.81 185 ALA B C 1
ATOM 5149 O O . ALA B 1 185 ? -2.99 13.797 -5.07 1 98.81 185 ALA B O 1
ATOM 5150 N N . PHE B 1 186 ? -3.414 15.148 -3.332 1 98.81 186 PHE B N 1
ATOM 5151 C CA . PHE B 1 186 ? -2.309 14.602 -2.551 1 98.81 186 PHE B CA 1
ATOM 5152 C C . PHE B 1 186 ? -2.537 13.133 -2.24 1 98.81 186 PHE B C 1
ATOM 5154 O O . PHE B 1 186 ? -1.616 12.32 -2.352 1 98.81 186 PHE B O 1
ATOM 5161 N N . GLY B 1 187 ? -3.779 12.789 -1.815 1 98.44 187 GLY B N 1
ATOM 5162 C CA . GLY B 1 187 ? -4.102 11.391 -1.575 1 98.44 187 GLY B CA 1
ATOM 5163 C C . GLY B 1 187 ? -3.867 10.508 -2.785 1 98.44 187 GLY B C 1
ATOM 5164 O O . GLY B 1 187 ? -3.285 9.422 -2.67 1 98.44 187 GLY B O 1
ATOM 5165 N N . LEU B 1 188 ? -4.297 10.984 -3.943 1 98.19 188 LEU B N 1
ATOM 5166 C CA . LEU B 1 188 ? -4.148 10.242 -5.191 1 98.19 188 LEU B CA 1
ATOM 5167 C C . LEU B 1 188 ? -2.674 10.062 -5.539 1 98.19 188 LEU B C 1
ATOM 5169 O O . LEU B 1 188 ? -2.24 8.953 -5.871 1 98.19 188 LEU B O 1
ATOM 5173 N N . GLU B 1 189 ? -1.955 11.117 -5.418 1 98.25 189 GLU B N 1
ATOM 5174 C CA . GLU B 1 189 ? -0.536 11.086 -5.758 1 98.25 189 GLU B CA 1
ATOM 5175 C C . GLU B 1 189 ? 0.217 10.086 -4.879 1 98.25 189 GLU B C 1
ATOM 5177 O O . GLU B 1 189 ? 1.025 9.305 -5.375 1 98.25 189 GLU B O 1
ATOM 5182 N N . GLU B 1 190 ? -0.036 10.078 -3.559 1 98.19 190 GLU B N 1
ATOM 5183 C CA . GLU B 1 190 ? 0.639 9.172 -2.633 1 98.19 190 GLU B CA 1
ATOM 5184 C C . GLU B 1 190 ? 0.272 7.719 -2.916 1 98.19 190 GLU B C 1
ATOM 5186 O O . GLU B 1 190 ? 0.994 6.805 -2.518 1 98.19 190 GLU B O 1
ATOM 5191 N N . ASN B 1 191 ? -0.86 7.504 -3.623 1 97.12 191 ASN B N 1
ATOM 5192 C CA . ASN B 1 191 ? -1.301 6.164 -4 1 97.12 191 ASN B CA 1
ATOM 5193 C C . ASN B 1 191 ? -1.015 5.871 -5.473 1 97.12 191 ASN B C 1
ATOM 5195 O O . ASN B 1 191 ? -1.69 5.047 -6.09 1 97.12 191 ASN B O 1
ATOM 5199 N N . ASN B 1 192 ? -0.126 6.594 -6.059 1 96.62 192 ASN B N 1
ATOM 5200 C CA . ASN B 1 192 ? 0.453 6.363 -7.379 1 96.62 192 ASN B CA 1
ATOM 5201 C C . ASN B 1 192 ? -0.543 6.676 -8.492 1 96.62 192 ASN B C 1
ATOM 5203 O O . ASN B 1 192 ? -0.315 6.328 -9.648 1 96.62 192 ASN B O 1
ATOM 5207 N N . MET B 1 193 ? -1.654 7.25 -8.188 1 96.38 193 MET B N 1
ATOM 5208 C CA . MET B 1 193 ? -2.621 7.652 -9.203 1 96.38 193 MET B CA 1
ATOM 5209 C C . MET B 1 193 ? -2.324 9.055 -9.719 1 96.38 193 MET B C 1
ATOM 5211 O O . MET B 1 193 ? -3.09 9.992 -9.469 1 96.38 193 MET B O 1
ATOM 5215 N N . TYR B 1 194 ? -1.309 9.219 -10.469 1 96.75 194 TYR B N 1
ATOM 5216 C CA . TYR B 1 194 ? -0.665 10.484 -10.781 1 96.75 194 TYR B CA 1
ATOM 5217 C C . TYR B 1 194 ? -1.519 11.305 -11.734 1 96.75 194 TYR B C 1
ATOM 5219 O O . TYR B 1 194 ? -1.686 12.516 -11.547 1 96.75 194 TYR B O 1
ATOM 5227 N N . GLU B 1 195 ? -2.066 10.68 -12.727 1 95.19 195 GLU B N 1
ATOM 5228 C CA . GLU B 1 195 ? -2.883 11.414 -13.688 1 95.19 195 GLU B CA 1
ATOM 5229 C C . GLU B 1 195 ? -4.102 12.031 -13.016 1 95.19 195 GLU B C 1
ATOM 5231 O O . GLU B 1 195 ? -4.41 13.203 -13.242 1 95.19 195 GLU B O 1
ATOM 5236 N N . GLU B 1 196 ? -4.766 11.258 -12.234 1 96.44 196 GLU B N 1
ATOM 5237 C CA . GLU B 1 196 ? -5.93 11.75 -11.508 1 96.44 196 GLU B CA 1
ATOM 5238 C C . GLU B 1 196 ? -5.539 12.828 -10.5 1 96.44 196 GLU B C 1
ATOM 5240 O O . GLU B 1 196 ? -6.297 13.773 -10.266 1 96.44 196 GLU B O 1
ATOM 5245 N N . ALA B 1 197 ? -4.383 12.664 -9.883 1 98.25 197 ALA B N 1
ATOM 5246 C CA . ALA B 1 197 ? -3.889 13.648 -8.922 1 98.25 197 ALA B CA 1
ATOM 5247 C C . ALA B 1 197 ? -3.713 15.016 -9.578 1 98.25 197 ALA B C 1
ATOM 5249 O O . ALA B 1 197 ? -4.121 16.047 -9.016 1 98.25 197 ALA B O 1
ATOM 5250 N N . VAL B 1 198 ? -3.141 15.016 -10.773 1 98.25 198 VAL B N 1
ATOM 5251 C CA . VAL B 1 198 ? -2.914 16.266 -11.484 1 98.25 198 VAL B CA 1
ATOM 5252 C C . VAL B 1 198 ? -4.254 16.906 -11.852 1 98.25 198 VAL B C 1
ATOM 5254 O O . VAL B 1 198 ? -4.43 18.125 -11.719 1 98.25 198 VAL B O 1
ATOM 5257 N N . LYS B 1 199 ? -5.215 16.109 -12.273 1 97.94 199 LYS B N 1
ATOM 5258 C CA . LYS B 1 199 ? -6.539 16.625 -12.609 1 97.94 199 LYS B CA 1
ATOM 5259 C C . LYS B 1 199 ? -7.184 17.297 -11.398 1 97.94 199 LYS B C 1
ATOM 5261 O O . LYS B 1 199 ? -7.734 18.406 -11.516 1 97.94 199 LYS B O 1
ATOM 5266 N N . GLU B 1 200 ? -7.117 16.672 -10.266 1 98.44 200 GLU B N 1
ATOM 5267 C CA . GLU B 1 200 ? -7.684 17.234 -9.039 1 98.44 200 GLU B CA 1
ATOM 5268 C C . GLU B 1 200 ? -6.941 18.484 -8.617 1 98.44 200 GLU B C 1
ATOM 5270 O O . GLU B 1 200 ? -7.555 19.453 -8.156 1 98.44 200 GLU B O 1
ATOM 5275 N N . ALA B 1 201 ? -5.621 18.484 -8.711 1 98.75 201 ALA B N 1
ATOM 5276 C CA . ALA B 1 201 ? -4.836 19.672 -8.383 1 98.75 201 ALA B CA 1
ATOM 5277 C C . ALA B 1 201 ? -5.195 20.828 -9.297 1 98.75 201 ALA B C 1
ATOM 5279 O O . ALA B 1 201 ? -5.34 21.969 -8.836 1 98.75 201 ALA B O 1
ATOM 5280 N N . ASP B 1 202 ? -5.355 20.547 -10.578 1 98.69 202 ASP B N 1
ATOM 5281 C CA . ASP B 1 202 ? -5.715 21.578 -11.547 1 98.69 202 ASP B CA 1
ATOM 5282 C C . ASP B 1 202 ? -7.098 22.156 -11.242 1 98.69 202 ASP B C 1
ATOM 5284 O O . ASP B 1 202 ? -7.316 23.359 -11.398 1 98.69 202 ASP B O 1
ATOM 5288 N N . GLN B 1 203 ? -8.016 21.312 -10.859 1 98.19 203 GLN B N 1
ATOM 5289 C CA . GLN B 1 203 ? -9.328 21.797 -10.461 1 98.19 203 GLN B CA 1
ATOM 5290 C C . GLN B 1 203 ? -9.234 22.75 -9.273 1 98.19 203 GLN B C 1
ATOM 5292 O O . GLN B 1 203 ? -9.883 23.797 -9.266 1 98.19 203 GLN B O 1
ATOM 5297 N N . SER B 1 204 ? -8.477 22.391 -8.289 1 98.5 204 SER B N 1
ATOM 5298 C CA . SER B 1 204 ? -8.273 23.25 -7.137 1 98.5 204 SER B CA 1
ATOM 5299 C C . SER B 1 204 ? -7.672 24.594 -7.551 1 98.5 204 SER B C 1
ATOM 5301 O O . SER B 1 204 ? -8.156 25.641 -7.137 1 98.5 204 SER B O 1
ATOM 5303 N N . LEU B 1 205 ? -6.672 24.594 -8.414 1 98.31 205 LEU B N 1
ATOM 5304 C CA . LEU B 1 205 ? -5.945 25.797 -8.828 1 98.31 205 LEU B CA 1
ATOM 5305 C C . LEU B 1 205 ? -6.812 26.672 -9.711 1 98.31 205 LEU B C 1
ATOM 5307 O O . LEU B 1 205 ? -6.645 27.891 -9.734 1 98.31 205 LEU B O 1
ATOM 5311 N N . ALA B 1 206 ? -7.715 26.031 -10.43 1 98.19 206 ALA B N 1
ATOM 5312 C CA . ALA B 1 206 ? -8.664 26.812 -11.234 1 98.19 206 ALA B CA 1
ATOM 5313 C C . ALA B 1 206 ? -9.594 27.625 -10.344 1 98.19 206 ALA B C 1
ATOM 5315 O O . ALA B 1 206 ? -10.023 28.719 -10.719 1 98.19 206 ALA B O 1
ATOM 5316 N N . ILE B 1 207 ? -9.883 27.109 -9.172 1 97.44 207 ILE B N 1
ATOM 5317 C CA . ILE B 1 207 ? -10.75 27.781 -8.211 1 97.44 207 ILE B CA 1
ATOM 5318 C C . ILE B 1 207 ? -9.938 28.766 -7.379 1 97.44 207 ILE B C 1
ATOM 5320 O O . ILE B 1 207 ? -10.352 29.906 -7.168 1 97.44 207 ILE B O 1
ATOM 5324 N N . ASN B 1 208 ? -8.82 28.328 -6.895 1 95.75 208 ASN B N 1
ATOM 5325 C CA . ASN B 1 208 ? -7.891 29.125 -6.094 1 95.75 208 ASN B CA 1
ATOM 5326 C C . ASN B 1 208 ? -6.457 28.984 -6.598 1 95.75 208 ASN B C 1
ATOM 5328 O O . ASN B 1 208 ? -5.723 28.094 -6.152 1 95.75 208 ASN B O 1
ATOM 5332 N N . LYS B 1 209 ? -5.988 29.938 -7.246 1 95.69 209 LYS B N 1
ATOM 5333 C CA . LYS B 1 209 ? -4.684 29.891 -7.902 1 95.69 209 LYS B CA 1
ATOM 5334 C C . LYS B 1 209 ? -3.557 29.797 -6.875 1 95.69 209 LYS B C 1
ATOM 5336 O O . LYS B 1 209 ? -2.486 29.25 -7.168 1 95.69 209 LYS B O 1
ATOM 5341 N N . ILE B 1 210 ? -3.775 30.188 -5.699 1 95.62 210 ILE B N 1
ATOM 5342 C CA . ILE B 1 210 ? -2.707 30.281 -4.711 1 95.62 210 ILE B CA 1
ATOM 5343 C C . ILE B 1 210 ? -2.727 29.047 -3.812 1 95.62 210 ILE B C 1
ATOM 5345 O O . ILE B 1 210 ? -2.045 29.016 -2.785 1 95.62 210 ILE B O 1
ATOM 5349 N N . ASP B 1 211 ? -3.613 28.078 -4.125 1 97.75 211 ASP B N 1
ATOM 5350 C CA . ASP B 1 211 ? -3.672 26.875 -3.311 1 97.75 211 ASP B CA 1
ATOM 5351 C C . ASP B 1 211 ? -2.334 26.141 -3.322 1 97.75 211 ASP B C 1
ATOM 5353 O O . ASP B 1 211 ? -2.062 25.344 -4.23 1 97.75 211 ASP B O 1
ATOM 5357 N N . ILE B 1 212 ? -1.567 26.297 -2.293 1 98.5 212 ILE B N 1
ATOM 5358 C CA . ILE B 1 212 ? -0.204 25.781 -2.221 1 98.5 212 ILE B CA 1
ATOM 5359 C C . ILE B 1 212 ? -0.231 24.266 -2.117 1 98.5 212 ILE B C 1
ATOM 5361 O O . ILE B 1 212 ? 0.686 23.578 -2.588 1 98.5 212 ILE B O 1
ATOM 5365 N N . TRP B 1 213 ? -1.259 23.688 -1.497 1 98.62 213 TRP B N 1
ATOM 5366 C CA . TRP B 1 213 ? -1.343 22.234 -1.347 1 98.62 213 TRP B CA 1
ATOM 5367 C C . TRP B 1 213 ? -1.526 21.547 -2.701 1 98.62 213 TRP B C 1
ATOM 5369 O O . TRP B 1 213 ? -1.015 20.453 -2.926 1 98.62 213 TRP B O 1
ATOM 5379 N N . ALA B 1 214 ? -2.254 22.203 -3.602 1 98.62 214 ALA B N 1
ATOM 5380 C CA . ALA B 1 214 ? -2.398 21.703 -4.969 1 98.62 214 ALA B CA 1
ATOM 5381 C C . ALA B 1 214 ? -1.068 21.75 -5.715 1 98.62 214 ALA B C 1
ATOM 5383 O O . ALA B 1 214 ? -0.672 20.781 -6.363 1 98.62 214 ALA B O 1
ATOM 5384 N N . SER B 1 215 ? -0.38 22.891 -5.617 1 98.62 215 SER B N 1
ATOM 5385 C CA . SER B 1 215 ? 0.94 23.016 -6.227 1 98.62 215 SER B CA 1
ATOM 5386 C C . SER B 1 215 ? 1.906 21.969 -5.676 1 98.62 215 SER B C 1
ATOM 5388 O O . SER B 1 215 ? 2.67 21.359 -6.426 1 98.62 215 SER B O 1
ATOM 5390 N N . HIS B 1 216 ? 1.844 21.828 -4.387 1 98.62 216 HIS B N 1
ATOM 5391 C CA . HIS B 1 216 ? 2.65 20.828 -3.699 1 98.62 216 HIS B CA 1
ATOM 5392 C C . HIS B 1 216 ? 2.369 19.438 -4.238 1 98.62 216 HIS B C 1
ATOM 5394 O O . HIS B 1 216 ? 3.297 18.672 -4.531 1 98.62 216 HIS B O 1
ATOM 5400 N N . ALA B 1 217 ? 1.107 19.031 -4.406 1 98.62 217 ALA B N 1
ATOM 5401 C CA . ALA B 1 217 ? 0.726 17.719 -4.914 1 98.62 217 ALA B CA 1
ATOM 5402 C C . ALA B 1 217 ? 1.248 17.5 -6.328 1 98.62 217 ALA B C 1
ATOM 5404 O O . ALA B 1 217 ? 1.736 16.422 -6.66 1 98.62 217 ALA B O 1
ATOM 5405 N N . LYS B 1 218 ? 1.174 18.531 -7.172 1 98.44 218 LYS B N 1
ATOM 5406 C CA . LYS B 1 218 ? 1.734 18.438 -8.516 1 98.44 218 LYS B CA 1
ATOM 5407 C C . LYS B 1 218 ? 3.242 18.203 -8.469 1 98.44 218 LYS B C 1
ATOM 5409 O O . LYS B 1 218 ? 3.779 17.391 -9.227 1 98.44 218 LYS B O 1
ATOM 5414 N N . GLY B 1 219 ? 3.889 18.953 -7.609 1 98.12 219 GLY B N 1
ATOM 5415 C CA . GLY B 1 219 ? 5.312 18.734 -7.414 1 98.12 219 GLY B CA 1
ATOM 5416 C C . GLY B 1 219 ? 5.652 17.281 -7.082 1 98.12 219 GLY B C 1
ATOM 5417 O O . GLY B 1 219 ? 6.602 16.719 -7.625 1 98.12 219 GLY B O 1
ATOM 5418 N N . HIS B 1 220 ? 4.859 16.656 -6.195 1 98.38 220 HIS B N 1
ATOM 5419 C CA . HIS B 1 220 ? 5.047 15.258 -5.84 1 98.38 220 HIS B CA 1
ATOM 5420 C C . HIS B 1 220 ? 4.922 14.352 -7.062 1 98.38 220 HIS B C 1
ATOM 5422 O O . HIS B 1 220 ? 5.715 13.422 -7.242 1 98.38 220 HIS B O 1
ATOM 5428 N N . VAL B 1 221 ? 3.869 14.609 -7.879 1 97.69 221 VAL B N 1
ATOM 5429 C CA . VAL B 1 221 ? 3.631 13.789 -9.062 1 97.69 221 VAL B CA 1
ATOM 5430 C C . VAL B 1 221 ? 4.875 13.789 -9.953 1 97.69 221 VAL B C 1
ATOM 5432 O O . VAL B 1 221 ? 5.359 12.727 -10.352 1 97.69 221 VAL B O 1
ATOM 5435 N N . TRP B 1 222 ? 5.414 14.945 -10.227 1 97.12 222 TRP B N 1
ATOM 5436 C CA . TRP B 1 222 ? 6.562 15.055 -11.117 1 97.12 222 TRP B CA 1
ATOM 5437 C C . TRP B 1 222 ? 7.801 14.422 -10.5 1 97.12 222 TRP B C 1
ATOM 5439 O O . TRP B 1 222 ? 8.617 13.82 -11.203 1 97.12 222 TRP B O 1
ATOM 5449 N N . GLU B 1 223 ? 7.922 14.555 -9.242 1 95.81 223 GLU B N 1
ATOM 5450 C CA . GLU B 1 223 ? 9.039 13.914 -8.547 1 95.81 223 GLU B CA 1
ATOM 5451 C C . GLU B 1 223 ? 8.969 12.398 -8.672 1 95.81 223 GLU B C 1
ATOM 5453 O O . GLU B 1 223 ? 9.969 11.758 -9.008 1 95.81 223 GLU B O 1
ATOM 5458 N N . MET B 1 224 ? 7.809 11.805 -8.453 1 95.19 224 MET B N 1
ATOM 5459 C CA . MET B 1 224 ? 7.648 10.352 -8.445 1 95.19 224 MET B CA 1
ATOM 5460 C C . MET B 1 224 ? 7.777 9.789 -9.859 1 95.19 224 MET B C 1
ATOM 5462 O O . MET B 1 224 ? 8.242 8.656 -10.039 1 95.19 224 MET B O 1
ATOM 5466 N N . GLN B 1 225 ? 7.512 10.594 -10.836 1 93.56 225 GLN B N 1
ATOM 5467 C CA . GLN B 1 225 ? 7.566 10.125 -12.219 1 93.56 225 GLN B CA 1
ATOM 5468 C C . GLN B 1 225 ? 8.906 10.469 -12.859 1 93.56 225 GLN B C 1
ATOM 5470 O O . GLN B 1 225 ? 9.133 10.156 -14.031 1 93.56 225 GLN B O 1
ATOM 5475 N N . GLY B 1 226 ? 9.758 11.172 -12.148 1 93.69 226 GLY B N 1
ATOM 5476 C CA . GLY B 1 226 ? 11.055 11.555 -12.672 1 93.69 226 GLY B CA 1
ATOM 5477 C C . GLY B 1 226 ? 10.992 12.695 -13.664 1 93.69 226 GLY B C 1
ATOM 5478 O O . GLY B 1 226 ? 11.82 12.789 -14.562 1 93.69 226 GLY B O 1
ATOM 5479 N N . GLU B 1 227 ? 9.992 13.477 -13.586 1 94.5 227 GLU B N 1
ATOM 5480 C CA . GLU B 1 227 ? 9.82 14.617 -14.477 1 94.5 227 GLU B CA 1
ATOM 5481 C C . GLU B 1 227 ? 10.258 15.914 -13.797 1 94.5 227 GLU B C 1
ATOM 5483 O O . GLU B 1 227 ? 9.5 16.875 -13.742 1 94.5 227 GLU B O 1
ATOM 5488 N N . PHE B 1 228 ? 11.461 16.016 -13.359 1 94.56 228 PHE B N 1
ATOM 5489 C CA . PHE B 1 228 ? 11.992 17.062 -12.508 1 94.56 228 PHE B CA 1
ATOM 5490 C C . PHE B 1 228 ? 12.07 18.391 -13.266 1 94.56 228 PHE B C 1
ATOM 5492 O O . PHE B 1 228 ? 11.867 19.453 -12.688 1 94.56 228 PHE B O 1
ATOM 5499 N N . GLU B 1 229 ? 12.305 18.344 -14.617 1 95.5 229 GLU B N 1
ATOM 5500 C CA . GLU B 1 229 ? 12.383 19.578 -15.398 1 95.5 229 GLU B CA 1
ATOM 5501 C C . GLU B 1 229 ? 11.039 20.297 -15.422 1 95.5 229 GLU B C 1
ATOM 5503 O O . GLU B 1 229 ? 10.984 21.516 -15.32 1 95.5 229 GLU B O 1
ATOM 5508 N N . LYS B 1 230 ? 9.992 19.484 -15.555 1 95.5 230 LYS B N 1
ATOM 5509 C CA . LYS B 1 230 ? 8.648 20.062 -15.484 1 95.5 230 LYS B CA 1
ATOM 5510 C C . LYS B 1 230 ? 8.406 20.719 -14.133 1 95.5 230 LYS B C 1
ATOM 5512 O O . LYS B 1 230 ? 7.797 21.797 -14.055 1 95.5 230 LYS B O 1
ATOM 5517 N N . GLY B 1 231 ? 8.883 20.047 -13.055 1 96.56 231 GLY B N 1
ATOM 5518 C CA . GLY B 1 231 ? 8.734 20.594 -11.711 1 96.56 231 GLY B CA 1
ATOM 5519 C C . GLY B 1 231 ? 9.492 21.891 -11.5 1 96.56 231 GLY B C 1
ATOM 5520 O O . GLY B 1 231 ? 8.953 22.844 -10.938 1 96.56 231 GLY B O 1
ATOM 5521 N N . ILE B 1 232 ? 10.711 21.922 -11.961 1 97.44 232 ILE B N 1
ATOM 5522 C CA . ILE B 1 232 ? 11.539 23.125 -11.828 1 97.44 232 ILE B CA 1
ATOM 5523 C C . ILE B 1 232 ? 10.891 24.281 -12.57 1 97.44 232 ILE B C 1
ATOM 5525 O O . ILE B 1 232 ? 10.75 25.375 -12.023 1 97.44 232 ILE B O 1
ATOM 5529 N N . ASP B 1 233 ? 10.461 24.031 -13.805 1 97.75 233 ASP B N 1
ATOM 5530 C CA . ASP B 1 233 ? 9.812 25.062 -14.609 1 97.75 233 ASP B CA 1
ATOM 5531 C C . ASP B 1 233 ? 8.547 25.578 -13.93 1 97.75 233 ASP B C 1
ATOM 5533 O O . ASP B 1 233 ? 8.312 26.781 -13.875 1 97.75 233 ASP B O 1
ATOM 5537 N N . TYR B 1 234 ? 7.781 24.719 -13.406 1 98 234 TYR B N 1
ATOM 5538 C CA . TYR B 1 234 ? 6.523 25.062 -12.75 1 98 234 TYR B CA 1
ATOM 5539 C C . TYR B 1 234 ? 6.766 25.938 -11.523 1 98 234 TYR B C 1
ATOM 5541 O O . TYR B 1 234 ? 6.129 26.984 -11.359 1 98 234 TYR B O 1
ATOM 5549 N N . PHE B 1 235 ? 7.641 25.484 -10.609 1 97.62 235 PHE B N 1
ATOM 5550 C CA . PHE B 1 235 ? 7.863 26.219 -9.375 1 97.62 235 PHE B CA 1
ATOM 5551 C C . PHE B 1 235 ? 8.5 27.578 -9.648 1 97.62 235 PHE B C 1
ATOM 5553 O O . PHE B 1 235 ? 8.211 28.547 -8.953 1 97.62 235 PHE B O 1
ATOM 5560 N N . ASP B 1 236 ? 9.328 27.578 -10.68 1 97.06 236 ASP B N 1
ATOM 5561 C CA . ASP B 1 236 ? 9.93 28.859 -11.086 1 97.06 236 ASP B CA 1
ATOM 5562 C C . ASP B 1 236 ? 8.852 29.844 -11.555 1 97.06 236 ASP B C 1
ATOM 5564 O O . ASP B 1 236 ? 8.875 31.016 -11.18 1 97.06 236 ASP B O 1
ATOM 5568 N N . LYS B 1 237 ? 7.918 29.406 -12.297 1 97.69 237 LYS B N 1
ATOM 5569 C CA . LYS B 1 237 ? 6.906 30.266 -12.914 1 97.69 237 LYS B CA 1
ATOM 5570 C C . LYS B 1 237 ? 5.809 30.625 -11.914 1 97.69 237 LYS B C 1
ATOM 5572 O O . LYS B 1 237 ? 5.113 31.625 -12.086 1 97.69 237 LYS B O 1
ATOM 5577 N N . THR B 1 238 ? 5.676 29.828 -10.875 1 97.69 238 THR B N 1
ATOM 5578 C CA . THR B 1 238 ? 4.492 30 -10.031 1 97.69 238 THR B CA 1
ATOM 5579 C C . THR B 1 238 ? 4.891 30.406 -8.617 1 97.69 238 THR B C 1
ATOM 5581 O O . THR B 1 238 ? 4.051 30.422 -7.715 1 97.69 238 THR B O 1
ATOM 5584 N N . GLU B 1 239 ? 6.137 30.719 -8.336 1 97.25 239 GLU B N 1
ATOM 5585 C CA . GLU B 1 239 ? 6.617 31 -6.984 1 97.25 239 GLU B CA 1
ATOM 5586 C C . GLU B 1 239 ? 5.762 32.062 -6.312 1 97.25 239 GLU B C 1
ATOM 5588 O O . GLU B 1 239 ? 5.449 31.969 -5.125 1 97.25 239 GLU B O 1
ATOM 5593 N N . LYS B 1 240 ? 5.289 33.062 -7.035 1 96.31 240 LYS B N 1
ATOM 5594 C CA . LYS B 1 240 ? 4.516 34.188 -6.484 1 96.31 240 LYS B CA 1
ATOM 5595 C C . LYS B 1 240 ? 3.121 33.719 -6.066 1 96.31 240 LYS B C 1
ATOM 5597 O O . LYS B 1 240 ? 2.459 34.375 -5.27 1 96.31 240 LYS B O 1
ATOM 5602 N N . ASP B 1 241 ? 2.709 32.656 -6.613 1 96.19 241 ASP B N 1
ATOM 5603 C CA . ASP B 1 241 ? 1.361 32.188 -6.34 1 96.19 241 ASP B CA 1
ATOM 5604 C C . ASP B 1 241 ? 1.3 31.453 -4.996 1 96.19 241 ASP B C 1
ATOM 5606 O O . ASP B 1 241 ? 0.261 31.453 -4.332 1 96.19 241 ASP B O 1
ATOM 5610 N N . TRP B 1 242 ? 2.377 30.812 -4.598 1 95.75 242 TRP B N 1
ATOM 5611 C CA . TRP B 1 242 ? 2.252 29.953 -3.43 1 95.75 242 TRP B CA 1
ATOM 5612 C C . TRP B 1 242 ? 3.219 30.375 -2.328 1 95.75 242 TRP B C 1
ATOM 5614 O O . TRP B 1 242 ? 3.074 29.969 -1.176 1 95.75 242 TRP B O 1
ATOM 5624 N N . SER B 1 243 ? 4.219 31.25 -2.564 1 94.69 243 SER B N 1
ATOM 5625 C CA . SER B 1 243 ? 5.285 31.547 -1.617 1 94.69 243 SER B CA 1
ATOM 5626 C C . SER B 1 243 ? 4.758 32.344 -0.426 1 94.69 243 SER B C 1
ATOM 5628 O O . SER B 1 243 ? 5.395 32.406 0.627 1 94.69 243 SER B O 1
ATOM 5630 N N . SER B 1 244 ? 3.574 32.938 -0.573 1 92.31 244 SER B N 1
ATOM 5631 C CA . SER B 1 244 ? 2.982 33.688 0.526 1 92.31 244 SER B CA 1
ATOM 5632 C C . SER B 1 244 ? 2.303 32.781 1.529 1 92.31 244 SER B C 1
ATOM 5634 O O . SER B 1 244 ? 1.961 33.188 2.637 1 92.31 244 SER B O 1
ATOM 5636 N N . CYS B 1 245 ? 2.033 31.562 1.156 1 95.31 245 CYS B N 1
ATOM 5637 C CA . CYS B 1 245 ? 1.454 30.578 2.068 1 95.31 245 CYS B CA 1
ATOM 5638 C C . CYS B 1 245 ? 2.518 30 2.994 1 95.31 245 CYS B C 1
ATOM 5640 O O . CYS B 1 245 ? 2.949 28.859 2.816 1 95.31 245 CYS B O 1
ATOM 5642 N N . ASP B 1 246 ? 2.795 30.719 4.035 1 92.81 246 ASP B N 1
ATOM 5643 C CA . ASP B 1 246 ? 4.008 30.578 4.832 1 92.81 246 ASP B CA 1
ATOM 5644 C C . ASP B 1 246 ? 3.969 29.312 5.684 1 92.81 246 ASP B C 1
ATOM 5646 O O . ASP B 1 246 ? 5.004 28.844 6.168 1 92.81 246 ASP B O 1
ATOM 5650 N N . MET B 1 247 ? 2.807 28.703 5.887 1 93.25 247 MET B N 1
ATOM 5651 C CA . MET B 1 247 ? 2.723 27.516 6.719 1 93.25 247 MET B CA 1
ATOM 5652 C C . MET B 1 247 ? 3.266 26.297 5.977 1 93.25 247 MET B C 1
ATOM 5654 O O . MET B 1 247 ? 3.52 25.25 6.586 1 93.25 247 MET B O 1
ATOM 5658 N N . LEU B 1 248 ? 3.482 26.422 4.602 1 95.62 248 LEU B N 1
ATOM 5659 C CA . LEU B 1 248 ? 3.906 25.25 3.838 1 95.62 248 LEU B CA 1
ATOM 5660 C C . LEU B 1 248 ? 4.965 25.641 2.809 1 95.62 248 LEU B C 1
ATOM 5662 O O . LEU B 1 248 ? 5.598 24.766 2.209 1 95.62 248 LEU B O 1
ATOM 5666 N N . ALA B 1 249 ? 5.234 26.906 2.6 1 96.25 249 ALA B N 1
ATOM 5667 C CA . ALA B 1 249 ? 6.125 27.375 1.547 1 96.25 249 ALA B CA 1
ATOM 5668 C C . ALA B 1 249 ? 7.512 26.75 1.677 1 96.25 249 ALA B C 1
ATOM 5670 O O . ALA B 1 249 ? 8.109 26.344 0.679 1 96.25 249 ALA B O 1
ATOM 5671 N N . TYR B 1 250 ? 8.078 26.672 2.857 1 95.75 250 TYR B N 1
ATOM 5672 C CA . TYR B 1 250 ? 9.391 26.078 3.078 1 95.75 250 TYR B CA 1
ATOM 5673 C C . TYR B 1 250 ? 9.461 24.672 2.514 1 95.75 250 TYR B C 1
ATOM 5675 O O . TYR B 1 250 ? 10.492 24.266 1.961 1 95.75 250 TYR B O 1
ATOM 5683 N N . HIS B 1 251 ? 8.398 23.906 2.648 1 97.06 251 HIS B N 1
ATOM 5684 C CA . HIS B 1 251 ? 8.367 22.516 2.186 1 97.06 251 HIS B CA 1
ATOM 5685 C C . HIS B 1 251 ? 8.281 22.453 0.664 1 97.06 251 HIS B C 1
ATOM 5687 O O . HIS B 1 251 ? 8.852 21.547 0.048 1 97.06 251 HIS B O 1
ATOM 5693 N N . VAL B 1 252 ? 7.555 23.375 0.053 1 97.75 252 VAL B N 1
ATOM 5694 C CA . VAL B 1 252 ? 7.531 23.438 -1.404 1 97.75 252 VAL B CA 1
ATOM 5695 C C . VAL B 1 252 ? 8.914 23.828 -1.927 1 97.75 252 VAL B C 1
ATOM 5697 O O . VAL B 1 252 ? 9.383 23.281 -2.922 1 97.75 252 VAL B O 1
ATOM 5700 N N . TYR B 1 253 ? 9.57 24.781 -1.248 1 97.69 253 TYR B N 1
ATOM 5701 C CA . TYR B 1 253 ? 10.953 25.094 -1.569 1 97.69 253 TYR B CA 1
ATOM 5702 C C . TYR B 1 253 ? 11.828 23.844 -1.463 1 97.69 253 TYR B C 1
ATOM 5704 O O . TYR B 1 253 ? 12.75 23.656 -2.264 1 97.69 253 TYR B O 1
ATOM 5712 N N . TRP B 1 254 ? 11.547 23.016 -0.475 1 98.12 254 TRP B N 1
ATOM 5713 C CA . TRP B 1 254 ? 12.305 21.766 -0.322 1 98.12 254 TRP B CA 1
ATOM 5714 C C . TRP B 1 254 ? 12.172 20.891 -1.562 1 98.12 254 TRP B C 1
ATOM 5716 O O . TRP B 1 254 ? 13.172 20.422 -2.107 1 98.12 254 TRP B O 1
ATOM 5726 N N . HIS B 1 255 ? 10.961 20.656 -2.059 1 98.25 255 HIS B N 1
ATOM 5727 C CA . HIS B 1 255 ? 10.758 19.875 -3.277 1 98.25 255 HIS B CA 1
ATOM 5728 C C . HIS B 1 255 ? 11.523 20.484 -4.449 1 98.25 255 HIS B C 1
ATOM 5730 O O . HIS B 1 255 ? 12.172 19.766 -5.211 1 98.25 255 HIS B O 1
ATOM 5736 N N . TRP B 1 256 ? 11.422 21.797 -4.539 1 98.38 256 TRP B N 1
ATOM 5737 C CA . TRP B 1 256 ? 12.094 22.516 -5.605 1 98.38 256 TRP B CA 1
ATOM 5738 C C . TRP B 1 256 ? 13.602 22.312 -5.531 1 98.38 256 TRP B C 1
ATOM 5740 O O . TRP B 1 256 ? 14.25 22.047 -6.547 1 98.38 256 TRP B O 1
ATOM 5750 N N . ALA B 1 257 ? 14.148 22.438 -4.367 1 98.19 257 ALA B N 1
ATOM 5751 C CA . ALA B 1 257 ? 15.586 22.25 -4.164 1 98.19 257 ALA B CA 1
ATOM 5752 C C . ALA B 1 257 ? 16 20.828 -4.492 1 98.19 257 ALA B C 1
ATOM 5754 O O . ALA B 1 257 ? 17.047 20.594 -5.102 1 98.19 257 ALA B O 1
ATOM 5755 N N . VAL B 1 258 ? 15.219 19.812 -4.102 1 98 258 VAL B N 1
ATOM 5756 C CA . VAL B 1 258 ? 15.508 18.406 -4.336 1 98 258 VAL B CA 1
ATOM 5757 C C . VAL B 1 258 ? 15.539 18.125 -5.836 1 98 258 VAL B C 1
ATOM 5759 O O . VAL B 1 258 ? 16.344 17.312 -6.305 1 98 258 VAL B O 1
ATOM 5762 N N . TYR B 1 259 ? 14.664 18.844 -6.648 1 98.06 259 TYR B N 1
ATOM 5763 C CA . TYR B 1 259 ? 14.711 18.703 -8.102 1 98.06 259 TYR B CA 1
ATOM 5764 C C . TYR B 1 259 ? 16.078 19.078 -8.641 1 98.06 259 TYR B C 1
ATOM 5766 O O . TYR B 1 259 ? 16.578 18.453 -9.578 1 98.06 259 TYR B O 1
ATOM 5774 N N . HIS B 1 260 ? 16.641 20.094 -8.078 1 98.12 260 HIS B N 1
ATOM 5775 C CA . HIS B 1 260 ? 17.938 20.531 -8.539 1 98.12 260 HIS B CA 1
ATOM 5776 C C . HIS B 1 260 ? 19.031 19.547 -8.141 1 98.12 260 HIS B C 1
ATOM 5778 O O . HIS B 1 260 ? 20.016 19.359 -8.875 1 98.12 260 HIS B O 1
ATOM 5784 N N . ILE B 1 261 ? 18.906 18.891 -6.992 1 97.94 261 ILE B N 1
ATOM 5785 C CA . ILE B 1 261 ? 19.812 17.797 -6.66 1 97.94 261 ILE B CA 1
ATOM 5786 C C . ILE B 1 261 ? 19.703 16.703 -7.715 1 97.94 261 ILE B C 1
ATOM 5788 O O . ILE B 1 261 ? 20.719 16.172 -8.18 1 97.94 261 ILE B O 1
ATOM 5792 N N . GLU B 1 262 ? 18.406 16.344 -8.062 1 96.81 262 GLU B N 1
ATOM 5793 C CA . GLU B 1 262 ? 18.172 15.328 -9.094 1 96.81 262 GLU B CA 1
ATOM 5794 C C . GLU B 1 262 ? 18.906 15.672 -10.383 1 96.81 262 GLU B C 1
ATOM 5796 O O . GLU B 1 262 ? 19.453 14.797 -11.047 1 96.81 262 GLU B O 1
ATOM 5801 N N . LYS B 1 263 ? 18.984 16.922 -10.648 1 96.12 263 LYS B N 1
ATOM 5802 C CA . LYS B 1 263 ? 19.594 17.422 -11.883 1 96.12 263 LYS B CA 1
ATOM 5803 C C . LYS B 1 263 ? 21.125 17.484 -11.75 1 96.12 263 LYS B C 1
ATOM 5805 O O . LYS B 1 263 ? 21.828 17.641 -12.75 1 96.12 263 LYS B O 1
ATOM 5810 N N . GLY B 1 264 ? 21.656 17.422 -10.578 1 96.5 264 GLY B N 1
ATOM 5811 C CA . GLY B 1 264 ? 23.094 17.594 -10.336 1 96.5 264 GLY B CA 1
ATOM 5812 C C . GLY B 1 264 ? 23.516 19.047 -10.266 1 96.5 264 GLY B C 1
ATOM 5813 O O . GLY B 1 264 ? 24.703 19.344 -10.367 1 96.5 264 GLY B O 1
ATOM 5814 N N . ASP B 1 265 ? 22.531 19.891 -10.258 1 97.94 265 ASP B N 1
ATOM 5815 C CA . ASP B 1 265 ? 22.797 21.312 -10.086 1 97.94 265 ASP B CA 1
ATOM 5816 C C . ASP B 1 265 ? 22.766 21.688 -8.609 1 97.94 265 ASP B C 1
ATOM 5818 O O . ASP B 1 265 ? 21.828 22.328 -8.148 1 97.94 265 ASP B O 1
ATOM 5822 N N . TYR B 1 266 ? 23.828 21.469 -7.883 1 98.06 266 TYR B N 1
ATOM 5823 C CA . TYR B 1 266 ? 23.891 21.594 -6.43 1 98.06 266 TYR B CA 1
ATOM 5824 C C . TYR B 1 266 ? 23.922 23.047 -6 1 98.06 266 TYR B C 1
ATOM 5826 O O . TYR B 1 266 ? 23.406 23.406 -4.934 1 98.06 266 TYR B O 1
ATOM 5834 N N . ALA B 1 267 ? 24.469 23.891 -6.844 1 97.81 267 ALA B N 1
ATOM 5835 C CA . ALA B 1 267 ? 24.516 25.312 -6.527 1 97.81 267 ALA B CA 1
ATOM 5836 C C . ALA B 1 267 ? 23.094 25.906 -6.469 1 97.81 267 ALA B C 1
ATOM 5838 O O . ALA B 1 267 ? 22.75 26.594 -5.504 1 97.81 267 ALA B O 1
ATOM 5839 N N . SER B 1 268 ? 22.312 25.594 -7.52 1 98.19 268 SER B N 1
ATOM 5840 C CA . SER B 1 268 ? 20.938 26.062 -7.527 1 98.19 268 SER B CA 1
ATOM 5841 C C . SER B 1 268 ? 20.141 25.453 -6.371 1 98.19 268 SER B C 1
ATOM 5843 O O . SER B 1 268 ? 19.297 26.125 -5.773 1 98.19 268 SER B O 1
ATOM 5845 N N . ALA B 1 269 ? 20.406 24.188 -6.059 1 98.31 269 ALA B N 1
ATOM 5846 C CA . ALA B 1 269 ? 19.75 23.531 -4.926 1 98.31 269 ALA B CA 1
ATOM 5847 C C . ALA B 1 269 ? 20.016 24.297 -3.629 1 98.31 269 ALA B C 1
ATOM 5849 O O . ALA B 1 269 ? 19.094 24.594 -2.869 1 98.31 269 ALA B O 1
ATOM 5850 N N . MET B 1 270 ? 21.266 24.672 -3.406 1 97.81 270 MET B N 1
ATOM 5851 C CA . MET B 1 270 ? 21.672 25.359 -2.188 1 97.81 270 MET B CA 1
ATOM 5852 C C . MET B 1 270 ? 21.094 26.766 -2.137 1 97.81 270 MET B C 1
ATOM 5854 O O . MET B 1 270 ? 20.75 27.266 -1.061 1 97.81 270 MET B O 1
ATOM 5858 N N . GLU B 1 271 ? 20.969 27.359 -3.283 1 97.94 271 GLU B N 1
ATOM 5859 C CA . GLU B 1 271 ? 20.359 28.688 -3.334 1 97.94 271 GLU B CA 1
ATOM 5860 C C . GLU B 1 271 ? 18.906 28.656 -2.867 1 97.94 271 GLU B C 1
ATOM 5862 O O . GLU B 1 271 ? 18.484 29.484 -2.068 1 97.94 271 GLU B O 1
ATOM 5867 N N . ILE B 1 272 ? 18.203 27.703 -3.33 1 97.56 272 ILE B N 1
ATOM 5868 C CA . ILE B 1 272 ? 16.797 27.562 -2.951 1 97.56 272 ILE B CA 1
ATOM 5869 C C . ILE B 1 272 ? 16.703 27.172 -1.475 1 97.56 272 ILE B C 1
ATOM 5871 O O . ILE B 1 272 ? 15.82 27.672 -0.762 1 97.56 272 ILE B O 1
ATOM 5875 N N . TYR B 1 273 ? 17.594 26.312 -1.004 1 97.06 273 TYR B N 1
ATOM 5876 C CA . TYR B 1 273 ? 17.656 25.938 0.403 1 97.06 273 TYR B CA 1
ATOM 5877 C C . TYR B 1 273 ? 17.812 27.172 1.291 1 97.06 273 TYR B C 1
ATOM 5879 O O . TYR B 1 273 ? 17.062 27.344 2.25 1 97.06 273 TYR B O 1
ATOM 5887 N N . LYS B 1 274 ? 18.703 28.047 0.955 1 95.94 274 LYS B N 1
ATOM 5888 C CA . LYS B 1 274 ? 18.984 29.234 1.742 1 95.94 274 LYS B CA 1
ATOM 5889 C C . LYS B 1 274 ? 17.797 30.203 1.702 1 95.94 274 LYS B C 1
ATOM 5891 O O . LYS B 1 274 ? 17.547 30.938 2.666 1 95.94 274 LYS B O 1
ATOM 5896 N N . ARG B 1 275 ? 17.062 30.078 0.684 1 93.56 275 ARG B N 1
ATOM 5897 C CA . ARG B 1 275 ? 15.961 31 0.467 1 93.56 275 ARG B CA 1
ATOM 5898 C C . ARG B 1 275 ? 14.75 30.609 1.308 1 93.56 275 ARG B C 1
ATOM 5900 O O . ARG B 1 275 ? 14.047 31.484 1.83 1 93.56 275 ARG B O 1
ATOM 5907 N N . GLY B 1 276 ? 14.57 29.281 1.442 1 93.62 276 GLY B N 1
ATOM 5908 C CA . GLY B 1 276 ? 13.25 28.984 1.968 1 93.62 276 GLY B CA 1
ATOM 5909 C C . GLY B 1 276 ? 13.273 27.891 3.021 1 93.62 276 GLY B C 1
ATOM 5910 O O . GLY B 1 276 ? 12.289 27.688 3.736 1 93.62 276 GLY B O 1
ATOM 5911 N N . ILE B 1 277 ? 14.266 27.141 3.283 1 93.56 277 ILE B N 1
ATOM 5912 C CA . ILE B 1 277 ? 14.266 25.938 4.098 1 93.56 277 ILE B CA 1
ATOM 5913 C C . ILE B 1 277 ? 15.195 26.109 5.297 1 93.56 277 ILE B C 1
ATOM 5915 O O . ILE B 1 277 ? 14.906 25.609 6.387 1 93.56 277 ILE B O 1
ATOM 5919 N N . HIS B 1 278 ? 16.188 26.953 5.16 1 91.81 278 HIS B N 1
ATOM 5920 C CA . HIS B 1 278 ? 17.25 27.094 6.156 1 91.81 278 HIS B CA 1
ATOM 5921 C C . HIS B 1 278 ? 16.672 27.391 7.535 1 91.81 278 HIS B C 1
ATOM 5923 O O . HIS B 1 278 ? 15.703 28.156 7.656 1 91.81 278 HIS B O 1
ATOM 5929 N N . PRO B 1 279 ? 17.266 26.75 8.539 1 88.44 279 PRO B N 1
ATOM 5930 C CA . PRO B 1 279 ? 16.719 26.922 9.891 1 88.44 279 PRO B CA 1
ATOM 5931 C C . PRO B 1 279 ? 16.547 28.391 10.281 1 88.44 279 PRO B C 1
ATOM 5933 O O . PRO B 1 279 ? 15.625 28.719 11.031 1 88.44 279 PRO B O 1
ATOM 5936 N N . ASP B 1 280 ? 17.328 29.219 9.805 1 86.69 280 ASP B N 1
ATOM 5937 C CA . ASP B 1 280 ? 17.219 30.641 10.109 1 86.69 280 ASP B CA 1
ATOM 5938 C C . ASP B 1 280 ? 15.938 31.234 9.516 1 86.69 280 ASP B C 1
ATOM 5940 O O . ASP B 1 280 ? 15.492 32.312 9.93 1 86.69 280 ASP B O 1
ATOM 5944 N N . VAL B 1 281 ? 15.352 30.531 8.594 1 78.94 281 VAL B N 1
ATOM 5945 C CA . VAL B 1 281 ? 14.172 31.016 7.895 1 78.94 281 VAL B CA 1
ATOM 5946 C C . VAL B 1 281 ? 12.922 30.328 8.445 1 78.94 281 VAL B C 1
ATOM 5948 O O . VAL B 1 281 ? 11.945 30.984 8.812 1 78.94 281 VAL B O 1
ATOM 5951 N N . ALA B 1 282 ? 12.992 29.094 8.648 1 82.12 282 ALA B N 1
ATOM 5952 C CA . ALA B 1 282 ? 11.766 28.344 8.891 1 82.12 282 ALA B CA 1
ATOM 5953 C C . ALA B 1 282 ? 11.766 27.719 10.281 1 82.12 282 ALA B C 1
ATOM 5955 O O . ALA B 1 282 ? 10.742 27.219 10.75 1 82.12 282 ALA B O 1
ATOM 5956 N N . GLY B 1 283 ? 12.93 27.734 10.93 1 81.19 283 GLY B N 1
ATOM 5957 C CA . GLY B 1 283 ? 12.984 27.25 12.305 1 81.19 283 GLY B CA 1
ATOM 5958 C C . GLY B 1 283 ? 12.828 25.75 12.422 1 81.19 283 GLY B C 1
ATOM 5959 O O . GLY B 1 283 ? 13.32 25 11.578 1 81.19 283 GLY B O 1
ATOM 5960 N N . PHE B 1 284 ? 12.125 25.25 13.445 1 78.38 284 PHE B N 1
ATOM 5961 C CA . PHE B 1 284 ? 12 23.844 13.828 1 78.38 284 PHE B CA 1
ATOM 5962 C C . PHE B 1 284 ? 11.219 23.062 12.781 1 78.38 284 PHE B C 1
ATOM 5964 O O . PHE B 1 284 ? 11.539 21.906 12.5 1 78.38 284 PHE B O 1
ATOM 5971 N N . ILE B 1 285 ? 10.297 23.719 12.234 1 77.94 285 ILE B N 1
ATOM 5972 C CA . ILE B 1 285 ? 9.383 23.016 11.344 1 77.94 285 ILE B CA 1
ATOM 5973 C C . ILE B 1 285 ? 10.141 22.531 10.109 1 77.94 285 ILE B C 1
ATOM 5975 O O . ILE B 1 285 ? 9.703 21.594 9.43 1 77.94 285 ILE B O 1
ATOM 5979 N N . ALA B 1 286 ? 11.352 23.078 9.969 1 85.31 286 ALA B N 1
ATOM 5980 C CA . ALA B 1 286 ? 12.07 22.75 8.734 1 85.31 286 ALA B CA 1
ATOM 5981 C C . ALA B 1 286 ? 13.188 21.75 9 1 85.31 286 ALA B C 1
ATOM 5983 O O . ALA B 1 286 ? 13.969 21.438 8.102 1 85.31 286 ALA B O 1
ATOM 5984 N N . ILE B 1 287 ? 13.312 21.266 10.219 1 90.94 287 ILE B N 1
ATOM 5985 C CA . ILE B 1 287 ? 14.406 20.359 10.555 1 90.94 287 ILE B CA 1
ATOM 5986 C C . ILE B 1 287 ? 14.391 19.156 9.617 1 90.94 287 ILE B C 1
ATOM 5988 O O . ILE B 1 287 ? 15.406 18.812 9.016 1 90.94 287 ILE B O 1
ATOM 5992 N N . LYS B 1 288 ? 13.258 18.531 9.523 1 94.5 288 LYS B N 1
ATOM 5993 C CA . LYS B 1 288 ? 13.18 17.344 8.703 1 94.5 288 LYS B CA 1
ATOM 5994 C C . LYS B 1 288 ? 13.547 17.641 7.25 1 94.5 288 LYS B C 1
ATOM 5996 O O . LYS B 1 288 ? 14.289 16.875 6.621 1 94.5 288 LYS B O 1
ATOM 6001 N N . ASP B 1 289 ? 13.023 18.766 6.719 1 97 289 ASP B N 1
ATOM 6002 C CA . ASP B 1 289 ? 13.312 19.156 5.34 1 97 289 ASP B CA 1
ATOM 6003 C C . ASP B 1 289 ? 14.789 19.5 5.164 1 97 289 ASP B C 1
ATOM 6005 O O . ASP B 1 289 ? 15.422 19.078 4.195 1 97 289 ASP B O 1
ATOM 6009 N N . SER B 1 290 ? 15.336 20.25 6.125 1 97.5 290 SER B N 1
ATOM 6010 C CA . SER B 1 290 ? 16.75 20.625 6.066 1 97.5 290 SER B CA 1
ATOM 6011 C C . SER B 1 290 ? 17.656 19.406 6.16 1 97.5 290 SER B C 1
ATOM 6013 O O . SER B 1 290 ? 18.578 19.25 5.367 1 97.5 290 SER B O 1
ATOM 6015 N N . ALA B 1 291 ? 17.359 18.562 7.125 1 97.75 291 ALA B N 1
ATOM 6016 C CA . ALA B 1 291 ? 18.172 17.359 7.316 1 97.75 291 ALA B CA 1
ATOM 6017 C C . ALA B 1 291 ? 18.109 16.469 6.09 1 97.75 291 ALA B C 1
ATOM 6019 O O . ALA B 1 291 ? 19.156 15.984 5.621 1 97.75 291 ALA B O 1
ATOM 6020 N N . SER B 1 292 ? 16.922 16.25 5.59 1 98 292 SER B N 1
ATOM 6021 C CA . SER B 1 292 ? 16.766 15.398 4.414 1 98 292 SER B CA 1
ATOM 6022 C C . SER B 1 292 ? 17.484 15.977 3.205 1 98 292 SER B C 1
ATOM 6024 O O . SER B 1 292 ? 18.141 15.242 2.453 1 98 292 SER B O 1
ATOM 6026 N N . PHE B 1 293 ? 17.375 17.312 3.01 1 98.25 293 PHE B N 1
ATOM 6027 C CA . PHE B 1 293 ? 18.016 18 1.897 1 98.25 293 PHE B CA 1
ATOM 6028 C C . PHE B 1 293 ? 19.531 17.859 1.977 1 98.25 293 PHE B C 1
ATOM 6030 O O . PHE B 1 293 ? 20.172 17.422 1.015 1 98.25 293 PHE B O 1
ATOM 6037 N N . LEU B 1 294 ? 20.078 18.156 3.115 1 98.56 294 LEU B N 1
ATOM 6038 C CA . LEU B 1 294 ? 21.531 18.109 3.305 1 98.56 294 LEU B CA 1
ATOM 6039 C C . LEU B 1 294 ? 22.047 16.688 3.234 1 98.56 294 LEU B C 1
ATOM 6041 O O . LEU B 1 294 ? 23.125 16.438 2.707 1 98.56 294 LEU B O 1
ATOM 6045 N N . TYR B 1 295 ? 21.297 15.766 3.781 1 98.56 295 TYR B N 1
ATOM 6046 C CA . TYR B 1 295 ? 21.703 14.367 3.744 1 98.56 295 TYR B CA 1
ATOM 6047 C C . TYR B 1 295 ? 21.781 13.859 2.309 1 98.56 295 TYR B C 1
ATOM 6049 O O . TYR B 1 295 ? 22.719 13.148 1.954 1 98.56 295 TYR B O 1
ATOM 6057 N N . ARG B 1 296 ? 20.844 14.227 1.448 1 98.56 296 ARG B N 1
ATOM 6058 C CA . ARG B 1 296 ? 20.875 13.859 0.035 1 98.56 296 ARG B CA 1
ATOM 6059 C C . ARG B 1 296 ? 22.125 14.398 -0.646 1 98.56 296 ARG B C 1
ATOM 6061 O O . ARG B 1 296 ? 22.75 13.703 -1.452 1 98.56 296 ARG B O 1
ATOM 6068 N N . LEU B 1 297 ? 22.406 15.664 -0.314 1 98.44 297 LEU B N 1
ATOM 6069 C CA . LEU B 1 297 ? 23.641 16.234 -0.854 1 98.44 297 LEU B CA 1
ATOM 6070 C C . LEU B 1 297 ? 24.859 15.43 -0.401 1 98.44 297 LEU B C 1
ATOM 6072 O O . LEU B 1 297 ? 25.766 15.172 -1.192 1 98.44 297 LEU B O 1
ATOM 6076 N N . GLY B 1 298 ? 24.828 15.055 0.858 1 97.62 298 GLY B N 1
ATOM 6077 C CA . GLY B 1 298 ? 25.906 14.219 1.369 1 97.62 298 GLY B CA 1
ATOM 6078 C C . GLY B 1 298 ? 26.031 12.898 0.633 1 97.62 298 GLY B C 1
ATOM 6079 O O . GLY B 1 298 ? 27.156 12.422 0.388 1 97.62 298 GLY B O 1
ATOM 6080 N N . LEU B 1 299 ? 24.969 12.273 0.267 1 97.5 299 LEU B N 1
ATOM 6081 C CA . LEU B 1 299 ? 24.984 11.008 -0.453 1 97.5 299 LEU B CA 1
ATOM 6082 C C . LEU B 1 299 ? 25.531 11.188 -1.86 1 97.5 299 LEU B C 1
ATOM 6084 O O . LEU B 1 299 ? 25.953 10.211 -2.496 1 97.5 299 LEU B O 1
ATOM 6088 N N . GLU B 1 300 ? 25.562 12.453 -2.314 1 96.19 300 GLU B N 1
ATOM 6089 C CA . GLU B 1 300 ? 26.188 12.805 -3.588 1 96.19 300 GLU B CA 1
ATOM 6090 C C . GLU B 1 300 ? 27.594 13.328 -3.383 1 96.19 300 GLU B C 1
ATOM 6092 O O . GLU B 1 300 ? 28.188 13.922 -4.289 1 96.19 300 GLU B O 1
ATOM 6097 N N . ASP B 1 301 ? 28.125 13.195 -2.189 1 95.06 301 ASP B N 1
ATOM 6098 C CA . ASP B 1 301 ? 29.5 13.539 -1.818 1 95.06 301 ASP B CA 1
ATOM 6099 C C . ASP B 1 301 ? 29.703 15.055 -1.824 1 95.06 301 ASP B C 1
ATOM 6101 O O . ASP B 1 301 ? 30.797 15.531 -2.174 1 95.06 301 ASP B O 1
ATOM 6105 N N . ILE B 1 302 ? 28.641 15.797 -1.612 1 97.06 302 ILE B N 1
ATOM 6106 C CA . ILE B 1 302 ? 28.734 17.234 -1.45 1 97.06 302 ILE B CA 1
ATOM 6107 C C . ILE B 1 302 ? 28.906 17.578 0.027 1 97.06 302 ILE B C 1
ATOM 6109 O O . ILE B 1 302 ? 28.109 17.156 0.868 1 97.06 302 ILE B O 1
ATOM 6113 N N . ASP B 1 303 ? 29.906 18.328 0.35 1 95.5 303 ASP B N 1
ATOM 6114 C CA . ASP B 1 303 ? 30.203 18.703 1.731 1 95.5 303 ASP B CA 1
ATOM 6115 C C . ASP B 1 303 ? 29.234 19.766 2.227 1 95.5 303 ASP B C 1
ATOM 6117 O O . ASP B 1 303 ? 29.172 20.859 1.66 1 95.5 303 ASP B O 1
ATOM 6121 N N . CYS B 1 304 ? 28.516 19.453 3.264 1 96.06 304 CYS B N 1
ATOM 6122 C CA . CYS B 1 304 ? 27.547 20.375 3.85 1 96.06 304 CYS B CA 1
ATOM 6123 C C . CYS B 1 304 ? 27.844 20.609 5.328 1 96.06 304 CYS B C 1
ATOM 6125 O O . CYS B 1 304 ? 26.922 20.828 6.121 1 96.06 304 CYS B O 1
ATOM 6127 N N . SER B 1 305 ? 29.031 20.516 5.773 1 94.19 305 SER B N 1
ATOM 6128 C CA . SER B 1 305 ? 29.422 20.578 7.176 1 94.19 305 SER B CA 1
ATOM 6129 C C . SER B 1 305 ? 28.984 21.891 7.812 1 94.19 305 SER B C 1
ATOM 6131 O O . SER B 1 305 ? 28.547 21.922 8.969 1 94.19 305 SER B O 1
ATOM 6133 N N . LYS B 1 306 ? 29.078 23 7.086 1 93.5 306 LYS B N 1
ATOM 6134 C CA . LYS B 1 306 ? 28.688 24.297 7.609 1 93.5 306 LYS B CA 1
ATOM 6135 C C . LYS B 1 306 ? 27.188 24.375 7.836 1 93.5 306 LYS B C 1
ATOM 6137 O O . LYS B 1 306 ? 26.734 24.906 8.859 1 93.5 306 LYS B O 1
ATOM 6142 N N . GLU B 1 307 ? 26.438 23.922 6.949 1 95.88 307 GLU B N 1
ATOM 6143 C CA . GLU B 1 307 ? 24.984 23.984 7.027 1 95.88 307 GLU B CA 1
ATOM 6144 C C . GLU B 1 307 ? 24.453 23.094 8.148 1 95.88 307 GLU B C 1
ATOM 6146 O O . GLU B 1 307 ? 23.453 23.406 8.789 1 95.88 307 GLU B O 1
ATOM 6151 N N . TRP B 1 308 ? 25.156 21.938 8.461 1 96.5 308 TRP B N 1
ATOM 6152 C CA . TRP B 1 308 ? 24.703 21 9.484 1 96.5 308 TRP B CA 1
ATOM 6153 C C . TRP B 1 308 ? 24.766 21.641 10.867 1 96.5 308 TRP B C 1
ATOM 6155 O O . TRP B 1 308 ? 23.969 21.281 11.75 1 96.5 308 TRP B O 1
ATOM 6165 N N . LYS B 1 309 ? 25.688 22.531 11.055 1 94.31 309 LYS B N 1
ATOM 6166 C CA . LYS B 1 309 ? 25.797 23.188 12.344 1 94.31 309 LYS B CA 1
ATOM 6167 C C . LYS B 1 309 ? 24.516 23.953 12.688 1 94.31 309 LYS B C 1
ATOM 6169 O O . LYS B 1 309 ? 24.047 23.891 13.82 1 94.31 309 LYS B O 1
ATOM 6174 N N . ALA B 1 310 ? 24.031 24.641 11.703 1 94.06 310 ALA B N 1
ATOM 6175 C CA . ALA B 1 310 ? 22.797 25.391 11.914 1 94.06 310 ALA B CA 1
ATOM 6176 C C . ALA B 1 310 ? 21.641 24.453 12.234 1 94.06 310 ALA B C 1
ATOM 6178 O O . ALA B 1 310 ? 20.797 24.766 13.094 1 94.06 310 ALA B O 1
ATOM 6179 N N . VAL B 1 311 ? 21.531 23.328 11.547 1 96.25 311 VAL B N 1
ATOM 6180 C CA . VAL B 1 311 ? 20.469 22.359 11.789 1 96.25 311 VAL B CA 1
ATOM 6181 C C . VAL B 1 311 ? 20.609 21.781 13.188 1 96.25 311 VAL B C 1
ATOM 6183 O O . VAL B 1 311 ? 19.625 21.625 13.914 1 96.25 311 VAL B O 1
ATOM 6186 N N . PHE B 1 312 ? 21.797 21.453 13.562 1 95.12 312 PHE B N 1
ATOM 6187 C CA . PHE B 1 312 ? 22.078 20.891 14.883 1 95.12 312 PHE B CA 1
ATOM 6188 C C . PHE B 1 312 ? 21.641 21.859 15.977 1 95.12 312 PHE B C 1
ATOM 6190 O O . PHE B 1 312 ? 21.062 21.438 16.984 1 95.12 312 PHE B O 1
ATOM 6197 N N . ASP B 1 313 ? 21.875 23.109 15.797 1 94.38 313 ASP B N 1
ATOM 6198 C CA . ASP B 1 313 ? 21.547 24.109 16.797 1 94.38 313 ASP B CA 1
ATOM 6199 C C . ASP B 1 313 ? 20.047 24.109 17.094 1 94.38 313 ASP B C 1
ATOM 6201 O O . ASP B 1 313 ? 19.625 24.297 18.234 1 94.38 313 ASP B O 1
ATOM 6205 N N . VAL B 1 314 ? 19.312 23.891 16.094 1 94.06 314 VAL B N 1
ATOM 6206 C CA . VAL B 1 314 ? 17.859 23.828 16.281 1 94.06 314 VAL B CA 1
ATOM 6207 C C . VAL B 1 314 ? 17.484 22.5 16.938 1 94.06 314 VAL B C 1
ATOM 6209 O O . VAL B 1 314 ? 16.578 22.453 17.781 1 94.06 314 VAL B O 1
ATOM 6212 N N . CYS B 1 315 ? 18.172 21.344 16.672 1 93.75 315 CYS B N 1
ATOM 6213 C CA . CYS B 1 315 ? 17.859 20 17.141 1 93.75 315 CYS B CA 1
ATOM 6214 C C . CYS B 1 315 ? 18.156 19.859 18.625 1 93.75 315 CYS B C 1
ATOM 6216 O O . CYS B 1 315 ? 17.562 19 19.297 1 93.75 315 CYS B O 1
ATOM 6218 N N . ARG B 1 316 ? 18.984 20.672 19.172 1 91.31 316 ARG B N 1
ATOM 6219 C CA . ARG B 1 316 ? 19.484 20.531 20.531 1 91.31 316 ARG B CA 1
ATOM 6220 C C . ARG B 1 316 ? 18.328 20.484 21.547 1 91.31 316 ARG B C 1
ATOM 6222 O O . ARG B 1 316 ? 18.375 19.734 22.516 1 91.31 316 ARG B O 1
ATOM 6229 N N . SER B 1 317 ? 17.375 21.25 21.312 1 91.38 317 SER B N 1
ATOM 6230 C CA . SER B 1 317 ? 16.266 21.344 22.266 1 91.38 317 SER B CA 1
ATOM 6231 C C . SER B 1 317 ? 15.219 20.281 22 1 91.38 317 SER B C 1
ATOM 6233 O O . SER B 1 317 ? 14.188 20.234 22.688 1 91.38 317 SER B O 1
ATOM 6235 N N . HIS B 1 318 ? 15.469 19.375 21.078 1 92.69 318 HIS B N 1
ATOM 6236 C CA . HIS B 1 318 ? 14.438 18.438 20.672 1 92.69 318 HIS B CA 1
ATOM 6237 C C . HIS B 1 318 ? 14.93 16.984 20.781 1 92.69 318 HIS B C 1
ATOM 6239 O O . HIS B 1 318 ? 14.344 16.078 20.188 1 92.69 318 HIS B O 1
ATOM 6245 N N . THR B 1 319 ? 15.922 16.719 21.578 1 92.56 319 THR B N 1
ATOM 6246 C CA . THR B 1 319 ? 16.547 15.406 21.672 1 92.56 319 THR B CA 1
ATOM 6247 C C . THR B 1 319 ? 15.719 14.477 22.562 1 92.56 319 THR B C 1
ATOM 6249 O O . THR B 1 319 ? 15.992 13.281 22.641 1 92.56 319 THR B O 1
ATOM 6252 N N . GLU B 1 320 ? 14.633 15.008 23.156 1 92.62 320 GLU B N 1
ATOM 6253 C CA . GLU B 1 320 ? 13.797 14.164 24.016 1 92.62 320 GLU B CA 1
ATOM 6254 C C . GLU B 1 320 ? 12.336 14.227 23.594 1 92.62 320 GLU B C 1
ATOM 6256 O O . GLU B 1 320 ? 11.438 13.891 24.375 1 92.62 320 GLU B O 1
ATOM 6261 N N . ASP B 1 321 ? 12.062 14.617 22.438 1 92.5 321 ASP B N 1
ATOM 6262 C CA . ASP B 1 321 ? 10.68 14.75 21.969 1 92.5 321 ASP B CA 1
ATOM 6263 C C . ASP B 1 321 ? 10.055 13.383 21.703 1 92.5 321 ASP B C 1
ATOM 6265 O O . ASP B 1 321 ? 9 13.07 22.266 1 92.5 321 ASP B O 1
ATOM 6269 N N . HIS B 1 322 ? 10.633 12.5 20.984 1 94.12 322 HIS B N 1
ATOM 6270 C CA . HIS B 1 322 ? 10.281 11.117 20.672 1 94.12 322 HIS B CA 1
ATOM 6271 C C . HIS B 1 322 ? 8.773 10.961 20.5 1 94.12 322 HIS B C 1
ATOM 6273 O O . HIS B 1 322 ? 8.164 10.062 21.094 1 94.12 322 HIS B O 1
ATOM 6279 N N . PHE B 1 323 ? 8.164 11.852 19.719 1 92.06 323 PHE B N 1
ATOM 6280 C CA . PHE B 1 323 ? 6.734 11.758 19.453 1 92.06 323 PHE B CA 1
ATOM 6281 C C . PHE B 1 323 ? 6.465 11.055 18.141 1 92.06 323 PHE B C 1
ATOM 6283 O O . PHE B 1 323 ? 5.602 10.172 18.062 1 92.06 323 PHE B O 1
ATOM 6290 N N . PHE B 1 324 ? 7.207 11.383 17.094 1 93.19 324 PHE B N 1
ATOM 6291 C CA . PHE B 1 324 ? 7.117 10.727 15.797 1 93.19 324 PHE B CA 1
ATOM 6292 C C . PHE B 1 324 ? 8.469 10.156 15.383 1 93.19 324 PHE B C 1
ATOM 6294 O O . PHE B 1 324 ? 9.484 10.852 15.438 1 93.19 324 PHE B O 1
ATOM 6301 N N . MET B 1 325 ? 8.453 8.891 14.922 1 95.31 325 MET B N 1
ATOM 6302 C CA . MET B 1 325 ? 9.672 8.227 14.469 1 95.31 325 MET B CA 1
ATOM 6303 C C . MET B 1 325 ? 10.289 8.977 13.289 1 95.31 325 MET B C 1
ATOM 6305 O O . MET B 1 325 ? 11.508 9.102 13.195 1 95.31 325 MET B O 1
ATOM 6309 N N . PHE B 1 326 ? 9.445 9.453 12.43 1 95.38 326 PHE B N 1
ATOM 6310 C CA . PHE B 1 326 ? 9.883 10.164 11.234 1 95.38 326 PHE B CA 1
ATOM 6311 C C . PHE B 1 326 ? 10.758 11.359 11.602 1 95.38 326 PHE B C 1
ATOM 6313 O O . PHE B 1 326 ? 11.805 11.578 10.992 1 95.38 326 PHE B O 1
ATOM 6320 N N . GLN B 1 327 ? 10.344 12.133 12.547 1 94.94 327 GLN B N 1
ATOM 6321 C CA . GLN B 1 327 ? 11.102 13.281 13.023 1 94.94 327 GLN B CA 1
ATOM 6322 C C . GLN B 1 327 ? 12.414 12.852 13.672 1 94.94 327 GLN B C 1
ATOM 6324 O O . GLN B 1 327 ? 13.453 13.477 13.453 1 94.94 327 GLN B O 1
ATOM 6329 N N . ASP B 1 328 ? 12.352 11.805 14.438 1 96.31 328 ASP B N 1
ATOM 6330 C CA . ASP B 1 328 ? 13.531 11.328 15.148 1 96.31 328 ASP B CA 1
ATOM 6331 C C . ASP B 1 328 ? 14.617 10.883 14.172 1 96.31 328 ASP B C 1
ATOM 6333 O O . ASP B 1 328 ? 15.805 11.094 14.422 1 96.31 328 ASP B O 1
ATOM 6337 N N . ILE B 1 329 ? 14.234 10.266 13.133 1 97.31 329 ILE B N 1
ATOM 6338 C CA . ILE B 1 329 ? 15.188 9.82 12.125 1 97.31 329 ILE B CA 1
ATOM 6339 C C . ILE B 1 329 ? 15.953 11.023 11.57 1 97.31 329 ILE B C 1
ATOM 6341 O O . ILE B 1 329 ? 17.172 10.977 11.43 1 97.31 329 ILE B O 1
ATOM 6345 N N . HIS B 1 330 ? 15.289 12.109 11.336 1 97.19 330 HIS B N 1
ATOM 6346 C CA . HIS B 1 330 ? 15.914 13.289 10.75 1 97.19 330 HIS B CA 1
ATOM 6347 C C . HIS B 1 330 ? 16.766 14.031 11.781 1 97.19 330 HIS B C 1
ATOM 6349 O O . HIS B 1 330 ? 17.797 14.602 11.445 1 97.19 330 HIS B O 1
ATOM 6355 N N . ILE B 1 331 ? 16.297 14.016 13.008 1 97.06 331 ILE B N 1
ATOM 6356 C CA . ILE B 1 331 ? 17.125 14.586 14.07 1 97.06 331 ILE B CA 1
ATOM 6357 C C . ILE B 1 331 ? 18.422 13.797 14.195 1 97.06 331 ILE B C 1
ATOM 6359 O O . ILE B 1 331 ? 19.5 14.383 14.305 1 97.06 331 ILE B O 1
ATOM 6363 N N . LEU B 1 332 ? 18.312 12.492 14.164 1 97.94 332 LEU B N 1
ATOM 6364 C CA . LEU B 1 332 ? 19.5 11.656 14.25 1 97.94 332 LEU B CA 1
ATOM 6365 C C . LEU B 1 332 ? 20.438 11.922 13.07 1 97.94 332 LEU B C 1
ATOM 6367 O O . LEU B 1 332 ? 21.656 11.984 13.242 1 97.94 332 LEU B O 1
ATOM 6371 N N . MET B 1 333 ? 19.906 12.094 11.844 1 97.88 333 MET B N 1
ATOM 6372 C CA . MET B 1 333 ? 20.703 12.484 10.695 1 97.88 333 MET B CA 1
ATOM 6373 C C . MET B 1 333 ? 21.516 13.742 11 1 97.88 333 MET B C 1
ATOM 6375 O O . MET B 1 333 ? 22.703 13.805 10.688 1 97.88 333 MET B O 1
ATOM 6379 N N . ALA B 1 334 ? 20.844 14.672 11.609 1 97.31 334 ALA B N 1
ATOM 6380 C CA . ALA B 1 334 ? 21.469 15.953 11.906 1 97.31 334 ALA B CA 1
ATOM 6381 C C . ALA B 1 334 ? 22.578 15.797 12.945 1 97.31 334 ALA B C 1
ATOM 6383 O O . ALA B 1 334 ? 23.688 16.312 12.781 1 97.31 334 ALA B O 1
ATOM 6384 N N . LEU B 1 335 ? 22.297 15.039 14.023 1 97.75 335 LEU B N 1
ATOM 6385 C CA . LEU B 1 335 ? 23.25 14.844 15.102 1 97.75 335 LEU B CA 1
ATOM 6386 C C . LEU B 1 335 ? 24.5 14.141 14.586 1 97.75 335 LEU B C 1
ATOM 6388 O O . LEU B 1 335 ? 25.625 14.578 14.867 1 97.75 335 LEU B O 1
ATOM 6392 N N . LEU B 1 336 ? 24.312 13.078 13.844 1 97.88 336 LEU B N 1
ATOM 6393 C CA . LEU B 1 336 ? 25.422 12.297 13.312 1 97.88 336 LEU B CA 1
ATOM 6394 C C . LEU B 1 336 ? 26.219 13.117 12.305 1 97.88 336 LEU B C 1
ATOM 6396 O O . LEU B 1 336 ? 27.453 13.117 12.344 1 97.88 336 LEU B O 1
ATOM 6400 N N . SER B 1 337 ? 25.531 13.875 11.422 1 97.62 337 SER B N 1
ATOM 6401 C CA . SER B 1 337 ? 26.188 14.617 10.359 1 97.62 337 SER B CA 1
ATOM 6402 C C . SER B 1 337 ? 26.938 15.828 10.922 1 97.62 337 SER B C 1
ATOM 6404 O O . SER B 1 337 ? 27.906 16.297 10.32 1 97.62 337 SER B O 1
ATOM 6406 N N . ALA B 1 338 ? 26.547 16.297 12.055 1 96.81 338 ALA B N 1
ATOM 6407 C CA . ALA B 1 338 ? 27.234 17.391 12.734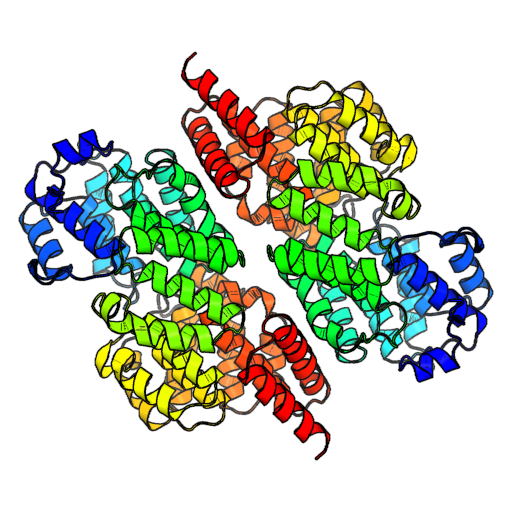 1 96.81 338 ALA B CA 1
ATOM 6408 C C . ALA B 1 338 ? 28.359 16.859 13.633 1 96.81 338 ALA B C 1
ATOM 6410 O O . ALA B 1 338 ? 28.969 17.625 14.383 1 96.81 338 ALA B O 1
ATOM 6411 N N . ASP B 1 339 ? 28.562 15.602 13.68 1 96.69 339 ASP B N 1
ATOM 6412 C CA . ASP B 1 339 ? 29.625 14.922 14.43 1 96.69 339 ASP B CA 1
ATOM 6413 C C . ASP B 1 339 ? 29.375 15.031 15.93 1 96.69 339 ASP B C 1
ATOM 6415 O O . ASP B 1 339 ? 30.328 15.156 16.703 1 96.69 339 ASP B O 1
ATOM 6419 N N . GLU B 1 340 ? 28.156 15.117 16.297 1 96.75 340 GLU B N 1
ATOM 6420 C CA . GLU B 1 340 ? 27.781 15.102 17.703 1 96.75 340 GLU B CA 1
ATOM 6421 C C . GLU B 1 340 ? 27.453 13.688 18.172 1 96.75 340 GLU B C 1
ATOM 6423 O O . GLU B 1 340 ? 26.328 13.406 18.547 1 96.75 340 GLU B O 1
ATOM 6428 N N . MET B 1 341 ? 28.406 12.875 18.25 1 96.56 341 MET B N 1
ATOM 6429 C CA . MET B 1 341 ? 28.266 11.438 18.422 1 96.56 341 MET B CA 1
ATOM 6430 C C . MET B 1 341 ? 27.75 11.102 19.812 1 96.56 341 MET B C 1
ATOM 6432 O O . MET B 1 341 ? 26.906 10.219 19.969 1 96.56 341 MET B O 1
ATOM 6436 N N . LYS B 1 342 ? 28.219 11.758 20.766 1 96.75 342 LYS B N 1
ATOM 6437 C CA . LYS B 1 342 ? 27.766 11.492 22.125 1 96.75 342 LYS B CA 1
ATOM 6438 C C . LYS B 1 342 ? 26.281 11.805 22.281 1 96.75 342 LYS B C 1
ATOM 6440 O O . LYS B 1 342 ? 25.531 11.016 22.859 1 96.75 342 LYS B O 1
ATOM 6445 N N . ILE B 1 343 ? 25.906 12.953 21.766 1 96.88 343 ILE B N 1
ATOM 6446 C CA . ILE B 1 343 ? 24.5 13.352 21.844 1 96.88 343 ILE B CA 1
ATOM 6447 C C . ILE B 1 343 ? 23.641 12.367 21.047 1 96.88 343 ILE B C 1
ATOM 6449 O O . ILE B 1 343 ? 22.531 12.016 21.469 1 96.88 343 ILE B O 1
ATOM 6453 N N . ALA B 1 344 ? 24.125 11.93 19.906 1 97.31 344 ALA B N 1
ATOM 6454 C CA . ALA B 1 344 ? 23.422 10.961 19.078 1 97.31 344 ALA B CA 1
ATOM 6455 C C . ALA B 1 344 ? 23.203 9.648 19.828 1 97.31 344 ALA B C 1
ATOM 6457 O O . ALA B 1 344 ? 22.125 9.055 19.75 1 97.31 344 ALA B O 1
ATOM 6458 N N . GLN B 1 345 ? 24.188 9.227 20.531 1 96.31 345 GLN B N 1
ATOM 6459 C CA . GLN B 1 345 ? 24.078 8 21.312 1 96.31 345 GLN B CA 1
ATOM 6460 C C . GLN B 1 345 ? 23.047 8.141 22.422 1 96.31 345 GLN B C 1
ATOM 6462 O O . GLN B 1 345 ? 22.234 7.242 22.641 1 96.31 345 GLN B O 1
ATOM 6467 N N . GLU B 1 346 ? 23.141 9.219 23.078 1 95.88 346 GLU B N 1
ATOM 6468 C CA . GLU B 1 346 ? 22.172 9.484 24.141 1 95.88 346 GLU B CA 1
ATOM 6469 C C . GLU B 1 346 ? 20.75 9.578 23.578 1 95.88 346 GLU B C 1
ATOM 6471 O O . GLU B 1 346 ? 19.797 9.094 24.188 1 95.88 346 GLU B O 1
ATOM 6476 N N . PHE B 1 347 ? 20.641 10.211 22.469 1 96.5 347 PHE B N 1
ATOM 6477 C CA . PHE B 1 347 ? 19.375 10.375 21.766 1 96.5 347 PHE B CA 1
ATOM 6478 C C . PHE B 1 347 ? 18.75 9.023 21.438 1 96.5 347 PHE B C 1
ATOM 6480 O O . PHE B 1 347 ? 17.594 8.773 21.766 1 96.5 347 PHE B O 1
ATOM 6487 N N . THR B 1 348 ? 19.5 8.086 20.844 1 95.75 348 THR B N 1
ATOM 6488 C CA . THR B 1 348 ? 19.016 6.77 20.469 1 95.75 348 THR B CA 1
ATOM 6489 C C . THR B 1 348 ? 18.672 5.941 21.703 1 95.75 348 THR B C 1
ATOM 6491 O O . THR B 1 348 ? 17.672 5.219 21.719 1 95.75 348 THR B O 1
ATOM 6494 N N . HIS B 1 349 ? 19.438 6.078 22.703 1 94.12 349 HIS B N 1
ATOM 6495 C CA . HIS B 1 349 ? 19.203 5.363 23.953 1 94.12 349 HIS B CA 1
ATOM 6496 C C . HIS B 1 349 ? 17.906 5.824 24.609 1 94.12 349 HIS B C 1
ATOM 6498 O O . HIS B 1 349 ? 17.156 5.012 25.172 1 94.12 349 HIS B O 1
ATOM 6504 N N . SER B 1 350 ? 17.625 7.074 24.516 1 94.75 350 SER B N 1
ATOM 6505 C CA . SER B 1 350 ? 16.453 7.648 25.156 1 94.75 350 SER B CA 1
ATOM 6506 C C . SER B 1 350 ? 15.172 7.191 24.5 1 94.75 350 SER B C 1
ATOM 6508 O O . SER B 1 350 ? 14.094 7.258 25.094 1 94.75 350 SER B O 1
ATOM 6510 N N . MET B 1 351 ? 15.258 6.68 23.266 1 93.44 351 MET B N 1
ATOM 6511 C CA . MET B 1 351 ? 14.078 6.176 22.562 1 93.44 351 MET B CA 1
ATOM 6512 C C . MET B 1 351 ? 13.539 4.922 23.25 1 93.44 351 MET B C 1
ATOM 6514 O O . MET B 1 351 ? 12.344 4.652 23.203 1 93.44 351 MET B O 1
ATOM 6518 N N . THR B 1 352 ? 14.453 4.117 23.828 1 86.81 352 THR B N 1
ATOM 6519 C CA . THR B 1 352 ? 14.062 2.787 24.297 1 86.81 352 THR B CA 1
ATOM 6520 C C . THR B 1 352 ? 14.211 2.67 25.797 1 86.81 352 THR B C 1
ATOM 6522 O O . THR B 1 352 ? 13.742 1.699 26.406 1 86.81 352 THR B O 1
ATOM 6525 N N . SER B 1 353 ? 14.812 3.523 26.469 1 86.88 353 SER B N 1
ATOM 6526 C CA . SER B 1 353 ? 15.203 3.361 27.859 1 86.88 353 SER B CA 1
ATOM 6527 C C . SER B 1 353 ? 14.016 3.557 28.797 1 86.88 353 SER B C 1
ATOM 6529 O O . SER B 1 353 ? 14.062 3.156 29.969 1 86.88 353 SER B O 1
ATOM 6531 N N . GLY B 1 354 ? 12.969 4.16 28.328 1 85.44 354 GLY B N 1
ATOM 6532 C CA . GLY B 1 354 ? 11.852 4.488 29.203 1 85.44 354 GLY B CA 1
ATOM 6533 C C . GLY B 1 354 ? 12.055 5.785 29.969 1 85.44 354 GLY B C 1
ATOM 6534 O O . GLY B 1 354 ? 11.156 6.246 30.672 1 85.44 354 GLY B O 1
ATOM 6535 N N . SER B 1 355 ? 13.18 6.438 29.797 1 88.88 355 SER B N 1
ATOM 6536 C CA . SER B 1 355 ? 13.477 7.688 30.484 1 88.88 355 SER B CA 1
ATOM 6537 C C . SER B 1 355 ? 12.609 8.828 29.969 1 88.88 355 SER B C 1
ATOM 6539 O O . SER B 1 355 ? 12.406 9.828 30.672 1 88.88 355 SER B O 1
ATOM 6541 N N . VAL B 1 356 ? 12.172 8.742 28.812 1 92.44 356 VAL B N 1
ATOM 6542 C CA . VAL B 1 356 ? 11.289 9.711 28.172 1 92.44 356 VAL B CA 1
ATOM 6543 C C . VAL B 1 356 ? 9.969 9.039 27.812 1 92.44 356 VAL B C 1
ATOM 6545 O O . VAL B 1 356 ? 9.953 7.914 27.312 1 92.44 356 VAL B O 1
ATOM 6548 N N . PRO B 1 357 ? 8.867 9.68 28.203 1 93.19 357 PRO B N 1
ATOM 6549 C CA . PRO B 1 357 ? 7.582 9.07 27.844 1 93.19 357 PRO B CA 1
ATOM 6550 C C . PRO B 1 357 ? 7.418 8.875 26.344 1 93.19 357 PRO B C 1
ATOM 6552 O O . PRO B 1 357 ? 7.668 9.797 25.562 1 93.19 357 PRO B O 1
ATOM 6555 N N . THR B 1 358 ? 7.055 7.68 25.906 1 93.81 358 THR B N 1
ATOM 6556 C CA . THR B 1 358 ? 6.777 7.34 24.516 1 93.81 358 THR B CA 1
ATOM 6557 C C . THR B 1 358 ? 5.457 6.586 24.391 1 93.81 358 THR B C 1
ATOM 6559 O O . THR B 1 358 ? 5.012 5.945 25.344 1 93.81 358 THR B O 1
ATOM 6562 N N . SER B 1 359 ? 4.805 6.75 23.312 1 94.12 359 SER B N 1
ATOM 6563 C CA . SER B 1 359 ? 3.541 6.055 23.094 1 94.12 359 SER B CA 1
ATOM 6564 C C . SER B 1 359 ? 3.773 4.602 22.688 1 94.12 359 SER B C 1
ATOM 6566 O O . SER B 1 359 ? 4.867 4.238 22.25 1 94.12 359 SER B O 1
ATOM 6568 N N . LYS B 1 360 ? 2.672 3.785 22.891 1 93.56 360 LYS B N 1
ATOM 6569 C CA . LYS B 1 360 ? 2.729 2.387 22.469 1 93.56 360 LYS B CA 1
ATOM 6570 C C . LYS B 1 360 ? 3 2.271 20.984 1 93.56 360 LYS B C 1
ATOM 6572 O O . LYS B 1 360 ? 3.752 1.396 20.547 1 93.56 360 LYS B O 1
ATOM 6577 N N . TYR B 1 361 ? 2.418 3.111 20.219 1 93.06 361 TYR B N 1
ATOM 6578 C CA . TYR B 1 361 ? 2.592 3.074 18.766 1 93.06 361 TYR B CA 1
ATOM 6579 C C . TYR B 1 361 ? 4.023 3.424 18.375 1 93.06 361 TYR B C 1
ATOM 6581 O O . TYR B 1 361 ? 4.613 2.777 17.516 1 93.06 361 TYR B O 1
ATOM 6589 N N . PHE B 1 362 ? 4.574 4.422 18.984 1 94.81 362 PHE B N 1
ATOM 6590 C CA . PHE B 1 362 ? 5.961 4.801 18.734 1 94.81 362 PHE B CA 1
ATOM 6591 C C . PHE B 1 362 ? 6.895 3.625 18.984 1 94.81 362 PHE B C 1
ATOM 6593 O O . PHE B 1 362 ? 7.762 3.33 18.156 1 94.81 362 PHE B O 1
ATOM 6600 N N . LEU B 1 363 ? 6.707 2.945 20.062 1 96.31 363 LEU B N 1
ATOM 6601 C CA . LEU B 1 363 ? 7.562 1.823 20.422 1 96.31 363 LEU B CA 1
ATOM 6602 C C . LEU B 1 363 ? 7.398 0.669 19.453 1 96.31 363 LEU B C 1
ATOM 6604 O O . LEU B 1 363 ? 8.367 -0.024 19.125 1 96.31 363 LEU B O 1
ATOM 6608 N N . LYS B 1 364 ? 6.191 0.478 19 1 95.31 364 LYS B N 1
ATOM 6609 C CA . LYS B 1 364 ? 5.945 -0.553 17.984 1 95.31 364 LYS B CA 1
ATOM 6610 C C . LYS B 1 364 ? 6.727 -0.268 16.719 1 95.31 364 LYS B C 1
ATOM 6612 O O . LYS B 1 364 ? 7.391 -1.155 16.172 1 95.31 364 LYS B O 1
ATOM 6617 N N . ILE B 1 365 ? 6.723 0.956 16.188 1 96.62 365 ILE B N 1
ATOM 6618 C CA . ILE B 1 365 ? 7.41 1.343 14.961 1 96.62 365 ILE B CA 1
ATOM 6619 C C . ILE B 1 365 ? 8.922 1.275 15.172 1 96.62 365 ILE B C 1
ATOM 6621 O O . ILE B 1 365 ? 9.664 0.853 14.281 1 96.62 365 ILE B O 1
ATOM 6625 N N . LEU B 1 366 ? 9.32 1.709 16.344 1 96.88 366 LEU B N 1
ATOM 6626 C CA . LEU B 1 366 ? 10.734 1.611 16.688 1 96.88 366 LEU B CA 1
ATOM 6627 C C . LEU B 1 366 ? 11.219 0.169 16.594 1 96.88 366 LEU B C 1
ATOM 6629 O O . LEU B 1 366 ? 12.258 -0.105 15.992 1 96.88 366 LEU B O 1
ATOM 6633 N N . GLU B 1 367 ? 10.477 -0.679 17.125 1 96 367 GLU B N 1
ATOM 6634 C CA . GLU B 1 367 ? 10.867 -2.086 17.156 1 96 367 GLU B CA 1
ATOM 6635 C C . GLU B 1 367 ? 10.844 -2.707 15.766 1 96 367 GLU B C 1
ATOM 6637 O O . GLU B 1 367 ? 11.75 -3.461 15.398 1 96 367 GLU B O 1
ATOM 6642 N N . GLU B 1 368 ? 9.906 -2.359 15.008 1 94.94 368 GLU B N 1
ATOM 6643 C CA . GLU B 1 368 ? 9.688 -3.018 13.719 1 94.94 368 GLU B CA 1
ATOM 6644 C C . GLU B 1 368 ? 10.586 -2.432 12.641 1 94.94 368 GLU B C 1
ATOM 6646 O O . GLU B 1 368 ? 11.039 -3.148 11.742 1 94.94 368 GLU B O 1
ATOM 6651 N N . VAL B 1 369 ? 10.844 -1.123 12.703 1 97.44 369 VAL B N 1
ATOM 6652 C CA . VAL B 1 369 ? 11.5 -0.479 11.57 1 97.44 369 VAL B CA 1
ATOM 6653 C C . VAL B 1 369 ? 12.516 0.543 12.07 1 97.44 369 VAL B C 1
ATOM 6655 O O . VAL B 1 369 ? 13.641 0.605 11.57 1 97.44 369 VAL B O 1
ATOM 6658 N N . GLY B 1 370 ? 12.164 1.331 13.117 1 97.38 370 GLY B N 1
ATOM 6659 C CA . GLY B 1 370 ? 12.914 2.502 13.547 1 97.38 370 GLY B CA 1
ATOM 6660 C C . GLY B 1 370 ? 14.305 2.168 14.047 1 97.38 370 GLY B C 1
ATOM 6661 O O . GLY B 1 370 ? 15.266 2.881 13.75 1 97.38 370 GLY B O 1
ATOM 6662 N N . LYS B 1 371 ? 14.383 1.09 14.773 1 97.31 371 LYS B N 1
ATOM 6663 C CA . LYS B 1 371 ? 15.672 0.696 15.328 1 97.31 371 LYS B CA 1
ATOM 6664 C C . LYS B 1 371 ? 16.688 0.399 14.227 1 97.31 371 LYS B C 1
ATOM 6666 O O . LYS B 1 371 ? 17.812 0.876 14.266 1 97.31 371 LYS B O 1
ATOM 6671 N N . ALA B 1 372 ? 16.266 -0.371 13.234 1 98.31 372 ALA B N 1
ATOM 6672 C CA . ALA B 1 372 ? 17.141 -0.714 12.109 1 98.31 372 ALA B CA 1
ATOM 6673 C C . ALA B 1 372 ? 17.562 0.535 11.336 1 98.31 372 ALA B C 1
ATOM 6675 O O . ALA B 1 372 ? 18.719 0.659 10.93 1 98.31 372 ALA B O 1
ATOM 6676 N N . VAL B 1 373 ? 16.656 1.448 11.148 1 98.62 373 VAL B N 1
ATOM 6677 C CA . VAL B 1 373 ? 16.969 2.682 10.43 1 98.62 373 VAL B CA 1
ATOM 6678 C C . VAL B 1 373 ? 18 3.492 11.211 1 98.62 373 VAL B C 1
ATOM 6680 O O . VAL B 1 373 ? 18.969 3.975 10.633 1 98.62 373 VAL B O 1
ATOM 6683 N N . CYS B 1 374 ? 17.781 3.643 12.523 1 98.31 374 CYS B N 1
ATOM 6684 C CA . CYS B 1 374 ? 18.719 4.395 13.359 1 98.31 374 CYS B CA 1
ATOM 6685 C C . CYS B 1 374 ? 20.094 3.752 13.352 1 98.31 374 CYS B C 1
ATOM 6687 O O . CYS B 1 374 ? 21.109 4.441 13.188 1 98.31 374 CYS B O 1
ATOM 6689 N N . GLU B 1 375 ? 20.094 2.471 13.484 1 98.31 375 GLU B N 1
ATOM 6690 C CA . GLU B 1 375 ? 21.375 1.751 13.453 1 98.31 375 GLU B CA 1
ATOM 6691 C C . GLU B 1 375 ? 22.047 1.886 12.102 1 98.31 375 GLU B C 1
ATOM 6693 O O . GLU B 1 375 ? 23.281 1.969 12.023 1 98.31 375 GLU B O 1
ATOM 6698 N N . ALA B 1 376 ? 21.281 1.875 11.047 1 98.81 376 ALA B N 1
ATOM 6699 C CA . ALA B 1 376 ? 21.828 2.049 9.703 1 98.81 376 ALA B CA 1
ATOM 6700 C C . ALA B 1 376 ? 22.469 3.426 9.547 1 98.81 376 ALA B C 1
ATOM 6702 O O . ALA B 1 376 ? 23.531 3.559 8.93 1 98.81 376 ALA B O 1
ATOM 6703 N N . LEU B 1 377 ? 21.844 4.441 10.094 1 98.75 377 LEU B N 1
ATOM 6704 C CA . LEU B 1 377 ? 22.406 5.789 10.039 1 98.75 377 LEU B CA 1
ATOM 6705 C C . LEU B 1 377 ? 23.734 5.863 10.766 1 98.75 377 LEU B C 1
ATOM 6707 O O . LEU B 1 377 ? 24.688 6.477 10.273 1 98.75 377 LEU B O 1
ATOM 6711 N N . VAL B 1 378 ? 23.781 5.246 11.875 1 98.56 378 VAL B N 1
ATOM 6712 C CA . VAL B 1 378 ? 25.031 5.211 12.641 1 98.56 378 VAL B CA 1
ATOM 6713 C C . VAL B 1 378 ? 26.094 4.449 11.852 1 98.56 378 VAL B C 1
ATOM 6715 O O . VAL B 1 378 ? 27.234 4.91 11.734 1 98.56 378 VAL B O 1
ATOM 6718 N N . ALA B 1 379 ? 25.734 3.275 11.344 1 98.75 379 ALA B N 1
ATOM 6719 C CA . ALA B 1 379 ? 26.656 2.463 10.562 1 98.75 379 ALA B CA 1
ATOM 6720 C C . ALA B 1 379 ? 27.203 3.246 9.375 1 98.75 379 ALA B C 1
ATOM 6722 O O . ALA B 1 379 ? 28.391 3.162 9.062 1 98.75 379 ALA B O 1
ATOM 6723 N N . TYR B 1 380 ? 26.375 3.953 8.734 1 98.69 380 TYR B N 1
ATOM 6724 C CA . TYR B 1 380 ? 26.828 4.738 7.586 1 98.69 380 TYR B CA 1
ATOM 6725 C C . TYR B 1 380 ? 27.844 5.793 8.016 1 98.69 380 TYR B C 1
ATOM 6727 O O . TYR B 1 380 ? 28.859 5.988 7.344 1 98.69 380 TYR B O 1
ATOM 6735 N N . LYS B 1 381 ? 27.5 6.512 9.102 1 98 381 LYS B N 1
ATOM 6736 C CA . LYS B 1 381 ? 28.422 7.512 9.648 1 98 381 LYS B CA 1
ATOM 6737 C C . LYS B 1 381 ? 29.781 6.898 9.953 1 98 381 LYS B C 1
ATOM 6739 O O . LYS B 1 381 ? 30.812 7.539 9.758 1 98 381 LYS B O 1
ATOM 6744 N N . GLU B 1 382 ? 29.781 5.68 10.328 1 97.81 382 GLU B N 1
ATOM 6745 C CA . GLU B 1 382 ? 31 4.977 10.727 1 97.81 382 GLU B CA 1
ATOM 6746 C C . GLU B 1 382 ? 31.688 4.328 9.523 1 97.81 382 GLU B C 1
ATOM 6748 O O . GLU B 1 382 ? 32.75 3.725 9.656 1 97.81 382 GLU B O 1
ATOM 6753 N N . GLY B 1 383 ? 31.078 4.328 8.406 1 97.94 383 GLY B N 1
ATOM 6754 C CA . GLY B 1 383 ? 31.656 3.771 7.188 1 97.94 383 GLY B CA 1
ATOM 6755 C C . GLY B 1 383 ? 31.406 2.279 7.043 1 97.94 383 GLY B C 1
ATOM 6756 O O . GLY B 1 383 ? 32.062 1.615 6.242 1 97.94 383 GLY B O 1
ATOM 6757 N N . ASP B 1 384 ? 30.562 1.754 7.902 1 98.69 384 ASP B N 1
ATOM 6758 C CA . ASP B 1 384 ? 30.203 0.34 7.805 1 98.69 384 ASP B CA 1
ATOM 6759 C C . ASP B 1 384 ? 29.031 0.129 6.844 1 98.69 384 ASP B C 1
ATOM 6761 O O . ASP B 1 384 ? 27.938 -0.236 7.266 1 98.69 384 ASP B O 1
ATOM 6765 N N . TYR B 1 385 ? 29.297 0.214 5.605 1 98.75 385 TYR B N 1
ATOM 6766 C CA . TYR B 1 385 ? 28.266 0.223 4.574 1 98.75 385 TYR B CA 1
ATOM 6767 C C . TYR B 1 385 ? 27.594 -1.143 4.457 1 98.75 385 TYR B C 1
ATOM 6769 O O . TYR B 1 385 ? 26.406 -1.232 4.172 1 98.75 385 TYR B O 1
ATOM 6777 N N . ALA B 1 386 ? 28.344 -2.246 4.617 1 98.81 386 ALA B N 1
ATOM 6778 C CA . ALA B 1 386 ? 27.75 -3.582 4.578 1 98.81 386 ALA B CA 1
ATOM 6779 C C . ALA B 1 386 ? 26.656 -3.729 5.633 1 98.81 386 ALA B C 1
ATOM 6781 O O . ALA B 1 386 ? 25.594 -4.293 5.359 1 98.81 386 ALA B O 1
ATOM 6782 N N . GLU B 1 387 ? 26.953 -3.188 6.793 1 98.81 387 GLU B N 1
ATOM 6783 C CA . GLU B 1 387 ? 25.984 -3.252 7.879 1 98.81 387 GLU B CA 1
ATOM 6784 C C . GLU B 1 387 ? 24.719 -2.463 7.539 1 98.81 387 GLU B C 1
ATOM 6786 O O . GLU B 1 387 ? 23.609 -2.871 7.895 1 98.81 387 GLU B O 1
ATOM 6791 N N . VAL B 1 388 ? 24.859 -1.312 6.891 1 98.88 388 VAL B N 1
ATOM 6792 C CA . VAL B 1 388 ? 23.703 -0.524 6.461 1 98.88 388 VAL B CA 1
ATOM 6793 C C . VAL B 1 388 ? 22.781 -1.387 5.609 1 98.88 388 VAL B C 1
ATOM 6795 O O . VAL B 1 388 ? 21.562 -1.424 5.844 1 98.88 388 VAL B O 1
ATOM 6798 N N . VAL B 1 389 ? 23.344 -2.121 4.637 1 98.81 389 VAL B N 1
ATOM 6799 C CA . VAL B 1 389 ? 22.562 -2.951 3.729 1 98.81 389 VAL B CA 1
ATOM 6800 C C . VAL B 1 389 ? 21.875 -4.07 4.512 1 98.81 389 VAL B C 1
ATOM 6802 O O . VAL B 1 389 ? 20.688 -4.32 4.328 1 98.81 389 VAL B O 1
ATOM 6805 N N . GLU B 1 390 ? 22.625 -4.688 5.422 1 98.56 390 GLU B N 1
ATOM 6806 C CA . GLU B 1 390 ? 22.094 -5.801 6.199 1 98.56 390 GLU B CA 1
ATOM 6807 C C . GLU B 1 390 ? 20.922 -5.352 7.066 1 98.56 390 GLU B C 1
ATOM 6809 O O . GLU B 1 390 ? 20 -6.133 7.328 1 98.56 390 GLU B O 1
ATOM 6814 N N . LEU B 1 391 ? 20.938 -4.113 7.453 1 98.69 391 LEU B N 1
ATOM 6815 C CA . LEU B 1 391 ? 19.906 -3.574 8.336 1 98.69 391 LEU B CA 1
ATOM 6816 C C . LEU B 1 391 ? 18.703 -3.109 7.539 1 98.69 391 LEU B C 1
ATOM 6818 O O . LEU B 1 391 ? 17.562 -3.346 7.941 1 98.69 391 LEU B O 1
ATOM 6822 N N . LEU B 1 392 ? 18.906 -2.49 6.379 1 98.62 392 LEU B N 1
ATOM 6823 C CA . LEU B 1 392 ? 17.828 -1.812 5.68 1 98.62 392 LEU B CA 1
ATOM 6824 C C . LEU B 1 392 ? 17.172 -2.74 4.664 1 98.62 392 LEU B C 1
ATOM 6826 O O . LEU B 1 392 ? 15.961 -2.648 4.422 1 98.62 392 LEU B O 1
ATOM 6830 N N . MET B 1 393 ? 17.906 -3.645 4.062 1 97.69 393 MET B N 1
ATOM 6831 C CA . MET B 1 393 ? 17.391 -4.508 3 1 97.69 393 MET B CA 1
ATOM 6832 C C . MET B 1 393 ? 16.203 -5.316 3.488 1 97.69 393 MET B C 1
ATOM 6834 O O . MET B 1 393 ? 15.164 -5.367 2.822 1 97.69 393 MET B O 1
ATOM 6838 N N . PRO B 1 394 ? 16.219 -5.875 4.719 1 95.94 394 PRO B N 1
ATOM 6839 C CA . PRO B 1 394 ? 15.109 -6.707 5.168 1 95.94 394 PRO B CA 1
ATOM 6840 C C . PRO B 1 394 ? 13.836 -5.902 5.418 1 95.94 394 PRO B C 1
ATOM 6842 O O . PRO B 1 394 ? 12.742 -6.465 5.449 1 95.94 394 PRO B O 1
ATOM 6845 N N . ILE B 1 395 ? 13.977 -4.582 5.586 1 96.62 395 ILE B N 1
ATOM 6846 C CA . ILE B 1 395 ? 12.805 -3.801 5.953 1 96.62 395 ILE B CA 1
ATOM 6847 C C . ILE B 1 395 ? 12.492 -2.787 4.852 1 96.62 395 ILE B C 1
ATOM 6849 O O . ILE B 1 395 ? 11.773 -1.814 5.082 1 96.62 395 ILE B O 1
ATOM 6853 N N . GLN B 1 396 ? 13.023 -2.992 3.707 1 95.44 396 GLN B N 1
ATOM 6854 C CA . GLN B 1 396 ? 12.93 -2.018 2.625 1 95.44 396 GLN B CA 1
ATOM 6855 C C . GLN B 1 396 ? 11.469 -1.691 2.309 1 95.44 396 GLN B C 1
ATOM 6857 O O . GLN B 1 396 ? 11.141 -0.546 1.995 1 95.44 396 GLN B O 1
ATOM 6862 N N . PHE B 1 397 ? 10.547 -2.6 2.498 1 93.94 397 PHE B N 1
ATOM 6863 C CA . PHE B 1 397 ? 9.148 -2.391 2.137 1 93.94 397 PHE B CA 1
ATOM 6864 C C . PHE B 1 397 ? 8.328 -1.982 3.355 1 93.94 397 PHE B C 1
ATOM 6866 O O . PHE B 1 397 ? 7.133 -1.696 3.24 1 93.94 397 PHE B O 1
ATOM 6873 N N . GLN B 1 398 ? 8.961 -1.913 4.484 1 95.38 398 GLN B N 1
ATOM 6874 C CA . GLN B 1 398 ? 8.305 -1.486 5.711 1 95.38 398 GLN B CA 1
ATOM 6875 C C . GLN B 1 398 ? 8.695 -0.058 6.078 1 95.38 398 GLN B C 1
ATOM 6877 O O . GLN B 1 398 ? 8.148 0.515 7.027 1 95.38 398 GLN B O 1
ATOM 6882 N N . LEU B 1 399 ? 9.539 0.544 5.27 1 96.81 399 LEU B N 1
ATOM 6883 C CA . LEU B 1 399 ? 10.039 1.881 5.574 1 96.81 399 LEU B CA 1
ATOM 6884 C C . LEU B 1 399 ? 8.898 2.893 5.609 1 96.81 399 LEU B C 1
ATOM 6886 O O . LEU B 1 399 ? 8.992 3.916 6.289 1 96.81 399 LEU B O 1
ATOM 6890 N N . ARG B 1 400 ? 7.824 2.6 4.965 1 95.25 400 ARG B N 1
ATOM 6891 C CA . ARG B 1 400 ? 6.688 3.514 4.922 1 95.25 400 ARG B CA 1
ATOM 6892 C C . ARG B 1 400 ? 6.098 3.725 6.312 1 95.25 400 ARG B C 1
ATOM 6894 O O . ARG B 1 400 ? 5.527 4.777 6.598 1 95.25 400 ARG B O 1
ATOM 6901 N N . GLU B 1 401 ? 6.344 2.805 7.219 1 95.94 401 GLU B N 1
ATOM 6902 C CA . GLU B 1 401 ? 5.719 2.824 8.539 1 95.94 401 GLU B CA 1
ATOM 6903 C C . GLU B 1 401 ? 6.305 3.932 9.406 1 95.94 401 GLU B C 1
ATOM 6905 O O . GLU B 1 401 ? 5.727 4.293 10.438 1 95.94 401 GLU B O 1
ATOM 6910 N N . VAL B 1 402 ? 7.41 4.488 8.969 1 96.81 402 VAL B N 1
ATOM 6911 C CA . VAL B 1 402 ? 8.023 5.531 9.789 1 96.81 402 VAL B CA 1
ATOM 6912 C C . VAL B 1 402 ? 7.27 6.848 9.602 1 96.81 402 VAL B C 1
ATOM 6914 O O . VAL B 1 402 ? 7.465 7.793 10.367 1 96.81 402 VAL B O 1
ATOM 6917 N N . GLY B 1 403 ? 6.473 6.918 8.555 1 96.12 403 GLY B N 1
ATOM 6918 C CA . GLY B 1 403 ? 5.723 8.133 8.266 1 96.12 403 GLY B CA 1
ATOM 6919 C C . GLY B 1 403 ? 6.285 8.914 7.094 1 96.12 403 GLY B C 1
ATOM 6920 O O . GLY B 1 403 ? 7.176 8.43 6.391 1 96.12 403 GLY B O 1
ATOM 6921 N N . GLY B 1 404 ? 5.652 10.086 6.836 1 95.75 404 GLY B N 1
ATOM 6922 C CA . GLY B 1 404 ? 6.109 10.93 5.738 1 95.75 404 GLY B CA 1
ATOM 6923 C C . GLY B 1 404 ? 5.512 10.539 4.398 1 95.75 404 GLY B C 1
ATOM 6924 O O . GLY B 1 404 ? 4.762 9.57 4.309 1 95.75 404 GLY B O 1
ATOM 6925 N N . SER B 1 405 ? 5.836 11.328 3.381 1 97.19 405 SER B N 1
ATOM 6926 C CA . SER B 1 405 ? 5.395 11.055 2.018 1 97.19 405 SER B CA 1
ATOM 6927 C C . SER B 1 405 ? 6.387 10.164 1.279 1 97.19 405 SER B C 1
ATOM 6929 O O . SER B 1 405 ? 7.488 9.914 1.772 1 97.19 405 SER B O 1
ATOM 6931 N N . ASN B 1 406 ? 5.996 9.633 0.148 1 96.56 406 ASN B N 1
ATOM 6932 C CA . ASN B 1 406 ? 6.887 8.852 -0.702 1 96.56 406 ASN B CA 1
ATOM 6933 C C . ASN B 1 406 ? 8.164 9.617 -1.037 1 96.56 406 ASN B C 1
ATOM 6935 O O . ASN B 1 406 ? 9.266 9.07 -0.965 1 96.56 406 ASN B O 1
ATOM 6939 N N . ALA B 1 407 ? 8.008 10.875 -1.345 1 97.06 407 ALA B N 1
ATOM 6940 C CA . ALA B 1 407 ? 9.148 11.711 -1.715 1 97.06 407 ALA B CA 1
ATOM 6941 C C . ALA B 1 407 ? 10.109 11.875 -0.543 1 97.06 407 ALA B C 1
ATOM 6943 O O . ALA B 1 407 ? 11.328 11.805 -0.718 1 97.06 407 ALA B O 1
ATOM 6944 N N . GLN B 1 408 ? 9.562 12.117 0.595 1 97.38 408 GLN B N 1
ATOM 6945 C CA . GLN B 1 408 ? 10.391 12.352 1.776 1 97.38 408 GLN B CA 1
ATOM 6946 C C . GLN B 1 408 ? 11.164 11.094 2.162 1 97.38 408 GLN B C 1
ATOM 6948 O O . GLN B 1 408 ? 12.344 11.172 2.504 1 97.38 408 GLN B O 1
ATOM 6953 N N . ARG B 1 409 ? 10.602 9.922 2.064 1 97.12 409 ARG B N 1
ATOM 6954 C CA . ARG B 1 409 ? 11.219 8.672 2.502 1 97.12 409 ARG B CA 1
ATOM 6955 C C . ARG B 1 409 ? 12.289 8.219 1.518 1 97.12 409 ARG B C 1
ATOM 6957 O O . ARG B 1 409 ? 13.102 7.34 1.832 1 97.12 409 ARG B O 1
ATOM 6964 N N . ASP B 1 410 ? 12.305 8.812 0.317 1 97.5 410 ASP B N 1
ATOM 6965 C CA . ASP B 1 410 ? 13.25 8.383 -0.707 1 97.5 410 ASP B CA 1
ATOM 6966 C C . ASP B 1 410 ? 14.695 8.547 -0.227 1 97.5 410 ASP B C 1
ATOM 6968 O O . ASP B 1 410 ? 15.602 7.887 -0.739 1 97.5 410 ASP B O 1
ATOM 6972 N N . VAL B 1 411 ? 14.945 9.406 0.753 1 98.25 411 VAL B N 1
ATOM 6973 C CA . VAL B 1 411 ? 16.297 9.594 1.284 1 98.25 411 VAL B CA 1
ATOM 6974 C C . VAL B 1 411 ? 16.797 8.289 1.896 1 98.25 411 VAL B C 1
ATOM 6976 O O . VAL B 1 411 ? 17.984 7.98 1.826 1 98.25 411 VAL B O 1
ATOM 6979 N N . LEU B 1 412 ? 15.914 7.508 2.475 1 98.56 412 LEU B N 1
ATOM 6980 C CA . LEU B 1 412 ? 16.297 6.227 3.057 1 98.56 412 LEU B CA 1
ATOM 6981 C C . LEU B 1 412 ? 16.594 5.199 1.967 1 98.56 412 LEU B C 1
ATOM 6983 O O . LEU B 1 412 ? 17.484 4.367 2.115 1 98.56 412 LEU B O 1
ATOM 6987 N N . ASN B 1 413 ? 15.828 5.258 0.876 1 97.94 413 ASN B N 1
ATOM 6988 C CA . ASN B 1 413 ? 16.141 4.414 -0.272 1 97.94 413 ASN B CA 1
ATOM 6989 C C . ASN B 1 413 ? 17.5 4.75 -0.861 1 97.94 413 ASN B C 1
ATOM 6991 O O . ASN B 1 413 ? 18.281 3.854 -1.209 1 97.94 413 ASN B O 1
ATOM 6995 N N . LEU B 1 414 ? 17.75 6 -0.972 1 98.44 414 LEU B N 1
ATOM 6996 C CA . LEU B 1 414 ? 19.047 6.449 -1.482 1 98.44 414 LEU B CA 1
ATOM 6997 C C . LEU B 1 414 ? 20.172 6.004 -0.565 1 98.44 414 LEU B C 1
ATOM 6999 O O . LEU B 1 414 ? 21.234 5.602 -1.038 1 98.44 414 LEU B O 1
ATOM 7003 N N . LEU B 1 415 ? 19.891 6.094 0.733 1 98.81 415 LEU B N 1
ATOM 7004 C CA . LEU B 1 415 ? 20.875 5.613 1.701 1 98.81 415 LEU B CA 1
ATOM 7005 C C . LEU B 1 415 ? 21.203 4.145 1.459 1 98.81 415 LEU B C 1
ATOM 7007 O O . LEU B 1 415 ? 22.391 3.766 1.436 1 98.81 415 LEU B O 1
ATOM 7011 N N . LEU B 1 416 ? 20.219 3.334 1.269 1 98.81 416 LEU B N 1
ATOM 7012 C CA . LEU B 1 416 ? 20.406 1.911 1.006 1 98.81 416 LEU B CA 1
ATOM 7013 C C . LEU B 1 416 ? 21.188 1.696 -0.283 1 98.81 416 LEU B C 1
ATOM 7015 O O . LEU B 1 416 ? 22.141 0.914 -0.31 1 98.81 416 LEU B O 1
ATOM 7019 N N . ILE B 1 417 ? 20.844 2.406 -1.34 1 98.75 417 ILE B N 1
ATOM 7020 C CA . ILE B 1 417 ? 21.484 2.254 -2.645 1 98.75 417 ILE B CA 1
ATOM 7021 C C . ILE B 1 417 ? 22.953 2.645 -2.549 1 98.75 417 ILE B C 1
ATOM 7023 O O . ILE B 1 417 ? 23.828 1.886 -2.969 1 98.75 417 ILE B O 1
ATOM 7027 N N . VAL B 1 418 ? 23.188 3.789 -1.971 1 98.69 418 VAL B N 1
ATOM 7028 C CA . VAL B 1 418 ? 24.547 4.301 -1.891 1 98.69 418 VAL B CA 1
ATOM 7029 C C . VAL B 1 418 ? 25.391 3.391 -0.998 1 98.69 418 VAL B C 1
ATOM 7031 O O . VAL B 1 418 ? 26.531 3.07 -1.329 1 98.69 418 VAL B O 1
ATOM 7034 N N . ALA B 1 419 ? 24.797 2.969 0.122 1 98.81 419 ALA B N 1
ATOM 7035 C CA . ALA B 1 419 ? 25.516 2.043 0.997 1 98.81 419 ALA B CA 1
ATOM 7036 C C . ALA B 1 419 ? 25.828 0.735 0.274 1 98.81 419 ALA B C 1
ATOM 7038 O O . ALA B 1 419 ? 26.906 0.177 0.429 1 98.81 419 ALA B O 1
ATOM 7039 N N . ALA B 1 420 ? 24.891 0.253 -0.478 1 98.81 420 ALA B N 1
ATOM 7040 C CA . ALA B 1 420 ? 25.094 -0.979 -1.235 1 98.81 420 ALA B CA 1
ATOM 7041 C C . ALA B 1 420 ? 26.203 -0.811 -2.262 1 98.81 420 ALA B C 1
ATOM 7043 O O . ALA B 1 420 ? 27.016 -1.715 -2.455 1 98.81 420 ALA B O 1
ATOM 7044 N N . MET B 1 421 ? 26.312 0.289 -2.902 1 98.44 421 MET B N 1
ATOM 7045 C CA . MET B 1 421 ? 27.359 0.582 -3.873 1 98.44 421 MET B CA 1
ATOM 7046 C C . MET B 1 421 ? 28.719 0.623 -3.199 1 98.44 421 MET B C 1
ATOM 7048 O O . MET B 1 421 ? 29.719 0.159 -3.768 1 98.44 421 MET B O 1
ATOM 7052 N N . LYS B 1 422 ? 28.75 1.131 -1.991 1 97.94 422 LYS B N 1
ATOM 7053 C CA . LYS B 1 422 ? 30 1.343 -1.289 1 97.94 422 LYS B CA 1
ATOM 7054 C C . LYS B 1 422 ? 30.422 0.097 -0.509 1 97.94 422 LYS B C 1
ATOM 7056 O O . LYS B 1 422 ? 31.562 -0.028 -0.093 1 97.94 422 LYS B O 1
ATOM 7061 N N . SER B 1 423 ? 29.469 -0.774 -0.269 1 98.44 423 SER B N 1
ATOM 7062 C CA . SER B 1 423 ? 29.766 -1.987 0.489 1 98.44 423 SER B CA 1
ATOM 7063 C C . SER B 1 423 ? 30.891 -2.783 -0.151 1 98.44 423 SER B C 1
ATOM 7065 O O . SER B 1 423 ? 30.969 -2.883 -1.377 1 98.44 423 SER B O 1
ATOM 7067 N N . PRO B 1 424 ? 31.812 -3.367 0.672 1 97.69 424 PRO B N 1
ATOM 7068 C CA . PRO B 1 424 ? 32.906 -4.184 0.115 1 97.69 424 PRO B CA 1
ATOM 7069 C C . PRO B 1 424 ? 32.406 -5.551 -0.368 1 97.69 424 PRO B C 1
ATOM 7071 O O . PRO B 1 424 ? 33.188 -6.285 -1.009 1 97.69 424 PRO B O 1
ATOM 7074 N N . ARG B 1 425 ? 31.219 -5.883 -0.086 1 97.56 425 ARG B N 1
ATOM 7075 C CA . ARG B 1 425 ? 30.672 -7.176 -0.498 1 97.56 425 ARG B CA 1
ATOM 7076 C C . ARG B 1 425 ? 30.125 -7.113 -1.917 1 97.56 425 ARG B C 1
ATOM 7078 O O . ARG B 1 425 ? 29.25 -6.297 -2.211 1 97.56 425 ARG B O 1
ATOM 7085 N N . GLU B 1 426 ? 30.516 -7.969 -2.736 1 97.25 426 GLU B N 1
ATOM 7086 C CA . GLU B 1 426 ? 30.125 -7.988 -4.145 1 97.25 426 GLU B CA 1
ATOM 7087 C C . GLU B 1 426 ? 28.625 -8.133 -4.293 1 97.25 426 GLU B C 1
ATOM 7089 O O . GLU B 1 426 ? 28 -7.48 -5.137 1 97.25 426 GLU B O 1
ATOM 7094 N N . HIS B 1 427 ? 28.016 -8.953 -3.479 1 97.44 427 HIS B N 1
ATOM 7095 C CA . HIS B 1 427 ? 26.562 -9.156 -3.533 1 97.44 427 HIS B CA 1
ATOM 7096 C C . HIS B 1 427 ? 25.812 -7.848 -3.299 1 97.44 427 HIS B C 1
ATOM 7098 O O . HIS B 1 427 ? 24.797 -7.594 -3.932 1 97.44 427 HIS B O 1
ATOM 7104 N N . HIS B 1 428 ? 26.344 -7.078 -2.361 1 98.31 428 HIS B N 1
ATOM 7105 C CA . HIS B 1 428 ? 25.719 -5.785 -2.094 1 98.31 428 HIS B CA 1
ATOM 7106 C C . HIS B 1 428 ? 25.812 -4.867 -3.309 1 98.31 428 HIS B C 1
ATOM 7108 O O . HIS B 1 428 ? 24.859 -4.145 -3.617 1 98.31 428 HIS B O 1
ATOM 7114 N N . GLN B 1 429 ? 26.922 -4.922 -3.971 1 98.19 429 GLN B N 1
ATOM 7115 C CA . GLN B 1 429 ? 27.109 -4.082 -5.148 1 98.19 429 GLN B CA 1
ATOM 7116 C C . GLN B 1 429 ? 26.172 -4.484 -6.273 1 98.19 429 GLN B C 1
ATOM 7118 O O . GLN B 1 429 ? 25.594 -3.623 -6.945 1 98.19 429 GLN B O 1
ATOM 7123 N N . LYS B 1 430 ? 25.984 -5.762 -6.453 1 98 430 LYS B N 1
ATOM 7124 C CA . LYS B 1 430 ? 25 -6.238 -7.422 1 98 430 LYS B CA 1
ATOM 7125 C C . LYS B 1 430 ? 23.594 -5.852 -7.008 1 98 430 LYS B C 1
ATOM 7127 O O . LYS B 1 430 ? 22.75 -5.523 -7.855 1 98 430 LYS B O 1
ATOM 7132 N N . PHE B 1 431 ? 23.359 -5.922 -5.699 1 98.38 431 PHE B N 1
ATOM 7133 C CA . PHE B 1 431 ? 22.062 -5.516 -5.168 1 98.38 431 PHE B CA 1
ATOM 7134 C C . PHE B 1 431 ? 21.812 -4.039 -5.453 1 98.38 431 PHE B C 1
ATOM 7136 O O . PHE B 1 431 ? 20.672 -3.652 -5.762 1 98.38 431 PHE B O 1
ATOM 7143 N N . ALA B 1 432 ? 22.797 -3.176 -5.336 1 98.5 432 ALA B N 1
ATOM 7144 C CA . ALA B 1 432 ? 22.656 -1.766 -5.684 1 98.5 432 ALA B CA 1
ATOM 7145 C C . ALA B 1 432 ? 22.156 -1.604 -7.117 1 98.5 432 ALA B C 1
ATOM 7147 O O . ALA B 1 432 ? 21.25 -0.818 -7.383 1 98.5 432 ALA B O 1
ATOM 7148 N N . ARG B 1 433 ? 22.734 -2.373 -8.039 1 98 433 ARG B N 1
ATOM 7149 C CA . ARG B 1 433 ? 22.328 -2.318 -9.43 1 98 433 ARG B CA 1
ATOM 7150 C C . ARG B 1 433 ? 20.891 -2.803 -9.594 1 98 433 ARG B C 1
ATOM 7152 O O . ARG B 1 433 ? 20.109 -2.229 -10.367 1 98 433 ARG B O 1
ATOM 7159 N N . TYR B 1 434 ? 20.609 -3.855 -8.852 1 98.25 434 TYR B N 1
ATOM 7160 C CA . TYR B 1 434 ? 19.25 -4.391 -8.797 1 98.25 434 TYR B CA 1
ATOM 7161 C C . TYR B 1 434 ? 18.25 -3.305 -8.406 1 98.25 434 TYR B C 1
ATOM 7163 O O . TYR B 1 434 ? 17.219 -3.129 -9.07 1 98.25 434 TYR B O 1
ATOM 7171 N N . LEU B 1 435 ? 18.562 -2.498 -7.406 1 98.31 435 LEU B N 1
ATOM 7172 C CA . LEU B 1 435 ? 17.719 -1.416 -6.926 1 98.31 435 LEU B CA 1
ATOM 7173 C C . LEU B 1 435 ? 17.656 -0.275 -7.938 1 98.31 435 LEU B C 1
ATOM 7175 O O . LEU B 1 435 ? 16.594 0.304 -8.172 1 98.31 435 LEU B O 1
ATOM 7179 N N . LEU B 1 436 ? 18.75 0.036 -8.508 1 98.31 436 LEU B N 1
ATOM 7180 C CA . LEU B 1 436 ? 18.844 1.139 -9.461 1 98.31 436 LEU B CA 1
ATOM 7181 C C . LEU B 1 436 ? 18.047 0.825 -10.727 1 98.31 436 LEU B C 1
ATOM 7183 O O . LEU B 1 436 ? 17.453 1.719 -11.328 1 98.31 436 LEU B O 1
ATOM 7187 N N . ASN B 1 437 ? 18.094 -0.428 -11.133 1 97.88 437 ASN B N 1
ATOM 7188 C CA . ASN B 1 437 ? 17.312 -0.835 -12.289 1 97.88 437 ASN B CA 1
ATOM 7189 C C . ASN B 1 437 ? 15.82 -0.599 -12.062 1 97.88 437 ASN B C 1
ATOM 7191 O O . ASN B 1 437 ? 15.125 -0.11 -12.953 1 97.88 437 ASN B O 1
ATOM 7195 N N . GLU B 1 438 ? 15.383 -0.977 -10.914 1 97 438 GLU B N 1
ATOM 7196 C CA . GLU B 1 438 ? 13.984 -0.725 -10.594 1 97 438 GLU B CA 1
ATOM 7197 C C . GLU B 1 438 ? 13.672 0.77 -10.609 1 97 438 GLU B C 1
ATOM 7199 O O . GLU B 1 438 ? 12.648 1.189 -11.156 1 97 438 GLU B O 1
ATOM 7204 N N . ARG B 1 439 ? 14.539 1.495 -9.914 1 96.81 439 ARG B N 1
ATOM 7205 C CA . ARG B 1 439 ? 14.367 2.941 -9.859 1 96.81 439 ARG B CA 1
ATOM 7206 C C . ARG B 1 439 ? 14.281 3.539 -11.266 1 96.81 439 ARG B C 1
ATOM 7208 O O . ARG B 1 439 ? 13.438 4.391 -11.531 1 96.81 439 ARG B O 1
ATOM 7215 N N . LYS B 1 440 ? 15.125 3.086 -12.141 1 96.62 440 LYS B N 1
ATOM 7216 C CA . LYS B 1 440 ? 15.156 3.551 -13.531 1 96.62 440 LYS B CA 1
ATOM 7217 C C . LYS B 1 440 ? 13.875 3.176 -14.266 1 96.62 440 LYS B C 1
ATOM 7219 O O . LYS B 1 440 ? 13.359 3.959 -15.062 1 96.62 440 LYS B O 1
ATOM 7224 N N . ALA B 1 441 ? 13.383 2.049 -13.977 1 94.94 441 ALA B N 1
ATOM 7225 C CA . ALA B 1 441 ? 12.164 1.584 -14.617 1 94.94 441 ALA B CA 1
ATOM 7226 C C . ALA B 1 441 ? 10.969 2.445 -14.219 1 94.94 441 ALA B C 1
ATOM 7228 O O . ALA B 1 441 ? 10.055 2.664 -15.016 1 94.94 441 ALA B O 1
ATOM 7229 N N . MET B 1 442 ? 10.969 2.984 -12.984 1 92.56 442 MET B N 1
ATOM 7230 C CA . MET B 1 442 ? 9.844 3.752 -12.453 1 92.56 442 MET B CA 1
ATOM 7231 C C . MET B 1 442 ? 10.023 5.242 -12.734 1 92.56 442 MET B C 1
ATOM 7233 O O . MET B 1 442 ? 9.039 5.988 -12.789 1 92.56 442 MET B O 1
ATOM 7237 N N . ARG B 1 443 ? 11.297 5.648 -12.781 1 93.06 443 ARG B N 1
ATOM 7238 C CA . ARG B 1 443 ? 11.664 7.035 -13.047 1 93.06 443 ARG B CA 1
ATOM 7239 C C . ARG B 1 443 ? 12.594 7.133 -14.25 1 93.06 443 ARG B C 1
ATOM 7241 O O . ARG B 1 443 ? 13.781 7.441 -14.102 1 93.06 443 ARG B O 1
ATOM 7248 N N . LYS B 1 444 ? 12.07 7.039 -15.383 1 89.44 444 LYS B N 1
ATOM 7249 C CA . LYS B 1 444 ? 12.844 6.844 -16.609 1 89.44 444 LYS B CA 1
ATOM 7250 C C . LYS B 1 444 ? 13.758 8.039 -16.875 1 89.44 444 LYS B C 1
ATOM 7252 O O . LYS B 1 444 ? 14.875 7.871 -17.375 1 89.44 444 LYS B O 1
ATOM 7257 N N . ASN B 1 445 ? 13.359 9.203 -16.453 1 91.75 445 ASN B N 1
ATOM 7258 C CA . ASN B 1 445 ? 14.102 10.406 -16.797 1 91.75 445 ASN B CA 1
ATOM 7259 C C . ASN B 1 445 ? 14.789 11.008 -15.578 1 91.75 445 ASN B C 1
ATOM 7261 O O . ASN B 1 445 ? 14.961 12.227 -15.484 1 91.75 445 ASN B O 1
ATOM 7265 N N . SER B 1 446 ? 15.227 10.219 -14.664 1 94.25 446 SER B N 1
ATOM 7266 C CA . SER B 1 446 ? 15.891 10.703 -13.461 1 94.25 446 SER B CA 1
ATOM 7267 C C . SER B 1 446 ? 17.406 10.797 -13.664 1 94.25 446 SER B C 1
ATOM 7269 O O . SER B 1 446 ? 18.094 9.773 -13.703 1 94.25 446 SER B O 1
ATOM 7271 N N . PRO B 1 447 ? 17.953 11.992 -13.758 1 95.81 447 PRO B N 1
ATOM 7272 C CA . PRO B 1 447 ? 19.406 12.141 -13.898 1 95.81 447 PRO B CA 1
ATOM 7273 C C . PRO B 1 447 ? 20.172 11.586 -12.695 1 95.81 447 PRO B C 1
ATOM 7275 O O . PRO B 1 447 ? 21.297 11.078 -12.852 1 95.81 447 PRO B O 1
ATOM 7278 N N . LEU B 1 448 ? 19.641 11.695 -11.555 1 96.81 448 LEU B N 1
ATOM 7279 C CA . LEU B 1 448 ? 20.281 11.156 -10.352 1 96.81 448 LEU B CA 1
ATOM 7280 C C . LEU B 1 448 ? 20.453 9.641 -10.469 1 96.81 448 LEU B C 1
ATOM 7282 O O . LEU B 1 448 ? 21.531 9.117 -10.172 1 96.81 448 LEU B O 1
ATOM 7286 N N . THR B 1 449 ? 19.406 8.922 -10.883 1 96.81 449 THR B N 1
ATOM 7287 C CA . THR B 1 449 ? 19.484 7.48 -11.078 1 96.81 449 THR B CA 1
ATOM 7288 C C . THR B 1 449 ? 20.562 7.137 -12.109 1 96.81 449 THR B C 1
ATOM 7290 O O . THR B 1 449 ? 21.344 6.203 -11.914 1 96.81 449 THR B O 1
ATOM 7293 N N . ASP B 1 450 ? 20.625 7.961 -13.172 1 96.31 450 ASP B N 1
ATOM 7294 C CA . ASP B 1 450 ? 21.625 7.746 -14.203 1 96.31 450 ASP B CA 1
ATOM 7295 C C . ASP B 1 450 ? 23.047 7.91 -13.641 1 96.31 450 ASP B C 1
ATOM 7297 O O . ASP B 1 450 ? 23.922 7.105 -13.93 1 96.31 450 ASP B O 1
ATOM 7301 N N . ARG B 1 451 ? 23.219 8.93 -12.859 1 96.5 451 ARG B N 1
ATOM 7302 C CA . ARG B 1 451 ? 24.531 9.156 -12.258 1 96.5 451 ARG B CA 1
ATOM 7303 C C . ARG B 1 451 ? 24.906 8.008 -11.328 1 96.5 451 ARG B C 1
ATOM 7305 O O . ARG B 1 451 ? 26.062 7.566 -11.328 1 96.5 451 ARG B O 1
ATOM 7312 N N . LEU B 1 452 ? 23.953 7.492 -10.578 1 96.94 452 LEU B N 1
ATOM 7313 C CA . LEU B 1 452 ? 24.234 6.398 -9.656 1 96.94 452 LEU B CA 1
ATOM 7314 C C . LEU B 1 452 ? 24.531 5.113 -10.414 1 96.94 452 LEU B C 1
ATOM 7316 O O . LEU B 1 452 ? 25.406 4.336 -10 1 96.94 452 LEU B O 1
ATOM 7320 N N . ILE B 1 453 ? 23.812 4.898 -11.516 1 96.56 453 ILE B N 1
ATOM 7321 C CA . ILE B 1 453 ? 24.078 3.734 -12.352 1 96.56 453 ILE B CA 1
ATOM 7322 C C . ILE B 1 453 ? 25.5 3.812 -12.898 1 96.56 453 ILE B C 1
ATOM 7324 O O . ILE B 1 453 ? 26.25 2.824 -12.867 1 96.56 453 ILE B O 1
ATOM 7328 N N . LEU B 1 454 ? 25.922 4.992 -13.336 1 95.25 454 LEU B N 1
ATOM 7329 C CA . LEU B 1 454 ? 27.266 5.191 -13.867 1 95.25 454 LEU B CA 1
ATOM 7330 C C . LEU B 1 454 ? 28.312 4.965 -12.781 1 95.25 454 LEU B C 1
ATOM 7332 O O . LEU B 1 454 ? 29.328 4.316 -13.023 1 95.25 454 LEU B O 1
ATOM 7336 N N . ARG B 1 455 ? 28.047 5.477 -11.633 1 93.19 455 ARG B N 1
ATOM 7337 C CA . ARG B 1 455 ? 28.969 5.332 -10.516 1 93.19 455 ARG B CA 1
ATOM 7338 C C . ARG B 1 455 ? 29.094 3.871 -10.086 1 93.19 455 ARG B C 1
ATOM 7340 O O . ARG B 1 455 ? 30.156 3.434 -9.648 1 93.19 455 ARG B O 1
ATOM 7347 N N . SER B 1 456 ? 28 3.154 -10.164 1 90.31 456 SER B N 1
ATOM 7348 C CA . SER B 1 456 ? 27.984 1.755 -9.75 1 90.31 456 SER B CA 1
ATOM 7349 C C . SER B 1 456 ? 28.734 0.873 -10.75 1 90.31 456 SER B C 1
ATOM 7351 O O . SER B 1 456 ? 29.188 -0.216 -10.398 1 90.31 456 SER B O 1
ATOM 7353 N N . SER B 1 457 ? 28.828 1.266 -11.961 1 84 457 SER B N 1
ATOM 7354 C CA . SER B 1 457 ? 29.5 0.506 -13.008 1 84 457 SER B CA 1
ATOM 7355 C C . SER B 1 457 ? 31.016 0.719 -12.969 1 84 457 SER B C 1
ATOM 7357 O O . SER B 1 457 ? 31.781 -0.169 -13.336 1 84 457 SER B O 1
ATOM 7359 N N . VAL B 1 458 ? 31.531 1.906 -12.719 1 63.91 458 VAL B N 1
ATOM 7360 C CA . VAL B 1 458 ? 32.938 2.219 -12.695 1 63.91 458 VAL B CA 1
ATOM 7361 C C . VAL B 1 458 ? 33.625 1.461 -11.555 1 63.91 458 VAL B C 1
ATOM 7363 O O . VAL B 1 458 ? 34.75 0.995 -11.703 1 63.91 458 VAL B O 1
ATOM 7366 N N . LYS B 1 459 ? 33.031 1.192 -10.523 1 56.59 459 LYS B N 1
ATOM 7367 C CA . LYS B 1 459 ? 33.656 0.5 -9.398 1 56.59 459 LYS B CA 1
ATOM 7368 C C . LYS B 1 459 ? 33.906 -0.972 -9.719 1 56.59 459 LYS B C 1
ATOM 7370 O O . LYS B 1 459 ? 34.812 -1.6 -9.164 1 56.59 459 LYS B O 1
ATOM 7375 N N . THR B 1 460 ? 33.062 -1.653 -10.477 1 47.16 460 THR B N 1
ATOM 7376 C CA . THR B 1 460 ? 33.281 -3.062 -10.789 1 47.16 460 THR B CA 1
ATOM 7377 C C . THR B 1 460 ? 34.469 -3.244 -11.711 1 47.16 460 THR B C 1
ATOM 7379 O O . THR B 1 460 ? 35.031 -4.344 -11.82 1 47.16 460 THR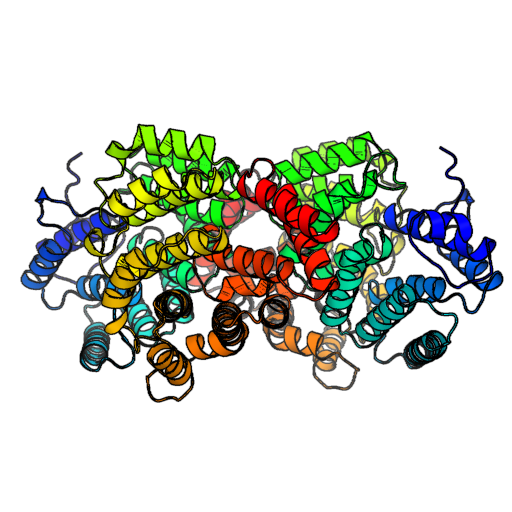 B O 1
ATOM 7382 N N . THR B 1 461 ? 34.906 -2.139 -12.547 1 41.22 461 THR B N 1
ATOM 7383 C CA . THR B 1 461 ? 36.062 -2.279 -13.438 1 41.22 461 THR B CA 1
ATOM 7384 C C . THR B 1 461 ? 37.344 -1.939 -12.711 1 41.22 461 THR B C 1
ATOM 7386 O O . THR B 1 461 ? 38.438 -2.309 -13.164 1 41.22 461 THR B O 1
ATOM 7389 N N . ASN B 1 462 ? 37.375 -1.186 -11.68 1 33.12 462 ASN B N 1
ATOM 7390 C CA . ASN B 1 462 ? 38.688 -0.933 -11.078 1 33.12 462 ASN B CA 1
ATOM 7391 C C . ASN B 1 462 ? 39 -1.943 -9.977 1 33.12 462 ASN B C 1
ATOM 7393 O O . ASN B 1 462 ? 38.156 -2.213 -9.117 1 33.12 462 ASN B O 1
#

Solvent-accessible surface area (backbone atoms only — not comparable to full-atom values): 46675 Å² total; per-residue (Å²): 129,85,70,79,61,38,31,45,69,52,33,38,75,72,71,43,72,67,60,59,88,37,42,65,23,34,22,32,45,44,51,46,53,50,28,59,74,51,28,24,55,44,69,93,63,57,21,59,71,46,36,50,51,52,22,38,72,57,33,76,79,33,62,67,57,51,43,52,55,52,46,50,44,61,76,57,59,86,51,32,57,69,62,31,61,68,58,49,48,51,50,52,50,49,53,57,58,44,67,41,87,69,47,34,72,69,56,36,47,49,46,52,21,45,54,28,36,54,58,48,34,48,69,59,16,38,54,41,31,48,54,45,39,47,78,39,55,81,44,60,66,46,52,51,52,36,35,54,48,24,36,55,51,29,38,48,71,54,33,26,46,64,44,35,26,28,48,85,74,45,41,92,88,38,88,68,28,40,56,52,29,13,50,37,8,38,14,27,31,66,50,44,30,41,71,62,12,46,52,29,16,49,53,13,36,73,70,36,70,48,44,36,59,18,55,43,28,45,42,50,39,25,57,65,48,20,38,38,68,61,38,49,54,46,51,68,75,40,42,84,45,26,56,72,24,62,73,47,26,34,60,48,35,42,55,51,20,50,37,25,47,38,68,66,38,53,67,63,16,49,52,38,34,67,70,31,24,32,47,92,70,48,38,74,84,22,44,51,57,42,32,52,52,50,49,51,39,41,78,70,74,42,88,53,66,72,62,26,48,55,50,34,65,62,42,66,83,49,62,70,20,68,70,48,63,47,54,47,54,26,46,46,51,25,27,51,65,52,68,34,56,68,60,35,52,52,35,61,48,40,74,72,67,66,83,42,62,63,28,73,57,47,52,52,42,31,70,75,45,44,50,40,52,52,50,22,54,52,28,48,78,71,66,38,20,54,56,22,33,69,40,42,62,82,40,61,87,49,54,50,54,39,16,54,52,72,76,66,47,42,57,57,55,49,49,43,37,53,24,12,51,65,16,89,46,66,68,37,32,38,38,22,52,28,53,47,36,25,49,38,66,60,18,73,63,32,54,42,58,51,51,50,53,52,56,55,54,54,56,77,74,103,127,84,69,78,63,37,30,46,67,53,32,39,75,73,71,42,70,68,59,60,90,36,41,65,24,35,22,32,45,45,50,44,52,49,29,58,74,49,28,25,57,47,69,94,61,58,20,60,69,45,37,50,52,52,22,37,72,57,33,76,80,33,63,67,58,52,42,52,54,52,47,50,44,62,76,58,59,86,50,32,55,68,63,32,61,68,59,49,48,51,50,53,50,51,53,58,59,43,67,41,88,70,47,35,71,70,57,37,47,50,46,51,22,45,54,28,35,53,59,50,34,47,68,60,17,39,53,41,32,48,56,46,36,46,78,38,56,82,45,61,65,45,54,50,53,34,36,53,48,23,36,54,50,28,37,48,70,54,33,27,46,65,46,36,26,28,48,84,74,45,40,91,87,37,88,67,27,40,55,52,28,12,49,39,8,37,13,28,32,67,49,46,30,41,71,62,12,45,53,28,15,49,54,13,37,72,70,35,70,46,41,37,58,17,55,44,29,45,44,50,38,24,56,63,48,21,39,38,68,61,38,48,53,47,51,68,76,40,41,84,44,25,56,72,24,61,73,45,27,34,59,48,35,43,56,51,19,51,37,26,47,36,68,67,40,56,67,62,16,50,52,39,34,66,70,32,24,34,48,93,71,47,38,74,83,21,43,50,58,42,32,51,52,51,49,51,39,40,77,69,74,41,90,50,66,74,62,27,48,55,50,33,63,63,41,66,83,49,64,67,19,67,71,48,61,47,55,46,54,26,47,46,51,26,26,52,66,52,66,35,55,67,61,36,50,51,35,60,48,42,74,72,66,65,81,41,63,64,28,74,57,47,52,51,41,31,70,75,47,44,50,40,52,53,50,22,54,51,27,46,76,70,66,37,20,53,57,21,32,70,41,42,62,83,40,61,88,50,56,50,54,42,17,55,50,73,75,66,47,42,57,58,54,48,49,42,38,53,23,12,52,65,17,90,45,66,68,38,33,40,40,22,51,29,52,47,36,24,48,38,66,59,19,73,61,31,53,43,57,51,52,50,52,52,57,56,54,56,56,77,74,101

Secondary structure (DSSP, 8-state):
-------HHHHHHTT-------HHHHHHHHHHHHHHHHT---GGGTHHHHHHHHHHHH-TT-HHHHHHHHHHHHHS-SS-TTT-HHHHHHHHHHHHHTTSTTS-HHHHHHHHHHHHHHTT-HHHHHHHHHHHHHH-TT-HHHHHHHHHHHHHHT-HHHHHHHHHHHGGG--TTSTTHHHHHHHHHHHHHHTT-HHHHHHHHHHHHHH-TT-HHHHHHHHHHHHHHT-HHHHHHHHHHHHHHHTT-TTTHHHHHHHHHHHHHHHT-HHHHHHHHHHHTSHHHHGGGGHHHHHHHHHHHHHTT---HHHHHHHHHHHGGGTT--S-HHHHHHHHHHHHHTT-HHHHHHHHHHHHSSSS---HHHHHHIIIIIHHHHHHHHHHHTT-HHHHHHHHGGGTTTGGGG-S-HHHHHHHHHHHHHHHHH-SSHHHHHHHHHHHHHHHHH-TT-HHHHHHHHHHHHHHH-/-------HHHHHHTT-------HHHHHHHHHHHHHHHHT---GGGTHHHHHHHHHHHH-TT-HHHHHHHHHHHHHS-SS-TTT-HHHHHHHHHHHHHTTSTTS-HHHHHHHHHHHHHHTT-HHHHHHHHHHHHHH-TT-HHHHHHHHHHHHHHT-HHHHHHHHHHHGGG--TTSTTHHHHHHHHHHHHHHTT-HHHHHHHHHHHHHH-TT-HHHHHHHHHHHHHHT-HHHHHHHHHHHHHHHTT-TTTHHHHHHHHHHHHHHHT-HHHHHHHHHHHTSHHHHGGGGHHHHHHHHHHHHHTT---HHHHHHHHHHHGGGTT--S-HHHHHHHHHHHHHTT-HHHHHHHHHHHHSSSS---HHHHHHIIIIIHHHHHHHHHHHTT-HHHHHHHHGGGTTTGGGG-S-HHHHHHHHHHHHHHHHH-SSHHHHHHHHHHHHHHHHH-TT-HHHHHHHHHHHHHHH-

Radius of gyration: 28.74 Å; Cα contacts (8 Å, |Δi|>4): 1476; chains: 2; bounding box: 78×82×66 Å

Sequence (924 aa):
MYYQWRDKQAWKTFGIDISSPSDEACKLFDINVNQLVRFCNDEALGGLTTTTTKMFEADPDFIMGHVFQKGLAILSPNQNLLGNTSFQEEVKQLKELSKAATVTPWEALHVDAIECGAKGDLLGACKIWQDILVETPLDILALKLSQFANYYLGKTPQLLHPVGSVLCHWTPSVPNHGYVHSMMAFGLEENNMYEEAVKEADQSLAINKIDIWASHAKGHVWEMQGEFEKGIDYFDKTEKDWSSCDMLAYHVYWHWAVYHIEKGDYASAMEIYKRGIHPDVAGFIAIKDSASFLYRLGLEDIDCSKEWKAVFDVCRSHTEDHFFMFQDIHILMALLSADEMKIAQEFTHSMTSGSVPTSKYFLKILEEVGKAVCEALVAYKEGDYAEVVELLMPIQFQLREVGGSNAQRDVLNLLLIVAAMKSPREHHQKFARYLLNERKAMRKNSPLTDRLILRSSVKTTNMYYQWRDKQAWKTFGIDISSPSDEACKLFDINVNQLVRFCNDEALGGLTTTTTKMFEADPDFIMGHVFQKGLAILSPNQNLLGNTSFQEEVKQLKELSKAATVTPWEALHVDAIECGAKGDLLGACKIWQDILVETPLDILALKLSQFANYYLGKTPQLLHPVGSVLCHWTPSVPNHGYVHSMMAFGLEENNMYEEAVKEADQSLAINKIDIWASHAKGHVWEMQGEFEKGIDYFDKTEKDWSSCDMLAYHVYWHWAVYHIEKGDYASAMEIYKRGIHPDVAGFIAIKDSASFLYRLGLEDIDCSKEWKAVFDVCRSHTEDHFFMFQDIHILMALLSADEMKIAQEFTHSMTSGSVPTSKYFLKILEEVGKAVCEALVAYKEGDYAEVVELLMPIQFQLREVGGSNAQRDVLNLLLIVAAMKSPREHHQKFARYLLNERKAMRKNSPLTDRLILRSSVKTTN